Protein AF-0000000087430227 (afdb_homodimer)

Nearest PDB structures (foldseek):
  2q9u-assembly1_A  TM=9.911E-01  e=3.057E-74  Giardia duodenalis
  1ycf-assembly1_A  TM=9.594E-01  e=1.228E-44  Neomoorella thermoacetica
  1e5d-assembly1_B  TM=9.545E-01  e=6.072E-41  Megalodesulfovibrio gigas
  2ohh-assembly1_A  TM=8.909E-01  e=2.670E-37  Methanothermobacter thermautotrophicus
  4fek-assembly1_A  TM=8.929E-01  e=3.420E-18  Nostoc sp. PCC 7120 = FACHB-418

Foldseek 3Di:
DDPVVFVVQAPFVQKGWLWAQAQDAQDDPHFGDPGAKIFTKMWGRALAIEIEWAAAQVCLVSSQVSNVVVPQLCSHAEYEYQACDRGGNVNCQVCVCSNVRYEYEFAPVNVVSNCVRRVCPVHHYDHDD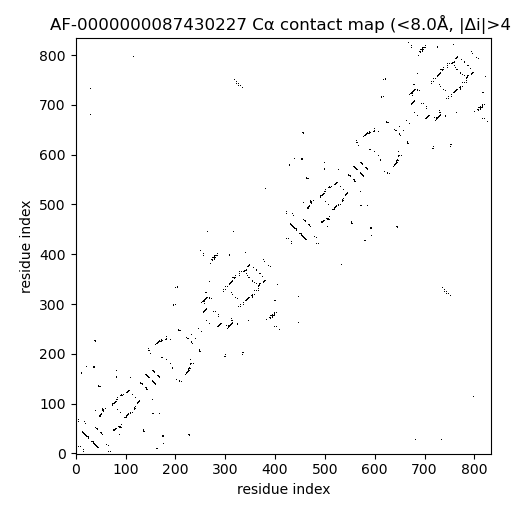QPDWADRHPWIKGKAALACLPHRRHIWIAIQVRQEIAREAQLAFGHRDPAAACVVDDVVVRVLRSLLSCLQTPLQPLQSLVSVLVVSVVTRHAWYHYRMDHTYGDPVVVVSSVVSNCSSLVLLAFLEEEEEEEEDPCQQVLLLVLLQLLLVVVPGHYHYHYLVPDTLSVLSSRLQRFLEYEYEAADDPQEGDVSSVVSLVSLLVSLRAAAGEYAYEYEYAPHPHHLQRSLCSVCVRSNYDDPDSVGQYYYDHDDPVSSVVSSVNSNVNSVSSVVSSVVSVVVVVVVVD/DDPVVFVVQAPFVQKGWLWAQAQDAQDDPHFGDPGAKIFTKMWGRALAIEIEWAAAQVCLVSSQVSNVSVPQLCRHAEYEYQACDRGGNVNCQVCVCSNVRYEYEFAPVNVVSNCVRRVCPVHHYDHDDQPDWADRHPWIKGKAALACLPHRRHIWIATQVRQEIAREAQLAFGHRDPAAACVVDDVVVRVLRSLLSCLQTPLQPLQSLVSVLVVSVVTRHAWYHYRMDHTYGDPVVVVSSVQSNCSSLVLLAFLEEEEEEEEDPCQQVLLLVLLQLLLVVVPGHYHYHYLVPDTLSVLSSRLQRFLEYEYEAADDPQEGDVSSVVSLVSLLVSLRAAAGEYAYEYEYAPHPHHLQRSVCSVCVRSNYDDPDSVGQYYYDHDDPVSSVVSSVNSNVNSVSSVVSSVVSVVVVVVVVD

Sequence (834 aa):
MSEAYMHRQQMAPGIYWVGIVDWTVRLFHGYHTDEGSSYNAYFIDDECPTVIDSVKPPFADEWLERIAAHCPLDKVKYVVMNHAEGDHAGSLKNHYQKFTNATFVCRQKCKEHLELLYGMKDAKWEIVDEKSTLSIGKRTLKFIPVPLLHWPESTFTYCPEEKVLFSNDGFGQHYATSNRWADECDIQHVMLLFREYTANILGMFGAQMRAALDAASKLEIKYILTAHGVSWRGDSIAVAIKEYSDWAHKRHCRKKVTLVVDSMYGTTHRAALALMEGVQSVGCETVLLEMTSSDITKVALHTYDSSGVVFASPTLNNTCMPTISAALNYVRGLTLIRGKPAYALGAYGWSNRAVPDIFKELEEGCKADVYDKKGLTFKFNYNDEILAEAHRQGVILGKKAIEFYEKQFESKQVEGKMSEAYMHRQQMAPGIYWVGIVDWTVRLFHGYHTDEGSSYNAYFIDDECPTVIDSVKPPFADEWLERIAAHCPLDKVKYVVMNHAEGDHAGSLKNHYQKFTNATFVCRQKCKEHLELLYGMKDAKWEIVDEKSTLSIGKRTLKFIPVPLLHWPESTFTYCPEEKVLFSNDGFGQHYATSNRWADECDIQHVMLLFREYTANILGMFGAQMRAALDAASKLEIKYILTAHGVSWRGDSIAVAIKEYSDWAHKRHCRKKVTLVVDSMYGTTHRAALALMEGVQSVGCETVLLEMTSSDITKVALHTYDSSGVVFASPTLNNTCMPTISAALNYVRGLTLIRGKPAYALGAYGWSNRAVPDIFKELEEGCKADVYDKKGLTFKFNYNDEILAEAHRQGVILGKKAIEFYEKQFESKQVEGK

Structure (mmCIF, N/CA/C/O backbone):
data_AF-0000000087430227-model_v1
#
loop_
_entity.id
_entity.type
_entity.pdbx_description
1 polymer 'A-type flavoprotein'
#
loop_
_atom_site.group_PDB
_atom_site.id
_atom_site.type_symbol
_atom_site.label_atom_id
_atom_site.label_alt_id
_atom_site.label_comp_id
_atom_site.label_asym_id
_atom_site.label_entity_id
_atom_site.label_seq_id
_atom_site.pdbx_PDB_ins_code
_atom_site.Cartn_x
_atom_site.Cartn_y
_atom_site.Cartn_z
_atom_site.occupancy
_atom_site.B_iso_or_equiv
_atom_site.auth_seq_id
_atom_site.auth_comp_id
_atom_site.auth_asym_id
_atom_site.auth_atom_id
_atom_site.pdbx_PDB_model_num
ATOM 1 N N . MET A 1 1 ? 12.375 -40.406 9.297 1 69.69 1 MET A N 1
ATOM 2 C CA . MET A 1 1 ? 10.922 -40.375 9.133 1 69.69 1 MET A CA 1
ATOM 3 C C . MET A 1 1 ? 10.359 -41.812 9.219 1 69.69 1 MET A C 1
ATOM 5 O O . MET A 1 1 ? 10.945 -42.75 8.688 1 69.69 1 MET A O 1
ATOM 9 N N . SER A 1 2 ? 9.328 -41.906 9.945 1 67.19 2 SER A N 1
ATOM 10 C CA . SER A 1 2 ? 8.82 -43.281 10.172 1 67.19 2 SER A CA 1
ATOM 11 C C . SER A 1 2 ? 8.188 -43.844 8.914 1 67.19 2 SER A C 1
ATOM 13 O O . SER A 1 2 ? 7.676 -43.094 8.07 1 67.19 2 SER A O 1
ATOM 15 N N . GLU A 1 3 ? 8.438 -45.062 8.711 1 68.94 3 GLU A N 1
ATOM 16 C CA . GLU A 1 3 ? 7.816 -45.781 7.602 1 68.94 3 GLU A CA 1
ATOM 17 C C . GLU A 1 3 ? 6.309 -45.531 7.582 1 68.94 3 GLU A C 1
ATOM 19 O O . GLU A 1 3 ? 5.711 -45.406 6.512 1 68.94 3 GLU A O 1
ATOM 24 N N . ALA A 1 4 ? 5.723 -45.469 8.703 1 66.81 4 ALA A N 1
ATOM 25 C CA . ALA A 1 4 ? 4.285 -45.25 8.82 1 66.81 4 ALA A CA 1
ATOM 26 C C . ALA A 1 4 ? 3.895 -43.875 8.25 1 66.81 4 ALA A C 1
ATOM 28 O O . ALA A 1 4 ? 2.885 -43.75 7.551 1 66.81 4 ALA A O 1
ATOM 29 N N . TYR A 1 5 ? 4.641 -42.938 8.492 1 69.5 5 TYR A N 1
ATOM 30 C CA . TYR A 1 5 ? 4.371 -41.594 7.977 1 69.5 5 TYR A CA 1
ATOM 31 C C . TYR A 1 5 ? 4.48 -41.562 6.457 1 69.5 5 TYR A C 1
ATOM 33 O O . TYR A 1 5 ? 3.617 -41 5.777 1 69.5 5 TYR A O 1
ATOM 41 N N . MET A 1 6 ? 5.434 -42.312 6.047 1 75.19 6 MET A N 1
ATOM 42 C CA . MET A 1 6 ? 5.68 -42.312 4.609 1 75.19 6 MET A CA 1
ATOM 43 C C . MET A 1 6 ? 4.523 -42.969 3.865 1 75.19 6 MET A C 1
ATOM 45 O O . MET A 1 6 ? 4.09 -42.5 2.82 1 75.19 6 MET A O 1
ATOM 49 N N . HIS A 1 7 ? 4.082 -44.031 4.402 1 74.75 7 HIS A N 1
ATOM 50 C CA . HIS A 1 7 ? 3.002 -44.781 3.758 1 74.75 7 HIS A CA 1
ATOM 51 C C . HIS A 1 7 ? 1.692 -44 3.812 1 74.75 7 HIS A C 1
ATOM 53 O O . HIS A 1 7 ? 0.859 -44.094 2.912 1 74.75 7 HIS A O 1
ATOM 59 N N . ARG A 1 8 ? 1.643 -43.125 4.727 1 79.25 8 ARG A N 1
ATOM 60 C CA . ARG A 1 8 ? 0.425 -42.344 4.883 1 79.25 8 ARG A CA 1
ATOM 61 C C . ARG A 1 8 ? 0.361 -41.219 3.846 1 79.25 8 ARG A C 1
ATOM 63 O O . ARG A 1 8 ? -0.708 -40.656 3.6 1 79.25 8 ARG A O 1
ATOM 70 N N . GLN A 1 9 ? 1.468 -41.125 3.158 1 89.94 9 GLN A N 1
ATOM 71 C CA . GLN A 1 9 ? 1.501 -40.031 2.203 1 89.94 9 GLN A CA 1
ATOM 72 C C . GLN A 1 9 ? 1.222 -40.531 0.786 1 89.94 9 GLN A C 1
ATOM 74 O O . GLN A 1 9 ? 1.431 -39.781 -0.182 1 89.94 9 GLN A O 1
ATOM 79 N N . GLN A 1 10 ? 0.826 -41.844 0.702 1 95.44 10 GLN A N 1
ATOM 80 C CA . GLN A 1 10 ? 0.501 -42.344 -0.627 1 95.44 10 GLN A CA 1
ATOM 81 C C . GLN A 1 10 ? -0.738 -41.656 -1.191 1 95.44 10 GLN A C 1
ATOM 83 O O . GLN A 1 10 ? -1.79 -41.625 -0.55 1 95.44 10 GLN A O 1
ATOM 88 N N . MET A 1 11 ? -0.625 -41.125 -2.369 1 97.19 11 MET A N 1
ATOM 89 C CA . MET A 1 11 ? -1.707 -40.406 -3.025 1 97.19 11 MET A CA 1
ATOM 90 C C . MET A 1 11 ? -2.428 -41.281 -4.035 1 97.19 11 MET A C 1
ATOM 92 O O . MET A 1 11 ? -3.645 -41.188 -4.199 1 97.19 11 MET A O 1
ATOM 96 N N . ALA A 1 12 ? -1.756 -42.094 -4.699 1 96.19 12 ALA A N 1
ATOM 97 C CA . ALA A 1 12 ? -2.172 -43.125 -5.66 1 96.19 12 ALA A CA 1
ATOM 98 C C . ALA A 1 12 ? -1.239 -44.312 -5.613 1 96.19 12 ALA A C 1
ATOM 100 O O . ALA A 1 12 ? -0.186 -44.281 -4.977 1 96.19 12 ALA A O 1
ATOM 101 N N . PRO A 1 13 ? -1.711 -45.438 -6.191 1 95.31 13 PRO A N 1
ATOM 102 C CA . PRO A 1 13 ? -0.835 -46.625 -6.125 1 95.31 13 PRO A CA 1
ATOM 103 C C . PRO A 1 13 ? 0.587 -46.312 -6.594 1 95.31 13 PRO A C 1
ATOM 105 O O . PRO A 1 13 ? 0.801 -46 -7.77 1 95.31 13 PRO A O 1
ATOM 108 N N . GLY A 1 14 ? 1.596 -46.406 -5.656 1 96.5 14 GLY A N 1
ATOM 109 C CA . GLY A 1 14 ? 3.002 -46.219 -5.973 1 96.5 14 GLY A CA 1
ATOM 110 C C . GLY A 1 14 ? 3.398 -44.781 -6.121 1 96.5 14 GLY A C 1
ATOM 111 O O . GLY A 1 14 ? 4.516 -44.469 -6.551 1 96.5 14 GLY A O 1
ATOM 112 N N . ILE A 1 15 ? 2.502 -43.875 -5.895 1 98.12 15 ILE A N 1
ATOM 113 C CA . ILE A 1 15 ? 2.762 -42.438 -6 1 98.12 15 ILE A CA 1
ATOM 114 C C . ILE A 1 15 ? 2.592 -41.781 -4.633 1 98.12 15 ILE A C 1
ATOM 116 O O . ILE A 1 15 ? 1.528 -41.875 -4.016 1 98.12 15 ILE A O 1
ATOM 120 N N . TYR A 1 16 ? 3.637 -41.094 -4.164 1 97.94 16 TYR A N 1
ATOM 121 C CA . TYR A 1 16 ? 3.68 -40.562 -2.799 1 97.94 16 TYR A CA 1
ATOM 122 C C . TYR A 1 16 ? 3.924 -39.062 -2.783 1 97.94 16 TYR A C 1
ATOM 124 O O . TYR A 1 16 ? 4.711 -38.562 -3.58 1 97.94 16 TYR A O 1
ATOM 132 N N . TRP A 1 17 ? 3.219 -38.375 -1.847 1 98 17 TRP A N 1
ATOM 133 C CA . TRP A 1 17 ? 3.5 -37 -1.572 1 98 17 TRP A CA 1
ATOM 134 C C . TRP A 1 17 ? 4.805 -36.844 -0.8 1 98 17 TRP A C 1
ATOM 136 O O . TRP A 1 17 ? 5.004 -37.469 0.231 1 98 17 TRP A O 1
ATOM 146 N N . VAL A 1 18 ? 5.734 -36 -1.292 1 97.44 18 VAL A N 1
ATOM 147 C CA . VAL A 1 18 ? 7.008 -35.781 -0.625 1 97.44 18 VAL A CA 1
ATOM 148 C C . VAL A 1 18 ? 7.262 -34.281 -0.527 1 97.44 18 VAL A C 1
ATOM 150 O O . VAL A 1 18 ? 8.414 -33.844 -0.469 1 97.44 18 VAL A O 1
ATOM 153 N N . GLY A 1 19 ? 6.234 -33.469 -0.618 1 97.06 19 GLY A N 1
ATOM 154 C CA . GLY A 1 19 ? 6.328 -32.031 -0.594 1 97.06 19 GLY A CA 1
ATOM 155 C C . GLY A 1 19 ? 6.422 -31.453 0.81 1 97.06 19 GLY A C 1
ATOM 156 O O . GLY A 1 19 ? 6.957 -32.094 1.713 1 97.06 19 GLY A O 1
ATOM 157 N N . ILE A 1 20 ? 6.082 -30.156 0.956 1 97.12 20 ILE A N 1
ATOM 158 C CA . ILE A 1 20 ? 6.18 -29.406 2.199 1 97.12 20 ILE A CA 1
ATOM 159 C C . ILE A 1 20 ? 4.887 -28.625 2.436 1 97.12 20 ILE A C 1
ATOM 161 O O . ILE A 1 20 ? 4.332 -28.031 1.506 1 97.12 20 ILE A O 1
ATOM 165 N N . VAL A 1 21 ? 4.363 -28.719 3.648 1 95.88 21 VAL A N 1
ATOM 166 C CA . VAL A 1 21 ? 3.354 -27.75 4.082 1 95.88 21 VAL A CA 1
ATOM 167 C C . VAL A 1 21 ? 4.031 -26.578 4.777 1 95.88 21 VAL A C 1
ATOM 169 O O . VAL A 1 21 ? 4.68 -26.75 5.812 1 95.88 21 VAL A O 1
ATOM 172 N N . ASP A 1 22 ? 3.986 -25.422 4.199 1 96.5 22 ASP A N 1
ATOM 173 C CA . ASP A 1 22 ? 4.547 -24.188 4.75 1 96.5 22 ASP A CA 1
ATOM 174 C C . ASP A 1 22 ? 3.518 -23.453 5.598 1 96.5 22 ASP A C 1
ATOM 176 O O . ASP A 1 22 ? 2.854 -22.531 5.113 1 96.5 22 ASP A O 1
ATOM 180 N N . TRP A 1 23 ? 3.447 -23.781 6.906 1 91.62 23 TRP A N 1
ATOM 181 C CA . TRP A 1 23 ? 2.422 -23.312 7.836 1 91.62 23 TRP A CA 1
ATOM 182 C C . TRP A 1 23 ? 2.566 -21.828 8.102 1 91.62 23 TRP A C 1
ATOM 184 O O . TRP A 1 23 ? 1.604 -21.156 8.492 1 91.62 23 TRP A O 1
ATOM 194 N N . THR A 1 24 ? 3.756 -21.266 7.824 1 90.06 24 THR A N 1
ATOM 195 C CA . THR A 1 24 ? 4.059 -19.953 8.406 1 90.06 24 THR A CA 1
ATOM 196 C C . THR A 1 24 ? 4.152 -18.891 7.324 1 90.06 24 THR A C 1
ATOM 198 O O . THR A 1 24 ? 4.152 -17.688 7.621 1 90.06 24 THR A O 1
ATOM 201 N N . VAL A 1 25 ? 4.238 -19.266 6.012 1 92.75 25 VAL A N 1
ATOM 202 C CA . VAL A 1 25 ? 4.414 -18.281 4.953 1 92.75 25 VAL A CA 1
ATOM 203 C C . VAL A 1 25 ? 3.199 -17.359 4.898 1 92.75 25 VAL A C 1
ATOM 205 O O . VAL A 1 25 ? 2.057 -17.828 4.914 1 92.75 25 VAL A O 1
ATOM 208 N N . ARG A 1 26 ? 3.451 -16.031 4.891 1 91.31 26 ARG A N 1
ATOM 209 C CA . ARG A 1 26 ? 2.371 -15.055 4.824 1 91.31 26 ARG A CA 1
ATOM 210 C C . ARG A 1 26 ? 2.576 -14.094 3.66 1 91.31 26 ARG A C 1
ATOM 212 O O . ARG A 1 26 ? 1.627 -13.453 3.205 1 91.31 26 ARG A O 1
ATOM 219 N N . LEU A 1 27 ? 3.752 -13.945 3.184 1 88.06 27 LEU A N 1
ATOM 220 C CA . LEU A 1 27 ? 4.066 -13.195 1.97 1 88.06 27 LEU A CA 1
ATOM 221 C C . LEU A 1 27 ? 4.59 -14.125 0.881 1 88.06 27 LEU A C 1
ATOM 223 O O . LEU A 1 27 ? 5.633 -14.766 1.051 1 88.06 27 LEU A O 1
ATOM 227 N N . PHE A 1 28 ? 3.748 -14.227 -0.181 1 88.5 28 PHE A N 1
ATOM 228 C CA . PHE A 1 28 ? 4.051 -15.148 -1.271 1 88.5 28 PHE A CA 1
ATOM 229 C C . PHE A 1 28 ? 4.168 -14.398 -2.594 1 88.5 28 PHE A C 1
ATOM 231 O O . PHE A 1 28 ? 3.16 -14 -3.178 1 88.5 28 PHE A O 1
ATOM 238 N N . HIS A 1 29 ? 5.332 -14.141 -3.057 1 83.75 29 HIS A N 1
ATOM 239 C CA . HIS A 1 29 ? 5.641 -13.539 -4.348 1 83.75 29 HIS A CA 1
ATOM 240 C C . HIS A 1 29 ? 4.945 -12.188 -4.508 1 83.75 29 HIS A C 1
ATOM 242 O O . HIS A 1 29 ? 4.348 -11.914 -5.551 1 83.75 29 HIS A O 1
ATOM 248 N N . GLY A 1 30 ? 4.852 -11.461 -3.447 1 81 30 GLY A N 1
ATOM 249 C CA . GLY A 1 30 ? 4.383 -10.086 -3.572 1 81 30 GLY A CA 1
ATOM 250 C C . GLY A 1 30 ? 2.965 -9.898 -3.064 1 81 30 GLY A C 1
ATOM 251 O O . GLY A 1 30 ? 2.439 -8.781 -3.088 1 81 30 GLY A O 1
ATOM 252 N N . TYR A 1 31 ? 2.299 -10.992 -2.643 1 85.5 31 TYR A N 1
ATOM 253 C CA . TYR A 1 31 ? 0.985 -10.852 -2.025 1 85.5 31 TYR A CA 1
ATOM 254 C C . TYR A 1 31 ? 0.851 -11.758 -0.81 1 85.5 31 TYR A C 1
ATOM 256 O O . TYR A 1 31 ? 1.697 -12.625 -0.579 1 85.5 31 TYR A O 1
ATOM 264 N N . HIS A 1 32 ? -0.193 -11.617 -0.031 1 90.06 32 HIS A N 1
ATOM 265 C CA . HIS A 1 32 ? -0.341 -12.32 1.238 1 90.06 32 HIS A CA 1
ATOM 266 C C . HIS A 1 32 ? -1.074 -13.641 1.053 1 90.06 32 HIS A C 1
ATOM 268 O O . HIS A 1 32 ? -1.995 -13.742 0.238 1 90.06 32 HIS A O 1
ATOM 274 N N . THR A 1 33 ? -0.638 -14.656 1.727 1 93.69 33 THR A N 1
ATOM 275 C CA . THR A 1 33 ? -1.348 -15.914 1.917 1 93.69 33 THR A CA 1
ATOM 276 C C . THR A 1 33 ? -1.75 -16.094 3.379 1 93.69 33 THR A C 1
ATOM 278 O O . THR A 1 33 ? -0.923 -16.469 4.215 1 93.69 33 THR A O 1
ATOM 281 N N . ASP A 1 34 ? -3.006 -15.93 3.709 1 88.5 34 ASP A N 1
ATOM 282 C CA . ASP A 1 34 ? -3.488 -15.852 5.086 1 88.5 34 ASP A CA 1
ATOM 283 C C . ASP A 1 34 ? -3.379 -17.203 5.789 1 88.5 34 ASP A C 1
ATOM 285 O O . ASP A 1 34 ? -3.211 -17.25 7.008 1 88.5 34 ASP A O 1
ATOM 289 N N . GLU A 1 35 ? -3.412 -18.219 4.969 1 93.25 35 GLU A N 1
ATOM 290 C CA . GLU A 1 35 ? -3.482 -19.547 5.578 1 93.25 35 GLU A CA 1
ATOM 291 C C . GLU A 1 35 ? -2.297 -20.406 5.16 1 93.25 35 GLU A C 1
ATOM 293 O O . GLU A 1 35 ? -2.428 -21.625 5.023 1 93.25 35 GLU A O 1
ATOM 298 N N . GLY A 1 36 ? -1.203 -19.766 4.855 1 94.12 36 GLY A N 1
ATOM 299 C CA . GLY A 1 36 ? -0.011 -20.5 4.453 1 94.12 36 GLY A CA 1
ATOM 300 C C . GLY A 1 36 ? -0.117 -21.094 3.062 1 94.12 36 GLY A C 1
ATOM 301 O O . GLY A 1 36 ? -0.91 -20.625 2.24 1 94.12 36 GLY A O 1
ATOM 302 N N . SER A 1 37 ? 0.749 -21.938 2.732 1 96.81 37 SER A N 1
ATOM 303 C CA . SER A 1 37 ? 0.779 -22.609 1.444 1 96.81 37 SER A CA 1
ATOM 304 C C . SER A 1 37 ? 1.455 -23.984 1.558 1 96.81 37 SER A C 1
ATOM 306 O O . SER A 1 37 ? 1.584 -24.516 2.656 1 96.81 37 SER A O 1
ATOM 308 N N . SER A 1 38 ? 1.63 -24.594 0.475 1 97 38 SER A N 1
ATOM 309 C CA . SER A 1 38 ? 2.412 -25.828 0.368 1 97 38 SER A CA 1
ATOM 310 C C . SER A 1 38 ? 3.209 -25.859 -0.932 1 97 38 SER A C 1
ATOM 312 O O . SER A 1 38 ? 2.898 -25.125 -1.877 1 97 38 SER A O 1
ATOM 314 N N . TYR A 1 39 ? 4.242 -26.5 -0.875 1 97.62 39 TYR A N 1
ATOM 315 C CA . TYR A 1 39 ? 5.043 -26.859 -2.041 1 97.62 39 TYR A CA 1
ATOM 316 C C . TYR A 1 39 ? 5.016 -28.359 -2.281 1 97.62 39 TYR A C 1
ATOM 318 O O . TYR A 1 39 ? 5.828 -29.109 -1.723 1 97.62 39 TYR A O 1
ATOM 326 N N . ASN A 1 40 ? 4.105 -28.75 -3.135 1 98 40 ASN A N 1
ATOM 327 C CA . ASN A 1 40 ? 3.902 -30.188 -3.322 1 98 40 ASN A CA 1
ATOM 328 C C . ASN A 1 40 ? 4.875 -30.766 -4.348 1 98 40 ASN A C 1
ATOM 330 O O . ASN A 1 40 ? 5.172 -30.125 -5.355 1 98 40 ASN A O 1
ATOM 334 N N . ALA A 1 41 ? 5.367 -31.797 -4.043 1 98.12 41 ALA A N 1
ATOM 335 C CA . ALA A 1 41 ? 6.191 -32.656 -4.879 1 98.12 41 ALA A CA 1
ATOM 336 C C . ALA A 1 41 ? 5.816 -34.125 -4.691 1 98.12 41 ALA A C 1
ATOM 338 O O . ALA A 1 41 ? 5.168 -34.5 -3.705 1 98.12 41 ALA A O 1
ATOM 339 N N . TYR A 1 42 ? 6.16 -34.906 -5.617 1 98.56 42 TYR A N 1
ATOM 340 C CA . TYR A 1 42 ? 5.691 -36.312 -5.578 1 98.56 42 TYR A CA 1
ATOM 341 C C . TYR A 1 42 ? 6.805 -37.281 -5.953 1 98.56 42 TYR A C 1
ATOM 343 O O . TYR A 1 42 ? 7.719 -36.906 -6.695 1 98.56 42 TYR A O 1
ATOM 351 N N . PHE A 1 43 ? 6.719 -38.469 -5.379 1 98.38 43 PHE A N 1
ATOM 352 C CA . PHE A 1 43 ? 7.621 -39.562 -5.672 1 98.38 43 PHE A CA 1
ATOM 353 C C . PHE A 1 43 ? 6.855 -40.75 -6.258 1 98.38 43 PHE A C 1
ATOM 355 O O . PHE A 1 43 ? 5.836 -41.156 -5.703 1 98.38 43 PHE A O 1
ATOM 362 N N . ILE A 1 44 ? 7.273 -41.188 -7.406 1 98.5 44 ILE A N 1
ATOM 363 C CA . ILE A 1 44 ? 6.688 -42.375 -8.039 1 98.5 44 ILE A CA 1
ATOM 364 C C . ILE A 1 44 ? 7.609 -43.562 -7.859 1 98.5 44 ILE A C 1
ATOM 366 O O . ILE A 1 44 ? 8.727 -43.594 -8.391 1 98.5 44 ILE A O 1
ATOM 370 N N . ASP A 1 45 ? 7.133 -44.5 -7.105 1 97.56 45 ASP A N 1
ATOM 371 C CA . ASP A 1 45 ? 7.859 -45.75 -6.898 1 97.56 45 ASP A CA 1
ATOM 372 C C . ASP A 1 45 ? 7.66 -46.688 -8.078 1 97.56 45 ASP A C 1
ATOM 374 O O . ASP A 1 45 ? 6.613 -47.344 -8.195 1 97.56 45 ASP A O 1
ATOM 378 N N . ASP A 1 46 ? 8.617 -46.75 -8.984 1 98.19 46 ASP A N 1
ATOM 379 C CA . ASP A 1 46 ? 8.602 -47.562 -10.203 1 98.19 46 ASP A CA 1
ATOM 380 C C . ASP A 1 46 ? 9.977 -48.156 -10.477 1 98.19 46 ASP A C 1
ATOM 382 O O . ASP A 1 46 ? 10.875 -48.094 -9.641 1 98.19 46 ASP A O 1
ATOM 386 N N . GLU A 1 47 ? 10.141 -48.969 -11.586 1 98.31 47 GLU A N 1
ATOM 387 C CA . GLU A 1 47 ? 11.453 -49.5 -11.969 1 98.31 47 GLU A CA 1
ATOM 388 C C . GLU A 1 47 ? 12.484 -48.406 -12.062 1 98.31 47 GLU A C 1
ATOM 390 O O . GLU A 1 47 ? 13.641 -48.562 -11.656 1 98.31 47 GLU A O 1
ATOM 395 N N . CYS A 1 48 ? 12.078 -47.312 -12.609 1 98.44 48 CYS A N 1
ATOM 396 C CA . CYS A 1 48 ? 12.844 -46.062 -12.602 1 98.44 48 CYS A CA 1
ATOM 397 C C . CYS A 1 48 ? 12.234 -45.062 -11.641 1 98.44 48 CYS A C 1
ATOM 399 O O . CYS A 1 48 ? 11.367 -44.281 -12.031 1 98.44 48 CYS A O 1
ATOM 401 N N . PRO A 1 49 ? 12.695 -45.062 -10.398 1 98.56 49 PRO A N 1
ATOM 402 C CA . PRO A 1 49 ? 12.148 -44.125 -9.43 1 98.56 49 PRO A CA 1
ATOM 403 C C . PRO A 1 49 ? 12.18 -42.688 -9.93 1 98.56 49 PRO A C 1
ATOM 405 O O . PRO A 1 49 ? 13.188 -42.25 -10.492 1 98.56 49 PRO A O 1
ATOM 408 N N . THR A 1 50 ? 11.039 -42 -9.781 1 98.81 50 THR A N 1
ATOM 409 C CA . THR A 1 50 ? 10.867 -40.719 -10.414 1 98.81 50 THR A CA 1
ATOM 410 C C . THR A 1 50 ? 10.32 -39.688 -9.414 1 98.81 50 THR A C 1
ATOM 412 O O . THR A 1 50 ? 9.406 -40 -8.648 1 98.81 50 THR A O 1
ATOM 415 N N . VAL A 1 51 ? 10.898 -38.531 -9.367 1 98.62 51 VAL A N 1
ATOM 416 C CA . VAL A 1 51 ? 10.422 -37.406 -8.547 1 98.62 51 VAL A CA 1
ATOM 417 C C . VAL A 1 51 ? 9.805 -36.344 -9.445 1 98.62 51 VAL A C 1
ATOM 419 O O . VAL A 1 51 ? 10.32 -36.062 -10.523 1 98.62 51 VAL A O 1
ATOM 422 N N . ILE A 1 52 ? 8.641 -35.812 -9.055 1 98.56 52 ILE A N 1
ATOM 423 C CA . ILE A 1 52 ? 7.973 -34.719 -9.766 1 98.56 52 ILE A CA 1
ATOM 424 C C . ILE A 1 52 ? 8.125 -33.438 -8.992 1 98.56 52 ILE A C 1
ATOM 426 O O . ILE A 1 52 ? 7.605 -33.281 -7.879 1 98.56 52 ILE A O 1
ATOM 430 N N . ASP A 1 53 ? 8.789 -32.469 -9.555 1 97.81 53 ASP A N 1
ATOM 431 C CA . ASP A 1 53 ? 9.016 -31.109 -9.047 1 97.81 53 ASP A CA 1
ATOM 432 C C . ASP A 1 53 ? 9.797 -31.141 -7.738 1 97.81 53 ASP A C 1
ATOM 434 O O . ASP A 1 53 ? 10.234 -32.188 -7.289 1 97.81 53 ASP A O 1
ATOM 438 N N . SER A 1 54 ? 10.141 -30 -7.266 1 97.75 54 SER A N 1
ATOM 439 C CA . SER A 1 54 ? 10.844 -29.812 -6.004 1 97.75 54 SER A CA 1
ATOM 440 C C . SER A 1 54 ? 10.125 -28.812 -5.113 1 97.75 54 SER A C 1
ATOM 442 O O . SER A 1 54 ? 8.891 -28.75 -5.113 1 97.75 54 SER A O 1
ATOM 444 N N . VAL A 1 55 ? 10.914 -28.234 -4.176 1 97.19 55 VAL A N 1
ATOM 445 C CA . VAL A 1 55 ? 10.281 -27.375 -3.189 1 97.19 55 VAL A CA 1
ATOM 446 C C . VAL A 1 55 ? 11.078 -26.078 -3.047 1 97.19 55 VAL A C 1
ATOM 448 O O . VAL A 1 55 ? 12.039 -25.844 -3.779 1 97.19 55 VAL A O 1
ATOM 451 N N . LYS A 1 56 ? 10.617 -25.219 -2.166 1 95.62 56 LYS A N 1
ATOM 452 C CA . LYS A 1 56 ? 11.273 -23.953 -1.854 1 95.62 56 LYS A CA 1
ATOM 453 C C . LYS A 1 56 ? 12.594 -24.188 -1.121 1 95.62 56 LYS A C 1
ATOM 455 O O . LYS A 1 56 ? 12.703 -25.109 -0.308 1 95.62 56 LYS A O 1
ATOM 460 N N . PRO A 1 57 ? 13.562 -23.344 -1.253 1 94.31 57 PRO A N 1
ATOM 461 C CA . PRO A 1 57 ? 14.938 -23.562 -0.799 1 94.31 57 PRO A CA 1
ATOM 462 C C . PRO A 1 57 ? 15.023 -23.844 0.698 1 94.31 57 PRO A C 1
ATOM 464 O O . PRO A 1 57 ? 15.742 -24.766 1.113 1 94.31 57 PRO A O 1
ATOM 467 N N . PRO A 1 58 ? 14.297 -23.188 1.543 1 93.31 58 PRO A N 1
ATOM 468 C CA . PRO A 1 58 ? 14.461 -23.438 2.977 1 93.31 58 PRO A CA 1
ATOM 469 C C . PRO A 1 58 ? 14.055 -24.859 3.381 1 93.31 58 PRO A C 1
ATOM 471 O O . PRO A 1 58 ? 14.414 -25.312 4.469 1 93.31 58 PRO A O 1
ATOM 474 N N . PHE A 1 59 ? 13.383 -25.547 2.484 1 95.19 59 PHE A N 1
ATOM 475 C CA . PHE A 1 59 ? 12.844 -26.844 2.854 1 95.19 59 PHE A CA 1
ATOM 476 C C . PHE A 1 59 ? 13.547 -27.953 2.088 1 95.19 59 PHE A C 1
ATOM 478 O O . PHE A 1 59 ? 13.07 -29.094 2.061 1 95.19 59 PHE A O 1
ATOM 485 N N . ALA A 1 60 ? 14.688 -27.594 1.479 1 96.56 60 ALA A N 1
ATOM 486 C CA . ALA A 1 60 ? 15.398 -28.531 0.607 1 96.56 60 ALA A CA 1
ATOM 487 C C . ALA A 1 60 ? 15.758 -29.812 1.357 1 96.56 60 ALA A C 1
ATOM 489 O O . ALA A 1 60 ? 15.516 -30.922 0.87 1 96.56 60 ALA A O 1
ATOM 490 N N . ASP A 1 61 ? 16.281 -29.734 2.582 1 94.94 61 ASP A N 1
ATOM 491 C CA . ASP A 1 61 ? 16.734 -30.891 3.332 1 94.94 61 ASP A CA 1
ATOM 492 C C . ASP A 1 61 ? 15.578 -31.812 3.703 1 94.94 61 ASP A C 1
ATOM 494 O O . ASP A 1 61 ? 15.672 -33.031 3.586 1 94.94 61 ASP A O 1
ATOM 498 N N . GLU A 1 62 ? 14.531 -31.188 4.156 1 94 62 GLU A N 1
ATOM 499 C CA . GLU A 1 62 ? 13.352 -31.969 4.52 1 94 62 GLU A CA 1
ATOM 500 C C . GLU A 1 62 ? 12.781 -32.688 3.311 1 94 62 GLU A C 1
ATOM 502 O O . GLU A 1 62 ? 12.375 -33.844 3.414 1 94 62 GLU A O 1
ATOM 507 N N . TRP A 1 63 ? 12.742 -32 2.166 1 96.5 63 TRP A N 1
ATOM 508 C CA . TRP A 1 63 ? 12.281 -32.594 0.909 1 96.5 63 TRP A CA 1
ATOM 509 C C . TRP A 1 63 ? 13.133 -33.781 0.517 1 96.5 63 TRP A C 1
ATOM 511 O O . TRP A 1 63 ? 12.602 -34.875 0.193 1 96.5 63 TRP A O 1
ATOM 521 N N . LEU A 1 64 ? 14.445 -33.656 0.614 1 97.06 64 LEU A N 1
ATOM 522 C CA . LEU A 1 64 ? 15.367 -34.75 0.272 1 97.06 64 LEU A CA 1
ATOM 523 C C . LEU A 1 64 ? 15.211 -35.906 1.232 1 97.06 64 LEU A C 1
ATOM 525 O O . LEU A 1 64 ? 15.273 -37.062 0.817 1 97.06 64 LEU A O 1
ATOM 529 N N . GLU A 1 65 ? 15.016 -35.594 2.48 1 95 65 GLU A N 1
ATOM 530 C CA . GLU A 1 65 ? 14.812 -36.625 3.479 1 95 65 GLU A CA 1
ATOM 531 C C . GLU A 1 65 ? 13.555 -37.438 3.189 1 95 65 GLU A C 1
ATOM 533 O O . GLU A 1 65 ? 13.539 -38.656 3.361 1 95 65 GLU A O 1
ATOM 538 N N . ARG A 1 66 ? 12.562 -36.75 2.736 1 95.38 66 ARG A N 1
ATOM 539 C CA . ARG A 1 66 ? 11.305 -37.438 2.432 1 95.38 66 ARG A CA 1
ATOM 540 C C . ARG A 1 66 ? 11.461 -38.375 1.231 1 95.38 66 ARG A C 1
ATOM 542 O O . ARG A 1 66 ? 10.914 -39.469 1.216 1 95.38 66 ARG A O 1
ATOM 549 N N . ILE A 1 67 ? 12.18 -37.906 0.225 1 96.75 67 ILE A N 1
ATOM 550 C CA . ILE A 1 67 ? 12.453 -38.75 -0.928 1 96.75 67 ILE A CA 1
ATOM 551 C C . ILE A 1 67 ? 13.297 -39.938 -0.497 1 96.75 67 ILE A C 1
ATOM 553 O O . ILE A 1 67 ? 12.969 -41.094 -0.827 1 96.75 67 ILE A O 1
ATOM 557 N N . ALA A 1 68 ? 14.32 -39.688 0.316 1 95.44 68 ALA A N 1
ATOM 558 C CA . ALA A 1 68 ? 15.281 -40.719 0.727 1 95.44 68 ALA A CA 1
ATOM 559 C C . ALA A 1 68 ? 14.602 -41.781 1.573 1 95.44 68 ALA A C 1
ATOM 561 O O . ALA A 1 68 ? 15.07 -42.938 1.621 1 95.44 68 ALA A O 1
ATOM 562 N N . ALA A 1 69 ? 13.586 -41.406 2.189 1 93.56 69 ALA A N 1
ATOM 563 C CA . ALA A 1 69 ? 12.836 -42.375 2.984 1 93.56 69 ALA A CA 1
ATOM 564 C C . ALA A 1 69 ? 12.195 -43.438 2.094 1 93.56 69 ALA A C 1
ATOM 566 O O . ALA A 1 69 ? 11.914 -44.531 2.547 1 93.56 69 ALA A O 1
ATOM 567 N N . HIS A 1 70 ? 11.992 -43.094 0.797 1 94.75 70 HIS A N 1
ATOM 568 C CA . HIS A 1 70 ? 11.398 -44.031 -0.154 1 94.75 70 HIS A CA 1
ATOM 569 C C . HIS A 1 70 ? 12.469 -44.688 -1.021 1 94.75 70 HIS A C 1
ATOM 571 O O . HIS A 1 70 ? 12.352 -45.844 -1.381 1 94.75 70 HIS A O 1
ATOM 577 N N . CYS A 1 71 ? 13.414 -43.906 -1.332 1 94.44 71 CYS A N 1
ATOM 578 C CA . CYS A 1 71 ? 14.438 -44.281 -2.305 1 94.44 71 CYS A CA 1
ATOM 579 C C . CYS A 1 71 ? 15.719 -43.5 -2.092 1 94.44 71 CYS A C 1
ATOM 581 O O . CYS A 1 71 ? 15.688 -42.25 -2.055 1 94.44 71 CYS A O 1
ATOM 583 N N . PRO A 1 72 ? 16.844 -44.25 -1.9 1 96.81 72 PRO A N 1
ATOM 584 C CA . PRO A 1 72 ? 18.078 -43.469 -1.865 1 96.81 72 PRO A CA 1
ATOM 585 C C . PRO A 1 72 ? 18.219 -42.5 -3.047 1 96.81 72 PRO A C 1
ATOM 587 O O . PRO A 1 72 ? 17.844 -42.875 -4.172 1 96.81 72 PRO A O 1
ATOM 590 N N . LEU A 1 73 ? 18.766 -41.375 -2.787 1 97.94 73 LEU A N 1
ATOM 591 C CA . LEU A 1 73 ? 18.766 -40.281 -3.768 1 97.94 73 LEU A CA 1
ATOM 592 C C . LEU A 1 73 ? 19.547 -40.688 -5.016 1 97.94 73 LEU A C 1
ATOM 594 O O . LEU A 1 73 ? 19.219 -40.281 -6.125 1 97.94 73 LEU A O 1
ATOM 598 N N . ASP A 1 74 ? 20.578 -41.438 -4.871 1 97.25 74 ASP A N 1
ATOM 599 C CA . ASP A 1 74 ? 21.406 -41.844 -6.004 1 97.25 74 ASP A CA 1
ATOM 600 C C . ASP A 1 74 ? 20.703 -42.906 -6.848 1 97.25 74 ASP A C 1
ATOM 602 O O . ASP A 1 74 ? 21.156 -43.25 -7.945 1 97.25 74 ASP A O 1
ATOM 606 N N . LYS A 1 75 ? 19.578 -43.406 -6.363 1 98.12 75 LYS A N 1
ATOM 607 C CA . LYS A 1 75 ? 18.812 -44.406 -7.105 1 98.12 75 LYS A CA 1
ATOM 608 C C . LYS A 1 75 ? 17.672 -43.75 -7.883 1 98.12 75 LYS A C 1
ATOM 610 O O . LYS A 1 75 ? 17.062 -44.375 -8.766 1 98.12 75 LYS A O 1
ATOM 615 N N . VAL A 1 76 ? 17.406 -42.531 -7.609 1 98.56 76 VAL A N 1
ATOM 616 C CA . VAL A 1 76 ? 16.406 -41.812 -8.391 1 98.56 76 VAL A CA 1
ATOM 617 C C . VAL A 1 76 ? 16.859 -41.719 -9.852 1 98.56 76 VAL A C 1
ATOM 619 O O . VAL A 1 76 ? 17.984 -41.312 -10.125 1 98.56 76 VAL A O 1
ATOM 622 N N . LYS A 1 77 ? 15.961 -42.062 -10.742 1 98.69 77 LYS A N 1
ATOM 623 C CA . LYS A 1 77 ? 16.344 -42.094 -12.148 1 98.69 77 LYS A CA 1
ATOM 624 C C . LYS A 1 77 ? 15.883 -40.844 -12.891 1 98.69 77 LYS A C 1
ATOM 626 O O . LYS A 1 77 ? 16.547 -40.406 -13.836 1 98.69 77 LYS A O 1
ATOM 631 N N . TYR A 1 78 ? 14.742 -40.375 -12.547 1 98.81 78 TYR A N 1
ATOM 632 C CA . TYR A 1 78 ? 14.219 -39.188 -13.219 1 98.81 78 TYR A CA 1
ATOM 633 C C . TYR A 1 78 ? 13.742 -38.156 -12.211 1 98.81 78 TYR A C 1
ATOM 635 O O . TYR A 1 78 ? 13.172 -38.5 -11.18 1 98.81 78 TYR A O 1
ATOM 643 N N . VAL A 1 79 ? 13.984 -36.938 -12.453 1 98.75 79 VAL A N 1
ATOM 644 C CA . VAL A 1 79 ? 13.352 -35.781 -11.812 1 98.75 79 VAL A CA 1
ATOM 645 C C . VAL A 1 79 ? 12.633 -34.938 -12.852 1 98.75 79 VAL A C 1
ATOM 647 O O . VAL A 1 79 ? 13.273 -34.25 -13.664 1 98.75 79 VAL A O 1
ATOM 650 N N . VAL A 1 80 ? 11.328 -35 -12.867 1 98.75 80 VAL A N 1
ATOM 651 C CA . VAL A 1 80 ? 10.508 -34.25 -13.812 1 98.75 80 VAL A CA 1
ATOM 652 C C . VAL A 1 80 ? 10.219 -32.875 -13.266 1 98.75 80 VAL A C 1
ATOM 654 O O . VAL A 1 80 ? 9.719 -32.719 -12.148 1 98.75 80 VAL A O 1
ATOM 657 N N . MET A 1 81 ? 10.555 -31.859 -14.016 1 98.38 81 MET A N 1
ATOM 658 C CA . MET A 1 81 ? 10.297 -30.469 -13.625 1 98.38 81 MET A CA 1
ATOM 659 C C . MET A 1 81 ? 9.203 -29.859 -14.492 1 98.38 81 MET A C 1
ATOM 661 O O . MET A 1 81 ? 9.438 -29.531 -15.648 1 98.38 81 MET A O 1
ATOM 665 N N . ASN A 1 82 ? 8.047 -29.672 -13.867 1 97 82 ASN A N 1
ATOM 666 C CA . ASN A 1 82 ? 6.918 -29.062 -14.555 1 97 82 ASN A CA 1
ATOM 667 C C . ASN A 1 82 ? 7.035 -27.547 -14.578 1 97 82 ASN A C 1
ATOM 669 O O . ASN A 1 82 ? 6.387 -26.875 -15.391 1 97 82 ASN A O 1
ATOM 673 N N . HIS A 1 83 ? 7.84 -27.031 -13.719 1 92.94 83 HIS A N 1
ATOM 674 C CA . HIS A 1 83 ? 7.844 -25.594 -13.469 1 92.94 83 HIS A CA 1
ATOM 675 C C . HIS A 1 83 ? 9.156 -25.141 -12.836 1 92.94 83 HIS A C 1
ATOM 677 O O . HIS A 1 83 ? 9.742 -25.875 -12.031 1 92.94 83 HIS A O 1
ATOM 683 N N . ALA A 1 84 ? 9.625 -23.922 -13.188 1 95.31 84 ALA A N 1
ATOM 684 C CA . ALA A 1 84 ? 10.953 -23.516 -12.742 1 95.31 84 ALA A CA 1
ATOM 685 C C . ALA A 1 84 ? 10.859 -22.438 -11.656 1 95.31 84 ALA A C 1
ATOM 687 O O . ALA A 1 84 ? 11.883 -21.984 -11.133 1 95.31 84 ALA A O 1
ATOM 688 N N . GLU A 1 85 ? 9.672 -22.016 -11.305 1 92.62 85 GLU A N 1
ATOM 689 C CA . GLU A 1 85 ? 9.531 -20.938 -10.312 1 92.62 85 GLU A CA 1
ATOM 690 C C . GLU A 1 85 ? 10.188 -21.328 -8.992 1 92.62 85 GLU A C 1
ATOM 692 O O . GLU A 1 85 ? 10.172 -22.5 -8.602 1 92.62 85 GLU A O 1
ATOM 697 N N . GLY A 1 86 ? 10.68 -20.438 -8.305 1 91.94 86 GLY A N 1
ATOM 698 C CA . GLY A 1 86 ? 11.539 -20.625 -7.145 1 91.94 86 GLY A CA 1
ATOM 699 C C . GLY A 1 86 ? 10.875 -21.422 -6.035 1 91.94 86 GLY A C 1
ATOM 700 O O . GLY A 1 86 ? 11.531 -22.203 -5.348 1 91.94 86 GLY A O 1
ATOM 701 N N . ASP A 1 87 ? 9.609 -21.234 -5.906 1 92.44 87 ASP A N 1
ATOM 702 C CA . ASP A 1 87 ? 8.938 -21.938 -4.82 1 92.44 87 ASP A CA 1
ATOM 703 C C . ASP A 1 87 ? 8.75 -23.422 -5.16 1 92.44 87 ASP A C 1
ATOM 705 O O . ASP A 1 87 ? 8.469 -24.234 -4.281 1 92.44 87 ASP A O 1
ATOM 709 N N . HIS A 1 88 ? 9.039 -23.875 -6.41 1 92.38 88 HIS A N 1
ATOM 710 C CA . HIS A 1 88 ? 8.945 -25.266 -6.809 1 92.38 88 HIS A CA 1
ATOM 711 C C . HIS A 1 88 ? 10.305 -25.812 -7.254 1 92.38 88 HIS A C 1
ATOM 713 O O . HIS A 1 88 ? 10.438 -27 -7.535 1 92.38 88 HIS A O 1
ATOM 719 N N . ALA A 1 89 ? 11.227 -24.953 -7.383 1 96 89 ALA A N 1
ATOM 720 C CA . ALA A 1 89 ? 12.438 -25.422 -8.047 1 96 89 ALA A CA 1
ATOM 721 C C . ALA A 1 89 ? 13.688 -24.906 -7.344 1 96 89 ALA A C 1
ATOM 723 O O . ALA A 1 89 ? 14.797 -25.375 -7.59 1 96 89 ALA A O 1
ATOM 724 N N . GLY A 1 90 ? 13.5 -23.984 -6.477 1 94.94 90 GLY A N 1
ATOM 725 C CA . GLY A 1 90 ? 14.641 -23.281 -5.91 1 94.94 90 GLY A CA 1
ATOM 726 C C . GLY A 1 90 ? 15.562 -24.188 -5.117 1 94.94 90 GLY A C 1
ATOM 727 O O . GLY A 1 90 ? 16.75 -23.906 -4.984 1 94.94 90 GLY A O 1
ATOM 728 N N . SER A 1 91 ? 15.016 -25.219 -4.559 1 95.94 91 SER A N 1
ATOM 729 C CA . SER A 1 91 ? 15.805 -26.172 -3.773 1 95.94 91 SER A CA 1
ATOM 730 C C . SER A 1 91 ? 16.844 -26.875 -4.641 1 95.94 91 SER A C 1
ATOM 732 O O . SER A 1 91 ? 17.812 -27.438 -4.125 1 95.94 91 SER A O 1
ATOM 734 N N . LEU A 1 92 ? 16.609 -26.891 -5.879 1 96.75 92 LEU A N 1
ATOM 735 C CA . LEU A 1 92 ? 17.516 -27.578 -6.785 1 96.75 92 LEU A CA 1
ATOM 736 C C . LEU A 1 92 ? 18.875 -26.891 -6.844 1 96.75 92 LEU A C 1
ATOM 738 O O . LEU A 1 92 ? 19.875 -27.5 -7.227 1 96.75 92 LEU A O 1
ATOM 742 N N . LYS A 1 93 ? 18.688 -25.594 -6.414 1 92.19 93 LYS A N 1
ATOM 743 C CA . LYS A 1 93 ? 19.953 -24.875 -6.34 1 92.19 93 LYS A CA 1
ATOM 744 C C . LYS A 1 93 ? 20.891 -25.516 -5.328 1 92.19 93 LYS A C 1
ATOM 746 O O . LYS A 1 93 ? 20.562 -25.625 -4.145 1 92.19 93 LYS A O 1
ATOM 751 N N . ASN A 1 94 ? 21.906 -26.156 -5.633 1 90.12 94 ASN A N 1
ATOM 752 C CA . ASN A 1 94 ? 22.953 -26.766 -4.816 1 90.12 94 ASN A CA 1
ATOM 753 C C . ASN A 1 94 ? 22.609 -28.203 -4.453 1 90.12 94 ASN A C 1
ATOM 755 O O . ASN A 1 94 ? 23.406 -28.906 -3.816 1 90.12 94 ASN A O 1
ATOM 759 N N . HIS A 1 95 ? 21.344 -28.641 -4.836 1 95.31 95 HIS A N 1
ATOM 760 C CA . HIS A 1 95 ? 20.953 -29.953 -4.352 1 95.31 95 HIS A CA 1
ATOM 761 C C . HIS A 1 95 ? 20.703 -30.906 -5.516 1 95.31 95 HIS A C 1
ATOM 763 O O . HIS A 1 95 ? 20.625 -32.125 -5.316 1 95.31 95 HIS A O 1
ATOM 769 N N . TYR A 1 96 ? 20.594 -30.344 -6.695 1 96.38 96 TYR A N 1
ATOM 770 C CA . TYR A 1 96 ? 20.266 -31.234 -7.809 1 96.38 96 TYR A CA 1
ATOM 771 C C . TYR A 1 96 ? 21.344 -32.281 -8.008 1 96.38 96 TYR A C 1
ATOM 773 O O . TYR A 1 96 ? 21.062 -33.406 -8.469 1 96.38 96 TYR A O 1
ATOM 781 N N . GLN A 1 97 ? 22.578 -32.062 -7.539 1 95.69 97 GLN A N 1
ATOM 782 C CA . GLN A 1 97 ? 23.703 -32.938 -7.715 1 95.69 97 GLN A CA 1
ATOM 783 C C . GLN A 1 97 ? 23.625 -34.156 -6.777 1 95.69 97 GLN A C 1
ATOM 785 O O . GLN A 1 97 ? 24.344 -35.125 -6.949 1 95.69 97 GLN A O 1
ATOM 790 N N . LYS A 1 98 ? 22.797 -34.031 -5.801 1 96.5 98 LYS A N 1
ATOM 791 C CA . LYS A 1 98 ? 22.594 -35.156 -4.891 1 96.5 98 LYS A CA 1
ATOM 792 C C . LYS A 1 98 ? 21.922 -36.312 -5.602 1 96.5 98 LYS A C 1
ATOM 794 O O . LYS A 1 98 ? 22 -37.469 -5.145 1 96.5 98 LYS A O 1
ATOM 799 N N . PHE A 1 99 ? 21.188 -35.969 -6.668 1 97.62 99 PHE A N 1
ATOM 800 C CA . PHE A 1 99 ? 20.625 -37 -7.539 1 97.62 99 PHE A CA 1
ATOM 801 C C . PHE A 1 99 ? 21.656 -37.406 -8.594 1 97.62 99 PHE A C 1
ATOM 803 O O . PHE A 1 99 ? 21.453 -37.188 -9.781 1 97.62 99 PHE A O 1
ATOM 810 N N . THR A 1 100 ? 22.609 -38.188 -8.195 1 96.62 100 THR A N 1
ATOM 811 C CA . THR A 1 100 ? 23.812 -38.406 -8.977 1 96.62 100 THR A CA 1
ATOM 812 C C . THR A 1 100 ? 23.516 -39.156 -10.25 1 96.62 100 THR A C 1
ATOM 814 O O . THR A 1 100 ? 24.25 -39.062 -11.234 1 96.62 100 THR A O 1
ATOM 817 N N . ASN A 1 101 ? 22.469 -39.906 -10.312 1 97 101 ASN A N 1
ATOM 818 C CA . ASN A 1 101 ? 22.188 -40.75 -11.477 1 97 101 ASN A CA 1
ATOM 819 C C . ASN A 1 101 ? 20.891 -40.344 -12.164 1 97 101 ASN A C 1
ATOM 821 O O . ASN A 1 101 ? 20.406 -41.031 -13.055 1 97 101 ASN A O 1
ATOM 825 N N . ALA A 1 102 ? 20.406 -39.25 -11.727 1 98.19 102 ALA A N 1
ATOM 826 C CA . ALA A 1 102 ? 19.078 -38.875 -12.234 1 98.19 102 ALA A CA 1
ATOM 827 C C . ALA A 1 102 ? 19.203 -38.062 -13.531 1 98.19 102 ALA A C 1
ATOM 829 O O . ALA A 1 102 ? 20.156 -37.312 -13.727 1 98.19 102 ALA A O 1
ATOM 830 N N . THR A 1 103 ? 18.312 -38.281 -14.43 1 98.62 103 THR A N 1
ATOM 831 C CA . THR A 1 103 ? 18.047 -37.406 -15.578 1 98.62 103 THR A CA 1
ATOM 832 C C . THR A 1 103 ? 16.922 -36.438 -15.273 1 98.62 103 THR A C 1
ATOM 834 O O . THR A 1 103 ? 15.844 -36.812 -14.828 1 98.62 103 THR A O 1
ATOM 837 N N . PHE A 1 104 ? 17.203 -35.188 -15.43 1 98.69 104 PHE A N 1
ATOM 838 C CA . PHE A 1 104 ? 16.172 -34.156 -15.266 1 98.69 104 PHE A CA 1
ATOM 839 C C . PHE A 1 104 ? 15.344 -34 -16.547 1 98.69 104 PHE A C 1
ATOM 841 O O . PHE A 1 104 ? 15.898 -33.875 -17.625 1 98.69 104 PHE A O 1
ATOM 848 N N . VAL A 1 105 ? 14.016 -34.156 -16.422 1 98.75 105 VAL A N 1
ATOM 849 C CA . VAL A 1 105 ? 13.086 -34.188 -17.547 1 98.75 105 VAL A CA 1
ATOM 850 C C . VAL A 1 105 ? 12.227 -32.906 -17.547 1 98.75 105 VAL A C 1
ATOM 852 O O . VAL A 1 105 ? 11.523 -32.625 -16.562 1 98.75 105 VAL A O 1
ATOM 855 N N . CYS A 1 106 ? 12.258 -32.156 -18.547 1 98.19 106 CYS A N 1
ATOM 856 C CA . CYS A 1 106 ? 11.43 -30.953 -18.656 1 98.19 106 CYS A CA 1
ATOM 857 C C . CYS A 1 106 ? 11.406 -30.422 -20.094 1 98.19 106 CYS A C 1
ATOM 859 O O . CYS A 1 106 ? 12.055 -30.984 -20.969 1 98.19 106 CYS A O 1
ATOM 861 N N . ARG A 1 107 ? 10.57 -29.516 -20.375 1 97.25 107 ARG A N 1
ATOM 862 C CA . ARG A 1 107 ? 10.555 -28.828 -21.656 1 97.25 107 ARG A CA 1
ATOM 863 C C . ARG A 1 107 ? 11.766 -27.922 -21.812 1 97.25 107 ARG A C 1
ATOM 865 O O . ARG A 1 107 ? 12.391 -27.531 -20.828 1 97.25 107 ARG A O 1
ATOM 872 N N . GLN A 1 108 ? 12.008 -27.547 -23.062 1 97.12 108 GLN A N 1
ATOM 873 C CA . GLN A 1 108 ? 13.203 -26.766 -23.391 1 97.12 108 GLN A CA 1
ATOM 874 C C . GLN A 1 108 ? 13.242 -25.453 -22.609 1 97.12 108 GLN A C 1
ATOM 876 O O . GLN A 1 108 ? 14.266 -25.109 -22.031 1 97.12 108 GLN A O 1
ATOM 881 N N . LYS A 1 109 ? 12.164 -24.734 -22.641 1 95.25 109 LYS A N 1
ATOM 882 C CA . LYS A 1 109 ? 12.117 -23.453 -21.953 1 95.25 109 LYS A CA 1
ATOM 883 C C . LYS A 1 109 ? 12.336 -23.609 -20.453 1 95.25 109 LYS A C 1
ATOM 885 O O . LYS A 1 109 ? 12.93 -22.75 -19.812 1 95.25 109 LYS A O 1
ATOM 890 N N . CYS A 1 110 ? 11.836 -24.672 -19.922 1 96.62 110 CYS A N 1
ATOM 891 C CA . CYS A 1 110 ? 12.031 -24.938 -18.5 1 96.62 110 CYS A CA 1
ATOM 892 C C . CYS A 1 110 ? 13.5 -25.203 -18.203 1 96.62 110 CYS A C 1
ATOM 894 O O . CYS A 1 110 ? 14.023 -24.703 -17.188 1 96.62 110 CYS A O 1
ATOM 896 N N . LYS A 1 111 ? 14.133 -26 -19.016 1 97.56 111 LYS A N 1
ATOM 897 C CA . LYS A 1 111 ? 15.57 -26.219 -18.859 1 97.56 111 LYS A CA 1
ATOM 898 C C . LYS A 1 111 ? 16.328 -24.891 -18.812 1 97.56 111 LYS A C 1
ATOM 900 O O . LYS A 1 111 ? 17.172 -24.688 -17.938 1 97.56 111 LYS A O 1
ATOM 905 N N . GLU A 1 112 ? 16.016 -24.031 -19.75 1 94.88 112 GLU A N 1
ATOM 906 C CA . GLU A 1 112 ? 16.688 -22.719 -19.828 1 94.88 112 GLU A CA 1
ATOM 907 C C . GLU A 1 112 ? 16.516 -21.938 -18.531 1 94.88 112 GLU A C 1
ATOM 909 O O . GLU A 1 112 ? 17.469 -21.359 -18.016 1 94.88 112 GLU A O 1
ATOM 914 N N . HIS A 1 113 ? 15.305 -22 -18 1 94.81 113 HIS A N 1
ATOM 915 C CA . HIS A 1 113 ? 15.039 -21.281 -16.766 1 94.81 113 HIS A CA 1
ATOM 916 C C . HIS A 1 113 ? 15.773 -21.922 -15.594 1 94.81 113 HIS A C 1
ATOM 918 O O . HIS A 1 113 ? 16.328 -21.203 -14.75 1 94.81 113 HIS A O 1
ATOM 924 N N . LEU A 1 114 ? 15.82 -23.203 -15.547 1 96.62 114 LEU A N 1
ATOM 925 C CA . LEU A 1 114 ? 16.469 -23.922 -14.453 1 96.62 114 LEU A CA 1
ATOM 926 C C . LEU A 1 114 ? 17.969 -23.672 -14.461 1 96.62 114 LEU A C 1
ATOM 928 O O . LEU A 1 114 ? 18.578 -23.516 -13.406 1 96.62 114 LEU A O 1
ATOM 932 N N . GLU A 1 115 ? 18.531 -23.641 -15.625 1 94.56 115 GLU A N 1
ATOM 933 C CA . GLU A 1 115 ? 19.953 -23.344 -15.75 1 94.56 115 GLU A CA 1
ATOM 934 C C . GLU A 1 115 ? 20.266 -21.922 -15.312 1 94.56 115 GLU A C 1
ATOM 936 O O . GLU A 1 115 ? 21.219 -21.688 -14.586 1 94.56 115 GLU A O 1
ATOM 941 N N . LEU A 1 116 ? 19.422 -21.062 -15.789 1 88.56 116 LEU A N 1
ATOM 942 C CA . LEU A 1 116 ? 19.625 -19.656 -15.516 1 88.56 116 LEU A CA 1
ATOM 943 C C . LEU A 1 116 ? 19.422 -19.344 -14.039 1 88.56 116 LEU A C 1
ATOM 945 O O . LEU A 1 116 ? 20.172 -18.547 -13.453 1 88.56 116 LEU A O 1
ATOM 949 N N . LEU A 1 117 ? 18.469 -19.984 -13.461 1 92.56 117 LEU A N 1
ATOM 950 C CA . LEU A 1 117 ? 18.031 -19.609 -12.117 1 92.56 117 LEU A CA 1
ATOM 951 C C . LEU A 1 117 ? 18.797 -20.391 -11.062 1 92.56 117 LEU A C 1
ATOM 953 O O . LEU A 1 117 ? 19.094 -19.875 -9.984 1 92.56 117 LEU A O 1
ATOM 957 N N . TYR A 1 118 ? 19.141 -21.578 -11.359 1 94 118 TYR A N 1
ATOM 958 C CA . TYR A 1 118 ? 19.609 -22.438 -10.281 1 94 118 TYR A CA 1
ATOM 959 C C . TYR A 1 118 ? 20.953 -23.078 -10.641 1 94 118 TYR A C 1
ATOM 961 O O . TYR A 1 118 ? 21.422 -23.984 -9.945 1 94 118 TYR A O 1
ATOM 969 N N . GLY A 1 119 ? 21.562 -22.734 -11.719 1 91.88 119 GLY A N 1
ATOM 970 C CA . GLY A 1 119 ? 22.906 -23.172 -12.086 1 91.88 119 GLY A CA 1
ATOM 971 C C . GLY A 1 119 ? 22.984 -24.656 -12.422 1 91.88 119 GLY A C 1
ATOM 972 O O . GLY A 1 119 ? 23.922 -25.344 -12.016 1 91.88 119 GLY A O 1
ATOM 973 N N . MET A 1 120 ? 21.984 -25.203 -13.133 1 95.62 120 MET A N 1
ATOM 974 C CA . MET A 1 120 ? 21.891 -26.641 -13.391 1 95.62 120 MET A CA 1
ATOM 975 C C . MET A 1 120 ? 22.531 -26.984 -14.742 1 95.62 120 MET A C 1
ATOM 977 O O . MET A 1 120 ? 22 -27.828 -15.477 1 95.62 120 MET A O 1
ATOM 981 N N . LYS A 1 121 ? 23.594 -26.359 -15.047 1 92.44 121 LYS A N 1
ATOM 982 C CA . LYS A 1 121 ? 24.25 -26.531 -16.344 1 92.44 121 LYS A CA 1
ATOM 983 C C . LYS A 1 121 ? 24.812 -27.938 -16.5 1 92.44 121 LYS A C 1
ATOM 985 O O . LYS A 1 121 ? 24.875 -28.484 -17.609 1 92.44 121 LYS A O 1
ATOM 990 N N . ASP A 1 122 ? 25.156 -28.594 -15.414 1 94.5 122 ASP A N 1
ATOM 991 C CA . ASP A 1 122 ? 25.797 -29.906 -15.469 1 94.5 122 ASP A CA 1
ATOM 992 C C . ASP A 1 122 ? 24.781 -31.031 -15.297 1 94.5 122 ASP A C 1
ATOM 994 O O . ASP A 1 122 ? 25.156 -32.188 -15.227 1 94.5 122 ASP A O 1
ATOM 998 N N . ALA A 1 123 ? 23.562 -30.688 -15.195 1 97.25 123 ALA A N 1
ATOM 999 C CA . ALA A 1 123 ? 22.516 -31.719 -15.039 1 97.25 123 ALA A CA 1
ATOM 1000 C C . ALA A 1 123 ? 22.359 -32.531 -16.312 1 97.25 123 ALA A C 1
ATOM 1002 O O . ALA A 1 123 ? 22.609 -32.031 -17.422 1 97.25 123 ALA A O 1
ATOM 1003 N N . LYS A 1 124 ? 22.047 -33.812 -16.203 1 98.06 124 LYS A N 1
ATOM 1004 C CA . LYS A 1 124 ? 21.609 -34.625 -17.344 1 98.06 124 LYS A CA 1
ATOM 1005 C C . LYS A 1 124 ? 20.156 -34.344 -17.688 1 98.06 124 LYS A C 1
ATOM 1007 O O . LYS A 1 124 ? 19.281 -34.438 -16.844 1 98.06 124 LYS A O 1
ATOM 1012 N N . TRP A 1 125 ? 19.938 -33.969 -19 1 98.44 125 TRP A N 1
ATOM 1013 C CA . TRP A 1 125 ? 18.609 -33.5 -19.375 1 98.44 125 TRP A CA 1
ATOM 1014 C C . TRP A 1 125 ? 17.953 -34.469 -20.344 1 98.44 125 TRP A C 1
ATOM 1016 O O . TRP A 1 125 ? 18.625 -35.062 -21.188 1 98.44 125 TRP A O 1
ATOM 1026 N N . GLU A 1 126 ? 16.75 -34.656 -20.266 1 98.5 126 GLU A N 1
ATOM 1027 C CA . GLU A 1 126 ? 15.859 -35.156 -21.297 1 98.5 126 GLU A CA 1
ATOM 1028 C C . GLU A 1 126 ? 14.75 -34.156 -21.609 1 98.5 126 GLU A C 1
ATOM 1030 O O . GLU A 1 126 ? 13.883 -33.906 -20.766 1 98.5 126 GLU A O 1
ATOM 1035 N N . ILE A 1 127 ? 14.836 -33.594 -22.797 1 98.38 127 ILE A N 1
ATOM 1036 C CA . ILE A 1 127 ? 13.867 -32.594 -23.203 1 98.38 127 ILE A CA 1
ATOM 1037 C C . ILE A 1 127 ? 12.641 -33.281 -23.812 1 98.38 127 ILE A C 1
ATOM 1039 O O . ILE A 1 127 ? 12.766 -34.125 -24.688 1 98.38 127 ILE A O 1
ATOM 1043 N N . VAL A 1 128 ? 11.469 -32.906 -23.312 1 97.94 128 VAL A N 1
ATOM 1044 C CA . VAL A 1 128 ? 10.227 -33.531 -23.75 1 97.94 128 VAL A CA 1
ATOM 1045 C C . VAL A 1 128 ? 9.273 -32.469 -24.297 1 97.94 128 VAL A C 1
ATOM 1047 O O . VAL A 1 128 ? 9.461 -31.266 -24.047 1 97.94 128 VAL A O 1
ATOM 1050 N N . ASP A 1 129 ? 8.391 -32.875 -25.094 1 95.75 129 ASP A N 1
ATOM 1051 C CA . ASP A 1 129 ? 7.32 -32.031 -25.625 1 95.75 129 ASP A CA 1
ATOM 1052 C C . ASP A 1 129 ? 5.98 -32.75 -25.578 1 95.75 129 ASP A C 1
ATOM 1054 O O . ASP A 1 129 ? 5.832 -33.75 -24.859 1 95.75 129 ASP A O 1
ATOM 1058 N N . GLU A 1 130 ? 5.004 -32.25 -26.234 1 92.31 130 GLU A N 1
ATOM 1059 C CA . GLU A 1 130 ? 3.645 -32.781 -26.141 1 92.31 130 GLU A CA 1
ATOM 1060 C C . GLU A 1 130 ? 3.541 -34.156 -26.781 1 92.31 130 GLU A C 1
ATOM 1062 O O . GLU A 1 130 ? 2.596 -34.906 -26.5 1 92.31 130 GLU A O 1
ATOM 1067 N N . LYS A 1 131 ? 4.48 -34.562 -27.578 1 95.56 131 LYS A N 1
ATOM 1068 C CA . LYS A 1 131 ? 4.453 -35.875 -28.234 1 95.56 131 LYS A CA 1
ATOM 1069 C C . LYS A 1 131 ? 5.297 -36.906 -27.484 1 95.56 131 LYS A C 1
ATOM 1071 O O . LYS A 1 131 ? 5.223 -38.094 -27.766 1 95.56 131 LYS A O 1
ATOM 1076 N N . SER A 1 132 ? 5.945 -36.406 -26.578 1 96.75 132 SER A N 1
ATOM 1077 C CA . SER A 1 132 ? 6.879 -37.25 -25.859 1 96.75 132 SER A CA 1
ATOM 1078 C C . SER A 1 132 ? 6.152 -38.156 -24.859 1 96.75 132 SER A C 1
ATOM 1080 O O . SER A 1 132 ? 5.125 -37.781 -24.297 1 96.75 132 SER A O 1
ATOM 1082 N N . THR A 1 133 ? 6.648 -39.344 -24.766 1 97.62 133 THR A N 1
ATOM 1083 C CA . THR A 1 133 ? 6.285 -40.281 -23.703 1 97.62 133 THR A CA 1
ATOM 1084 C C . THR A 1 133 ? 7.527 -40.812 -23 1 97.62 133 THR A C 1
ATOM 1086 O O . THR A 1 133 ? 8.5 -41.188 -23.641 1 97.62 133 THR A O 1
ATOM 1089 N N . LEU A 1 134 ? 7.523 -40.812 -21.672 1 98.56 134 LEU A N 1
ATOM 1090 C CA . LEU A 1 134 ? 8.648 -41.312 -20.891 1 98.56 134 LEU A CA 1
ATOM 1091 C C . LEU A 1 134 ? 8.258 -42.562 -20.125 1 98.56 134 LEU A C 1
ATOM 1093 O O . LEU A 1 134 ? 7.449 -42.5 -19.188 1 98.56 134 LEU A O 1
ATOM 1097 N N . SER A 1 135 ? 8.805 -43.656 -20.562 1 98.5 135 SER A N 1
ATOM 1098 C CA . SER A 1 135 ? 8.578 -44.875 -19.812 1 98.5 135 SER A CA 1
ATOM 1099 C C . SER A 1 135 ? 9.453 -44.938 -18.562 1 98.5 135 SER A C 1
ATOM 1101 O O . SER A 1 135 ? 10.672 -44.781 -18.641 1 98.5 135 SER A O 1
ATOM 1103 N N . ILE A 1 136 ? 8.844 -45.219 -17.406 1 98.44 136 ILE A N 1
ATOM 1104 C CA . ILE A 1 136 ? 9.633 -45.281 -16.188 1 98.44 136 ILE A CA 1
ATOM 1105 C C . ILE A 1 136 ? 9.516 -46.656 -15.57 1 98.44 136 ILE A C 1
ATOM 1107 O O . ILE A 1 136 ? 9.812 -46.875 -14.383 1 98.44 136 ILE A O 1
ATOM 1111 N N . GLY A 1 137 ? 9.055 -47.594 -16.281 1 97.88 137 GLY A N 1
ATOM 1112 C CA . GLY A 1 137 ? 8.828 -48.938 -15.836 1 97.88 137 GLY A CA 1
ATOM 1113 C C . GLY A 1 137 ? 7.406 -49.406 -16.078 1 97.88 137 GLY A C 1
ATOM 1114 O O . GLY A 1 137 ? 6.984 -49.562 -17.234 1 97.88 137 GLY A O 1
ATOM 1115 N N . LYS A 1 138 ? 6.676 -49.562 -15.023 1 96.88 138 LYS A N 1
ATOM 1116 C CA . LYS A 1 138 ? 5.273 -49.969 -15.102 1 96.88 138 LYS A CA 1
ATOM 1117 C C . LYS A 1 138 ? 4.406 -48.812 -15.625 1 96.88 138 LYS A C 1
ATOM 1119 O O . LYS A 1 138 ? 3.303 -49.062 -16.125 1 96.88 138 LYS A O 1
ATOM 1124 N N . ARG A 1 139 ? 4.98 -47.688 -15.57 1 98 139 ARG A N 1
ATOM 1125 C CA . ARG A 1 139 ? 4.215 -46.5 -15.914 1 98 139 ARG A CA 1
ATOM 1126 C C . ARG A 1 139 ? 4.906 -45.688 -17.016 1 98 139 ARG A C 1
ATOM 1128 O O . ARG A 1 139 ? 6.109 -45.844 -17.234 1 98 139 ARG A O 1
ATOM 1135 N N . THR A 1 140 ? 4.105 -44.938 -17.672 1 98.31 140 THR A N 1
ATOM 1136 C CA . THR A 1 140 ? 4.582 -43.938 -18.609 1 98.31 140 THR A CA 1
ATOM 1137 C C . THR A 1 140 ? 4.145 -42.531 -18.172 1 98.31 140 THR A C 1
ATOM 1139 O O . THR A 1 140 ? 3.135 -42.375 -17.469 1 98.31 140 THR A O 1
ATOM 1142 N N . LEU A 1 141 ? 4.914 -41.562 -18.516 1 98.62 141 LEU A N 1
ATOM 1143 C CA . LEU A 1 141 ? 4.57 -40.156 -18.266 1 98.62 141 LEU A CA 1
ATOM 1144 C C . LEU A 1 141 ? 4.422 -39.406 -19.578 1 98.62 141 LEU A C 1
ATOM 1146 O O . LEU A 1 141 ? 5.238 -39.562 -20.484 1 98.62 141 LEU A O 1
ATOM 1150 N N . LYS A 1 142 ? 3.32 -38.719 -19.703 1 97.81 142 LYS A N 1
ATOM 1151 C CA . LYS A 1 142 ? 3.068 -37.781 -20.812 1 97.81 142 LYS A CA 1
ATOM 1152 C C . LYS A 1 142 ? 3.121 -36.344 -20.344 1 97.81 142 LYS A C 1
ATOM 1154 O O . LYS A 1 142 ? 2.941 -36.062 -19.156 1 97.81 142 LYS A O 1
ATOM 1159 N N . PHE A 1 143 ? 3.396 -35.5 -21.297 1 97.25 143 PHE A N 1
ATOM 1160 C CA . PHE A 1 143 ? 3.633 -34.094 -20.969 1 97.25 143 PHE A CA 1
ATOM 1161 C C . PHE A 1 143 ? 2.684 -33.188 -21.734 1 97.25 143 PHE A C 1
ATOM 1163 O O . PHE A 1 143 ? 2.527 -33.344 -22.953 1 97.25 143 PHE A O 1
ATOM 1170 N N . ILE A 1 144 ? 1.993 -32.344 -21.016 1 95.31 144 ILE A N 1
ATOM 1171 C CA . ILE A 1 144 ? 0.999 -31.422 -21.578 1 95.31 144 ILE A CA 1
ATOM 1172 C C . ILE A 1 144 ? 1.418 -29.984 -21.344 1 95.31 144 ILE A C 1
ATOM 1174 O O . ILE A 1 144 ? 1.191 -29.438 -20.266 1 95.31 144 ILE A O 1
ATOM 1178 N N . PRO A 1 145 ? 1.939 -29.328 -22.406 1 94.19 145 PRO A N 1
ATOM 1179 C CA . PRO A 1 145 ? 2.309 -27.922 -22.234 1 94.19 145 PRO A CA 1
ATOM 1180 C C . PRO A 1 145 ? 1.105 -27.031 -21.938 1 94.19 145 PRO A C 1
ATOM 1182 O O . PRO A 1 145 ? 0.087 -27.109 -22.625 1 94.19 145 PRO A O 1
ATOM 1185 N N . VAL A 1 146 ? 1.179 -26.266 -20.875 1 92.25 146 VAL A N 1
ATOM 1186 C CA . VAL A 1 146 ? 0.188 -25.25 -20.516 1 92.25 146 VAL A CA 1
ATOM 1187 C C . VAL A 1 146 ? 0.874 -23.891 -20.328 1 92.25 146 VAL A C 1
ATOM 1189 O O . VAL A 1 146 ? 0.786 -23.297 -19.266 1 92.25 146 VAL A O 1
ATOM 1192 N N . PRO A 1 147 ? 1.461 -23.391 -21.438 1 90.06 147 PRO A N 1
ATOM 1193 C CA . PRO A 1 147 ? 2.254 -22.172 -21.328 1 90.06 147 PRO A CA 1
ATOM 1194 C C . PRO A 1 147 ? 1.465 -21.016 -20.719 1 90.06 147 PRO A C 1
ATOM 1196 O O . PRO A 1 147 ? 0.3 -20.797 -21.062 1 90.06 147 PRO A O 1
ATOM 1199 N N . LEU A 1 148 ? 2.137 -20.266 -19.734 1 86.81 148 LEU A N 1
ATOM 1200 C CA . LEU A 1 148 ? 1.647 -19.047 -19.094 1 86.81 148 LEU A CA 1
ATOM 1201 C C . LEU A 1 148 ? 0.598 -19.391 -18.031 1 86.81 148 LEU A C 1
ATOM 1203 O O . LEU A 1 148 ? -0.13 -18.5 -17.578 1 86.81 148 LEU A O 1
ATOM 1207 N N . LEU A 1 149 ? 0.602 -20.641 -17.672 1 88.25 149 LEU A N 1
ATOM 1208 C CA . LEU A 1 149 ? -0.205 -21.047 -16.516 1 88.25 149 LEU A CA 1
ATOM 1209 C C . LEU A 1 149 ? 0.681 -21.438 -15.344 1 88.25 149 LEU A C 1
ATOM 1211 O O . LEU A 1 149 ? 0.694 -22.594 -14.922 1 88.25 149 LEU A O 1
ATOM 1215 N N . HIS A 1 150 ? 1.604 -20.594 -14.883 1 87.31 150 HIS A N 1
ATOM 1216 C CA . HIS A 1 150 ? 1.56 -19.172 -15.156 1 87.31 150 HIS A CA 1
ATOM 1217 C C . HIS A 1 150 ? 2.91 -18.656 -15.641 1 87.31 150 HIS A C 1
ATOM 1219 O O . HIS A 1 150 ? 3.139 -17.438 -15.703 1 87.31 150 HIS A O 1
ATOM 1225 N N . TRP A 1 151 ? 3.812 -19.531 -15.859 1 90.81 151 TRP A N 1
ATOM 1226 C CA . TRP A 1 151 ? 5.07 -19.203 -16.516 1 90.81 151 TRP A CA 1
ATOM 1227 C C . TRP A 1 151 ? 5.098 -19.766 -17.938 1 90.81 151 TRP A C 1
ATOM 1229 O O . TRP A 1 151 ? 4.332 -20.688 -18.266 1 90.81 151 TRP A O 1
ATOM 1239 N N . PRO A 1 152 ? 5.977 -19.281 -18.766 1 90.88 152 PRO A N 1
ATOM 1240 C CA . PRO A 1 152 ? 6 -19.703 -20.156 1 90.88 152 PRO A CA 1
ATOM 1241 C C . PRO A 1 152 ? 6.262 -21.203 -20.312 1 90.88 152 PRO A C 1
ATOM 1243 O O . PRO A 1 152 ? 5.859 -21.812 -21.312 1 90.88 152 PRO A O 1
ATOM 1246 N N . GLU A 1 153 ? 6.844 -21.828 -19.344 1 92.62 153 GLU A N 1
ATOM 1247 C CA . GLU A 1 153 ? 7.27 -23.219 -19.5 1 92.62 153 GLU A CA 1
ATOM 1248 C C . GLU A 1 153 ? 6.355 -24.172 -18.719 1 92.62 153 GLU A C 1
ATOM 1250 O O . GLU A 1 153 ? 6.633 -25.359 -18.625 1 92.62 153 GLU A O 1
ATOM 1255 N N . SER A 1 154 ? 5.297 -23.594 -18.172 1 94.12 154 SER A N 1
ATOM 1256 C CA . SER A 1 154 ? 4.426 -24.422 -17.344 1 94.12 154 SER A CA 1
ATOM 1257 C C . SER A 1 154 ? 3.953 -25.656 -18.094 1 94.12 154 SER A C 1
ATOM 1259 O O . SER A 1 154 ? 3.609 -25.578 -19.281 1 94.12 154 SER A O 1
ATOM 1261 N N . THR A 1 155 ? 3.99 -26.812 -17.422 1 96.12 155 THR A N 1
ATOM 1262 C CA . THR A 1 155 ? 3.67 -28.109 -18.016 1 96.12 155 THR A CA 1
ATOM 1263 C C . THR A 1 155 ? 2.918 -28.984 -17.031 1 96.12 155 THR A C 1
ATOM 1265 O O . THR A 1 155 ? 3.234 -29 -15.836 1 96.12 155 THR A O 1
ATOM 1268 N N . PHE A 1 156 ? 1.878 -29.688 -17.531 1 96.56 156 PHE A N 1
ATOM 1269 C CA . PHE A 1 156 ? 1.299 -30.797 -16.781 1 96.56 156 PHE A CA 1
ATOM 1270 C C . PHE A 1 156 ? 1.989 -32.094 -17.125 1 96.56 156 PHE A C 1
ATOM 1272 O O . PHE A 1 156 ? 2.428 -32.312 -18.266 1 96.56 156 PHE A O 1
ATOM 1279 N N . THR A 1 157 ? 2.133 -32.938 -16.172 1 98.12 157 THR A N 1
ATOM 1280 C CA . THR A 1 157 ? 2.549 -34.344 -16.391 1 98.12 157 THR A CA 1
ATOM 1281 C C . THR A 1 157 ? 1.392 -35.281 -16.141 1 98.12 157 THR A C 1
ATOM 1283 O O . THR A 1 157 ? 0.645 -35.125 -15.172 1 98.12 157 THR A O 1
ATOM 1286 N N . TYR A 1 158 ? 1.183 -36.281 -17.047 1 98.06 158 TYR A N 1
ATOM 1287 C CA . TYR A 1 158 ? 0.072 -37.219 -16.953 1 98.06 158 TYR A CA 1
ATOM 1288 C C . TYR A 1 158 ? 0.578 -38.656 -16.906 1 98.06 158 TYR A C 1
ATOM 1290 O O . TYR A 1 158 ? 1.448 -39.031 -17.688 1 98.06 158 TYR A O 1
ATOM 1298 N N . CYS A 1 159 ? 0.161 -39.406 -15.93 1 98.44 159 CYS A N 1
ATOM 1299 C CA . CYS A 1 159 ? 0.385 -40.812 -15.812 1 98.44 159 CYS A CA 1
ATOM 1300 C C . CYS A 1 159 ? -0.877 -41.594 -16.172 1 98.44 159 CYS A C 1
ATOM 1302 O O . CYS A 1 159 ? -1.748 -41.812 -15.32 1 98.44 159 CYS A O 1
ATOM 1304 N N . PRO A 1 160 ? -0.93 -42.125 -17.406 1 97.38 160 PRO A N 1
ATOM 1305 C CA . PRO A 1 160 ? -2.158 -42.75 -17.875 1 97.38 160 PRO A CA 1
ATOM 1306 C C . PRO A 1 160 ? -2.512 -44 -17.062 1 97.38 160 PRO A C 1
ATOM 1308 O O . PRO A 1 160 ? -3.691 -44.281 -16.828 1 97.38 160 PRO A O 1
ATOM 1311 N N . GLU A 1 161 ? -1.515 -44.781 -16.641 1 97.75 161 GLU A N 1
ATOM 1312 C CA . GLU A 1 161 ? -1.746 -46.062 -15.969 1 97.75 161 GLU A CA 1
ATOM 1313 C C . GLU A 1 161 ? -2.535 -45.844 -14.672 1 97.75 161 GLU A C 1
ATOM 1315 O O . GLU A 1 161 ? -3.406 -46.656 -14.352 1 97.75 161 GLU A O 1
ATOM 1320 N N . GLU A 1 162 ? -2.217 -44.75 -13.984 1 97.69 162 GLU A N 1
ATOM 1321 C CA . GLU A 1 162 ? -2.926 -44.5 -12.734 1 97.69 162 GLU A CA 1
ATOM 1322 C C . GLU A 1 162 ? -3.943 -43.375 -12.914 1 97.69 162 GLU A C 1
ATOM 1324 O O . GLU A 1 162 ? -4.668 -43.031 -11.977 1 97.69 162 GLU A O 1
ATOM 1329 N N . LYS A 1 163 ? -3.992 -42.781 -14.141 1 97.94 163 LYS A N 1
ATOM 1330 C CA . LYS A 1 163 ? -4.887 -41.688 -14.469 1 97.94 163 LYS A CA 1
ATOM 1331 C C . LYS A 1 163 ? -4.652 -40.5 -13.547 1 97.94 163 LYS A C 1
ATOM 1333 O O . LYS A 1 163 ? -5.598 -39.938 -12.977 1 97.94 163 LYS A O 1
ATOM 1338 N N . VAL A 1 164 ? -3.393 -40.156 -13.336 1 98.19 164 VAL A N 1
ATOM 1339 C CA . VAL A 1 164 ? -2.979 -39.062 -12.461 1 98.19 164 VAL A CA 1
ATOM 1340 C C . VAL A 1 164 ? -2.498 -37.875 -13.297 1 98.19 164 VAL A C 1
ATOM 1342 O O . VAL A 1 164 ? -1.64 -38.031 -14.172 1 98.19 164 VAL A O 1
ATOM 1345 N N . LEU A 1 165 ? -3.109 -36.75 -13.055 1 97.94 165 LEU A N 1
ATOM 1346 C CA . LEU A 1 165 ? -2.629 -35.5 -13.633 1 97.94 165 LEU A CA 1
ATOM 1347 C C . LEU A 1 165 ? -1.838 -34.688 -12.602 1 97.94 165 LEU A C 1
ATOM 1349 O O . LEU A 1 165 ? -2.402 -34.219 -11.617 1 97.94 165 LEU A O 1
ATOM 1353 N N . PHE A 1 166 ? -0.538 -34.594 -12.766 1 98.12 166 PHE A N 1
ATOM 1354 C CA . PHE A 1 166 ? 0.25 -33.625 -12.008 1 98.12 166 PHE A CA 1
ATOM 1355 C C . PHE A 1 166 ? 0.114 -32.219 -12.602 1 98.12 166 PHE A C 1
ATOM 1357 O O . PHE A 1 166 ? 0.758 -31.906 -13.602 1 98.12 166 PHE A O 1
ATOM 1364 N N . SER A 1 167 ? -0.658 -31.375 -11.969 1 95.31 167 SER A N 1
ATOM 1365 C CA . SER A 1 167 ? -1.177 -30.172 -12.617 1 95.31 167 SER A CA 1
ATOM 1366 C C . SER A 1 167 ? -0.349 -28.938 -12.25 1 95.31 167 SER A C 1
ATOM 1368 O O . SER A 1 167 ? -0.719 -27.812 -12.586 1 95.31 167 SER A O 1
ATOM 1370 N N . ASN A 1 168 ? 0.801 -29.172 -11.562 1 92.44 168 ASN A N 1
ATOM 1371 C CA . ASN A 1 168 ? 1.627 -28.047 -11.141 1 92.44 168 ASN A CA 1
ATOM 1372 C C . ASN A 1 168 ? 0.784 -26.938 -10.531 1 92.44 168 ASN A C 1
ATOM 1374 O O . ASN A 1 168 ? -0.016 -27.188 -9.625 1 92.44 168 ASN A O 1
ATOM 1378 N N . ASP A 1 169 ? 0.837 -25.672 -11.078 1 92.38 169 ASP A N 1
ATOM 1379 C CA . ASP A 1 169 ? 0.13 -24.547 -10.477 1 92.38 169 ASP A CA 1
ATOM 1380 C C . ASP A 1 169 ? -1.354 -24.578 -10.836 1 92.38 169 ASP A C 1
ATOM 1382 O O . ASP A 1 169 ? -2.18 -23.984 -10.133 1 92.38 169 ASP A O 1
ATOM 1386 N N . GLY A 1 170 ? -1.64 -25.281 -11.93 1 92.88 170 GLY A N 1
ATOM 1387 C CA . GLY A 1 170 ? -3.047 -25.438 -12.273 1 92.88 170 GLY A CA 1
ATOM 1388 C C . GLY A 1 170 ? -3.844 -26.156 -11.203 1 92.88 170 GLY A C 1
ATOM 1389 O O . GLY A 1 170 ? -3.354 -27.109 -10.594 1 92.88 170 GLY A O 1
ATOM 1390 N N . PHE A 1 171 ? -5 -25.656 -10.922 1 94.19 171 PHE A N 1
ATOM 1391 C CA . PHE A 1 171 ? -5.969 -26.266 -10.016 1 94.19 171 PHE A CA 1
ATOM 1392 C C . PHE A 1 171 ? -5.488 -26.156 -8.57 1 94.19 171 PHE A C 1
ATOM 1394 O O . PHE A 1 171 ? -6.023 -26.828 -7.684 1 94.19 171 PHE A O 1
ATOM 1401 N N . GLY A 1 172 ? -4.414 -25.406 -8.336 1 94.38 172 GLY A N 1
ATOM 1402 C CA . GLY A 1 172 ? -3.877 -25.281 -6.988 1 94.38 172 GLY A CA 1
ATOM 1403 C C . GLY A 1 172 ? -4.508 -24.156 -6.191 1 94.38 172 GLY A C 1
ATOM 1404 O O . GLY A 1 172 ? -5.355 -23.422 -6.707 1 94.38 172 GLY A O 1
ATOM 1405 N N . GLN A 1 173 ? -4.242 -24.078 -4.918 1 96.5 173 GLN A N 1
ATOM 1406 C CA . GLN A 1 173 ? -4.594 -23.016 -3.98 1 96.5 173 GLN A CA 1
ATOM 1407 C C . GLN A 1 173 ? -3.553 -22.891 -2.873 1 96.5 173 GLN A C 1
ATOM 1409 O O . GLN A 1 173 ? -2.807 -23.844 -2.605 1 96.5 173 GLN A O 1
ATOM 1414 N N . HIS A 1 174 ? -3.422 -21.734 -2.326 1 96.81 174 HIS A N 1
ATOM 1415 C C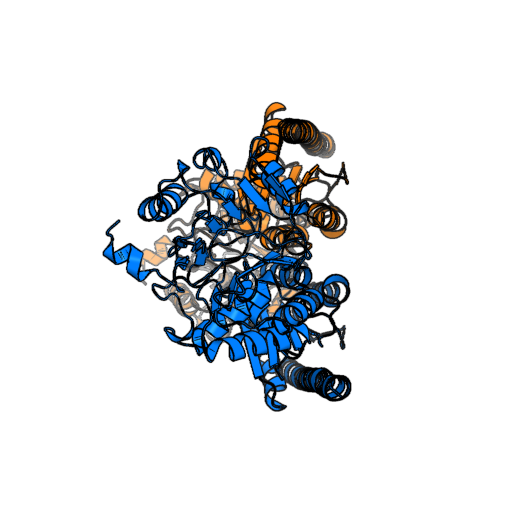A . HIS A 1 174 ? -2.58 -21.609 -1.143 1 96.81 174 HIS A CA 1
ATOM 1416 C C . HIS A 1 174 ? -3.342 -22 0.119 1 96.81 174 HIS A C 1
ATOM 1418 O O . HIS A 1 174 ? -4.277 -21.297 0.526 1 96.81 174 HIS A O 1
ATOM 1424 N N . TYR A 1 175 ? -3.021 -23.125 0.677 1 96.62 175 TYR A N 1
ATOM 1425 C CA . TYR A 1 175 ? -3.674 -23.703 1.845 1 96.62 175 TYR A CA 1
ATOM 1426 C C . TYR A 1 175 ? -2.713 -24.609 2.611 1 96.62 175 TYR A C 1
ATOM 1428 O O . TYR A 1 175 ? -2.25 -25.625 2.086 1 96.62 175 TYR A O 1
ATOM 1436 N N . ALA A 1 176 ? -2.357 -24.203 3.799 1 96 176 ALA A N 1
ATOM 1437 C CA . ALA A 1 176 ? -1.605 -25.094 4.684 1 96 176 ALA A CA 1
ATOM 1438 C C . ALA A 1 176 ? -2.543 -25.953 5.535 1 96 176 ALA A C 1
ATOM 1440 O O . ALA A 1 176 ? -3.326 -25.422 6.324 1 96 176 ALA A O 1
ATOM 1441 N N . THR A 1 177 ? -2.533 -27.172 5.328 1 94.31 177 THR A N 1
ATOM 1442 C CA . THR A 1 177 ? -3.367 -28.125 6.055 1 94.31 177 THR A CA 1
ATOM 1443 C C . THR A 1 177 ? -2.691 -29.5 6.133 1 94.31 177 THR A C 1
ATOM 1445 O O . THR A 1 177 ? -1.764 -29.781 5.371 1 94.31 177 THR A O 1
ATOM 1448 N N . SER A 1 178 ? -3.088 -30.281 7.07 1 91.38 178 SER A N 1
ATOM 1449 C CA . SER A 1 178 ? -2.574 -31.641 7.199 1 91.38 178 SER A CA 1
ATOM 1450 C C . SER A 1 178 ? -3.252 -32.594 6.211 1 91.38 178 SER A C 1
ATOM 1452 O O . SER A 1 178 ? -2.783 -33.719 5.984 1 91.38 178 SER A O 1
ATOM 1454 N N . ASN A 1 179 ? -4.348 -32.031 5.621 1 93.88 179 ASN A N 1
ATOM 1455 C CA . ASN A 1 179 ? -5.055 -32.844 4.641 1 93.88 179 ASN A CA 1
ATOM 1456 C C . ASN A 1 179 ? -4.426 -32.719 3.256 1 93.88 179 ASN A C 1
ATOM 1458 O O . ASN A 1 179 ? -3.834 -31.703 2.924 1 93.88 179 ASN A O 1
ATOM 1462 N N . ARG A 1 180 ? -4.523 -33.812 2.455 1 96.31 180 ARG A N 1
ATOM 1463 C CA . ARG A 1 180 ? -3.941 -33.844 1.117 1 96.31 180 ARG A CA 1
ATOM 1464 C C . ARG A 1 180 ? -5.016 -33.688 0.049 1 96.31 180 ARG A C 1
ATOM 1466 O O . ARG A 1 180 ? -4.727 -33.219 -1.062 1 96.31 180 ARG A O 1
ATOM 1473 N N . TRP A 1 181 ? -6.254 -33.969 0.452 1 97.62 181 TRP A N 1
ATOM 1474 C CA . TRP A 1 181 ? -7.32 -34.031 -0.542 1 97.62 181 TRP A CA 1
ATOM 1475 C C . TRP A 1 181 ? -8.406 -33 -0.221 1 97.62 181 TRP A C 1
ATOM 1477 O O . TRP A 1 181 ? -8.75 -32.781 0.944 1 97.62 181 TRP A O 1
ATOM 1487 N N . ALA A 1 182 ? -9 -32.406 -1.248 1 97.69 182 ALA A N 1
ATOM 1488 C CA . ALA A 1 182 ? -10.047 -31.406 -1.105 1 97.69 182 ALA A CA 1
ATOM 1489 C C . ALA A 1 182 ? -11.25 -31.984 -0.366 1 97.69 182 ALA A C 1
ATOM 1491 O O . ALA A 1 182 ? -11.883 -31.281 0.436 1 97.69 182 ALA A O 1
ATOM 1492 N N . ASP A 1 183 ? -11.562 -33.25 -0.586 1 96.19 183 ASP A N 1
ATOM 1493 C CA . ASP A 1 183 ? -12.766 -33.844 -0.007 1 96.19 183 ASP A CA 1
ATOM 1494 C C . ASP A 1 183 ? -12.539 -34.219 1.461 1 96.19 183 ASP A C 1
ATOM 1496 O O . ASP A 1 183 ? -13.477 -34.656 2.148 1 96.19 183 ASP A O 1
ATOM 1500 N N . GLU A 1 184 ? -11.312 -34.094 1.916 1 95.88 184 GLU A N 1
ATOM 1501 C CA . GLU A 1 184 ? -11.008 -34.25 3.334 1 95.88 184 GLU A CA 1
ATOM 1502 C C . GLU A 1 184 ? -11.148 -32.938 4.098 1 95.88 184 GLU A C 1
ATOM 1504 O O . GLU A 1 184 ? -11.07 -32.938 5.324 1 95.88 184 GLU A O 1
ATOM 1509 N N . CYS A 1 185 ? -11.344 -31.859 3.299 1 96.06 185 CYS A N 1
ATOM 1510 C CA . CYS A 1 185 ? -11.469 -30.516 3.863 1 96.06 185 CYS A CA 1
ATOM 1511 C C . CYS A 1 185 ? -12.883 -29.984 3.686 1 96.06 185 CYS A C 1
ATOM 1513 O O . CYS A 1 185 ? -13.742 -30.656 3.119 1 96.06 185 CYS A O 1
ATOM 1515 N N . ASP A 1 186 ? -13.172 -28.828 4.328 1 94.25 186 ASP A N 1
ATOM 1516 C CA . ASP A 1 186 ? -14.375 -28.094 3.973 1 94.25 186 ASP A CA 1
ATOM 1517 C C . ASP A 1 186 ? -14.297 -27.562 2.541 1 94.25 186 ASP A C 1
ATOM 1519 O O . ASP A 1 186 ? -13.594 -26.594 2.27 1 94.25 186 ASP A O 1
ATOM 1523 N N . ILE A 1 187 ? -14.992 -28.219 1.664 1 94.81 187 ILE A N 1
ATOM 1524 C CA . ILE A 1 187 ? -14.883 -27.984 0.229 1 94.81 187 ILE A CA 1
ATOM 1525 C C . ILE A 1 187 ? -15.172 -26.516 -0.079 1 94.81 187 ILE A C 1
ATOM 1527 O O . ILE A 1 187 ? -14.586 -25.938 -0.994 1 94.81 187 ILE A O 1
ATOM 1531 N N . GLN A 1 188 ? -16.094 -25.922 0.639 1 93.69 188 GLN A N 1
ATOM 1532 C CA . GLN A 1 188 ? -16.406 -24.516 0.406 1 93.69 188 GLN A CA 1
ATOM 1533 C C . GLN A 1 188 ? -15.211 -23.625 0.738 1 93.69 188 GLN A C 1
ATOM 1535 O O . GLN A 1 188 ? -14.969 -22.625 0.064 1 93.69 188 GLN A O 1
ATOM 1540 N N . HIS A 1 189 ? -14.531 -24.016 1.764 1 94.94 189 HIS A N 1
ATOM 1541 C CA . HIS A 1 189 ? -13.32 -23.297 2.148 1 94.94 189 HIS A CA 1
ATOM 1542 C C . HIS A 1 189 ? -12.227 -23.453 1.097 1 94.94 189 HIS A C 1
ATOM 1544 O O . HIS A 1 189 ? -11.586 -22.469 0.715 1 94.94 189 HIS A O 1
ATOM 1550 N N . VAL A 1 190 ? -12.047 -24.672 0.601 1 96.88 190 VAL A N 1
ATOM 1551 C CA . VAL A 1 190 ? -11.062 -24.953 -0.444 1 96.88 190 VAL A CA 1
ATOM 1552 C C . VAL A 1 190 ? -11.398 -24.125 -1.69 1 96.88 190 VAL A C 1
ATOM 1554 O O . VAL A 1 190 ? -10.508 -23.547 -2.311 1 96.88 190 VAL A O 1
ATOM 1557 N N . MET A 1 191 ? -12.68 -24.047 -1.979 1 96.19 191 MET A N 1
ATOM 1558 C CA . MET A 1 191 ? -13.102 -23.344 -3.189 1 96.19 191 MET A CA 1
ATOM 1559 C C . MET A 1 191 ? -12.859 -21.844 -3.057 1 96.19 191 MET A C 1
ATOM 1561 O O . MET A 1 191 ? -12.531 -21.172 -4.039 1 96.19 191 MET A O 1
ATOM 1565 N N . LEU A 1 192 ? -13.008 -21.328 -1.865 1 95.12 192 LEU A N 1
ATOM 1566 C CA . LEU A 1 192 ? -12.688 -19.922 -1.631 1 95.12 192 LEU A CA 1
ATOM 1567 C C . LEU A 1 192 ? -11.211 -19.656 -1.89 1 95.12 192 LEU A C 1
ATOM 1569 O O . LEU A 1 192 ? -10.859 -18.688 -2.57 1 95.12 192 LEU A O 1
ATOM 1573 N N . LEU A 1 193 ? -10.359 -20.5 -1.368 1 96.56 193 LEU A N 1
ATOM 1574 C CA . LEU A 1 193 ? -8.922 -20.359 -1.553 1 96.56 193 LEU A CA 1
ATOM 1575 C C . LEU A 1 193 ? -8.531 -20.578 -3.01 1 96.56 193 LEU A C 1
ATOM 1577 O O . LEU A 1 193 ? -7.598 -19.953 -3.514 1 96.56 193 LEU A O 1
ATOM 1581 N N . PHE A 1 194 ? -9.336 -21.484 -3.643 1 96.5 194 PHE A N 1
ATOM 1582 C CA . PHE A 1 194 ? -9.148 -21.766 -5.062 1 96.5 194 PHE A CA 1
ATOM 1583 C C . PHE A 1 194 ? -9.43 -20.516 -5.902 1 96.5 194 PHE A C 1
ATOM 1585 O O . PHE A 1 194 ? -8.641 -20.172 -6.781 1 96.5 194 PHE A O 1
ATOM 1592 N N . ARG A 1 195 ? -10.445 -19.812 -5.59 1 95.12 195 ARG A N 1
ATOM 1593 C CA . ARG A 1 195 ? -10.805 -18.578 -6.289 1 95.12 195 ARG A CA 1
ATOM 1594 C C . ARG A 1 195 ? -9.781 -17.469 -6.02 1 95.12 195 ARG A C 1
ATOM 1596 O O . ARG A 1 195 ? -9.391 -16.75 -6.934 1 95.12 195 ARG A O 1
ATOM 1603 N N . GLU A 1 196 ? -9.414 -17.359 -4.793 1 95.62 196 GLU A N 1
ATOM 1604 C CA . GLU A 1 196 ? -8.445 -16.328 -4.422 1 95.62 196 GLU A CA 1
ATOM 1605 C C . GLU A 1 196 ? -7.113 -16.562 -5.137 1 95.62 196 GLU A C 1
ATOM 1607 O O . GLU A 1 196 ? -6.508 -15.602 -5.637 1 95.62 196 GLU A O 1
ATOM 1612 N N . TYR A 1 197 ? -6.68 -17.828 -5.137 1 95.81 197 TYR A N 1
ATOM 1613 C CA . TYR A 1 197 ? -5.465 -18.219 -5.84 1 95.81 197 TYR A CA 1
ATOM 1614 C C . TYR A 1 197 ? -5.551 -17.859 -7.316 1 95.81 197 TYR A C 1
ATOM 1616 O O . TYR A 1 197 ? -4.641 -17.234 -7.863 1 95.81 197 TYR A O 1
ATOM 1624 N N . THR A 1 198 ? -6.629 -18.188 -7.891 1 94 198 THR A N 1
ATOM 1625 C CA . THR A 1 198 ? -6.809 -17.953 -9.32 1 94 198 THR A CA 1
ATOM 1626 C C . THR A 1 198 ? -6.855 -16.453 -9.625 1 94 198 THR A C 1
ATOM 1628 O O . THR A 1 198 ? -6.227 -15.992 -10.57 1 94 198 THR A O 1
ATOM 1631 N N . ALA A 1 199 ? -7.543 -15.688 -8.805 1 94.62 199 ALA A N 1
ATOM 1632 C CA . ALA A 1 199 ? -7.688 -14.25 -9.008 1 94.62 199 ALA A CA 1
ATOM 1633 C C . ALA A 1 199 ? -6.34 -13.547 -8.898 1 94.62 199 ALA A C 1
ATOM 1635 O O . ALA A 1 199 ? -6.098 -12.547 -9.578 1 94.62 199 ALA A O 1
ATOM 1636 N N . ASN A 1 200 ? -5.438 -14.07 -8.07 1 94.94 200 ASN A N 1
ATOM 1637 C CA . ASN A 1 200 ? -4.188 -13.383 -7.762 1 94.94 200 ASN A CA 1
ATOM 1638 C C . ASN A 1 200 ? -3.037 -13.891 -8.625 1 94.94 200 ASN A C 1
ATOM 1640 O O . ASN A 1 200 ? -1.937 -13.336 -8.586 1 94.94 200 ASN A O 1
ATOM 1644 N N . ILE A 1 201 ? -3.271 -14.961 -9.391 1 91.25 201 ILE A N 1
ATOM 1645 C CA . ILE A 1 201 ? -2.148 -15.547 -10.117 1 91.25 201 ILE A CA 1
ATOM 1646 C C . ILE A 1 201 ? -2.551 -15.82 -11.562 1 91.25 201 ILE A C 1
ATOM 1648 O O . ILE A 1 201 ? -1.808 -15.492 -12.492 1 91.25 201 ILE A O 1
ATOM 1652 N N . LEU A 1 202 ? -3.789 -16.359 -11.812 1 87.75 202 LEU A N 1
ATOM 1653 C CA . LEU A 1 202 ? -4.129 -16.969 -13.094 1 87.75 202 LEU A CA 1
ATOM 1654 C C . LEU A 1 202 ? -5.25 -16.203 -13.781 1 87.75 202 LEU A C 1
ATOM 1656 O O . LEU A 1 202 ? -5.613 -16.516 -14.922 1 87.75 202 LEU A O 1
ATOM 1660 N N . GLY A 1 203 ? -5.758 -15.172 -13.109 1 82.12 203 GLY A N 1
ATOM 1661 C CA . GLY A 1 203 ? -6.988 -14.531 -13.547 1 82.12 203 GLY A CA 1
ATOM 1662 C C . GLY A 1 203 ? -6.898 -13.969 -14.953 1 82.12 203 GLY A C 1
ATOM 1663 O O . GLY A 1 203 ? -7.891 -13.953 -15.688 1 82.12 203 GLY A O 1
ATOM 1664 N N . MET A 1 204 ? -5.766 -13.625 -15.375 1 84.88 204 MET A N 1
ATOM 1665 C CA . MET A 1 204 ? -5.609 -12.961 -16.672 1 84.88 204 MET A CA 1
ATOM 1666 C C . MET A 1 204 ? -5.426 -13.984 -17.781 1 84.88 204 MET A C 1
ATOM 1668 O O . MET A 1 204 ? -5.496 -13.641 -18.969 1 84.88 204 MET A O 1
ATOM 1672 N N . PHE A 1 205 ? -5.344 -15.289 -17.469 1 89.12 205 PHE A N 1
ATOM 1673 C CA . PHE A 1 205 ? -4.945 -16.281 -18.453 1 89.12 205 PHE A CA 1
ATOM 1674 C C . PHE A 1 205 ? -6.121 -17.188 -18.828 1 89.12 205 PHE A C 1
ATOM 1676 O O . PHE A 1 205 ? -5.996 -18.406 -18.844 1 89.12 205 PHE A O 1
ATOM 1683 N N . GLY A 1 206 ? -7.211 -16.547 -19.156 1 87.31 206 GLY A N 1
ATOM 1684 C CA . GLY A 1 206 ? -8.398 -17.297 -19.531 1 87.31 206 GLY A CA 1
ATOM 1685 C C . GLY A 1 206 ? -8.18 -18.188 -20.75 1 87.31 206 GLY A C 1
ATOM 1686 O O . GLY A 1 206 ? -8.594 -19.359 -20.75 1 87.31 206 GLY A O 1
ATOM 1687 N N . ALA A 1 207 ? -7.539 -17.672 -21.75 1 88.06 207 ALA A N 1
ATOM 1688 C CA . ALA A 1 207 ? -7.277 -18.438 -22.969 1 88.06 207 ALA A CA 1
ATOM 1689 C C . ALA A 1 207 ? -6.387 -19.641 -22.688 1 88.06 207 ALA A C 1
ATOM 1691 O O . ALA A 1 207 ? -6.633 -20.734 -23.188 1 88.06 207 ALA A O 1
ATOM 1692 N N . GLN A 1 208 ? -5.406 -19.422 -21.859 1 88.88 208 GLN A N 1
ATOM 1693 C CA . GLN A 1 208 ? -4.48 -20.484 -21.5 1 88.88 208 GLN A CA 1
ATOM 1694 C C . GLN A 1 208 ? -5.176 -21.547 -20.656 1 88.88 208 GLN A C 1
ATOM 1696 O O . GLN A 1 208 ? -4.91 -22.75 -20.812 1 88.88 208 GLN A O 1
ATOM 1701 N N . MET A 1 209 ? -6.082 -21.078 -19.844 1 90.19 209 MET A N 1
ATOM 1702 C CA . MET A 1 209 ? -6.867 -22.016 -19.062 1 90.19 209 MET A CA 1
ATOM 1703 C C . MET A 1 209 ? -7.738 -22.891 -19.953 1 90.19 209 MET A C 1
ATOM 1705 O O . MET A 1 209 ? -7.859 -24.094 -19.719 1 90.19 209 MET A O 1
ATOM 1709 N N . ARG A 1 210 ? -8.289 -22.297 -20.953 1 90.5 210 ARG A N 1
ATOM 1710 C CA . ARG A 1 210 ? -9.117 -23.062 -21.891 1 90.5 210 ARG A CA 1
ATOM 1711 C C . ARG A 1 210 ? -8.297 -24.125 -22.609 1 90.5 210 ARG A C 1
ATOM 1713 O O . ARG A 1 210 ? -8.742 -25.266 -22.75 1 90.5 210 ARG A O 1
ATOM 1720 N N . ALA A 1 211 ? -7.156 -23.719 -22.969 1 86.88 211 ALA A N 1
ATOM 1721 C CA . ALA A 1 211 ? -6.277 -24.656 -23.656 1 86.88 211 ALA A CA 1
ATOM 1722 C C . ALA A 1 211 ? -5.91 -25.828 -22.75 1 86.88 211 ALA A C 1
ATOM 1724 O O . ALA A 1 211 ? -5.879 -26.984 -23.188 1 86.88 211 ALA A O 1
ATOM 1725 N N . ALA A 1 212 ? -5.645 -25.516 -21.516 1 85.75 212 ALA A N 1
ATOM 1726 C CA . ALA A 1 212 ? -5.309 -26.547 -20.531 1 85.75 212 ALA A CA 1
ATOM 1727 C C . ALA A 1 212 ? -6.48 -27.484 -20.312 1 85.75 212 ALA A C 1
ATOM 1729 O O . ALA A 1 212 ? -6.297 -28.703 -20.219 1 85.75 212 ALA A O 1
ATOM 1730 N N . LEU A 1 213 ? -7.629 -26.922 -20.25 1 90.81 213 LEU A N 1
ATOM 1731 C CA . LEU A 1 213 ? -8.836 -27.719 -20.062 1 90.81 213 LEU A CA 1
ATOM 1732 C C . LEU A 1 213 ? -9.102 -28.609 -21.266 1 90.81 213 LEU A C 1
ATOM 1734 O O . LEU A 1 213 ? -9.477 -29.766 -21.109 1 90.81 213 LEU A O 1
ATOM 1738 N N . ASP A 1 214 ? -8.914 -28.047 -22.375 1 90.06 214 ASP A N 1
ATOM 1739 C CA . ASP A 1 214 ? -9.094 -28.828 -23.609 1 90.06 214 ASP A CA 1
ATOM 1740 C C . ASP A 1 214 ? -8.141 -30.016 -23.641 1 90.06 214 ASP A C 1
ATOM 1742 O O . ASP A 1 214 ? -8.547 -31.141 -23.953 1 90.06 214 ASP A O 1
ATOM 1746 N N . ALA A 1 215 ? -6.973 -29.781 -23.281 1 84.31 215 ALA A N 1
ATOM 1747 C CA . ALA A 1 215 ? -5.98 -30.859 -23.234 1 84.31 215 ALA A CA 1
ATOM 1748 C C . ALA A 1 215 ? -6.34 -31.906 -22.188 1 84.31 215 ALA A C 1
ATOM 1750 O O . ALA A 1 215 ? -6.227 -33.094 -22.438 1 84.31 215 ALA A O 1
ATOM 1751 N N . ALA A 1 216 ? -6.77 -31.438 -21.094 1 85.12 216 ALA A N 1
ATOM 1752 C CA . ALA A 1 216 ? -7.113 -32.312 -19.984 1 85.12 216 ALA A CA 1
ATOM 1753 C C . ALA A 1 216 ? -8.367 -33.125 -20.297 1 85.12 216 ALA A C 1
ATOM 1755 O O . ALA A 1 216 ? -8.508 -34.281 -19.844 1 85.12 216 ALA A O 1
ATOM 1756 N N . SER A 1 217 ? -9.25 -32.562 -21.062 1 89.12 217 SER A N 1
ATOM 1757 C CA . SER A 1 217 ? -10.516 -33.219 -21.375 1 89.12 217 SER A CA 1
ATOM 1758 C C . SER A 1 217 ? -10.305 -34.469 -22.188 1 89.12 217 SER A C 1
ATOM 1760 O O . SER A 1 217 ? -11.172 -35.344 -22.234 1 89.12 217 SER A O 1
ATOM 1762 N N . LYS A 1 218 ? -9.188 -34.594 -22.766 1 90.88 218 LYS A N 1
ATOM 1763 C CA . LYS A 1 218 ? -8.883 -35.75 -23.594 1 90.88 218 LYS A CA 1
ATOM 1764 C C . LYS A 1 218 ? -8.258 -36.875 -22.766 1 90.88 218 LYS A C 1
ATOM 1766 O O . LYS A 1 218 ? -7.953 -37.938 -23.297 1 90.88 218 LYS A O 1
ATOM 1771 N N . LEU A 1 219 ? -8.148 -36.625 -21.531 1 93.75 219 LEU A N 1
ATOM 1772 C CA . LEU A 1 219 ? -7.504 -37.594 -20.641 1 93.75 219 LEU A CA 1
ATOM 1773 C C . LEU A 1 219 ? -8.516 -38.188 -19.672 1 93.75 219 LEU A C 1
ATOM 1775 O O . LEU A 1 219 ? -9.5 -37.562 -19.312 1 93.75 219 LEU A O 1
ATOM 1779 N N . GLU A 1 220 ? -8.328 -39.469 -19.438 1 95.56 220 GLU A N 1
ATOM 1780 C CA . GLU A 1 220 ? -9.016 -40.031 -18.281 1 95.56 220 GLU A CA 1
ATOM 1781 C C . GLU A 1 220 ? -8.305 -39.688 -16.984 1 95.56 220 GLU A C 1
ATOM 1783 O O . GLU A 1 220 ? -7.18 -40.125 -16.734 1 95.56 220 GLU A O 1
ATOM 1788 N N . ILE A 1 221 ? -8.992 -38.906 -16.109 1 96.62 221 ILE A N 1
ATOM 1789 C CA . ILE A 1 221 ? -8.328 -38.406 -14.914 1 96.62 221 ILE A CA 1
ATOM 1790 C C . ILE A 1 221 ? -9.047 -38.906 -13.664 1 96.62 221 ILE A C 1
ATOM 1792 O O . ILE A 1 221 ? -10.25 -38.719 -13.516 1 96.62 221 ILE A O 1
ATOM 1796 N N . LYS A 1 222 ? -8.281 -39.562 -12.836 1 97.38 222 LYS A N 1
ATOM 1797 C CA . LYS A 1 222 ? -8.805 -40.062 -11.555 1 97.38 222 LYS A CA 1
ATOM 1798 C C . LYS A 1 222 ? -8.297 -39.188 -10.398 1 97.38 222 LYS A C 1
ATOM 1800 O O . LYS A 1 222 ? -8.984 -39.031 -9.391 1 97.38 222 LYS A O 1
ATOM 1805 N N . TYR A 1 223 ? -7.078 -38.656 -10.555 1 97.75 223 TYR A N 1
ATOM 1806 C CA . TYR A 1 223 ? -6.445 -37.812 -9.539 1 97.75 223 TYR A CA 1
ATOM 1807 C C . TYR A 1 223 ? -5.828 -36.594 -10.172 1 97.75 223 TYR A C 1
ATOM 1809 O O . TYR A 1 223 ? -5.219 -36.656 -11.242 1 97.75 223 TYR A O 1
ATOM 1817 N N . ILE A 1 224 ? -6.098 -35.438 -9.609 1 97.81 224 ILE A N 1
ATOM 1818 C CA . ILE A 1 224 ? -5.32 -34.25 -9.914 1 97.81 224 ILE A CA 1
ATOM 1819 C C . ILE A 1 224 ? -4.41 -33.906 -8.734 1 97.81 224 ILE A C 1
ATOM 1821 O O . ILE A 1 224 ? -4.891 -33.562 -7.652 1 97.81 224 ILE A O 1
ATOM 1825 N N . LEU A 1 225 ? -3.123 -34.062 -8.906 1 98.38 225 LEU A N 1
ATOM 1826 C CA . LEU A 1 225 ? -2.125 -33.75 -7.887 1 98.38 225 LEU A CA 1
ATOM 1827 C C . LEU A 1 225 ? -1.493 -32.375 -8.141 1 98.38 225 LEU A C 1
ATOM 1829 O O . LEU A 1 225 ? -0.744 -32.219 -9.109 1 98.38 225 LEU A O 1
ATOM 1833 N N . THR A 1 226 ? -1.788 -31.422 -7.27 1 97.44 226 THR A N 1
ATOM 1834 C CA . THR A 1 226 ? -1.425 -30.031 -7.465 1 97.44 226 THR A CA 1
ATOM 1835 C C . THR A 1 226 ? -0.052 -29.734 -6.867 1 97.44 226 THR A C 1
ATOM 1837 O O . THR A 1 226 ? 0.479 -30.547 -6.098 1 97.44 226 THR A O 1
ATOM 1840 N N . ALA A 1 227 ? 0.52 -28.578 -7.285 1 97 227 ALA A N 1
ATOM 1841 C CA . ALA A 1 227 ? 1.791 -28.141 -6.723 1 97 227 ALA A CA 1
ATOM 1842 C C . ALA A 1 227 ? 1.572 -27.328 -5.445 1 97 227 ALA A C 1
ATOM 1844 O O . ALA A 1 227 ? 2.488 -27.188 -4.633 1 97 227 ALA A O 1
ATOM 1845 N N . HIS A 1 228 ? 0.375 -26.781 -5.285 1 97.44 228 HIS A N 1
ATOM 1846 C CA . HIS A 1 228 ? 0.033 -26.016 -4.086 1 97.44 228 HIS A CA 1
ATOM 1847 C C . HIS A 1 228 ? -1.31 -26.469 -3.518 1 97.44 228 HIS A C 1
ATOM 1849 O O . HIS A 1 228 ? -2.244 -26.75 -4.27 1 97.44 228 HIS A O 1
ATOM 1855 N N . GLY A 1 229 ? -1.387 -26.531 -2.227 1 97.5 229 GLY A N 1
ATOM 1856 C CA . GLY A 1 229 ? -2.641 -26.812 -1.541 1 97.5 229 GLY A CA 1
ATOM 1857 C C . GLY A 1 229 ? -3.062 -28.266 -1.618 1 97.5 229 GLY A C 1
ATOM 1858 O O . GLY A 1 229 ? -2.217 -29.156 -1.629 1 97.5 229 GLY A O 1
ATOM 1859 N N . VAL A 1 230 ? -4.379 -28.484 -1.573 1 97.81 230 VAL A N 1
ATOM 1860 C CA . VAL A 1 230 ? -4.91 -29.844 -1.57 1 97.81 230 VAL A CA 1
ATOM 1861 C C . VAL A 1 230 ? -5.176 -30.297 -3.004 1 97.81 230 VAL A C 1
ATOM 1863 O O . VAL A 1 230 ? -5.348 -29.469 -3.902 1 97.81 230 VAL A O 1
ATOM 1866 N N . SER A 1 231 ? -5.176 -31.562 -3.209 1 98.31 231 SER A N 1
ATOM 1867 C CA . SER A 1 231 ? -5.387 -32.188 -4.512 1 98.31 231 SER A CA 1
ATOM 1868 C C . SER A 1 231 ? -6.836 -32.656 -4.676 1 98.31 231 SER A C 1
ATOM 1870 O O . SER A 1 231 ? -7.637 -32.531 -3.748 1 98.31 231 SER A O 1
ATOM 1872 N N . TRP A 1 232 ? -7.156 -33 -5.883 1 97.94 232 TRP A N 1
ATOM 1873 C CA . TRP A 1 232 ? -8.539 -33.344 -6.211 1 97.94 232 TRP A CA 1
ATOM 1874 C C . TRP A 1 232 ? -8.664 -34.812 -6.59 1 97.94 232 TRP A C 1
ATOM 1876 O O . TRP A 1 232 ? -7.809 -35.375 -7.309 1 97.94 232 TRP A O 1
ATOM 1886 N N . ARG A 1 233 ? -9.75 -35.531 -6.078 1 97.62 233 ARG A N 1
ATOM 1887 C CA . ARG A 1 233 ? -10.102 -36.875 -6.465 1 97.62 233 ARG A CA 1
ATOM 1888 C C . ARG A 1 233 ? -11.617 -37.094 -6.406 1 97.62 233 ARG A C 1
ATOM 1890 O O . ARG A 1 233 ? -12.344 -36.281 -5.859 1 97.62 233 ARG A O 1
ATOM 1897 N N . GLY A 1 234 ? -12.062 -38.062 -7.055 1 93.62 234 GLY A N 1
ATOM 1898 C CA . GLY A 1 234 ? -13.477 -38.375 -7.012 1 93.62 234 GLY A CA 1
ATOM 1899 C C . GLY A 1 234 ? -14.359 -37.25 -7.504 1 93.62 234 GLY A C 1
ATOM 1900 O O . GLY A 1 234 ? -14.078 -36.656 -8.531 1 93.62 234 GLY A O 1
ATOM 1901 N N . ASP A 1 235 ? -15.367 -36.969 -6.805 1 92.69 235 ASP A N 1
ATOM 1902 C CA . ASP A 1 235 ? -16.391 -36.031 -7.219 1 92.69 235 ASP A CA 1
ATOM 1903 C C . ASP A 1 235 ? -15.844 -34.594 -7.172 1 92.69 235 ASP A C 1
ATOM 1905 O O . ASP A 1 235 ? -16.344 -33.719 -7.879 1 92.69 235 ASP A O 1
ATOM 1909 N N . SER A 1 236 ? -14.797 -34.438 -6.391 1 94.94 236 SER A N 1
ATOM 1910 C CA . SER A 1 236 ? -14.273 -33.062 -6.25 1 94.94 236 SER A CA 1
ATOM 1911 C C . SER A 1 236 ? -13.57 -32.625 -7.527 1 94.94 236 SER A C 1
ATOM 1913 O O . SER A 1 236 ? -13.391 -31.422 -7.746 1 94.94 236 SER A O 1
ATOM 1915 N N . ILE A 1 237 ? -13.141 -33.531 -8.367 1 95.19 237 ILE A N 1
ATOM 1916 C CA . ILE A 1 237 ? -12.492 -33.188 -9.625 1 95.19 237 ILE A CA 1
ATOM 1917 C C . ILE A 1 237 ? -13.461 -32.406 -10.508 1 95.19 237 ILE A C 1
ATOM 1919 O O . ILE A 1 237 ? -13.078 -31.406 -11.125 1 95.19 237 ILE A O 1
ATOM 1923 N N . ALA A 1 238 ? -14.672 -32.906 -10.562 1 93.31 238 ALA A N 1
ATOM 1924 C CA . ALA A 1 238 ? -15.672 -32.25 -11.398 1 93.31 238 ALA A CA 1
ATOM 1925 C C . ALA A 1 238 ? -15.891 -30.812 -10.938 1 93.31 238 ALA A C 1
ATOM 1927 O O . ALA A 1 238 ? -16.094 -29.922 -11.766 1 93.31 238 ALA A O 1
ATOM 1928 N N . VAL A 1 239 ? -15.859 -30.609 -9.695 1 93.56 239 VAL A N 1
ATOM 1929 C CA . VAL A 1 239 ? -16.047 -29.281 -9.125 1 93.56 239 VAL A CA 1
ATOM 1930 C C . VAL A 1 239 ? -14.906 -28.375 -9.539 1 93.56 239 VAL A C 1
ATOM 1932 O O . VAL A 1 239 ? -15.133 -27.234 -9.969 1 93.56 239 VAL A O 1
ATOM 1935 N N . ALA A 1 240 ? -13.695 -28.859 -9.422 1 94 240 ALA A N 1
ATOM 1936 C CA . ALA A 1 240 ? -12.516 -28.078 -9.789 1 94 240 ALA A CA 1
ATOM 1937 C C . ALA A 1 240 ? -12.508 -27.75 -11.273 1 94 240 ALA A C 1
ATOM 1939 O O . ALA A 1 240 ? -12.219 -26.625 -11.672 1 94 240 ALA A O 1
ATOM 1940 N N . ILE A 1 241 ? -12.836 -28.75 -12.039 1 94 241 ILE A N 1
ATOM 1941 C CA . ILE A 1 241 ? -12.828 -28.578 -13.484 1 94 241 ILE A CA 1
ATOM 1942 C C . ILE A 1 241 ? -13.906 -27.578 -13.891 1 94 241 ILE A C 1
ATOM 1944 O O . ILE A 1 241 ? -13.688 -26.719 -14.758 1 94 241 ILE A O 1
ATOM 1948 N N . LYS A 1 242 ? -15.031 -27.688 -13.281 1 93.19 242 LYS A N 1
ATOM 1949 C CA . LYS A 1 242 ? -16.109 -26.766 -13.578 1 93.19 242 LYS A CA 1
ATOM 1950 C C . LYS A 1 242 ? -15.703 -25.328 -13.258 1 93.19 242 LYS A C 1
ATOM 1952 O O . LYS A 1 242 ? -15.961 -24.406 -14.047 1 93.19 242 LYS A O 1
ATOM 1957 N N . GLU A 1 243 ? -15.133 -25.109 -12.133 1 92.31 243 GLU A N 1
ATOM 1958 C CA . GLU A 1 243 ? -14.695 -23.781 -11.727 1 92.31 243 GLU A CA 1
ATOM 1959 C C . GLU A 1 243 ? -13.664 -23.219 -12.703 1 92.31 243 GLU A C 1
ATOM 1961 O O . GLU A 1 243 ? -13.766 -22.062 -13.117 1 92.31 243 GLU A O 1
ATOM 1966 N N . TYR A 1 244 ? -12.672 -24.047 -13.023 1 91.94 244 TYR A N 1
ATOM 1967 C CA . TYR A 1 244 ? -11.656 -23.656 -13.992 1 91.94 244 TYR A CA 1
ATOM 1968 C C . TYR A 1 244 ? -12.297 -23.281 -15.328 1 91.94 244 TYR A C 1
ATOM 1970 O O . TYR A 1 244 ? -11.875 -22.328 -15.984 1 91.94 244 TYR A O 1
ATOM 1978 N N . SER A 1 245 ? -13.266 -24.094 -15.703 1 92.56 245 SER A N 1
ATOM 1979 C CA . SER A 1 245 ? -13.984 -23.828 -16.953 1 92.56 245 SER A CA 1
ATOM 1980 C C . SER A 1 245 ? -14.703 -22.484 -16.891 1 92.56 245 SER A C 1
ATOM 1982 O O . SER A 1 245 ? -14.695 -21.719 -17.859 1 92.56 245 SER A O 1
ATOM 1984 N N . ASP A 1 246 ? -15.305 -22.234 -15.789 1 92.25 246 ASP A N 1
ATOM 1985 C CA . ASP A 1 246 ? -15.992 -20.953 -15.617 1 92.25 246 ASP A CA 1
ATOM 1986 C C . ASP A 1 246 ? -15.023 -19.781 -15.727 1 92.25 246 ASP A C 1
ATOM 1988 O O . ASP A 1 246 ? -15.32 -18.781 -16.375 1 92.25 246 ASP A O 1
ATOM 1992 N N . TRP A 1 247 ? -13.867 -19.922 -15.125 1 92.06 247 TRP A N 1
ATOM 1993 C CA . TRP A 1 247 ? -12.852 -18.875 -15.211 1 92.06 247 TRP A CA 1
ATOM 1994 C C . TRP A 1 247 ? -12.359 -18.703 -16.641 1 92.06 247 TRP A C 1
ATOM 1996 O O . TRP A 1 247 ? -12.258 -17.578 -17.141 1 92.06 247 TRP A O 1
ATOM 2006 N N . ALA A 1 248 ? -12.125 -19.812 -17.281 1 90.38 248 ALA A N 1
ATOM 2007 C CA . ALA A 1 248 ? -11.586 -19.812 -18.641 1 90.38 248 ALA A CA 1
ATOM 2008 C C . ALA A 1 248 ? -12.555 -19.156 -19.609 1 90.38 248 ALA A C 1
ATOM 2010 O O . ALA A 1 248 ? -12.125 -18.516 -20.578 1 90.38 248 ALA A O 1
ATOM 2011 N N . HIS A 1 249 ? -13.805 -19.25 -19.312 1 89.12 249 HIS A N 1
ATOM 2012 C CA . HIS A 1 249 ? -14.82 -18.75 -20.25 1 89.12 249 HIS A CA 1
ATOM 2013 C C . HIS A 1 249 ? -15.492 -17.484 -19.703 1 89.12 249 HIS A C 1
ATOM 2015 O O . HIS A 1 249 ? -16.562 -17.109 -20.172 1 89.12 249 HIS A O 1
ATOM 2021 N N . LYS A 1 250 ? -14.953 -16.891 -18.719 1 86.69 250 LYS A N 1
ATOM 2022 C CA . LYS A 1 250 ? -15.406 -15.633 -18.141 1 86.69 250 LYS A CA 1
ATOM 2023 C C . LYS A 1 250 ? -16.844 -15.75 -17.641 1 86.69 250 LYS A C 1
ATOM 2025 O O . LYS A 1 250 ? -17.656 -14.836 -17.828 1 86.69 250 LYS A O 1
ATOM 2030 N N . ARG A 1 251 ? -17.172 -16.922 -17.078 1 88.94 251 ARG A N 1
ATOM 2031 C CA . ARG A 1 251 ? -18.5 -17.172 -16.516 1 88.94 251 ARG A CA 1
ATOM 2032 C C . ARG A 1 251 ? -18.453 -17.094 -14.992 1 88.94 251 ARG A C 1
ATOM 2034 O O . ARG A 1 251 ? -19.344 -17.609 -14.312 1 88.94 251 ARG A O 1
ATOM 2041 N N . HIS A 1 252 ? -17.391 -16.469 -14.562 1 90.44 252 HIS A N 1
ATOM 2042 C CA . HIS A 1 252 ? -17.203 -16.453 -13.125 1 90.44 252 HIS A CA 1
ATOM 2043 C C . HIS A 1 252 ? -17.812 -15.219 -12.484 1 90.44 252 HIS A C 1
ATOM 2045 O O . HIS A 1 252 ? -17.969 -15.148 -11.266 1 90.44 252 HIS A O 1
ATOM 2051 N N . CYS A 1 253 ? -18.25 -14.234 -13.32 1 92.94 253 CYS A N 1
ATOM 2052 C CA . CYS A 1 253 ? -18.781 -13 -12.766 1 92.94 253 CYS A CA 1
ATOM 2053 C C . CYS A 1 253 ? -20.156 -13.227 -12.156 1 92.94 253 CYS A C 1
ATOM 2055 O O . CYS A 1 253 ? -20.906 -14.109 -12.594 1 92.94 253 CYS A O 1
ATOM 2057 N N . ARG A 1 254 ? -20.453 -12.508 -11.141 1 94.81 254 ARG A N 1
ATOM 2058 C CA . ARG A 1 254 ? -21.734 -12.484 -10.453 1 94.81 254 ARG A CA 1
ATOM 2059 C C . ARG A 1 254 ? -22.391 -11.109 -10.555 1 94.81 254 ARG A C 1
ATOM 2061 O O . ARG A 1 254 ? -21.734 -10.133 -10.93 1 94.81 254 ARG A O 1
ATOM 2068 N N . LYS A 1 255 ? -23.734 -11.086 -10.336 1 97.31 255 LYS A N 1
ATOM 2069 C CA . LYS A 1 255 ? -24.375 -9.789 -10.133 1 97.31 255 LYS A CA 1
ATOM 2070 C C . LYS A 1 255 ? -23.906 -9.125 -8.844 1 97.31 255 LYS A C 1
ATOM 2072 O O . LYS A 1 255 ? -24.641 -9.07 -7.859 1 97.31 255 LYS A O 1
ATOM 2077 N N . LYS A 1 256 ? -22.688 -8.68 -8.945 1 97.75 256 LYS A N 1
ATOM 2078 C CA . LYS A 1 256 ? -21.922 -8.234 -7.781 1 97.75 256 LYS A CA 1
ATOM 2079 C C . LYS A 1 256 ? -21.109 -6.988 -8.109 1 97.75 256 LYS A C 1
ATOM 2081 O O . LYS A 1 256 ? -20.578 -6.859 -9.211 1 97.75 256 LYS A O 1
ATOM 2086 N N . VAL A 1 257 ? -21.109 -6.012 -7.16 1 98.56 257 VAL A N 1
ATOM 2087 C CA . VAL A 1 257 ? -20.281 -4.82 -7.285 1 98.56 257 VAL A CA 1
ATOM 2088 C C . VAL A 1 257 ? -19.328 -4.734 -6.098 1 98.56 257 VAL A C 1
ATOM 2090 O O . VAL A 1 257 ? -19.734 -4.875 -4.945 1 98.56 257 VAL A O 1
ATOM 2093 N N . THR A 1 258 ? -18.016 -4.605 -6.352 1 98.69 258 THR A N 1
ATOM 2094 C CA . THR A 1 258 ? -17.016 -4.434 -5.312 1 98.69 258 THR A CA 1
ATOM 2095 C C . THR A 1 258 ? -16.594 -2.973 -5.207 1 98.69 258 THR A C 1
ATOM 2097 O O . THR A 1 258 ? -16.266 -2.34 -6.215 1 98.69 258 THR A O 1
ATOM 2100 N N . LEU A 1 259 ? -16.734 -2.479 -4.016 1 98.62 259 LEU A N 1
ATOM 2101 C CA . LEU A 1 259 ? -16.266 -1.139 -3.672 1 98.62 259 LEU A CA 1
ATOM 2102 C C . LEU A 1 259 ? -14.93 -1.195 -2.941 1 98.62 259 LEU A C 1
ATOM 2104 O O . LEU A 1 259 ? -14.828 -1.812 -1.879 1 98.62 259 LEU A O 1
ATOM 2108 N N . VAL A 1 260 ? -13.906 -0.619 -3.564 1 98.75 260 VAL A N 1
ATOM 2109 C CA . VAL A 1 260 ? -12.602 -0.445 -2.938 1 98.75 260 VAL A CA 1
ATOM 2110 C C . VAL A 1 260 ? -12.445 0.993 -2.447 1 98.75 260 VAL A C 1
ATOM 2112 O O . VAL A 1 260 ? -12.469 1.933 -3.246 1 98.75 260 VAL A O 1
ATOM 2115 N N . VAL A 1 261 ? -12.25 1.148 -1.089 1 98.25 261 VAL A N 1
ATOM 2116 C CA . VAL A 1 261 ? -12.391 2.504 -0.567 1 98.25 261 VAL A CA 1
ATOM 2117 C C . VAL A 1 261 ? -11.305 2.77 0.474 1 98.25 261 VAL A C 1
ATOM 2119 O O . VAL A 1 261 ? -10.859 1.85 1.164 1 98.25 261 VAL A O 1
ATOM 2122 N N . ASP A 1 262 ? -10.773 3.957 0.413 1 97.25 262 ASP A N 1
ATOM 2123 C CA . ASP A 1 262 ? -10.016 4.562 1.5 1 97.25 262 ASP A CA 1
ATOM 2124 C C . ASP A 1 262 ? -10.523 5.961 1.819 1 97.25 262 ASP A C 1
ATOM 2126 O O . ASP A 1 262 ? -11.07 6.645 0.947 1 97.25 262 ASP A O 1
ATOM 2130 N N . SER A 1 263 ? -10.531 6.344 3.086 1 93.81 263 SER A N 1
ATOM 2131 C CA . SER A 1 263 ? -11.047 7.637 3.52 1 93.81 263 SER A CA 1
ATOM 2132 C C . SER A 1 263 ? -10.211 8.219 4.656 1 93.81 263 SER A C 1
ATOM 2134 O O . SER A 1 263 ? -9.664 7.473 5.473 1 93.81 263 SER A O 1
ATOM 2136 N N . MET A 1 264 ? -10.062 9.523 4.664 1 89.75 264 MET A N 1
ATOM 2137 C CA . MET A 1 264 ? -9.305 10.195 5.715 1 89.75 264 MET A CA 1
ATOM 2138 C C . MET A 1 264 ? -10.211 10.586 6.879 1 89.75 264 MET A C 1
ATOM 2140 O O . MET A 1 264 ? -9.867 10.352 8.039 1 89.75 264 MET A O 1
ATOM 2144 N N . TYR A 1 265 ? -11.43 11.156 6.508 1 87.31 265 TYR A N 1
ATOM 2145 C CA . TYR A 1 265 ? -12.281 11.742 7.535 1 87.31 265 TYR A CA 1
ATOM 2146 C C . TYR A 1 265 ? -13.633 11.047 7.59 1 87.31 265 TYR A C 1
ATOM 2148 O O . TYR A 1 265 ? -14.555 11.516 8.266 1 87.31 265 TYR A O 1
ATOM 2156 N N . GLY A 1 266 ? -13.812 10 6.797 1 90.81 266 GLY A N 1
ATOM 2157 C CA . GLY A 1 266 ? -15.023 9.195 6.863 1 90.81 266 GLY A CA 1
ATOM 2158 C C . GLY A 1 266 ? -16.094 9.656 5.895 1 90.81 266 GLY A C 1
ATOM 2159 O O . GLY A 1 266 ? -17.047 8.922 5.633 1 90.81 266 GLY A O 1
ATOM 2160 N N . THR A 1 267 ? -15.953 10.852 5.27 1 93 267 THR A N 1
ATOM 2161 C CA . THR A 1 267 ? -16.984 11.375 4.391 1 93 267 THR A CA 1
ATOM 2162 C C . THR A 1 267 ? -17.078 10.562 3.104 1 93 267 THR A C 1
ATOM 2164 O O . THR A 1 267 ? -18.172 10.281 2.615 1 93 267 THR A O 1
ATOM 2167 N N . THR A 1 268 ? -15.922 10.211 2.564 1 96.31 268 THR A N 1
ATOM 2168 C CA . THR A 1 268 ? -15.898 9.352 1.388 1 96.31 268 THR A CA 1
ATOM 2169 C C . THR A 1 268 ? -16.547 8.008 1.691 1 96.31 268 THR A C 1
ATOM 2171 O O . THR A 1 268 ? -17.297 7.473 0.87 1 96.31 268 THR A O 1
ATOM 2174 N N . HIS A 1 269 ? -16.344 7.5 2.891 1 95.5 269 HIS A N 1
ATOM 2175 C CA . HIS A 1 269 ? -16.969 6.25 3.32 1 95.5 269 HIS A CA 1
ATOM 2176 C C . HIS A 1 269 ? -18.484 6.352 3.295 1 95.5 269 HIS A C 1
ATOM 2178 O O . HIS A 1 269 ? -19.172 5.438 2.824 1 95.5 269 HIS A O 1
ATOM 2184 N N . ARG A 1 270 ? -18.938 7.453 3.799 1 95.31 270 ARG A N 1
ATOM 2185 C CA . ARG A 1 270 ? -20.391 7.621 3.902 1 95.31 270 ARG A CA 1
ATOM 2186 C C . ARG A 1 270 ? -21.031 7.664 2.52 1 95.31 270 ARG A C 1
ATOM 2188 O O . ARG A 1 270 ? -22.062 7.023 2.289 1 95.31 270 ARG A O 1
ATOM 2195 N N . ALA A 1 271 ? -20.422 8.414 1.631 1 97.19 271 ALA A N 1
ATOM 2196 C CA . ALA A 1 271 ? -20.922 8.469 0.262 1 97.19 271 ALA A CA 1
ATOM 2197 C C . ALA A 1 271 ? -20.844 7.105 -0.414 1 97.19 271 ALA A C 1
ATOM 2199 O O . ALA A 1 271 ? -21.766 6.707 -1.138 1 97.19 271 ALA A O 1
ATOM 2200 N N . ALA A 1 272 ? -19.812 6.406 -0.179 1 97.12 272 ALA A N 1
ATOM 2201 C CA . ALA A 1 272 ? -19.609 5.078 -0.752 1 97.12 272 ALA A CA 1
ATOM 2202 C C . ALA A 1 272 ? -20.688 4.109 -0.274 1 97.12 272 ALA A C 1
ATOM 2204 O O . ALA A 1 272 ? -21.188 3.287 -1.05 1 97.12 272 ALA A O 1
ATOM 2205 N N . LEU A 1 273 ? -21.031 4.223 1.011 1 96.75 273 LEU A N 1
ATOM 2206 C CA . LEU A 1 273 ? -22.062 3.365 1.562 1 96.75 273 LEU A CA 1
ATOM 2207 C C . LEU A 1 273 ? -23.422 3.658 0.912 1 96.75 273 LEU A C 1
ATOM 2209 O O . LEU A 1 273 ? -24.188 2.738 0.636 1 96.75 273 LEU A O 1
ATOM 2213 N N . ALA A 1 274 ? -23.688 4.957 0.68 1 97.81 274 ALA A N 1
ATOM 2214 C CA . ALA A 1 274 ? -24.922 5.32 -0.012 1 97.81 274 ALA A CA 1
ATOM 2215 C C . ALA A 1 274 ? -24.953 4.734 -1.421 1 97.81 274 ALA A C 1
ATOM 2217 O O . ALA A 1 274 ? -25.984 4.254 -1.876 1 97.81 274 ALA A O 1
ATOM 2218 N N . LEU A 1 275 ? -23.859 4.801 -2.096 1 98.31 275 LEU A N 1
ATOM 2219 C CA . LEU A 1 275 ? -23.766 4.199 -3.42 1 98.31 275 LEU A CA 1
ATOM 2220 C C . LEU A 1 275 ? -24.031 2.699 -3.359 1 98.31 275 LEU A C 1
ATOM 2222 O O . LEU A 1 275 ? -24.781 2.166 -4.184 1 98.31 275 LEU A O 1
ATOM 2226 N N . MET A 1 276 ? -23.453 2.004 -2.375 1 97.31 276 MET A N 1
ATOM 2227 C CA . MET A 1 276 ? -23.641 0.566 -2.213 1 97.31 276 MET A CA 1
ATOM 2228 C C . MET A 1 276 ? -25.109 0.236 -1.986 1 97.31 276 MET A C 1
ATOM 2230 O O . MET A 1 276 ? -25.609 -0.781 -2.475 1 97.31 276 MET A O 1
ATOM 2234 N N . GLU A 1 277 ? -25.75 1.086 -1.22 1 97 277 GLU A N 1
ATOM 2235 C CA . GLU A 1 277 ? -27.188 0.896 -1.016 1 97 277 GLU A CA 1
ATOM 2236 C C . GLU A 1 277 ? -27.953 0.953 -2.338 1 97 277 GLU A C 1
ATOM 2238 O O . GLU A 1 277 ? -28.891 0.194 -2.549 1 97 277 GLU A O 1
ATOM 2243 N N . GLY A 1 278 ? -27.531 1.903 -3.188 1 98.38 278 GLY A N 1
ATOM 2244 C CA . GLY A 1 278 ? -28.109 1.959 -4.52 1 98.38 278 GLY A CA 1
ATOM 2245 C C . GLY A 1 278 ? -27.906 0.687 -5.316 1 98.38 278 GLY A C 1
ATOM 2246 O O . GLY A 1 278 ? -28.828 0.177 -5.945 1 98.38 278 GLY A O 1
ATOM 2247 N N . VAL A 1 279 ? -26.719 0.132 -5.277 1 98.19 279 VAL A N 1
ATOM 2248 C CA . VAL A 1 279 ? -26.391 -1.108 -5.973 1 98.19 279 VAL A CA 1
ATOM 2249 C C . VAL A 1 279 ? -27.266 -2.244 -5.441 1 98.19 279 VAL A C 1
ATOM 2251 O O . VAL A 1 279 ? -27.828 -3.016 -6.219 1 98.19 279 VAL A O 1
ATOM 2254 N N . GLN A 1 280 ? -27.375 -2.311 -4.141 1 97.06 280 GLN A N 1
ATOM 2255 C CA . GLN A 1 280 ? -28.141 -3.365 -3.482 1 97.06 280 GLN A CA 1
ATOM 2256 C C . GLN A 1 280 ? -29.625 -3.27 -3.836 1 97.06 280 GLN A C 1
ATOM 2258 O O . GLN A 1 280 ? -30.312 -4.289 -3.938 1 97.06 280 GLN A O 1
ATOM 2263 N N . SER A 1 281 ? -30.078 -2.082 -4.02 1 97.62 281 SER A N 1
ATOM 2264 C CA . SER A 1 281 ? -31.516 -1.847 -4.242 1 97.62 281 SER A CA 1
ATOM 2265 C C . SER A 1 281 ? -31.969 -2.467 -5.555 1 97.62 281 SER A C 1
ATOM 2267 O O . SER A 1 281 ? -33.156 -2.719 -5.738 1 97.62 281 SER A O 1
ATOM 2269 N N . VAL A 1 282 ? -31.047 -2.75 -6.449 1 98 282 VAL A N 1
ATOM 2270 C CA . VAL A 1 282 ? -31.453 -3.312 -7.734 1 98 282 VAL A CA 1
ATOM 2271 C C . VAL A 1 282 ? -31.094 -4.797 -7.781 1 98 282 VAL A C 1
ATOM 2273 O O . VAL A 1 282 ? -31.141 -5.422 -8.844 1 98 282 VAL A O 1
ATOM 2276 N N . GLY A 1 283 ? -30.609 -5.34 -6.652 1 96.06 283 GLY A N 1
ATOM 2277 C CA . GLY A 1 283 ? -30.484 -6.781 -6.531 1 96.06 283 GLY A CA 1
ATOM 2278 C C . GLY A 1 283 ? -29.062 -7.266 -6.738 1 96.06 283 GLY A C 1
ATOM 2279 O O . GLY A 1 283 ? -28.828 -8.461 -6.918 1 96.06 283 GLY A O 1
ATOM 2280 N N . CYS A 1 284 ? -28.094 -6.359 -6.723 1 96.75 284 CYS A N 1
ATOM 2281 C CA . CYS A 1 284 ? -26.703 -6.75 -6.863 1 96.75 284 CYS A CA 1
ATOM 2282 C C . CYS A 1 284 ? -26.062 -6.996 -5.5 1 96.75 284 CYS A C 1
ATOM 2284 O O . CYS A 1 284 ? -26.328 -6.262 -4.547 1 96.75 284 CYS A O 1
ATOM 2286 N N . GLU A 1 285 ? -25.281 -8.062 -5.414 1 96.75 285 GLU A N 1
ATOM 2287 C CA . GLU A 1 285 ? -24.438 -8.258 -4.242 1 96.75 285 GLU A CA 1
ATOM 2288 C C . GLU A 1 285 ? -23.375 -7.16 -4.145 1 96.75 285 GLU A C 1
ATOM 2290 O O . GLU A 1 285 ? -22.906 -6.645 -5.16 1 96.75 285 GLU A O 1
ATOM 2295 N N . THR A 1 286 ? -23.094 -6.715 -2.885 1 97.06 286 THR A N 1
ATOM 2296 C CA . THR A 1 286 ? -22.078 -5.691 -2.709 1 97.06 286 THR A CA 1
ATOM 2297 C C . THR A 1 286 ? -21 -6.168 -1.745 1 97.06 286 THR A C 1
ATOM 2299 O O . THR A 1 286 ? -21.281 -6.895 -0.791 1 97.06 286 THR A O 1
ATOM 2302 N N . VAL A 1 287 ? -19.766 -5.852 -2.004 1 97.19 287 VAL A N 1
ATOM 2303 C CA . VAL A 1 287 ? -18.625 -6.055 -1.109 1 97.19 287 VAL A CA 1
ATOM 2304 C C . VAL A 1 287 ? -17.875 -4.738 -0.933 1 97.19 287 VAL A C 1
ATOM 2306 O O . VAL A 1 287 ? -17.625 -4.016 -1.903 1 97.19 287 VAL A O 1
ATOM 2309 N N . LEU A 1 288 ? -17.609 -4.414 0.297 1 96.62 288 LEU A N 1
ATOM 2310 C CA . LEU A 1 288 ? -16.812 -3.232 0.609 1 96.62 288 LEU A CA 1
ATOM 2311 C C . LEU A 1 288 ? -15.438 -3.629 1.146 1 96.62 288 LEU A C 1
ATOM 2313 O O . LEU A 1 288 ? -15.344 -4.398 2.105 1 96.62 288 LEU A O 1
ATOM 2317 N N . LEU A 1 289 ? -14.406 -3.189 0.445 1 97.44 289 LEU A N 1
ATOM 2318 C CA . LEU A 1 289 ? -13.031 -3.383 0.904 1 97.44 289 LEU A CA 1
ATOM 2319 C C . LEU A 1 289 ? -12.422 -2.064 1.37 1 97.44 289 LEU A C 1
ATOM 2321 O O . LEU A 1 289 ? -12.086 -1.21 0.551 1 97.44 289 LEU A O 1
ATOM 2325 N N . GLU A 1 290 ? -12.258 -1.941 2.68 1 95.25 290 GLU A N 1
ATOM 2326 C CA . GLU A 1 290 ? -11.539 -0.821 3.283 1 95.25 290 GLU A CA 1
ATOM 2327 C C . GLU A 1 290 ? -10.031 -1.034 3.223 1 95.25 290 GLU A C 1
ATOM 2329 O O . GLU A 1 290 ? -9.508 -1.955 3.85 1 95.25 290 GLU A O 1
ATOM 2334 N N . MET A 1 291 ? -9.297 -0.15 2.574 1 94.75 291 MET A N 1
ATOM 2335 C CA . MET A 1 291 ? -7.91 -0.442 2.205 1 94.75 291 MET A CA 1
ATOM 2336 C C . MET A 1 291 ? -6.969 -0.181 3.373 1 94.75 291 MET A C 1
ATOM 2338 O O . MET A 1 291 ? -5.805 -0.58 3.338 1 94.75 291 MET A O 1
ATOM 2342 N N . THR A 1 292 ? -7.445 0.406 4.453 1 87.44 292 THR A N 1
ATOM 2343 C CA . THR A 1 292 ? -6.621 0.513 5.652 1 87.44 292 THR A CA 1
ATOM 2344 C C . THR A 1 292 ? -6.496 -0.841 6.344 1 87.44 292 THR A C 1
ATOM 2346 O O . THR A 1 292 ? -5.598 -1.046 7.164 1 87.44 292 THR A O 1
ATOM 2349 N N . SER A 1 293 ? -7.438 -1.733 5.953 1 87.94 293 SER A N 1
ATOM 2350 C CA . SER A 1 293 ? -7.441 -2.982 6.711 1 87.94 293 SER A CA 1
ATOM 2351 C C . SER A 1 293 ? -7.523 -4.191 5.781 1 87.94 293 SER A C 1
ATOM 2353 O O . SER A 1 293 ? -7.289 -5.324 6.207 1 87.94 293 SER A O 1
ATOM 2355 N N . SER A 1 294 ? -7.828 -3.955 4.562 1 91.19 294 SER A N 1
ATOM 2356 C CA . SER A 1 294 ? -7.941 -5.062 3.619 1 91.19 294 SER A CA 1
ATOM 2357 C C . SER A 1 294 ? -6.652 -5.242 2.824 1 91.19 294 SER A C 1
ATOM 2359 O O . SER A 1 294 ? -6.016 -4.258 2.436 1 91.19 294 SER A O 1
ATOM 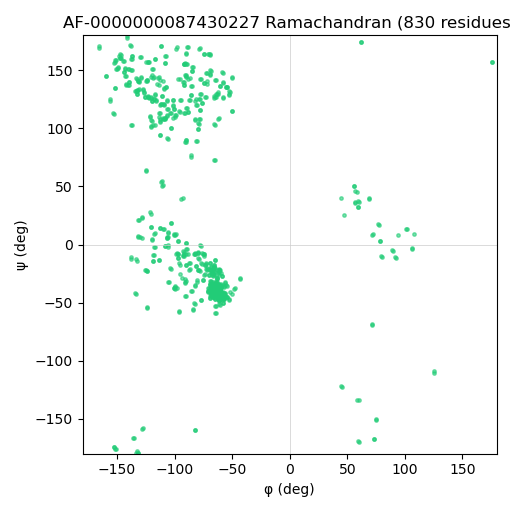2361 N N . ASP A 1 295 ? -6.312 -6.48 2.574 1 92.75 295 ASP A N 1
ATOM 2362 C CA . ASP A 1 295 ? -5.137 -6.805 1.776 1 92.75 295 ASP A CA 1
ATOM 2363 C C . ASP A 1 295 ? -5.457 -6.762 0.284 1 92.75 295 ASP A C 1
ATOM 2365 O O . ASP A 1 295 ? -6.59 -7.016 -0.121 1 92.75 295 ASP A O 1
ATOM 2369 N N . ILE A 1 296 ? -4.516 -6.488 -0.553 1 94.06 296 ILE A N 1
ATOM 2370 C CA . ILE A 1 296 ? -4.68 -6.348 -1.995 1 94.06 296 ILE A CA 1
ATOM 2371 C C . ILE A 1 296 ? -5.164 -7.668 -2.592 1 94.06 296 ILE A C 1
ATOM 2373 O O . ILE A 1 296 ? -5.84 -7.68 -3.623 1 94.06 296 ILE A O 1
ATOM 2377 N N . THR A 1 297 ? -4.898 -8.828 -1.926 1 94.75 297 THR A N 1
ATOM 2378 C CA . THR A 1 297 ? -5.359 -10.133 -2.379 1 94.75 297 THR A CA 1
ATOM 2379 C C . THR A 1 297 ? -6.883 -10.195 -2.395 1 94.75 297 THR A C 1
ATOM 2381 O O . THR A 1 297 ? -7.477 -10.852 -3.252 1 94.75 297 THR A O 1
ATOM 2384 N N . LYS A 1 298 ? -7.465 -9.484 -1.413 1 96.56 298 LYS A N 1
ATOM 2385 C CA . LYS A 1 298 ? -8.922 -9.469 -1.354 1 96.56 298 LYS A CA 1
ATOM 2386 C C . LYS A 1 298 ? -9.508 -8.57 -2.445 1 96.56 298 LYS A C 1
ATOM 2388 O O . LYS A 1 298 ? -10.602 -8.836 -2.951 1 96.56 298 LYS A O 1
ATOM 2393 N N . VAL A 1 299 ? -8.727 -7.523 -2.795 1 97.69 299 VAL A N 1
ATOM 2394 C CA . VAL A 1 299 ? -9.148 -6.688 -3.912 1 97.69 299 VAL A CA 1
ATOM 2395 C C . VAL A 1 299 ? -9.227 -7.523 -5.188 1 97.69 299 VAL A C 1
ATOM 2397 O O . VAL A 1 299 ? -10.234 -7.48 -5.902 1 97.69 299 VAL A O 1
ATOM 2400 N N . ALA A 1 300 ? -8.172 -8.32 -5.414 1 96.81 300 ALA A N 1
ATOM 2401 C CA . ALA A 1 300 ? -8.172 -9.195 -6.586 1 96.81 300 ALA A CA 1
ATOM 2402 C C . ALA A 1 300 ? -9.32 -10.195 -6.523 1 96.81 300 ALA A C 1
ATOM 2404 O O . ALA A 1 300 ? -10.078 -10.344 -7.484 1 96.81 300 ALA A O 1
ATOM 2405 N N . LEU A 1 301 ? -9.5 -10.859 -5.387 1 96.25 301 LEU A N 1
ATOM 2406 C CA . LEU A 1 301 ? -10.531 -11.875 -5.203 1 96.25 301 LEU A CA 1
ATOM 2407 C C . LEU A 1 301 ? -11.906 -11.328 -5.551 1 96.25 301 LEU A C 1
ATOM 2409 O O . LEU A 1 301 ? -12.625 -11.906 -6.363 1 96.25 301 LEU A O 1
ATOM 2413 N N . HIS A 1 302 ? -12.211 -10.109 -5.07 1 97.62 302 HIS A N 1
ATOM 2414 C CA . HIS A 1 302 ? -13.594 -9.641 -5.148 1 97.62 302 HIS A CA 1
ATOM 2415 C C . HIS A 1 302 ? -13.844 -8.883 -6.445 1 97.62 302 HIS A C 1
ATOM 2417 O O . HIS A 1 302 ? -14.953 -8.914 -6.988 1 97.62 302 HIS A O 1
ATOM 2423 N N . THR A 1 303 ? -12.844 -8.25 -6.969 1 97.75 303 THR A N 1
ATOM 2424 C CA . THR A 1 303 ? -13.062 -7.594 -8.25 1 97.75 303 THR A CA 1
ATOM 2425 C C . THR A 1 303 ? -13.125 -8.617 -9.383 1 97.75 303 THR A C 1
ATOM 2427 O O . THR A 1 303 ? -13.773 -8.391 -10.398 1 97.75 303 THR A O 1
ATOM 2430 N N . TYR A 1 304 ? -12.453 -9.797 -9.18 1 96.12 304 TYR A N 1
ATOM 2431 C CA . TYR A 1 304 ? -12.391 -10.844 -10.195 1 96.12 304 TYR A CA 1
ATOM 2432 C C . TYR A 1 304 ? -13.781 -11.367 -10.516 1 96.12 304 TYR A C 1
ATOM 2434 O O . TYR A 1 304 ? -14.125 -11.57 -11.688 1 96.12 304 TYR A O 1
ATOM 2442 N N . ASP A 1 305 ? -14.625 -11.547 -9.516 1 95.69 305 ASP A N 1
ATOM 2443 C CA . ASP A 1 305 ? -15.93 -12.156 -9.781 1 95.69 305 ASP A CA 1
ATOM 2444 C C . ASP A 1 305 ? -17.047 -11.117 -9.734 1 95.69 305 ASP A C 1
ATOM 2446 O O . ASP A 1 305 ? -18.219 -11.461 -9.656 1 95.69 305 ASP A O 1
ATOM 2450 N N . SER A 1 306 ? -16.719 -9.82 -9.68 1 97.44 306 SER A N 1
ATOM 2451 C CA . SER A 1 306 ? -17.719 -8.758 -9.734 1 97.44 306 SER A CA 1
ATOM 2452 C C . SER A 1 306 ? -17.984 -8.312 -11.164 1 97.44 306 SER A C 1
ATOM 2454 O O . SER A 1 306 ? -17.062 -8.312 -12 1 97.44 306 SER A O 1
ATOM 2456 N N . SER A 1 307 ? -19.219 -7.945 -11.414 1 97.69 307 SER A N 1
ATOM 2457 C CA . SER A 1 307 ? -19.594 -7.457 -12.734 1 97.69 307 SER A CA 1
ATOM 2458 C C . SER A 1 307 ? -19.484 -5.938 -12.82 1 97.69 307 SER A C 1
ATOM 2460 O O . SER A 1 307 ? -19.688 -5.355 -13.883 1 97.69 307 SER A O 1
ATOM 2462 N N . GLY A 1 308 ? -19.188 -5.262 -11.727 1 98.19 308 GLY A N 1
ATOM 2463 C CA . GLY A 1 308 ? -18.922 -3.836 -11.648 1 98.19 308 GLY A CA 1
ATOM 2464 C C . GLY A 1 308 ? -18.016 -3.469 -10.484 1 98.19 308 GLY A C 1
ATOM 2465 O O . GLY A 1 308 ? -17.906 -4.219 -9.508 1 98.19 308 GLY A O 1
ATOM 2466 N N . VAL A 1 309 ? -17.344 -2.34 -10.594 1 98.75 309 VAL A N 1
ATOM 2467 C CA . VAL A 1 309 ? -16.406 -1.961 -9.531 1 98.75 309 VAL A CA 1
ATOM 2468 C C . VAL A 1 309 ? -16.5 -0.46 -9.273 1 98.75 309 VAL A C 1
ATOM 2470 O O . VAL A 1 309 ? -16.859 0.31 -10.172 1 98.75 309 VAL A O 1
ATOM 2473 N N . VAL A 1 310 ? -16.219 -0.096 -8.07 1 98.69 310 VAL A N 1
ATOM 2474 C CA . VAL A 1 310 ? -16.125 1.3 -7.656 1 98.69 310 VAL A CA 1
ATOM 2475 C C . VAL A 1 310 ? -14.844 1.507 -6.852 1 98.69 310 VAL A C 1
ATOM 2477 O O . VAL A 1 310 ? -14.508 0.697 -5.984 1 98.69 310 VAL A O 1
ATOM 2480 N N . PHE A 1 311 ? -14.117 2.465 -7.223 1 98.81 311 PHE A N 1
ATOM 2481 C CA . PHE A 1 311 ? -12.992 2.912 -6.41 1 98.81 311 PHE A CA 1
ATOM 2482 C C . PHE A 1 311 ? -13.273 4.285 -5.812 1 98.81 311 PHE A C 1
ATOM 2484 O O . PHE A 1 311 ? -13.695 5.203 -6.52 1 98.81 311 PHE A O 1
ATOM 2491 N N . ALA A 1 312 ? -13.117 4.418 -4.504 1 98.69 312 ALA A N 1
ATOM 2492 C CA . ALA A 1 312 ? -13.438 5.652 -3.797 1 98.69 312 ALA A CA 1
ATOM 2493 C C . ALA A 1 312 ? -12.25 6.145 -2.979 1 98.69 312 ALA A C 1
ATOM 2495 O O . ALA A 1 312 ? -11.656 5.383 -2.215 1 98.69 312 ALA A O 1
ATOM 2496 N N . SER A 1 313 ? -11.898 7.367 -3.193 1 98.38 313 SER A N 1
ATOM 2497 C CA . SER A 1 313 ? -10.773 7.984 -2.488 1 98.38 313 SER A CA 1
ATOM 2498 C C . SER A 1 313 ? -10.969 9.492 -2.363 1 98.38 313 SER A C 1
ATOM 2500 O O . SER A 1 313 ? -11.336 10.156 -3.332 1 98.38 313 SER A O 1
ATOM 2502 N N . PRO A 1 314 ? -10.719 10.062 -1.147 1 97.31 314 PRO A N 1
ATOM 2503 C CA . PRO A 1 314 ? -10.531 11.516 -1.122 1 97.31 314 PRO A CA 1
ATOM 2504 C C . PRO A 1 314 ? -9.227 11.961 -1.783 1 97.31 314 PRO A C 1
ATOM 2506 O O . PRO A 1 314 ? -8.367 11.125 -2.074 1 97.31 314 PRO A O 1
ATOM 2509 N N . THR A 1 315 ? -9.148 13.258 -2.092 1 95.88 315 THR A N 1
ATOM 2510 C CA . THR A 1 315 ? -7.875 13.797 -2.541 1 95.88 315 THR A CA 1
ATOM 2511 C C . THR A 1 315 ? -6.922 13.977 -1.363 1 95.88 315 THR A C 1
ATOM 2513 O O . THR A 1 315 ? -7.285 14.578 -0.351 1 95.88 315 THR A O 1
ATOM 2516 N N . LEU A 1 316 ? -5.789 13.32 -1.465 1 92.81 316 LEU A N 1
ATOM 2517 C CA . LEU A 1 316 ? -4.66 13.539 -0.566 1 92.81 316 LEU A CA 1
ATOM 2518 C C . LEU A 1 316 ? -3.488 14.172 -1.31 1 92.81 316 LEU A C 1
ATOM 2520 O O . LEU A 1 316 ? -2.938 13.578 -2.236 1 92.81 316 LEU A O 1
ATOM 2524 N N . ASN A 1 317 ? -2.947 15.383 -0.992 1 88.94 317 ASN A N 1
ATOM 2525 C CA . ASN A 1 317 ? -1.828 16.109 -1.588 1 88.94 317 ASN A CA 1
ATOM 2526 C C . ASN A 1 317 ? -1.896 16.078 -3.113 1 88.94 317 ASN A C 1
ATOM 2528 O O . ASN A 1 317 ? -0.92 15.727 -3.775 1 88.94 317 ASN A O 1
ATOM 2532 N N . ASN A 1 318 ? -3.041 16.203 -3.697 1 91.69 318 ASN A N 1
ATOM 2533 C CA . ASN A 1 318 ? -3.217 16.391 -5.133 1 91.69 318 ASN A CA 1
ATOM 2534 C C . ASN A 1 318 ? -3.455 15.07 -5.855 1 91.69 318 ASN A C 1
ATOM 2536 O O . ASN A 1 318 ? -3.318 14.992 -7.074 1 91.69 318 ASN A O 1
ATOM 2540 N N . THR A 1 319 ? -3.627 14.016 -5.242 1 95 319 THR A N 1
ATOM 2541 C CA . THR A 1 319 ? -3.928 12.734 -5.871 1 95 319 THR A CA 1
ATOM 2542 C C . THR A 1 319 ? -4.754 11.859 -4.938 1 95 319 THR A C 1
ATOM 2544 O O . THR A 1 319 ? -5.23 12.32 -3.896 1 95 319 THR A O 1
ATOM 2547 N N . CYS A 1 320 ? -5.027 10.602 -5.359 1 97.5 320 CYS A N 1
ATOM 2548 C CA . CYS A 1 320 ? -5.801 9.688 -4.531 1 97.5 320 CYS A CA 1
ATOM 2549 C C . CYS A 1 320 ? -4.938 9.086 -3.43 1 97.5 320 CYS A C 1
ATOM 2551 O O . CYS A 1 320 ? -3.717 9.266 -3.42 1 97.5 320 CYS A O 1
ATOM 2553 N N . MET A 1 321 ? -5.562 8.445 -2.498 1 97.31 321 MET A N 1
ATOM 2554 C CA . MET A 1 321 ? -4.855 7.766 -1.417 1 97.31 321 MET A CA 1
ATOM 2555 C C . MET A 1 321 ? -3.885 6.727 -1.971 1 97.31 321 MET A C 1
ATOM 2557 O O . MET A 1 321 ? -4.211 6.016 -2.924 1 97.31 321 MET A O 1
ATOM 2561 N N . PRO A 1 322 ? -2.65 6.59 -1.403 1 96.69 322 PRO A N 1
ATOM 2562 C CA . PRO A 1 322 ? -1.68 5.609 -1.894 1 96.69 322 PRO A CA 1
ATOM 2563 C C . PRO A 1 322 ? -2.238 4.188 -1.924 1 96.69 322 PRO A C 1
ATOM 2565 O O . PRO A 1 322 ? -1.887 3.402 -2.807 1 96.69 322 PRO A O 1
ATOM 2568 N N . THR A 1 323 ? -3.084 3.855 -0.946 1 96.88 323 THR A N 1
ATOM 2569 C CA . THR A 1 323 ? -3.666 2.518 -0.881 1 96.88 323 THR A CA 1
ATOM 2570 C C . THR A 1 323 ? -4.551 2.254 -2.098 1 96.88 323 THR A C 1
ATOM 2572 O O . THR A 1 323 ? -4.574 1.139 -2.623 1 96.88 323 THR A O 1
ATOM 2575 N N . ILE A 1 324 ? -5.273 3.262 -2.545 1 98.38 324 ILE A N 1
ATOM 2576 C CA . ILE A 1 324 ? -6.141 3.127 -3.709 1 98.38 324 ILE A CA 1
ATOM 2577 C C . ILE A 1 324 ? -5.297 3.01 -4.973 1 98.38 324 ILE A C 1
ATOM 2579 O O . ILE A 1 324 ? -5.602 2.209 -5.859 1 98.38 324 ILE A O 1
ATOM 2583 N N . SER A 1 325 ? -4.223 3.816 -4.996 1 98.06 325 SER A N 1
ATOM 2584 C CA . SER A 1 325 ? -3.289 3.703 -6.109 1 98.06 325 SER A CA 1
ATOM 2585 C C . SER A 1 325 ? -2.707 2.297 -6.203 1 98.06 325 SER A C 1
ATOM 2587 O O . SER A 1 325 ? -2.6 1.736 -7.297 1 98.06 325 SER A O 1
ATOM 2589 N N . ALA A 1 326 ? -2.299 1.743 -5.105 1 97.5 326 ALA A N 1
ATOM 2590 C CA . ALA A 1 326 ? -1.757 0.388 -5.051 1 97.5 326 ALA A CA 1
ATOM 2591 C C . ALA A 1 326 ? -2.775 -0.63 -5.555 1 97.5 326 ALA A C 1
ATOM 2593 O O . ALA A 1 326 ? -2.436 -1.528 -6.328 1 97.5 326 ALA A O 1
ATOM 2594 N N . ALA A 1 327 ? -4.008 -0.488 -5.078 1 98.12 327 ALA A N 1
ATOM 2595 C CA . ALA A 1 327 ? -5.066 -1.415 -5.469 1 98.12 327 ALA A CA 1
ATOM 2596 C C . ALA A 1 327 ? -5.305 -1.366 -6.977 1 98.12 327 ALA A C 1
ATOM 2598 O O . ALA A 1 327 ? -5.43 -2.408 -7.625 1 98.12 327 ALA A O 1
ATOM 2599 N N . LEU A 1 328 ? -5.359 -0.133 -7.52 1 98.44 328 LEU A N 1
ATOM 2600 C CA . LEU A 1 328 ? -5.578 0.041 -8.953 1 98.44 328 LEU A CA 1
ATOM 2601 C C . LEU A 1 328 ? -4.426 -0.559 -9.758 1 98.44 328 LEU A C 1
ATOM 2603 O O . LEU A 1 328 ? -4.652 -1.227 -10.766 1 98.44 328 LEU A O 1
ATOM 2607 N N . ASN A 1 329 ? -3.207 -0.344 -9.25 1 97.5 329 ASN A N 1
ATOM 2608 C CA . ASN A 1 329 ? -2.023 -0.922 -9.875 1 97.5 329 ASN A CA 1
ATOM 2609 C C . ASN A 1 329 ? -2.1 -2.445 -9.914 1 97.5 329 ASN A C 1
ATOM 2611 O O . ASN A 1 329 ? -1.767 -3.059 -10.93 1 97.5 329 ASN A O 1
ATOM 2615 N N . TYR A 1 330 ? -2.551 -3.004 -8.867 1 96.75 330 TYR A N 1
ATOM 2616 C CA . TYR A 1 330 ? -2.6 -4.457 -8.734 1 96.75 330 TYR A CA 1
ATOM 2617 C C . TYR A 1 330 ? -3.637 -5.055 -9.68 1 96.75 330 TYR A C 1
ATOM 2619 O O . TYR A 1 330 ? -3.35 -6.012 -10.398 1 96.75 330 TYR A O 1
ATOM 2627 N N . VAL A 1 331 ? -4.816 -4.445 -9.703 1 96.75 331 VAL A N 1
ATOM 2628 C CA . VAL A 1 331 ? -5.898 -4.93 -10.555 1 96.75 331 VAL A CA 1
ATOM 2629 C C . VAL A 1 331 ? -5.531 -4.738 -12.023 1 96.75 331 VAL A C 1
ATOM 2631 O O . VAL A 1 331 ? -5.891 -5.555 -12.875 1 96.75 331 VAL A O 1
ATOM 2634 N N . ARG A 1 332 ? -4.855 -3.631 -12.305 1 96.06 332 ARG A N 1
ATOM 2635 C CA . ARG A 1 332 ? -4.379 -3.385 -13.664 1 96.06 332 ARG A CA 1
ATOM 2636 C C . ARG A 1 332 ? -3.416 -4.477 -14.109 1 96.06 332 ARG A C 1
ATOM 2638 O O . ARG A 1 332 ? -3.584 -5.059 -15.188 1 96.06 332 ARG A O 1
ATOM 2645 N N . GLY A 1 333 ? -2.406 -4.75 -13.297 1 94.38 333 GLY A N 1
ATOM 2646 C CA . GLY A 1 333 ? -1.416 -5.758 -13.641 1 94.38 333 GLY A CA 1
ATOM 2647 C C . GLY A 1 333 ? -2.023 -7.117 -13.922 1 94.38 333 GLY A C 1
ATOM 2648 O O . GLY A 1 333 ? -1.556 -7.84 -14.805 1 94.38 333 GLY A O 1
ATOM 2649 N N . LEU A 1 334 ? -3.141 -7.422 -13.211 1 94.19 334 LEU A N 1
ATOM 2650 C CA . LEU A 1 334 ? -3.797 -8.719 -13.32 1 94.19 334 LEU A CA 1
ATOM 2651 C C . LEU A 1 334 ? -4.895 -8.688 -14.375 1 94.19 334 LEU A C 1
ATOM 2653 O O . LEU A 1 334 ? -5.504 -9.719 -14.68 1 94.19 334 LEU A O 1
ATOM 2657 N N . THR A 1 335 ? -5.238 -7.504 -14.914 1 93.88 335 THR A N 1
ATOM 2658 C CA . THR A 1 335 ? -6.258 -7.289 -15.93 1 93.88 335 THR A CA 1
ATOM 2659 C C . THR A 1 335 ? -7.605 -7.848 -15.477 1 93.88 335 THR A C 1
ATOM 2661 O O . THR A 1 335 ? -8.273 -8.555 -16.234 1 93.88 335 THR A O 1
ATOM 2664 N N . LEU A 1 336 ? -7.98 -7.477 -14.289 1 94.38 336 LEU A N 1
ATOM 2665 C CA . LEU A 1 336 ? -9.102 -8.164 -13.656 1 94.38 336 LEU A CA 1
ATOM 2666 C C . LEU A 1 336 ? -10.422 -7.48 -13.992 1 94.38 336 LEU A C 1
ATOM 2668 O O . LEU A 1 336 ? -11.492 -8.078 -13.852 1 94.38 336 LEU A O 1
ATOM 2672 N N . ILE A 1 337 ? -10.375 -6.234 -14.461 1 96.44 337 ILE A N 1
ATOM 2673 C CA . ILE A 1 337 ? -11.656 -5.527 -14.523 1 96.44 337 ILE A CA 1
ATOM 2674 C C . ILE A 1 337 ? -11.852 -4.949 -15.922 1 96.44 337 ILE A C 1
ATOM 2676 O O . ILE A 1 337 ? -12.594 -3.979 -16.094 1 96.44 337 ILE A O 1
ATOM 2680 N N . ARG A 1 338 ? -11.156 -5.559 -16.906 1 95 338 ARG A N 1
ATOM 2681 C CA . ARG A 1 338 ? -11.297 -5.117 -18.297 1 95 338 ARG A CA 1
ATOM 2682 C C . ARG A 1 338 ? -12.75 -5.203 -18.75 1 95 338 ARG A C 1
ATOM 2684 O O . ARG A 1 338 ? -13.383 -6.254 -18.625 1 95 338 ARG A O 1
ATOM 2691 N N . GLY A 1 339 ? -13.234 -4.098 -19.25 1 95.62 339 GLY A N 1
ATOM 2692 C CA . GLY A 1 339 ? -14.57 -4.051 -19.844 1 95.62 339 GLY A CA 1
ATOM 2693 C C . GLY A 1 339 ? -15.672 -3.941 -18.812 1 95.62 339 GLY A C 1
ATOM 2694 O O . GLY A 1 339 ? -16.828 -3.717 -19.156 1 95.62 339 GLY A O 1
ATOM 2695 N N . LYS A 1 340 ? -15.383 -4.117 -17.531 1 97.12 340 LYS A N 1
ATOM 2696 C CA . LYS A 1 340 ? -16.406 -4.047 -16.484 1 97.12 340 LYS A CA 1
ATOM 2697 C C . LYS A 1 340 ? -16.828 -2.605 -16.219 1 97.12 340 LYS A C 1
ATOM 2699 O O . LYS A 1 340 ? -15.984 -1.699 -16.219 1 97.12 340 LYS A O 1
ATOM 2704 N N . PRO A 1 341 ? -18.156 -2.369 -16.031 1 98.31 341 PRO A N 1
ATOM 2705 C CA . PRO A 1 341 ? -18.562 -1.032 -15.578 1 98.31 341 PRO A CA 1
ATOM 2706 C C . PRO A 1 341 ? -17.828 -0.578 -14.328 1 98.31 341 PRO A C 1
ATOM 2708 O O . PRO A 1 341 ? -17.703 -1.343 -13.367 1 98.31 341 PRO A O 1
ATOM 2711 N N . ALA A 1 342 ? -17.281 0.603 -14.414 1 98.62 342 ALA A N 1
ATOM 2712 C CA . ALA A 1 342 ? -16.484 1.128 -13.312 1 98.62 342 ALA A CA 1
ATOM 2713 C C . ALA A 1 342 ? -16.875 2.566 -12.984 1 98.62 342 ALA A C 1
ATOM 2715 O O . ALA A 1 342 ? -17.219 3.342 -13.883 1 98.62 342 ALA A O 1
ATOM 2716 N N . TYR A 1 343 ? -16.875 2.906 -11.734 1 98.5 343 TYR A N 1
ATOM 2717 C CA . TYR A 1 343 ? -17.219 4.23 -11.234 1 98.5 343 TYR A CA 1
ATOM 2718 C C . TYR A 1 343 ? -16.25 4.676 -10.148 1 98.5 343 TYR A C 1
ATOM 2720 O O . TYR A 1 343 ? -15.43 3.885 -9.68 1 98.5 343 TYR A O 1
ATOM 2728 N N . ALA A 1 344 ? -16.234 5.961 -9.875 1 98.62 344 ALA A N 1
ATOM 2729 C CA . ALA A 1 344 ? -15.375 6.496 -8.812 1 98.62 344 ALA A CA 1
ATOM 2730 C C . ALA A 1 344 ? -16.062 7.648 -8.086 1 98.62 344 ALA A C 1
ATOM 2732 O O . ALA A 1 344 ? -16.906 8.344 -8.664 1 98.62 344 ALA A O 1
ATOM 2733 N N . LEU A 1 345 ? -15.781 7.797 -6.859 1 98.38 345 LEU A N 1
ATOM 2734 C CA . LEU A 1 345 ? -16.266 8.93 -6.078 1 98.38 345 LEU A CA 1
ATOM 2735 C C . LEU A 1 345 ? -15.25 9.328 -5.012 1 98.38 345 LEU A C 1
ATOM 2737 O O . LEU A 1 345 ? -14.359 8.547 -4.68 1 98.38 345 LEU A O 1
ATOM 2741 N N . GLY A 1 346 ? -15.367 10.508 -4.535 1 97.62 346 GLY A N 1
ATOM 2742 C CA . GLY A 1 346 ? -14.469 10.938 -3.475 1 97.62 346 GLY A CA 1
ATOM 2743 C C . GLY A 1 346 ? -14.656 12.398 -3.094 1 97.62 346 GLY A C 1
ATOM 2744 O O . GLY A 1 346 ? -15.078 13.211 -3.918 1 97.62 346 GLY A O 1
ATOM 2745 N N . ALA A 1 347 ? -14.234 12.664 -1.879 1 96.12 347 ALA A N 1
ATOM 2746 C CA . ALA A 1 347 ? -14.266 14.031 -1.356 1 96.12 347 ALA A CA 1
ATOM 2747 C C . ALA A 1 347 ? -12.977 14.773 -1.678 1 96.12 347 ALA A C 1
ATOM 2749 O O . ALA A 1 347 ? -11.961 14.156 -2.006 1 96.12 347 ALA A O 1
ATOM 2750 N N . TYR A 1 348 ? -13.062 16.062 -1.732 1 94.25 348 TYR A N 1
ATOM 2751 C CA . TYR A 1 348 ? -11.891 16.922 -1.848 1 94.25 348 TYR A CA 1
ATOM 2752 C C . TYR A 1 348 ? -12.078 18.203 -1.068 1 94.25 348 TYR A C 1
ATOM 2754 O O . TYR A 1 348 ? -13.211 18.562 -0.715 1 94.25 348 TYR A O 1
ATOM 2762 N N . GLY A 1 349 ? -11.031 18.859 -0.698 1 88.94 349 GLY A N 1
ATOM 2763 C CA . GLY A 1 349 ? -11.094 20.172 -0.065 1 88.94 349 GLY A CA 1
ATOM 2764 C C . GLY A 1 349 ? -10.898 21.312 -1.042 1 88.94 349 GLY A C 1
ATOM 2765 O O . GLY A 1 349 ? -11.789 22.141 -1.218 1 88.94 349 GLY A O 1
ATOM 2766 N N . TRP A 1 350 ? -9.781 21.281 -1.716 1 84.12 350 TRP A N 1
ATOM 2767 C CA . TRP A 1 350 ? -9.477 22.359 -2.652 1 84.12 350 TRP A CA 1
ATOM 2768 C C . TRP A 1 350 ? -9.219 21.797 -4.051 1 84.12 350 TRP A C 1
ATOM 2770 O O . TRP A 1 350 ? -10.008 22.031 -4.973 1 84.12 350 TRP A O 1
ATOM 2780 N N . SER A 1 351 ? -8.297 20.891 -4.098 1 87.12 351 SER A N 1
ATOM 2781 C CA . SER A 1 351 ? -8 20.297 -5.398 1 87.12 351 SER A CA 1
ATOM 2782 C C . SER A 1 351 ? -8.766 19 -5.598 1 87.12 351 SER A C 1
ATOM 2784 O O . SER A 1 351 ? -8.633 18.062 -4.801 1 87.12 351 SER A O 1
ATOM 2786 N N . ASN A 1 352 ? -9.68 19 -6.555 1 93.62 352 ASN A N 1
ATOM 2787 C CA . ASN A 1 352 ? -10.367 17.766 -6.934 1 93.62 352 ASN A CA 1
ATOM 2788 C C . ASN A 1 352 ? -9.516 16.922 -7.875 1 93.62 352 ASN A C 1
ATOM 2790 O O . ASN A 1 352 ? -9.641 17.031 -9.094 1 93.62 352 ASN A O 1
ATOM 2794 N N . ARG A 1 353 ? -8.68 16.031 -7.285 1 95.25 353 ARG A N 1
ATOM 2795 C CA . ARG A 1 353 ? -7.711 15.352 -8.133 1 95.25 353 ARG A CA 1
ATOM 2796 C C . ARG A 1 353 ? -7.848 13.836 -8.023 1 95.25 353 ARG A C 1
ATOM 2798 O O . ARG A 1 353 ? -7.5 13.109 -8.953 1 95.25 353 ARG A O 1
ATOM 2805 N N . ALA A 1 354 ? -8.398 13.328 -6.957 1 97.25 354 ALA A N 1
ATOM 2806 C CA . ALA A 1 354 ? -8.438 11.891 -6.723 1 97.25 354 ALA A CA 1
ATOM 2807 C C . ALA A 1 354 ? -9.281 11.18 -7.777 1 97.25 354 ALA A C 1
ATOM 2809 O O . ALA A 1 354 ? -8.82 10.242 -8.43 1 97.25 354 ALA A O 1
ATOM 2810 N N . VAL A 1 355 ? -10.547 11.625 -7.996 1 97.75 355 VAL A N 1
ATOM 2811 C CA . VAL A 1 355 ? -11.5 10.938 -8.867 1 97.75 355 VAL A CA 1
ATOM 2812 C C . VAL A 1 355 ? -11 10.992 -10.312 1 97.75 355 VAL A C 1
ATOM 2814 O O . VAL A 1 355 ? -10.938 9.961 -10.992 1 97.75 355 VAL A O 1
ATOM 2817 N N . PRO A 1 356 ? -10.508 12.156 -10.781 1 96.44 356 PRO A N 1
ATOM 2818 C CA . PRO A 1 356 ? -9.938 12.172 -12.133 1 96.44 356 PRO A CA 1
ATOM 2819 C C . PRO A 1 356 ? -8.75 11.219 -12.281 1 96.44 356 PRO A C 1
ATOM 2821 O O . PRO A 1 356 ? -8.641 10.523 -13.297 1 96.44 356 PRO A O 1
ATOM 2824 N N . ASP A 1 357 ? -7.855 11.211 -11.336 1 96.19 357 ASP A N 1
ATOM 2825 C CA . ASP A 1 357 ? -6.711 10.305 -11.391 1 96.19 357 ASP A CA 1
ATOM 2826 C C . ASP A 1 357 ? -7.16 8.844 -11.43 1 96.19 357 ASP A C 1
ATOM 2828 O O . ASP A 1 357 ? -6.582 8.031 -12.156 1 96.19 357 ASP A O 1
ATOM 2832 N N . ILE A 1 358 ? -8.172 8.523 -10.625 1 98 358 ILE A N 1
ATOM 2833 C CA . ILE A 1 358 ? -8.711 7.164 -10.586 1 98 358 ILE A CA 1
ATOM 2834 C C . ILE A 1 358 ? -9.289 6.793 -11.945 1 98 358 ILE A C 1
ATOM 2836 O O . ILE A 1 358 ? -9.039 5.699 -12.461 1 98 358 ILE A O 1
ATOM 2840 N N . PHE A 1 359 ? -10.008 7.738 -12.57 1 97.25 359 PHE A N 1
ATOM 2841 C CA . PHE A 1 359 ? -10.617 7.461 -13.867 1 97.25 359 PHE A CA 1
ATOM 2842 C C . PHE A 1 359 ? -9.555 7.246 -14.93 1 97.25 359 PHE A C 1
ATOM 2844 O O . PHE A 1 359 ? -9.711 6.398 -15.812 1 97.25 359 PHE A O 1
ATOM 2851 N N . LYS A 1 360 ? -8.531 8.039 -14.82 1 95.56 360 LYS A N 1
ATOM 2852 C CA . LYS A 1 360 ? -7.434 7.844 -15.766 1 95.56 360 LYS A CA 1
ATOM 2853 C C . LYS A 1 360 ? -6.887 6.418 -15.68 1 95.56 360 LYS A C 1
ATOM 2855 O O . LYS A 1 360 ? -6.703 5.754 -16.703 1 95.56 360 LYS A O 1
ATOM 2860 N N . GLU A 1 361 ? -6.656 5.949 -14.5 1 96.75 361 GLU A N 1
ATOM 2861 C CA . GLU A 1 361 ? -6.129 4.602 -14.305 1 96.75 361 GLU A CA 1
ATOM 2862 C C . GLU A 1 361 ? -7.148 3.545 -14.719 1 96.75 361 GLU A C 1
ATOM 2864 O O . GLU A 1 361 ? -6.797 2.543 -15.336 1 96.75 361 GLU A O 1
ATOM 2869 N N . LEU A 1 362 ? -8.445 3.723 -14.398 1 98.06 362 LEU A N 1
ATOM 2870 C CA . LEU A 1 362 ? -9.5 2.768 -14.727 1 98.06 362 LEU A CA 1
ATOM 2871 C C . LEU A 1 362 ? -9.648 2.621 -16.234 1 98.06 362 LEU A C 1
ATOM 2873 O O . LEU A 1 362 ? -9.75 1.505 -16.75 1 98.06 362 LEU A O 1
ATOM 2877 N N . GLU A 1 363 ? -9.57 3.768 -16.922 1 96.75 363 GLU A N 1
ATOM 2878 C CA . GLU A 1 363 ? -9.82 3.77 -18.359 1 96.75 363 GLU A CA 1
ATOM 2879 C C . GLU A 1 363 ? -8.578 3.354 -19.141 1 96.75 363 GLU A C 1
ATOM 2881 O O . GLU A 1 363 ? -8.641 2.455 -19.984 1 96.75 363 GLU A O 1
ATOM 2886 N N . GLU A 1 364 ? -7.465 3.992 -18.859 1 95.75 364 GLU A N 1
ATOM 2887 C CA . GLU A 1 364 ? -6.262 3.787 -19.656 1 95.75 364 GLU A CA 1
ATOM 2888 C C . GLU A 1 364 ? -5.48 2.566 -19.172 1 95.75 364 GLU A C 1
ATOM 2890 O O . GLU A 1 364 ? -4.906 1.835 -19.984 1 95.75 364 GLU A O 1
ATOM 2895 N N . GLY A 1 365 ? -5.41 2.402 -17.922 1 95.62 365 GLY A N 1
ATOM 2896 C CA . GLY A 1 365 ? -4.629 1.314 -17.359 1 95.62 365 GLY A CA 1
ATOM 2897 C C . GLY A 1 365 ? -5.383 -0.002 -17.312 1 95.62 365 GLY A C 1
ATOM 2898 O O . GLY A 1 365 ? -4.977 -0.976 -17.953 1 95.62 365 GLY A O 1
ATOM 2899 N N . CYS A 1 366 ? -6.559 0.019 -16.656 1 97.31 366 CYS A N 1
ATOM 2900 C CA . CYS A 1 366 ? -7.309 -1.203 -16.391 1 97.31 366 CYS A CA 1
ATOM 2901 C C . CYS A 1 366 ? -8.234 -1.541 -17.547 1 97.31 366 CYS A C 1
ATOM 2903 O O . CYS A 1 366 ? -8.766 -2.648 -17.625 1 97.31 366 CYS A O 1
ATOM 2905 N N . LYS A 1 367 ? -8.469 -0.546 -18.438 1 97.44 367 LYS A N 1
ATOM 2906 C CA . LYS A 1 367 ? -9.359 -0.712 -19.594 1 97.44 367 LYS A CA 1
ATOM 2907 C C . LYS A 1 367 ? -10.773 -1.076 -19.141 1 97.44 367 LYS A C 1
ATOM 2909 O O . LYS A 1 367 ? -11.438 -1.9 -19.781 1 97.44 367 LYS A O 1
ATOM 2914 N N . ALA A 1 368 ? -11.164 -0.563 -17.984 1 98 368 ALA A N 1
ATOM 2915 C CA . ALA A 1 368 ? -12.539 -0.727 -17.516 1 98 368 ALA A CA 1
ATOM 2916 C C . ALA A 1 368 ? -13.492 0.176 -18.297 1 98 368 ALA A C 1
ATOM 2918 O O . ALA A 1 368 ? -13.055 1.053 -19.047 1 98 368 ALA A O 1
ATOM 2919 N N . ASP A 1 369 ? -14.758 -0.09 -18.219 1 97.69 369 ASP A N 1
ATOM 2920 C CA . ASP A 1 369 ? -15.773 0.732 -18.875 1 97.69 369 ASP A CA 1
ATOM 2921 C C . ASP A 1 369 ? -16.25 1.847 -17.938 1 97.69 369 ASP A C 1
ATOM 2923 O O . ASP A 1 369 ? -17.219 1.675 -17.203 1 97.69 369 ASP A O 1
ATOM 2927 N N . VAL A 1 370 ? -15.547 3.002 -18.016 1 96.56 370 VAL A N 1
ATOM 2928 C CA . VAL A 1 370 ? -15.961 4.184 -17.266 1 96.56 370 VAL A CA 1
ATOM 2929 C C . VAL A 1 370 ? -17.125 4.867 -17.969 1 96.56 370 VAL A C 1
ATOM 2931 O O . VAL A 1 370 ? -16.938 5.516 -19 1 96.56 370 VAL A O 1
ATOM 2934 N N . TYR A 1 371 ? -18.328 4.773 -17.422 1 91.81 371 TYR A N 1
ATOM 2935 C CA . TYR A 1 371 ? -19.531 5.176 -18.125 1 91.81 371 TYR A CA 1
ATOM 2936 C C . TYR A 1 371 ? -19.938 6.598 -17.75 1 91.81 371 TYR A C 1
ATOM 2938 O O . TYR A 1 371 ? -20.781 7.207 -18.422 1 91.81 371 TYR A O 1
ATOM 2946 N N . ASP A 1 372 ? -19.406 7.133 -16.672 1 90.81 372 ASP A N 1
ATOM 2947 C CA . ASP A 1 372 ? -19.562 8.5 -16.188 1 90.81 372 ASP A CA 1
ATOM 2948 C C . ASP A 1 372 ? -18.234 9.07 -15.695 1 90.81 372 ASP A C 1
ATOM 2950 O O . ASP A 1 372 ? -17.844 8.852 -14.547 1 90.81 372 ASP A O 1
ATOM 2954 N N . LYS A 1 373 ? -17.578 9.922 -16.484 1 88.19 373 LYS A N 1
ATOM 2955 C CA . LYS A 1 373 ? -16.219 10.367 -16.219 1 88.19 373 LYS A CA 1
ATOM 2956 C C . LYS A 1 373 ? -16.203 11.523 -15.211 1 88.19 373 LYS A C 1
ATOM 2958 O O . LYS A 1 373 ? -15.141 11.953 -14.766 1 88.19 373 LYS A O 1
ATOM 2963 N N . LYS A 1 374 ? -17.328 12.008 -14.875 1 91.31 374 LYS A N 1
ATOM 2964 C CA . LYS A 1 374 ? -17.375 13.055 -13.852 1 91.31 374 LYS A CA 1
ATOM 2965 C C . LYS A 1 374 ? -17.281 12.453 -12.453 1 91.31 374 LYS A C 1
ATOM 2967 O O . LYS A 1 374 ? -16.703 13.055 -11.555 1 91.31 374 LYS A O 1
ATOM 2972 N N . GLY A 1 375 ? -17.859 11.188 -12.32 1 96.19 375 GLY A N 1
ATOM 2973 C CA . GLY A 1 375 ? -17.938 10.578 -11 1 96.19 375 GLY A CA 1
ATOM 2974 C C . GLY A 1 375 ? -18.734 11.391 -10.008 1 96.19 375 GLY A C 1
ATOM 2975 O O . GLY A 1 375 ? -19.547 12.227 -10.398 1 96.19 375 GLY A O 1
ATOM 2976 N N . LEU A 1 376 ? -18.688 11.055 -8.828 1 97.94 376 LEU A N 1
ATOM 2977 C CA . LEU A 1 376 ? -19.266 11.852 -7.758 1 97.94 376 LEU A CA 1
ATOM 2978 C C . LEU A 1 376 ? -18.172 12.5 -6.914 1 97.94 376 LEU A C 1
ATOM 2980 O O . LEU A 1 376 ? -17.391 11.805 -6.266 1 97.94 376 LEU A O 1
ATOM 2984 N N . THR A 1 377 ? -18.062 13.758 -7.051 1 97.5 377 THR A N 1
ATOM 2985 C CA . THR A 1 377 ? -17.109 14.508 -6.234 1 97.5 377 THR A CA 1
ATOM 2986 C C . THR A 1 377 ? -17.828 15.531 -5.367 1 97.5 377 THR A C 1
ATOM 2988 O O . THR A 1 377 ? -18.844 16.094 -5.781 1 97.5 377 THR A O 1
ATOM 2991 N N . PHE A 1 378 ? -17.359 15.742 -4.168 1 95.38 378 PHE A N 1
ATOM 2992 C CA . PHE A 1 378 ? -18 16.703 -3.271 1 95.38 378 PHE A CA 1
ATOM 2993 C C . PHE A 1 378 ? -16.969 17.312 -2.318 1 95.38 378 PHE A C 1
ATOM 2995 O O . PHE A 1 378 ? -15.984 16.672 -1.958 1 95.38 378 PHE A O 1
ATOM 3002 N N . LYS A 1 379 ? -17.25 18.5 -1.931 1 92.25 379 LYS A N 1
ATOM 3003 C CA . LYS A 1 379 ? -16.297 19.297 -1.141 1 92.25 379 LYS A CA 1
ATOM 3004 C C . LYS A 1 379 ? -16.5 19.062 0.354 1 92.25 379 LYS A C 1
ATOM 3006 O O . LYS A 1 379 ? -17.578 19.328 0.888 1 92.25 379 LYS A O 1
ATOM 3011 N N . PHE A 1 380 ? -15.508 18.531 1.044 1 89.25 380 PHE A N 1
ATOM 3012 C CA . PHE A 1 380 ? -15.344 18.391 2.486 1 89.25 380 PHE A CA 1
ATOM 3013 C C . PHE A 1 380 ? -16.297 17.344 3.049 1 89.25 380 PHE A C 1
ATOM 3015 O O . PHE A 1 380 ? -15.867 16.297 3.531 1 89.25 380 PHE A O 1
ATOM 3022 N N . ASN A 1 381 ? -17.594 17.734 2.996 1 90.06 381 ASN A N 1
ATOM 3023 C CA . ASN A 1 381 ? -18.578 16.906 3.684 1 90.06 381 ASN A CA 1
ATOM 3024 C C . ASN A 1 381 ? -19.766 16.562 2.779 1 90.06 381 ASN A C 1
ATOM 3026 O O . ASN A 1 381 ? -19.938 17.172 1.723 1 90.06 381 ASN A O 1
ATOM 3030 N N . TYR A 1 382 ? -20.5 15.508 3.193 1 91.06 382 TYR A N 1
ATOM 3031 C CA . TYR A 1 382 ? -21.672 15.086 2.447 1 91.06 382 TYR A CA 1
ATOM 3032 C C . TYR A 1 382 ? -22.938 15.766 2.982 1 91.06 382 TYR A C 1
ATOM 3034 O O . TYR A 1 382 ? -22.922 16.344 4.07 1 91.06 382 TYR A O 1
ATOM 3042 N N . ASN A 1 383 ? -23.922 15.898 2.197 1 92.94 383 ASN A N 1
ATOM 3043 C CA . ASN A 1 383 ? -25.281 16.266 2.551 1 92.94 383 ASN A CA 1
ATOM 3044 C C . ASN A 1 383 ? -26.297 15.328 1.915 1 92.94 383 ASN A C 1
ATOM 3046 O O . ASN A 1 383 ? -25.922 14.344 1.275 1 92.94 383 ASN A O 1
ATOM 3050 N N . ASP A 1 384 ? -27.5 15.586 2.164 1 95.75 384 ASP A N 1
ATOM 3051 C CA . ASP A 1 384 ? -28.547 14.68 1.687 1 95.75 384 ASP A CA 1
ATOM 3052 C C . ASP A 1 384 ? -28.531 14.594 0.162 1 95.75 384 ASP A C 1
ATOM 3054 O O . ASP A 1 384 ? -28.812 13.531 -0.404 1 95.75 384 ASP A O 1
ATOM 3058 N N . GLU A 1 385 ? -28.219 15.664 -0.448 1 96.94 385 GLU A N 1
ATOM 3059 C CA . GLU A 1 385 ? -28.188 15.688 -1.907 1 96.94 385 GLU A CA 1
ATOM 3060 C C . GLU A 1 385 ? -27.062 14.805 -2.449 1 96.94 385 GLU A C 1
ATOM 3062 O O . GLU A 1 385 ? -27.266 14.07 -3.414 1 96.94 385 GLU A O 1
ATOM 3067 N N . ILE A 1 386 ? -25.938 14.906 -1.819 1 96.75 386 ILE A N 1
ATOM 3068 C CA . ILE A 1 386 ? -24.797 14.109 -2.227 1 96.75 386 ILE A CA 1
ATOM 3069 C C . ILE A 1 386 ? -25.078 12.625 -1.996 1 96.75 386 ILE A C 1
ATOM 3071 O O . ILE A 1 386 ? -24.781 11.789 -2.85 1 96.75 386 ILE A O 1
ATOM 3075 N N . LEU A 1 387 ? -25.688 12.312 -0.875 1 97.56 387 LEU A N 1
ATOM 3076 C CA . LEU A 1 387 ? -26.016 10.922 -0.558 1 97.56 387 LEU A CA 1
ATOM 3077 C C . LEU A 1 387 ? -27.062 10.367 -1.526 1 97.56 387 LEU A C 1
ATOM 3079 O O . LEU A 1 387 ? -26.969 9.211 -1.943 1 97.56 387 LEU A O 1
ATOM 3083 N N . ALA A 1 388 ? -28 11.25 -1.875 1 98.19 388 ALA A N 1
ATOM 3084 C CA . ALA A 1 388 ? -29.016 10.844 -2.848 1 98.19 388 ALA A CA 1
ATOM 3085 C C . ALA A 1 388 ? -28.375 10.57 -4.211 1 98.19 388 ALA A C 1
ATOM 3087 O O . ALA A 1 388 ? -28.734 9.602 -4.891 1 98.19 388 ALA A O 1
ATOM 3088 N N . GLU A 1 389 ? -27.5 11.461 -4.559 1 98.06 389 GLU A N 1
ATOM 3089 C CA . GLU A 1 389 ? -26.797 11.273 -5.832 1 98.06 389 GLU A CA 1
ATOM 3090 C C . GLU A 1 389 ? -25.938 10.016 -5.812 1 98.06 389 GLU A C 1
ATOM 3092 O O . GLU A 1 389 ? -25.859 9.289 -6.805 1 98.06 389 GLU A O 1
ATOM 3097 N N . ALA A 1 390 ? -25.266 9.742 -4.734 1 98.31 390 ALA A N 1
ATOM 3098 C CA . ALA A 1 390 ? -24.5 8.516 -4.586 1 98.31 390 ALA A CA 1
ATOM 3099 C C . ALA A 1 390 ? -25.375 7.285 -4.754 1 98.31 390 ALA A C 1
ATOM 3101 O O . ALA A 1 390 ? -25.031 6.344 -5.469 1 98.31 390 ALA A O 1
ATOM 3102 N N . HIS A 1 391 ? -26.516 7.355 -4.078 1 98.25 391 HIS A N 1
ATOM 3103 C CA . HIS A 1 391 ? -27.469 6.254 -4.191 1 98.25 391 HIS A CA 1
ATOM 3104 C C . HIS A 1 391 ? -27.906 6.055 -5.637 1 98.25 391 HIS A C 1
ATOM 3106 O O . HIS A 1 391 ? -27.953 4.922 -6.125 1 98.25 391 HIS A O 1
ATOM 3112 N N . ARG A 1 392 ? -28.203 7.168 -6.301 1 98.31 392 ARG A N 1
ATOM 3113 C CA . ARG A 1 392 ? -28.625 7.113 -7.695 1 98.31 392 ARG A CA 1
ATOM 3114 C C . ARG A 1 392 ? -27.547 6.488 -8.57 1 98.31 392 ARG A C 1
ATOM 3116 O O . ARG A 1 392 ? -27.844 5.668 -9.445 1 98.31 392 ARG A O 1
ATOM 3123 N N . GLN A 1 393 ? -26.312 6.887 -8.344 1 98.31 393 GLN A N 1
ATOM 3124 C CA . GLN A 1 393 ? -25.203 6.336 -9.109 1 98.31 393 GLN A CA 1
ATOM 3125 C C . GLN A 1 393 ? -25.016 4.848 -8.812 1 98.31 393 GLN A C 1
ATOM 3127 O O . GLN A 1 393 ? -24.641 4.078 -9.695 1 98.31 393 GLN A O 1
ATOM 3132 N N . GLY A 1 394 ? -25.297 4.496 -7.574 1 98.44 394 GLY A N 1
ATOM 3133 C CA . GLY A 1 394 ? -25.281 3.086 -7.23 1 98.44 394 GLY A CA 1
ATOM 3134 C C . GLY A 1 394 ? -26.312 2.277 -8.008 1 98.44 394 GLY A C 1
ATOM 3135 O O . GLY A 1 394 ? -26.016 1.171 -8.469 1 98.44 394 GLY A O 1
ATOM 3136 N N . VAL A 1 395 ? -27.469 2.852 -8.141 1 98.56 395 VAL A N 1
ATOM 3137 C CA . VAL A 1 395 ? -28.516 2.195 -8.914 1 98.56 395 VAL A CA 1
ATOM 3138 C C . VAL A 1 395 ? -28.062 2.01 -10.359 1 98.56 395 VAL A C 1
ATOM 3140 O O . VAL A 1 395 ? -28.203 0.924 -10.93 1 98.56 395 VAL A O 1
ATOM 3143 N N . ILE A 1 396 ? -27.484 3.059 -10.93 1 98.5 396 ILE A N 1
ATOM 3144 C CA . ILE A 1 396 ? -27.031 3.023 -12.312 1 98.5 396 ILE A CA 1
ATOM 3145 C C . ILE A 1 396 ? -25.938 1.962 -12.469 1 98.5 396 ILE A C 1
ATOM 3147 O O . ILE A 1 396 ? -26.016 1.121 -13.367 1 98.5 396 ILE A O 1
ATOM 3151 N N . LEU A 1 397 ? -24.984 1.947 -11.57 1 98.44 397 LEU A N 1
ATOM 3152 C CA . LEU A 1 397 ? -23.875 0.991 -11.641 1 98.44 397 LEU A CA 1
ATOM 3153 C C . LEU A 1 397 ? -24.391 -0.436 -11.461 1 98.44 397 LEU A C 1
ATOM 3155 O O . LEU A 1 397 ? -23.922 -1.353 -12.148 1 98.44 397 LEU A O 1
ATOM 3159 N N . GLY A 1 398 ? -25.281 -0.592 -10.484 1 98.38 398 GLY A N 1
ATOM 3160 C CA . GLY A 1 398 ? -25.875 -1.907 -10.297 1 98.38 398 GLY A CA 1
ATOM 3161 C C . GLY A 1 398 ? -26.547 -2.449 -11.547 1 98.38 398 GLY A C 1
ATOM 3162 O O . GLY A 1 398 ? -26.344 -3.611 -11.906 1 98.38 398 GLY A O 1
ATOM 3163 N N . LYS A 1 399 ? -27.297 -1.63 -12.203 1 98.5 399 LYS A N 1
ATOM 3164 C CA . LYS A 1 399 ? -27.969 -2.037 -13.438 1 98.5 399 LYS A CA 1
ATOM 3165 C C . LYS A 1 399 ? -26.953 -2.377 -14.523 1 98.5 399 LYS A C 1
ATOM 3167 O O . LYS A 1 399 ? -27.141 -3.35 -15.266 1 98.5 399 LYS A O 1
ATOM 3172 N N . LYS A 1 400 ? -25.938 -1.586 -14.609 1 98.19 400 LYS A N 1
ATOM 3173 C CA . LYS A 1 400 ? -24.891 -1.852 -15.594 1 98.19 400 LYS A CA 1
ATOM 3174 C C . LYS A 1 400 ? -24.156 -3.154 -15.281 1 98.19 400 LYS A C 1
ATOM 3176 O O . LYS A 1 400 ? -23.75 -3.873 -16.188 1 98.19 400 LYS A O 1
ATOM 3181 N N . ALA A 1 401 ? -23.938 -3.404 -13.992 1 97.88 401 ALA A N 1
ATOM 3182 C CA . ALA A 1 401 ? -23.312 -4.652 -13.578 1 97.88 401 ALA A CA 1
ATOM 3183 C C . ALA A 1 401 ? -24.156 -5.859 -13.953 1 97.88 401 ALA A C 1
ATOM 3185 O O . ALA A 1 401 ? -23.641 -6.863 -14.445 1 97.88 401 ALA A O 1
ATOM 3186 N N . ILE A 1 402 ? -25.453 -5.703 -13.727 1 97.62 402 ILE A N 1
ATOM 3187 C CA . ILE A 1 402 ? -26.375 -6.777 -14.07 1 97.62 402 ILE A CA 1
ATOM 3188 C C . ILE A 1 402 ? -26.359 -7.004 -15.586 1 97.62 402 ILE A C 1
ATOM 3190 O O . ILE A 1 402 ? -26.312 -8.141 -16.047 1 97.62 402 ILE A O 1
ATOM 3194 N N . GLU A 1 403 ? -26.391 -5.91 -16.359 1 96.69 403 GLU A N 1
ATOM 3195 C CA . GLU A 1 403 ? -26.328 -6.008 -17.812 1 96.69 403 GLU A CA 1
ATOM 3196 C C . GLU A 1 403 ? -25.047 -6.699 -18.266 1 96.69 403 GLU A C 1
ATOM 3198 O O . GLU A 1 403 ? -25.078 -7.523 -19.172 1 96.69 403 GLU A O 1
ATOM 3203 N N . PHE A 1 404 ? -23.984 -6.336 -17.672 1 95.62 404 PHE A N 1
ATOM 3204 C CA . PHE A 1 404 ? -22.703 -6.953 -17.984 1 95.62 404 PHE A CA 1
ATOM 3205 C C . PHE A 1 404 ? -22.734 -8.453 -17.734 1 95.62 404 PHE A C 1
ATOM 3207 O O . PHE A 1 404 ? -22.281 -9.25 -18.547 1 95.62 404 PHE A O 1
ATOM 3214 N N . TYR A 1 405 ? -23.328 -8.797 -16.562 1 94.44 405 TYR A N 1
ATOM 3215 C CA . TYR A 1 405 ? -23.453 -10.203 -16.188 1 94.44 405 TYR A CA 1
ATOM 3216 C C . TYR A 1 405 ? -24.281 -10.961 -17.219 1 94.44 405 TYR A C 1
ATOM 3218 O O . TYR A 1 405 ? -23.906 -12.062 -17.641 1 94.44 405 TYR A O 1
ATOM 3226 N N . GLU A 1 406 ? -25.328 -10.359 -17.594 1 93.62 406 GLU A N 1
ATOM 3227 C CA . GLU A 1 406 ? -26.234 -11.016 -18.516 1 93.62 406 GLU A CA 1
ATOM 3228 C C . GLU A 1 406 ? -25.609 -11.172 -19.891 1 93.62 406 GLU A C 1
ATOM 3230 O O . GLU A 1 406 ? -25.844 -12.18 -20.578 1 93.62 406 GLU A O 1
ATOM 3235 N N . LYS A 1 407 ? -24.906 -10.234 -20.281 1 88.31 407 LYS A N 1
ATOM 3236 C CA . LYS A 1 407 ? -24.234 -10.32 -21.562 1 88.31 407 LYS A CA 1
ATOM 3237 C C . LYS A 1 407 ? -23.188 -11.43 -21.562 1 88.31 407 LYS A C 1
ATOM 3239 O O . LYS A 1 407 ? -22.969 -12.078 -22.594 1 88.31 407 LYS A O 1
ATOM 3244 N N . GLN A 1 408 ? -22.516 -11.594 -20.453 1 83.19 408 GLN A N 1
ATOM 3245 C CA . GLN A 1 408 ? -21.5 -12.641 -20.344 1 83.19 408 GLN A CA 1
ATOM 3246 C C . GLN A 1 408 ? -22.141 -14.023 -20.328 1 83.19 408 GLN A C 1
ATOM 3248 O O . GLN A 1 408 ? -21.578 -14.984 -20.859 1 83.19 408 GLN A O 1
ATOM 3253 N N . PHE A 1 409 ? -23.297 -14.102 -19.656 1 74.75 409 PHE A N 1
ATOM 3254 C CA . PHE A 1 409 ? -24 -15.375 -19.547 1 74.75 409 PHE A CA 1
ATOM 3255 C C . PHE A 1 409 ? -24.719 -15.703 -20.844 1 74.75 409 PHE A C 1
ATOM 3257 O O . PHE A 1 409 ? -24.766 -16.859 -21.266 1 74.75 409 PHE A O 1
ATOM 3264 N N . GLU A 1 410 ? -25.5 -14.773 -21.5 1 65.25 410 GLU A N 1
ATOM 3265 C CA . GLU A 1 410 ? -26.234 -15.008 -22.734 1 65.25 410 GLU A CA 1
ATOM 3266 C C . GLU A 1 410 ? -25.297 -15.289 -23.891 1 65.25 410 GLU A C 1
ATOM 3268 O O . GLU A 1 410 ? -25.578 -16.141 -24.734 1 65.25 410 GLU A O 1
ATOM 3273 N N . SER A 1 411 ? -24.422 -14.477 -24.25 1 52.72 411 SER A N 1
ATOM 3274 C CA . SER A 1 411 ? -23.5 -14.719 -25.344 1 52.72 411 SER A CA 1
ATOM 3275 C C . SER A 1 411 ? -22.953 -16.141 -25.297 1 52.72 411 SER A C 1
ATOM 3277 O O . SER A 1 411 ? -22.703 -16.75 -26.344 1 52.72 411 SER A O 1
ATOM 3279 N N . LYS A 1 412 ? -22.797 -16.781 -24.297 1 54.56 412 LYS A N 1
ATOM 3280 C CA . LYS A 1 412 ? -22.047 -18.031 -24.125 1 54.56 412 LYS A CA 1
ATOM 3281 C C . LYS A 1 412 ? -22.984 -19.234 -24.219 1 54.56 412 LYS A C 1
ATOM 3283 O O . LYS A 1 412 ? -22.531 -20.344 -24.484 1 54.56 412 LYS A O 1
ATOM 3288 N N . GLN A 1 413 ? -24.359 -19.109 -23.906 1 52.09 413 GLN A N 1
ATOM 3289 C CA . GLN A 1 413 ? -25.297 -20.156 -24.297 1 52.09 413 GLN A CA 1
ATOM 3290 C C . GLN A 1 413 ? -25.328 -20.328 -25.828 1 52.09 413 GLN A C 1
ATOM 3292 O O . GLN A 1 413 ? -25.578 -21.422 -26.328 1 52.09 413 GLN A O 1
ATOM 3297 N N . VAL A 1 414 ? -24.984 -19.391 -26.562 1 44.66 414 VAL A N 1
ATOM 3298 C CA . VAL A 1 414 ? -24.984 -19.516 -28.016 1 44.66 414 VAL A CA 1
ATOM 3299 C C . VAL A 1 414 ? -23.703 -20.203 -28.469 1 44.66 414 VAL A C 1
ATOM 3301 O O . VAL A 1 414 ? -23.688 -20.844 -29.531 1 44.66 414 VAL A O 1
ATOM 3304 N N . GLU A 1 415 ? -22.641 -19.938 -27.812 1 41.62 415 GLU A N 1
ATOM 3305 C CA . GLU A 1 415 ? -21.422 -20.594 -28.297 1 41.62 415 GLU A CA 1
ATOM 3306 C C . GLU A 1 415 ? -21.359 -22.047 -27.859 1 41.62 415 GLU A C 1
ATOM 3308 O O . GLU A 1 415 ? -20.594 -22.828 -28.422 1 41.62 415 GLU A O 1
ATOM 3313 N N . GLY A 1 416 ? -21.875 -22.625 -26.969 1 32.53 416 GLY A N 1
ATOM 3314 C CA . GLY A 1 416 ? -21.953 -24.047 -26.641 1 32.53 416 GLY A CA 1
ATOM 3315 C C . GLY A 1 416 ? -22.969 -24.797 -27.484 1 32.53 416 GLY A C 1
ATOM 3316 O O . GLY A 1 416 ? -23.25 -25.969 -27.219 1 32.53 416 GLY A O 1
ATOM 3317 N N . LYS A 1 417 ? -23.688 -24.25 -28.391 1 27.92 417 LYS A N 1
ATOM 3318 C CA . LYS A 1 417 ? -24.375 -25.031 -29.422 1 27.92 417 LYS A CA 1
ATOM 3319 C C . LYS A 1 417 ? -23.484 -25.219 -30.656 1 27.92 417 LYS A C 1
ATOM 3321 O O . LYS A 1 417 ? -22.844 -24.281 -31.109 1 27.92 417 LYS A O 1
ATOM 3326 N N . MET B 1 1 ? -10.07 18.438 37.562 1 70.19 1 MET B N 1
ATOM 3327 C CA . MET B 1 1 ? -8.633 18.609 37.344 1 70.19 1 MET B CA 1
ATOM 3328 C C . MET B 1 1 ? -8.023 19.484 38.469 1 70.19 1 MET B C 1
ATOM 3330 O O . MET B 1 1 ? -8.617 20.469 38.875 1 70.19 1 MET B O 1
ATOM 3334 N N . SER B 1 2 ? -6.938 19.031 38.938 1 67.06 2 SER B N 1
ATOM 3335 C CA . SER B 1 2 ? -6.379 19.734 40.094 1 67.06 2 SER B CA 1
ATOM 3336 C C . SER B 1 2 ? -5.812 21.094 39.656 1 67.06 2 SER B C 1
ATOM 3338 O O . SER B 1 2 ? -5.367 21.266 38.531 1 67.06 2 SER B O 1
ATOM 3340 N N . GLU B 1 3 ? -6.078 22.031 40.469 1 68.69 3 GLU B N 1
ATOM 3341 C CA . GLU B 1 3 ? -5.516 23.359 40.281 1 68.69 3 GLU B CA 1
ATOM 3342 C C . GLU B 1 3 ? -4.016 23.281 40 1 68.69 3 GLU B C 1
ATOM 3344 O O . GLU B 1 3 ? -3.496 24.031 39.156 1 68.69 3 GLU B O 1
ATOM 3349 N N . ALA B 1 4 ? -3.377 22.406 40.625 1 66.88 4 ALA B N 1
ATOM 3350 C CA . ALA B 1 4 ? -1.938 22.219 40.438 1 66.88 4 ALA B CA 1
ATOM 3351 C C . ALA B 1 4 ? -1.61 21.797 39 1 66.88 4 ALA B C 1
ATOM 3353 O O . ALA B 1 4 ? -0.651 22.281 38.406 1 66.88 4 ALA B O 1
ATOM 3354 N N . TYR B 1 5 ? -2.35 20.953 38.5 1 69.75 5 TYR B N 1
ATOM 3355 C CA . TYR B 1 5 ? -2.135 20.5 37.125 1 69.75 5 TYR B CA 1
ATOM 3356 C C . TYR B 1 5 ? -2.344 21.625 36.156 1 69.75 5 TYR B C 1
ATOM 3358 O O . TYR B 1 5 ? -1.535 21.812 35.219 1 69.75 5 TYR B O 1
ATOM 3366 N N . MET B 1 6 ? -3.293 22.375 36.5 1 75.06 6 MET B N 1
ATOM 3367 C CA . MET B 1 6 ? -3.633 23.469 35.594 1 75.06 6 MET B CA 1
ATOM 3368 C C . MET B 1 6 ? -2.514 24.5 35.562 1 75.06 6 MET B C 1
ATOM 3370 O O . MET B 1 6 ? -2.16 25 34.469 1 75.06 6 MET B O 1
ATOM 3374 N N . HIS B 1 7 ? -2.037 24.797 36.656 1 74.88 7 HIS B N 1
ATOM 3375 C CA . HIS B 1 7 ? -0.989 25.812 36.75 1 74.88 7 HIS B CA 1
ATOM 3376 C C . HIS B 1 7 ? 0.312 25.312 36.125 1 74.88 7 HIS B C 1
ATOM 3378 O O . HIS B 1 7 ? 1.09 26.109 35.594 1 74.88 7 HIS B O 1
ATOM 3384 N N . ARG B 1 8 ? 0.406 24.078 36.094 1 79.38 8 ARG B N 1
ATOM 3385 C CA . ARG B 1 8 ? 1.618 23.484 35.5 1 79.38 8 ARG B CA 1
ATOM 3386 C C . ARG B 1 8 ? 1.598 23.547 34 1 79.38 8 ARG B C 1
ATOM 3388 O O . ARG B 1 8 ? 2.639 23.422 33.344 1 79.38 8 ARG B O 1
ATOM 3395 N N . GLN B 1 9 ? 0.446 23.969 33.5 1 89.94 9 GLN B N 1
ATOM 3396 C CA . GLN B 1 9 ? 0.332 23.984 32.062 1 89.94 9 GLN B CA 1
ATOM 3397 C C . GLN B 1 9 ? 0.528 25.391 31.5 1 89.94 9 GLN B C 1
ATOM 3399 O O . GLN B 1 9 ? 0.229 25.656 30.344 1 89.94 9 GLN B O 1
ATOM 3404 N N . GLN B 1 10 ? 0.956 26.312 32.438 1 95.44 10 GLN B N 1
ATOM 3405 C CA . GLN B 1 10 ? 1.205 27.672 31.938 1 95.44 10 GLN B CA 1
ATOM 3406 C C . GLN B 1 10 ? 2.381 27.703 30.969 1 95.44 10 GLN B C 1
ATOM 3408 O O . GLN B 1 10 ? 3.475 27.234 31.297 1 95.44 10 GLN B O 1
ATOM 3413 N N . MET B 1 11 ? 2.176 28.234 29.812 1 97.19 11 MET B N 1
ATOM 3414 C CA . MET B 1 11 ? 3.186 28.312 28.766 1 97.19 11 MET B CA 1
ATOM 3415 C C . MET B 1 11 ? 3.869 29.672 28.75 1 97.19 11 MET B C 1
ATOM 3417 O O . MET B 1 11 ? 5.07 29.766 28.5 1 97.19 11 MET B O 1
ATOM 3421 N N . ALA B 1 12 ? 3.178 30.703 28.984 1 96.19 12 ALA B N 1
ATOM 3422 C CA . ALA B 1 12 ? 3.562 32.094 29.125 1 96.19 12 ALA B CA 1
ATOM 3423 C C . ALA B 1 12 ? 2.67 32.812 30.141 1 96.19 12 ALA B C 1
ATOM 3425 O O . ALA B 1 12 ? 1.653 32.281 30.578 1 96.19 12 ALA B O 1
ATOM 3426 N N . PRO B 1 13 ? 3.146 33.969 30.594 1 95.31 13 PRO B N 1
ATOM 3427 C CA . PRO B 1 13 ? 2.311 34.656 31.594 1 95.31 13 PRO B CA 1
ATOM 3428 C C . PRO B 1 13 ? 0.854 34.781 31.156 1 95.31 13 PRO B C 1
ATOM 3430 O O . PRO B 1 13 ? 0.559 35.469 30.188 1 95.31 13 PRO B O 1
ATOM 3433 N N . GLY B 1 14 ? -0.093 34.094 31.891 1 96.5 14 GLY B N 1
ATOM 3434 C CA . GLY B 1 14 ? -1.522 34.188 31.641 1 96.5 14 GLY B CA 1
ATOM 3435 C C . GLY B 1 14 ? -1.975 33.344 30.453 1 96.5 14 GLY B C 1
ATOM 3436 O O . GLY B 1 14 ? -3.123 33.438 30.031 1 96.5 14 GLY B O 1
ATOM 3437 N N . ILE B 1 15 ? -1.088 32.625 29.859 1 98.12 15 ILE B N 1
ATOM 3438 C CA . ILE B 1 15 ? -1.399 31.766 28.703 1 98.12 15 ILE B CA 1
ATOM 3439 C C . ILE B 1 15 ? -1.158 30.297 29.078 1 98.12 15 ILE B C 1
ATOM 3441 O O . ILE B 1 15 ? -0.053 29.922 29.469 1 98.12 15 ILE B O 1
ATOM 3445 N N . TYR B 1 16 ? -2.199 29.469 28.906 1 97.88 16 TYR B N 1
ATOM 3446 C CA . TYR B 1 16 ? -2.168 28.094 29.406 1 97.88 16 TYR B CA 1
ATOM 3447 C C . TYR B 1 16 ? -2.451 27.109 28.281 1 97.88 16 TYR B C 1
ATOM 3449 O O . TYR B 1 16 ? -3.301 27.359 27.422 1 97.88 16 TYR B O 1
ATOM 3457 N N . TRP B 1 17 ? -1.702 25.984 28.328 1 97.94 17 TRP B N 1
ATOM 3458 C CA . TRP B 1 17 ? -2.006 24.844 27.438 1 97.94 17 TRP B CA 1
ATOM 3459 C C . TRP B 1 17 ? -3.264 24.125 27.906 1 97.94 17 TRP B C 1
ATOM 3461 O O . TRP B 1 17 ? -3.377 23.75 29.078 1 97.94 17 TRP B O 1
ATOM 3471 N N . VAL B 1 18 ? -4.238 23.938 27.031 1 97.44 18 VAL B N 1
ATOM 3472 C CA . VAL B 1 18 ? -5.477 23.234 27.344 1 97.44 18 VAL B CA 1
ATOM 3473 C C . VAL B 1 18 ? -5.77 22.188 26.281 1 97.44 18 VAL B C 1
ATOM 3475 O O . VAL B 1 18 ? -6.926 21.812 26.062 1 97.44 18 VAL B O 1
ATOM 3478 N N . GLY B 1 19 ? -4.773 21.766 25.547 1 97 19 GLY B N 1
ATOM 3479 C CA . GLY B 1 19 ? -4.91 20.812 24.453 1 97 19 GLY B CA 1
ATOM 3480 C C . GLY B 1 19 ? -4.93 19.375 24.938 1 97 19 GLY B C 1
ATOM 3481 O O . GLY B 1 19 ? -5.387 19.078 26.047 1 97 19 GLY B O 1
ATOM 3482 N N . ILE B 1 20 ? -4.617 18.438 24.016 1 97.06 20 ILE B N 1
ATOM 3483 C CA . ILE B 1 20 ? -4.652 17 24.234 1 97.06 20 ILE B CA 1
ATOM 3484 C C . ILE B 1 20 ? -3.369 16.359 23.719 1 97.06 20 ILE B C 1
ATOM 3486 O O . ILE B 1 20 ? -2.896 16.703 22.625 1 97.06 20 ILE B O 1
ATOM 3490 N N . VAL B 1 21 ? -2.773 15.5 24.531 1 95.94 21 VAL B N 1
ATOM 3491 C CA . VAL B 1 21 ? -1.768 14.578 24 1 95.94 21 VAL B CA 1
ATOM 3492 C C . VAL B 1 21 ? -2.432 13.266 23.594 1 95.94 21 VAL B C 1
ATOM 3494 O O . VAL B 1 21 ? -3.006 12.57 24.422 1 95.94 21 VAL B O 1
ATOM 3497 N N . ASP B 1 22 ? -2.449 12.969 22.344 1 96.56 22 ASP B N 1
ATOM 3498 C CA . ASP B 1 22 ? -3.01 11.734 21.797 1 96.56 22 ASP B CA 1
ATOM 3499 C C . ASP B 1 22 ? -1.948 10.641 21.703 1 96.56 22 ASP B C 1
ATOM 3501 O O . ASP B 1 22 ? -1.344 10.438 20.641 1 96.56 22 ASP B O 1
ATOM 3505 N N . TRP B 1 23 ? -1.792 9.867 22.797 1 91.81 23 TRP B N 1
ATOM 3506 C CA . TRP B 1 23 ? -0.721 8.891 22.969 1 91.81 23 TRP B CA 1
ATOM 3507 C C . TRP B 1 23 ? -0.891 7.719 22.016 1 91.81 23 TRP B C 1
ATOM 3509 O O . TRP B 1 23 ? 0.078 7.027 21.688 1 91.81 23 TRP B O 1
ATOM 3519 N N . THR B 1 24 ? -2.107 7.527 21.484 1 90.44 24 THR B N 1
ATOM 3520 C CA . THR B 1 24 ? -2.408 6.23 20.891 1 90.44 24 THR B CA 1
ATOM 3521 C C . THR B 1 24 ? -2.602 6.363 19.375 1 90.44 24 THR B C 1
ATOM 3523 O O . THR B 1 24 ? -2.613 5.363 18.656 1 90.44 24 THR B O 1
ATOM 3526 N N . VAL B 1 25 ? -2.762 7.602 18.828 1 92.94 25 VAL B N 1
ATOM 3527 C CA . VAL B 1 25 ? -3.031 7.766 17.391 1 92.94 25 VAL B CA 1
ATOM 3528 C C . VAL B 1 25 ? -1.843 7.254 16.578 1 92.94 25 VAL B C 1
ATOM 3530 O O . VAL B 1 25 ? -0.692 7.582 16.875 1 92.94 25 VAL B O 1
ATOM 3533 N N . ARG B 1 26 ? -2.121 6.395 15.594 1 91.56 26 ARG B N 1
ATOM 3534 C CA . ARG B 1 26 ? -1.071 5.855 14.734 1 91.56 26 ARG B CA 1
ATOM 3535 C C . ARG B 1 26 ? -1.375 6.117 13.266 1 91.56 26 ARG B C 1
ATOM 3537 O O . ARG B 1 26 ? -0.476 6.082 12.422 1 91.56 26 ARG B O 1
ATOM 3544 N N . LEU B 1 27 ? -2.59 6.344 12.898 1 88.38 27 LEU B N 1
ATOM 3545 C CA . LEU B 1 27 ? -3.002 6.777 11.57 1 88.38 27 LEU B CA 1
ATOM 3546 C C . LEU B 1 27 ? -3.564 8.195 11.609 1 88.38 27 LEU B C 1
ATOM 3548 O O . LEU B 1 27 ? -4.578 8.445 12.266 1 88.38 27 LEU B O 1
ATOM 3552 N N . PHE B 1 28 ? -2.785 9.094 10.953 1 88.69 28 PHE B N 1
ATOM 3553 C CA . PHE B 1 28 ? -3.133 10.508 10.969 1 88.69 28 PHE B CA 1
ATOM 3554 C C . PHE B 1 28 ? -3.352 11.031 9.555 1 88.69 28 PHE B C 1
ATOM 3556 O O . PHE B 1 28 ? -2.393 11.242 8.805 1 88.69 28 PHE B O 1
ATOM 3563 N N . HIS B 1 29 ? -4.543 11.188 9.125 1 84.25 29 HIS B N 1
ATOM 3564 C CA . HIS B 1 29 ? -4.941 11.773 7.852 1 84.25 29 HIS B CA 1
ATOM 3565 C C . HIS B 1 29 ? -4.309 11.031 6.68 1 84.25 29 HIS B C 1
ATOM 3567 O O . HIS B 1 29 ? -3.785 11.656 5.754 1 84.25 29 HIS B O 1
ATOM 3573 N N . GLY B 1 30 ? -4.176 9.758 6.797 1 81.75 30 GLY B N 1
ATOM 3574 C CA . GLY B 1 30 ? -3.762 8.977 5.641 1 81.75 30 GLY B CA 1
ATOM 3575 C C . GLY B 1 30 ? -2.322 8.5 5.727 1 81.75 30 GLY B C 1
ATOM 3576 O O . GLY B 1 30 ? -1.836 7.816 4.828 1 81.75 30 GLY B O 1
ATOM 3577 N N . TYR B 1 31 ? -1.598 8.898 6.805 1 85.62 31 TYR B N 1
ATOM 3578 C CA . TYR B 1 31 ? -0.255 8.367 7.012 1 85.62 31 TYR B CA 1
ATOM 3579 C C . TYR B 1 31 ? -0.02 8.039 8.484 1 85.62 31 TYR B C 1
ATOM 3581 O O . TYR B 1 31 ? -0.828 8.398 9.344 1 85.62 31 TYR B O 1
ATOM 3589 N N . HIS B 1 32 ? 1.07 7.398 8.82 1 90.12 32 HIS B N 1
ATOM 3590 C CA . HIS B 1 32 ? 1.313 6.895 10.164 1 90.12 32 HIS B CA 1
ATOM 3591 C C . HIS B 1 32 ? 2.076 7.914 11.008 1 90.12 32 HIS B C 1
ATOM 3593 O O . HIS B 1 32 ? 2.953 8.617 10.492 1 90.12 32 HIS B O 1
ATOM 3599 N N . THR B 1 33 ? 1.715 8.047 12.234 1 93.75 33 THR B N 1
ATOM 3600 C CA . THR B 1 33 ? 2.473 8.734 13.273 1 93.75 33 THR B CA 1
ATOM 3601 C C . THR B 1 33 ? 2.967 7.7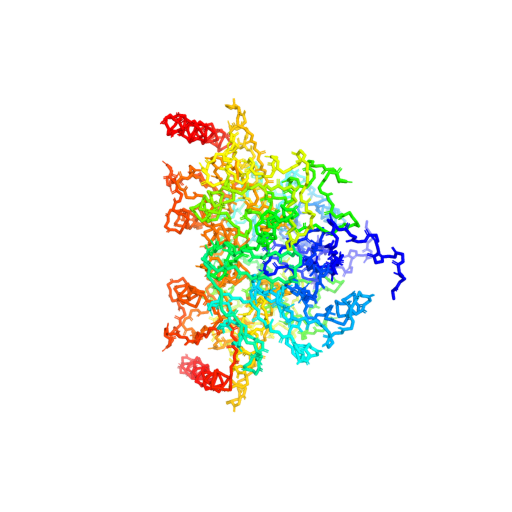46 14.328 1 93.75 33 THR B C 1
ATOM 3603 O O . THR B 1 33 ? 2.201 7.32 15.195 1 93.75 33 THR B O 1
ATOM 3606 N N . ASP B 1 34 ? 4.23 7.426 14.344 1 88.62 34 ASP B N 1
ATOM 3607 C CA . ASP B 1 34 ? 4.793 6.34 15.141 1 88.62 34 ASP B CA 1
ATOM 3608 C C . ASP B 1 34 ? 4.766 6.676 16.625 1 88.62 34 ASP B C 1
ATOM 3610 O O . ASP B 1 34 ? 4.676 5.781 17.469 1 88.62 34 ASP B O 1
ATOM 3614 N N . GLU B 1 35 ? 4.777 7.965 16.875 1 93.31 35 GLU B N 1
ATOM 3615 C CA . GLU B 1 35 ? 4.926 8.367 18.266 1 93.31 35 GLU B CA 1
ATOM 3616 C C . GLU B 1 35 ? 3.738 9.203 18.734 1 93.31 35 GLU B C 1
ATOM 3618 O O . GLU B 1 35 ? 3.891 10.094 19.578 1 93.31 35 GLU B O 1
ATOM 3623 N N . GLY B 1 36 ? 2.605 8.992 18.109 1 94.25 36 GLY B N 1
ATOM 3624 C CA . GLY B 1 36 ? 1.41 9.727 18.484 1 94.25 36 GLY B CA 1
ATOM 3625 C C . GLY B 1 36 ? 1.439 11.18 18.047 1 94.25 36 GLY B C 1
ATOM 3626 O O . GLY B 1 36 ? 2.158 11.523 17.109 1 94.25 36 GLY B O 1
ATOM 3627 N N . SER B 1 37 ? 0.578 11.945 18.531 1 96.88 37 SER B N 1
ATOM 3628 C CA . SER B 1 37 ? 0.483 13.367 18.219 1 96.88 37 SER B CA 1
ATOM 3629 C C . SER B 1 37 ? -0.145 14.141 19.375 1 96.88 37 SER B C 1
ATOM 3631 O O . SER B 1 37 ? -0.188 13.648 20.5 1 96.88 37 SER B O 1
ATOM 3633 N N . SER B 1 38 ? -0.374 15.352 19.156 1 97 38 SER B N 1
ATOM 3634 C CA . SER B 1 38 ? -1.129 16.203 20.078 1 97 38 SER B CA 1
ATOM 3635 C C . SER B 1 38 ? -2.01 17.188 19.328 1 97 38 SER B C 1
ATOM 3637 O O . SER B 1 38 ? -1.785 17.453 18.141 1 97 38 SER B O 1
ATOM 3639 N N . TYR B 1 39 ? -3.02 17.531 19.922 1 97.62 39 TYR B N 1
ATOM 3640 C CA . TYR B 1 39 ? -3.883 18.625 19.5 1 97.62 39 TYR B CA 1
ATOM 3641 C C . TYR B 1 39 ? -3.824 19.781 20.5 1 97.62 39 TYR B C 1
ATOM 3643 O O . TYR B 1 39 ? -4.582 19.812 21.469 1 97.62 39 TYR B O 1
ATOM 3651 N N . ASN B 1 40 ? -2.959 20.719 20.188 1 98 40 ASN B N 1
ATOM 3652 C CA . ASN B 1 40 ? -2.729 21.797 21.156 1 98 40 ASN B CA 1
ATOM 3653 C C . ASN B 1 40 ? -3.748 22.922 21 1 98 40 ASN B C 1
ATOM 3655 O O . ASN B 1 40 ? -4.133 23.266 19.875 1 98 40 ASN B O 1
ATOM 3659 N N . ALA B 1 41 ? -4.188 23.328 22.016 1 98.06 41 ALA B N 1
ATOM 3660 C CA . ALA B 1 41 ? -5.043 24.5 22.188 1 98.06 41 ALA B CA 1
ATOM 3661 C C . ALA B 1 41 ? -4.609 25.312 23.406 1 98.06 41 ALA B C 1
ATOM 3663 O O . ALA B 1 41 ? -3.891 24.812 24.266 1 98.06 41 ALA B O 1
ATOM 3664 N N . TYR B 1 42 ? -4.996 26.531 23.438 1 98.5 42 TYR B N 1
ATOM 3665 C CA . TYR B 1 42 ? -4.484 27.406 24.5 1 98.5 42 TYR B CA 1
ATOM 3666 C C . TYR B 1 42 ? -5.594 28.281 25.062 1 98.5 42 TYR B C 1
ATOM 3668 O O . TYR B 1 42 ? -6.562 28.594 24.375 1 98.5 42 TYR B O 1
ATOM 3676 N N . PHE B 1 43 ? -5.434 28.609 26.328 1 98.38 43 PHE B N 1
ATOM 3677 C CA . PHE B 1 43 ? -6.32 29.516 27.047 1 98.38 43 PHE B CA 1
ATOM 3678 C C . PHE B 1 43 ? -5.559 30.75 27.516 1 98.38 43 PHE B C 1
ATOM 3680 O O . PHE B 1 43 ? -4.496 30.625 28.125 1 98.38 43 PHE B O 1
ATOM 3687 N N . ILE B 1 44 ? -6.039 31.906 27.156 1 98.5 44 ILE B N 1
ATOM 3688 C CA . ILE B 1 44 ? -5.461 33.156 27.609 1 98.5 44 ILE B CA 1
ATOM 3689 C C . ILE B 1 44 ? -6.336 33.781 28.703 1 98.5 44 ILE B C 1
ATOM 3691 O O . ILE B 1 44 ? -7.48 34.156 28.438 1 98.5 44 ILE B O 1
ATOM 3695 N N . ASP B 1 45 ? -5.777 33.812 29.844 1 97.56 45 ASP B N 1
ATOM 3696 C CA . ASP B 1 45 ? -6.453 34.438 30.984 1 97.56 45 ASP B CA 1
ATOM 3697 C C . ASP B 1 45 ? -6.301 35.969 30.938 1 97.56 45 ASP B C 1
ATOM 3699 O O . ASP B 1 45 ? -5.242 36.5 31.266 1 97.56 45 ASP B O 1
ATOM 3703 N N . ASP B 1 46 ? -7.309 36.656 30.469 1 98.19 46 ASP B N 1
ATOM 3704 C CA . ASP B 1 46 ? -7.352 38.094 30.297 1 98.19 46 ASP B CA 1
ATOM 3705 C C . ASP B 1 46 ? -8.727 38.656 30.656 1 98.19 46 ASP B C 1
ATOM 3707 O O . ASP B 1 46 ? -9.57 37.938 31.188 1 98.19 46 ASP B O 1
ATOM 3711 N N . GLU B 1 47 ? -8.938 40.031 30.594 1 98.25 47 GLU B N 1
ATOM 3712 C CA . GLU B 1 47 ? -10.25 40.625 30.828 1 98.25 47 GLU B CA 1
ATOM 3713 C C . GLU B 1 47 ? -11.328 39.938 29.984 1 98.25 47 GLU B C 1
ATOM 3715 O O . GLU B 1 47 ? -12.445 39.719 30.453 1 98.25 47 GLU B O 1
ATOM 3720 N N . CYS B 1 48 ? -10.977 39.688 28.781 1 98.44 48 CYS B N 1
ATOM 3721 C CA . CYS B 1 48 ? -11.773 38.844 27.875 1 98.44 48 CYS B CA 1
ATOM 3722 C C . CYS B 1 48 ? -11.133 37.469 27.688 1 98.44 48 CYS B C 1
ATOM 3724 O O . CYS B 1 48 ? -10.328 37.281 26.781 1 98.44 48 CYS B O 1
ATOM 3726 N N . PRO B 1 49 ? -11.523 36.531 28.531 1 98.56 49 PRO B N 1
ATOM 3727 C CA . PRO B 1 49 ? -10.945 35.188 28.391 1 98.56 49 PRO B CA 1
ATOM 3728 C C . PRO B 1 49 ? -11.047 34.625 26.969 1 98.56 49 PRO B C 1
ATOM 3730 O O . PRO B 1 49 ? -12.102 34.75 26.344 1 98.56 49 PRO B O 1
ATOM 3733 N N . THR B 1 50 ? -9.914 34.125 26.484 1 98.81 50 THR B N 1
ATOM 3734 C CA . THR B 1 5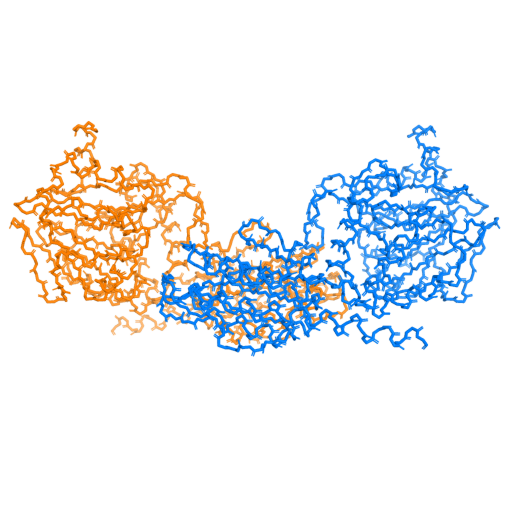0 ? -9.82 33.781 25.062 1 98.81 50 THR B CA 1
ATOM 3735 C C . THR B 1 50 ? -9.242 32.375 24.906 1 98.81 50 THR B C 1
ATOM 3737 O O . THR B 1 50 ? -8.273 32 25.578 1 98.81 50 THR B O 1
ATOM 3740 N N . VAL B 1 51 ? -9.844 31.562 24.078 1 98.62 51 VAL B N 1
ATOM 3741 C CA . VAL B 1 51 ? -9.352 30.234 23.719 1 98.62 51 VAL B CA 1
ATOM 3742 C C . VAL B 1 51 ? -8.828 30.25 22.297 1 98.62 51 VAL B C 1
ATOM 3744 O O . VAL B 1 51 ? -9.43 30.875 21.406 1 98.62 51 VAL B O 1
ATOM 3747 N N . ILE B 1 52 ? -7.66 29.641 22.062 1 98.56 52 ILE B N 1
ATOM 3748 C CA . ILE B 1 52 ? -7.066 29.516 20.734 1 98.56 52 ILE B CA 1
ATOM 3749 C C . ILE B 1 52 ? -7.207 28.078 20.25 1 98.56 52 ILE B C 1
ATOM 3751 O O . ILE B 1 52 ? -6.621 27.156 20.828 1 98.56 52 ILE B O 1
ATOM 3755 N N . ASP B 1 53 ? -7.926 27.859 19.188 1 97.75 53 ASP B N 1
ATOM 3756 C CA . ASP B 1 53 ? -8.156 26.594 18.5 1 97.75 53 ASP B CA 1
ATOM 3757 C C . ASP B 1 53 ? -8.859 25.594 19.406 1 97.75 53 ASP B C 1
ATOM 3759 O O . ASP B 1 53 ? -9.227 25.922 20.531 1 97.75 53 ASP B O 1
ATOM 3763 N N . SER B 1 54 ? -9.195 24.5 18.859 1 97.75 54 SER B N 1
ATOM 3764 C CA . SER B 1 54 ? -9.828 23.391 19.578 1 97.75 54 SER B CA 1
ATOM 3765 C C . SER B 1 54 ? -9.086 22.078 19.328 1 97.75 54 SER B C 1
ATOM 3767 O O . SER B 1 54 ? -7.859 22.078 19.188 1 97.75 54 SER B O 1
ATOM 3769 N N . VAL B 1 55 ? -9.836 20.953 19.562 1 97.12 55 VAL B N 1
ATOM 3770 C CA . VAL B 1 55 ? -9.164 19.672 19.484 1 97.12 55 VAL B CA 1
ATOM 3771 C C . VAL B 1 55 ? -9.992 18.703 18.641 1 97.12 55 VAL B C 1
ATOM 3773 O O . VAL B 1 55 ? -11.008 19.078 18.062 1 97.12 55 VAL B O 1
ATOM 3776 N N . LYS B 1 56 ? -9.5 17.484 18.531 1 95.56 56 LYS B N 1
ATOM 3777 C CA . LYS B 1 56 ? -10.164 16.406 17.812 1 95.56 56 LYS B CA 1
ATOM 3778 C C . LYS B 1 56 ? -11.43 15.961 18.531 1 95.56 56 LYS B C 1
ATOM 3780 O O . LYS B 1 56 ? -11.461 15.922 19.766 1 95.56 56 LYS B O 1
ATOM 3785 N N . PRO B 1 57 ? -12.438 15.5 17.859 1 94.25 57 PRO B N 1
ATOM 3786 C CA . PRO B 1 57 ? -13.773 15.25 18.406 1 94.25 57 PRO B CA 1
ATOM 3787 C C . PRO B 1 57 ? -13.758 14.297 19.609 1 94.25 57 PRO B C 1
ATOM 3789 O O . PRO B 1 57 ? -14.414 14.547 20.609 1 94.25 57 PRO B O 1
ATOM 3792 N N . PRO B 1 58 ? -12.992 13.242 19.594 1 93.31 58 PRO B N 1
ATOM 3793 C CA . PRO B 1 58 ? -13.055 12.305 20.719 1 93.31 58 PRO B CA 1
ATOM 3794 C C . PRO B 1 58 ? -12.578 12.922 22.031 1 93.31 58 PRO B C 1
ATOM 3796 O O . PRO B 1 58 ? -12.859 12.383 23.109 1 93.31 58 PRO B O 1
ATOM 3799 N N . PHE B 1 59 ? -11.945 14.07 21.938 1 95.12 59 PHE B N 1
ATOM 3800 C CA . PHE B 1 59 ? -11.344 14.648 23.141 1 95.12 59 PHE B CA 1
ATOM 3801 C C . PHE B 1 59 ? -12.062 15.93 23.547 1 95.12 59 PHE B C 1
ATOM 3803 O O . PHE B 1 59 ? -11.547 16.703 24.359 1 95.12 59 PHE B O 1
ATOM 3810 N N . ALA B 1 60 ? -13.258 16.125 22.953 1 96.56 60 ALA B N 1
ATOM 3811 C CA . ALA B 1 60 ? -13.984 17.375 23.156 1 96.56 60 ALA B CA 1
ATOM 3812 C C . ALA B 1 60 ? -14.266 17.625 24.625 1 96.56 60 ALA B C 1
ATOM 3814 O O . ALA B 1 60 ? -14.023 18.719 25.141 1 96.56 60 ALA B O 1
ATOM 3815 N N . ASP B 1 61 ? -14.695 16.609 25.391 1 95 61 ASP B N 1
ATOM 3816 C CA . ASP B 1 61 ? -15.07 16.781 26.797 1 95 61 ASP B CA 1
ATOM 3817 C C . ASP B 1 61 ? -13.859 17.125 27.656 1 95 61 ASP B C 1
ATOM 3819 O O . ASP B 1 61 ? -13.93 18 28.516 1 95 61 ASP B O 1
ATOM 3823 N N . GLU B 1 62 ? -12.812 16.406 27.391 1 93.94 62 GLU B N 1
ATOM 3824 C CA . GLU B 1 62 ? -11.586 16.672 28.156 1 93.94 62 GLU B CA 1
ATOM 3825 C C . GLU B 1 62 ? -11.07 18.078 27.891 1 93.94 62 GLU B C 1
ATOM 3827 O O . GLU B 1 62 ? -10.625 18.766 28.828 1 93.94 62 GLU B O 1
ATOM 3832 N N . TRP B 1 63 ? -11.141 18.516 26.641 1 96.38 63 TRP B N 1
ATOM 3833 C CA . TRP B 1 63 ? -10.742 19.859 26.25 1 96.38 63 TRP B CA 1
ATOM 3834 C C . TRP B 1 63 ? -11.578 20.906 26.969 1 96.38 63 TRP B C 1
ATOM 3836 O O . TRP B 1 63 ? -11.047 21.859 27.531 1 96.38 63 TRP B O 1
ATOM 3846 N N . LEU B 1 64 ? -12.891 20.719 27 1 97 64 LEU B N 1
ATOM 3847 C CA . LEU B 1 64 ? -13.805 21.641 27.672 1 97 64 LEU B CA 1
ATOM 3848 C C . LEU B 1 64 ? -13.555 21.672 29.172 1 97 64 LEU B C 1
ATOM 3850 O O . LEU B 1 64 ? -13.609 22.734 29.797 1 97 64 LEU B O 1
ATOM 3854 N N . GLU B 1 65 ? -13.273 20.516 29.703 1 94.94 65 GLU B N 1
ATOM 3855 C CA . GLU B 1 65 ? -12.984 20.422 31.141 1 94.94 65 GLU B CA 1
ATOM 3856 C C . GLU B 1 65 ? -11.719 21.203 31.484 1 94.94 65 GLU B C 1
ATOM 3858 O O . GLU B 1 65 ? -11.656 21.859 32.531 1 94.94 65 GLU B O 1
ATOM 3863 N N . ARG B 1 66 ? -10.781 21.141 30.609 1 95.25 66 ARG B N 1
ATOM 3864 C CA . ARG B 1 66 ? -9.531 21.844 30.859 1 95.25 66 ARG B CA 1
ATOM 3865 C C . ARG B 1 66 ? -9.742 23.359 30.797 1 95.25 66 ARG B C 1
ATOM 3867 O O . ARG B 1 66 ? -9.156 24.094 31.594 1 95.25 66 ARG B O 1
ATOM 3874 N N . ILE B 1 67 ? -10.539 23.812 29.859 1 96.69 67 ILE B N 1
ATOM 3875 C CA . ILE B 1 67 ? -10.859 25.234 29.781 1 96.69 67 ILE B CA 1
ATOM 3876 C C . ILE B 1 67 ? -11.633 25.656 31.031 1 96.69 67 ILE B C 1
ATOM 3878 O O . ILE B 1 67 ? -11.305 26.656 31.672 1 96.69 67 ILE B O 1
ATOM 3882 N N . ALA B 1 68 ? -12.602 24.828 31.422 1 95.31 68 ALA B N 1
ATOM 3883 C CA . ALA B 1 68 ? -13.5 25.156 32.531 1 95.31 68 ALA B CA 1
ATOM 3884 C C . ALA B 1 68 ? -12.75 25.219 33.844 1 95.31 68 ALA B C 1
ATOM 3886 O O . ALA B 1 68 ? -13.172 25.906 34.781 1 95.31 68 ALA B O 1
ATOM 3887 N N . ALA B 1 69 ? -11.703 24.531 33.875 1 93.44 69 ALA B N 1
ATOM 3888 C CA . ALA B 1 69 ? -10.867 24.562 35.062 1 93.44 69 ALA B CA 1
ATOM 3889 C C . ALA B 1 69 ? -10.258 25.953 35.281 1 93.44 69 ALA B C 1
ATOM 3891 O O . ALA B 1 69 ? -9.922 26.328 36.375 1 93.44 69 ALA B O 1
ATOM 3892 N N . HIS B 1 70 ? -10.156 26.734 34.156 1 94.69 70 HIS B N 1
ATOM 3893 C CA . HIS B 1 70 ? -9.602 28.078 34.219 1 94.69 70 HIS B CA 1
ATOM 3894 C C . HIS B 1 70 ? -10.711 29.125 34.25 1 94.69 70 HIS B C 1
ATOM 3896 O O . HIS B 1 70 ? -10.578 30.156 34.906 1 94.69 70 HIS B O 1
ATOM 3902 N N . CYS B 1 71 ? -11.695 28.828 33.5 1 94.38 71 CYS B N 1
ATOM 3903 C CA . CYS B 1 71 ? -12.766 29.781 33.25 1 94.38 71 CYS B CA 1
ATOM 3904 C C . CYS B 1 71 ? -14.047 29.062 32.844 1 94.38 71 CYS B C 1
ATOM 3906 O O . CYS B 1 71 ? -14.055 28.25 31.938 1 94.38 71 CYS B O 1
ATOM 3908 N N . PRO B 1 72 ? -15.133 29.391 33.625 1 96.75 72 PRO B N 1
ATOM 3909 C CA . PRO B 1 72 ? -16.391 28.828 33.125 1 96.75 72 PRO B CA 1
ATOM 3910 C C . PRO B 1 72 ? -16.625 29.109 31.656 1 96.75 72 PRO B C 1
ATOM 3912 O O . PRO B 1 72 ? -16.328 30.203 31.172 1 96.75 72 PRO B O 1
ATOM 3915 N N . LEU B 1 73 ? -17.203 28.156 30.984 1 97.88 73 LEU B N 1
ATOM 3916 C CA . LEU B 1 73 ? -17.297 28.203 29.531 1 97.88 73 LEU B CA 1
ATOM 3917 C C . LEU B 1 73 ? -18.141 29.391 29.078 1 97.88 73 LEU B C 1
ATOM 3919 O O . LEU B 1 73 ? -17.906 29.969 28.031 1 97.88 73 LEU B O 1
ATOM 3923 N N . ASP B 1 74 ? -19.141 29.734 29.828 1 97.25 74 ASP B N 1
ATOM 3924 C CA . ASP B 1 74 ? -20.031 30.844 29.469 1 97.25 74 ASP B CA 1
ATOM 3925 C C . ASP B 1 74 ? -19.359 32.188 29.688 1 97.25 74 ASP B C 1
ATOM 3927 O O . ASP B 1 74 ? -19.875 33.219 29.25 1 97.25 74 ASP B O 1
ATOM 3931 N N . LYS B 1 75 ? -18.172 32.188 30.312 1 98.06 75 LYS B N 1
ATOM 3932 C CA . LYS B 1 75 ? -17.422 33.406 30.531 1 98.06 75 LYS B CA 1
ATOM 3933 C C . LYS B 1 75 ? -16.359 33.625 29.469 1 98.06 75 LYS B C 1
ATOM 3935 O O . LYS B 1 75 ? -15.805 34.719 29.328 1 98.06 75 LYS B O 1
ATOM 3940 N N . VAL B 1 76 ? -16.109 32.625 28.688 1 98.56 76 VAL B N 1
ATOM 3941 C CA . VAL B 1 76 ? -15.195 32.781 27.562 1 98.56 76 VAL B CA 1
ATOM 3942 C C . VAL B 1 76 ? -15.742 33.812 26.578 1 98.56 76 VAL B C 1
ATOM 3944 O O . VAL B 1 76 ? -16.906 33.719 26.172 1 98.56 76 VAL B O 1
ATOM 3947 N N . LYS B 1 77 ? -14.891 34.75 26.219 1 98.69 77 LYS B N 1
ATOM 3948 C CA . LYS B 1 77 ? -15.359 35.844 25.375 1 98.69 77 LYS B CA 1
ATOM 3949 C C . LYS B 1 77 ? -14.984 35.625 23.922 1 98.69 77 LYS B C 1
ATOM 3951 O O . LYS B 1 77 ? -15.719 36.031 23.016 1 98.69 77 LYS B O 1
ATOM 3956 N N . TYR B 1 78 ? -13.836 35.062 23.703 1 98.81 78 TYR B N 1
ATOM 3957 C CA . TYR B 1 78 ? -13.398 34.844 22.328 1 98.81 78 TYR B CA 1
ATOM 3958 C C . TYR B 1 78 ? -12.891 33.406 22.156 1 98.81 78 TYR B C 1
ATOM 3960 O O . TYR B 1 78 ? -12.242 32.875 23.047 1 98.81 78 TYR B O 1
ATOM 3968 N N . VAL B 1 79 ? -13.18 32.812 21.078 1 98.75 79 VAL B N 1
ATOM 3969 C CA . VAL B 1 79 ? -12.539 31.594 20.578 1 98.75 79 VAL B CA 1
ATOM 3970 C C . VAL B 1 79 ? -11.914 31.875 19.219 1 98.75 79 VAL B C 1
ATOM 3972 O O . VAL B 1 79 ? -12.625 32.031 18.219 1 98.75 79 VAL B O 1
ATOM 3975 N N . VAL B 1 80 ? -10.609 31.953 19.172 1 98.75 80 VAL B N 1
ATOM 3976 C CA . VAL B 1 80 ? -9.875 32.219 17.938 1 98.75 80 VAL B CA 1
ATOM 3977 C C . VAL B 1 80 ? -9.594 30.906 17.203 1 98.75 80 VAL B C 1
ATOM 3979 O O . VAL B 1 80 ? -9.023 29.984 17.781 1 98.75 80 VAL B O 1
ATOM 3982 N N . MET B 1 81 ? -10.008 30.828 15.977 1 98.38 81 MET B N 1
ATOM 3983 C CA . MET B 1 81 ? -9.766 29.641 15.156 1 98.38 81 MET B CA 1
ATOM 3984 C C . MET B 1 81 ? -8.75 29.938 14.055 1 98.38 81 MET B C 1
ATOM 3986 O O . MET B 1 81 ? -9.078 30.594 13.062 1 98.38 81 MET B O 1
ATOM 3990 N N . ASN B 1 82 ? -7.57 29.391 14.234 1 96.94 82 ASN B N 1
ATOM 3991 C CA . ASN B 1 82 ? -6.504 29.562 13.258 1 96.94 82 ASN B CA 1
ATOM 3992 C C . ASN B 1 82 ? -6.664 28.594 12.086 1 96.94 82 ASN B C 1
ATOM 3994 O O . ASN B 1 82 ? -6.102 28.812 11.008 1 96.94 82 ASN B O 1
ATOM 3998 N N . HIS B 1 83 ? -7.426 27.578 12.297 1 92.62 83 HIS B N 1
ATOM 3999 C CA . HIS B 1 83 ? -7.453 26.469 11.359 1 92.62 83 HIS B CA 1
ATOM 4000 C C . HIS B 1 83 ? -8.734 25.641 11.516 1 92.62 83 HIS B C 1
ATOM 4002 O O . HIS B 1 83 ? -9.25 25.5 12.625 1 92.62 83 HIS B O 1
ATOM 4008 N N . ALA B 1 84 ? -9.266 25.109 10.383 1 95.25 84 ALA B N 1
ATOM 4009 C CA . ALA B 1 84 ? -10.57 24.469 10.445 1 95.25 84 ALA B CA 1
ATOM 4010 C C . ALA B 1 84 ? -10.438 22.953 10.312 1 95.25 84 ALA B C 1
ATOM 4012 O O . ALA B 1 84 ? -11.43 22.219 10.375 1 95.25 84 ALA B O 1
ATOM 4013 N N . GLU B 1 85 ? -9.234 22.438 10.133 1 92.62 85 GLU B N 1
ATOM 4014 C CA . GLU B 1 85 ? -9.062 21 9.945 1 92.62 85 GLU B CA 1
ATOM 4015 C C . GLU B 1 85 ? -9.617 20.203 11.125 1 92.62 85 GLU B C 1
ATOM 4017 O O . GLU B 1 85 ? -9.555 20.656 12.273 1 92.62 85 GLU B O 1
ATOM 4022 N N . GLY B 1 86 ? -10.102 19.094 10.922 1 91.88 86 GLY B N 1
ATOM 4023 C CA . GLY B 1 86 ? -10.867 18.297 11.859 1 91.88 86 GLY B CA 1
ATOM 4024 C C . GLY B 1 86 ? -10.109 17.984 13.141 1 91.88 86 GLY B C 1
ATOM 4025 O O . GLY B 1 86 ? -10.695 17.938 14.219 1 91.88 86 GLY B O 1
ATOM 4026 N N . ASP B 1 87 ? -8.852 17.797 13 1 92.38 87 ASP B N 1
ATOM 4027 C CA . ASP B 1 87 ? -8.086 17.453 14.195 1 92.38 87 ASP B CA 1
ATOM 4028 C C . ASP B 1 87 ? -7.891 18.656 15.102 1 92.38 87 ASP B C 1
ATOM 4030 O O . ASP B 1 87 ? -7.527 18.516 16.266 1 92.38 87 ASP B O 1
ATOM 4034 N N . HIS B 1 88 ? -8.242 19.906 14.656 1 92.19 88 HIS B N 1
ATOM 4035 C CA . HIS B 1 88 ? -8.133 21.109 15.469 1 92.19 88 HIS B CA 1
ATOM 4036 C C . HIS B 1 88 ? -9.5 21.75 15.68 1 92.19 88 HIS B C 1
ATOM 4038 O O . HIS B 1 88 ? -9.625 22.734 16.422 1 92.19 88 HIS B O 1
ATOM 4044 N N . ALA B 1 89 ? -10.453 21.281 15 1 95.81 89 ALA B N 1
ATOM 4045 C CA . ALA B 1 89 ? -11.688 22.047 15.016 1 95.81 89 ALA B CA 1
ATOM 4046 C C . ALA B 1 89 ? -12.906 21.141 15.133 1 95.81 89 ALA B C 1
ATOM 4048 O O . ALA B 1 89 ? -14.016 21.609 15.414 1 95.81 89 ALA B O 1
ATOM 4049 N N . GLY B 1 90 ? -12.688 19.891 14.984 1 94.94 90 GLY B N 1
ATOM 4050 C CA . GLY B 1 90 ? -13.812 18.969 14.883 1 94.94 90 GLY B CA 1
ATOM 4051 C C . GLY B 1 90 ? -14.656 18.922 16.141 1 94.94 90 GLY B C 1
ATOM 4052 O O . GLY B 1 90 ? -15.844 18.609 16.078 1 94.94 90 GLY B O 1
ATOM 4053 N N . SER B 1 91 ? -14.047 19.188 17.266 1 95.94 91 SER B N 1
ATOM 4054 C CA . SER B 1 91 ? -14.758 19.172 18.531 1 95.94 91 SER B CA 1
ATOM 4055 C C . SER B 1 91 ? -15.82 20.266 18.594 1 95.94 91 SER B C 1
ATOM 4057 O O . SER B 1 91 ? -16.734 20.203 19.406 1 95.94 91 SER B O 1
ATOM 4059 N N . LEU B 1 92 ? -15.672 21.219 17.781 1 96.75 92 LEU B N 1
ATOM 4060 C CA . LEU B 1 92 ? -16.609 22.328 17.797 1 96.75 92 LEU B CA 1
ATOM 4061 C C . LEU B 1 92 ? -17.984 21.891 17.312 1 96.75 92 LEU B C 1
ATOM 4063 O O . LEU B 1 92 ? -19 22.547 17.594 1 96.75 92 LEU B O 1
ATOM 4067 N N . LYS B 1 93 ? -17.812 20.734 16.578 1 92.19 93 LYS B N 1
ATOM 4068 C CA . LYS B 1 93 ? -19.109 20.172 16.172 1 92.19 93 LYS B CA 1
ATOM 4069 C C . LYS B 1 93 ? -19.953 19.797 17.375 1 92.19 93 LYS B C 1
ATOM 4071 O O . LYS B 1 93 ? -19.547 18.984 18.203 1 92.19 93 LYS B O 1
ATOM 4076 N N . ASN B 1 94 ? -20.969 20.406 17.734 1 90 94 ASN B N 1
ATOM 4077 C CA . ASN B 1 94 ? -21.938 20.156 18.797 1 90 94 ASN B CA 1
ATOM 4078 C C . ASN B 1 94 ? -21.516 20.812 20.094 1 90 94 ASN B C 1
ATOM 4080 O O . ASN B 1 94 ? -22.25 20.766 21.094 1 90 94 ASN B O 1
ATOM 4084 N N . HIS B 1 95 ? -20.281 21.422 20.094 1 95.31 95 HIS B N 1
ATOM 4085 C CA . HIS B 1 95 ? -19.812 21.906 21.391 1 95.31 95 HIS B CA 1
ATOM 4086 C C . HIS B 1 95 ? -19.609 23.422 21.359 1 95.31 95 HIS B C 1
ATOM 4088 O O . HIS B 1 95 ? -19.484 24.062 22.406 1 95.31 95 HIS B O 1
ATOM 4094 N N . TYR B 1 96 ? -19.594 23.969 20.156 1 96.38 96 TYR B N 1
ATOM 4095 C CA . TYR B 1 96 ? -19.312 25.391 20.094 1 96.38 96 TYR B CA 1
ATOM 4096 C C . TYR B 1 96 ? -20.375 26.188 20.844 1 96.38 96 TYR B C 1
ATOM 4098 O O . TYR B 1 96 ? -20.094 27.266 21.375 1 96.38 96 TYR B O 1
ATOM 4106 N N . GLN B 1 97 ? -21.562 25.641 21.062 1 95.69 97 GLN B N 1
ATOM 4107 C CA . GLN B 1 97 ? -22.688 26.328 21.703 1 95.69 97 GLN B CA 1
ATOM 4108 C C . GLN B 1 97 ? -22.5 26.391 23.219 1 95.69 97 GLN B C 1
ATOM 4110 O O . GLN B 1 97 ? -23.203 27.125 23.906 1 95.69 97 GLN B O 1
ATOM 4115 N N . LYS B 1 98 ? -21.609 25.578 23.688 1 96.44 98 LYS B N 1
ATOM 4116 C CA . LYS B 1 98 ? -21.328 25.609 25.109 1 96.44 98 LYS B CA 1
ATOM 4117 C C . LYS B 1 98 ? -20.656 26.922 25.516 1 96.44 98 LYS B C 1
ATOM 4119 O O . LYS B 1 98 ? -20.688 27.312 26.688 1 96.44 98 LYS B O 1
ATOM 4124 N N . PHE B 1 99 ? -20.016 27.547 24.516 1 97.56 99 PHE B N 1
ATOM 4125 C CA . PHE B 1 99 ? -19.484 28.891 24.703 1 97.56 99 PHE B CA 1
ATOM 4126 C C . PHE B 1 99 ? -20.562 29.938 24.422 1 97.56 99 PHE B C 1
ATOM 4128 O O . PHE B 1 99 ? -20.453 30.703 23.469 1 97.56 99 PHE B O 1
ATOM 4135 N N . THR B 1 100 ? -21.469 30.094 25.312 1 96.56 100 THR B N 1
ATOM 4136 C CA . THR B 1 100 ? -22.719 30.781 25.062 1 96.56 100 THR B CA 1
ATOM 4137 C C . THR B 1 100 ? -22.484 32.281 24.812 1 96.56 100 THR B C 1
ATOM 4139 O O . THR B 1 100 ? -23.281 32.938 24.141 1 96.56 100 THR B O 1
ATOM 4142 N N . ASN B 1 101 ? -21.406 32.844 25.266 1 97 101 ASN B N 1
ATOM 4143 C CA . ASN B 1 101 ? -21.172 34.281 25.141 1 97 101 ASN B CA 1
ATOM 4144 C C . ASN B 1 101 ? -19.938 34.562 24.297 1 97 101 ASN B C 1
ATOM 4146 O O . ASN B 1 101 ? -19.5 35.719 24.219 1 97 101 ASN B O 1
ATOM 4150 N N . ALA B 1 102 ? -19.469 33.531 23.719 1 98.19 102 ALA B N 1
ATOM 4151 C CA . ALA B 1 102 ? -18.188 33.719 23.016 1 98.19 102 ALA B CA 1
ATOM 4152 C C . ALA B 1 102 ? -18.422 34.219 21.578 1 98.19 102 ALA B C 1
ATOM 4154 O O . ALA B 1 102 ? -19.406 33.844 20.953 1 98.19 102 ALA B O 1
ATOM 4155 N N . THR B 1 103 ? -17.578 35.062 21.109 1 98.62 103 THR B N 1
ATOM 4156 C CA . THR B 1 103 ? -17.422 35.375 19.688 1 98.62 103 THR B CA 1
ATOM 4157 C C . THR B 1 103 ? -16.312 34.562 19.062 1 98.62 103 THR B C 1
ATOM 4159 O O . THR B 1 103 ? -15.195 34.5 19.594 1 98.62 103 THR B O 1
ATOM 4162 N N . PHE B 1 104 ? -16.625 33.844 18.031 1 98.69 104 PHE B N 1
ATOM 4163 C CA . PHE B 1 104 ? -15.617 33.094 17.297 1 98.69 104 PHE B CA 1
ATOM 4164 C C . PHE B 1 104 ? -14.883 34 16.312 1 98.69 104 PHE B C 1
ATOM 4166 O O . PHE B 1 104 ? -15.516 34.719 15.531 1 98.69 104 PHE B O 1
ATOM 4173 N N . VAL B 1 105 ? -13.547 34.031 16.406 1 98.75 105 VAL B N 1
ATOM 4174 C CA . VAL B 1 105 ? -12.695 34.938 15.648 1 98.75 105 VAL B CA 1
ATOM 4175 C C . VAL B 1 105 ? -11.875 34.156 14.625 1 98.75 105 VAL B C 1
ATOM 4177 O O . VAL B 1 105 ? -11.117 33.25 15 1 98.75 105 VAL B O 1
ATOM 4180 N N . CYS B 1 106 ? -12 34.438 13.383 1 98.19 106 CYS B N 1
ATOM 4181 C CA . CYS B 1 106 ? -11.211 33.781 12.352 1 98.19 106 CYS B CA 1
ATOM 4182 C C . CYS B 1 106 ? -11.297 34.531 11.031 1 98.19 106 CYS B C 1
ATOM 4184 O O . CYS B 1 106 ? -11.977 35.562 10.938 1 98.19 106 CYS B O 1
ATOM 4186 N N . ARG B 1 107 ? -10.5 34.156 10.102 1 97.31 107 ARG B N 1
ATOM 4187 C CA . ARG B 1 107 ? -10.586 34.719 8.758 1 97.31 107 ARG B CA 1
ATOM 4188 C C . ARG B 1 107 ? -11.836 34.219 8.039 1 97.31 107 ARG B C 1
ATOM 4190 O O . ARG B 1 107 ? -12.406 33.188 8.406 1 97.31 107 ARG B O 1
ATOM 4197 N N . GLN B 1 108 ? -12.164 34.938 6.965 1 97.06 108 GLN B N 1
ATOM 4198 C CA . GLN B 1 108 ? -13.398 34.656 6.234 1 97.06 108 GLN B CA 1
ATOM 4199 C C . GLN B 1 108 ? -13.422 33.188 5.734 1 97.06 108 GLN B C 1
ATOM 4201 O O . GLN B 1 108 ? -14.422 32.5 5.906 1 97.06 108 GLN B O 1
ATOM 4206 N N . LYS B 1 109 ? -12.375 32.781 5.102 1 95.25 109 LYS B N 1
ATOM 4207 C CA . LYS B 1 109 ? -12.328 31.438 4.551 1 95.25 109 LYS B CA 1
ATOM 4208 C C . LYS B 1 109 ? -12.445 30.391 5.656 1 95.25 109 LYS B C 1
ATOM 4210 O O . LYS B 1 109 ? -13.023 29.328 5.441 1 95.25 109 LYS B O 1
ATOM 4215 N N . CYS B 1 110 ? -11.883 30.672 6.766 1 96.62 110 CYS B N 1
ATOM 4216 C CA . CYS B 1 110 ? -11.977 29.766 7.898 1 96.62 110 CYS B CA 1
ATOM 4217 C C . CYS B 1 110 ? -13.414 29.656 8.391 1 96.62 110 CYS B C 1
ATOM 4219 O O . CYS B 1 110 ? -13.891 28.547 8.695 1 96.62 110 CYS B O 1
ATOM 4221 N N . LYS B 1 111 ? -14.086 30.781 8.516 1 97.5 111 LYS B N 1
ATOM 4222 C CA . LYS B 1 111 ? -15.492 30.75 8.875 1 97.5 111 LYS B CA 1
ATOM 4223 C C . LYS B 1 111 ? -16.281 29.844 7.941 1 97.5 111 LYS B C 1
ATOM 4225 O O . LYS B 1 111 ? -17.094 29.016 8.391 1 97.5 111 LYS B O 1
ATOM 4230 N N . GLU B 1 112 ? -16.062 30 6.656 1 94.88 112 GLU B N 1
ATOM 4231 C CA . GLU B 1 112 ? -16.766 29.203 5.656 1 94.88 112 GLU B CA 1
ATOM 4232 C C . GLU B 1 112 ? -16.531 27.703 5.879 1 94.88 112 GLU B C 1
ATOM 4234 O O . GLU B 1 112 ? -17.484 26.922 5.82 1 94.88 112 GLU B O 1
ATOM 4239 N N . HIS B 1 113 ? -15.305 27.391 6.176 1 94.81 113 HIS B N 1
ATOM 4240 C CA . HIS B 1 113 ? -14.969 25.984 6.406 1 94.81 113 HIS B CA 1
ATOM 4241 C C . HIS B 1 113 ? -15.617 25.469 7.691 1 94.81 113 HIS B C 1
ATOM 4243 O O . HIS B 1 113 ? -16.141 24.359 7.727 1 94.81 113 HIS B O 1
ATOM 4249 N N . LEU B 1 114 ? -15.617 26.281 8.711 1 96.62 114 LEU B N 1
ATOM 4250 C CA . LEU B 1 114 ? -16.172 25.875 10 1 96.62 114 LEU B CA 1
ATOM 4251 C C . LEU B 1 114 ? -17.688 25.672 9.906 1 96.62 114 LEU B C 1
ATOM 4253 O O . LEU B 1 114 ? -18.234 24.75 10.5 1 96.62 114 LEU B O 1
ATOM 4257 N N . GLU B 1 115 ? -18.312 26.516 9.164 1 94.56 115 GLU B N 1
ATOM 4258 C CA . GLU B 1 115 ? -19.75 26.391 8.953 1 94.56 115 GLU B CA 1
ATOM 4259 C C . GLU B 1 115 ? -20.078 25.125 8.164 1 94.56 115 GLU B C 1
ATOM 4261 O O . GLU B 1 115 ? -20.984 24.375 8.516 1 94.56 115 GLU B O 1
ATOM 4266 N N . LEU B 1 116 ? -19.281 24.969 7.156 1 88.69 116 LEU B N 1
ATOM 4267 C CA . LEU B 1 116 ? -19.516 23.828 6.262 1 88.69 116 LEU B CA 1
ATOM 4268 C C . LEU B 1 116 ? -19.219 22.516 6.961 1 88.69 116 LEU B C 1
ATOM 4270 O O . LEU B 1 116 ? -19.953 21.531 6.777 1 88.69 116 LEU B O 1
ATOM 4274 N N . LEU B 1 117 ? -18.219 22.516 7.758 1 92.56 117 LEU B N 1
ATOM 4275 C CA . LEU B 1 117 ? -17.703 21.266 8.305 1 92.56 117 LEU B CA 1
ATOM 4276 C C . LEU B 1 117 ? -18.375 20.938 9.633 1 92.56 117 LEU B C 1
ATOM 4278 O O . LEU B 1 117 ? -18.625 19.766 9.938 1 92.56 117 LEU B O 1
ATOM 4282 N N . TYR B 1 118 ? -18.719 21.922 10.367 1 93.94 118 TYR B N 1
ATOM 4283 C CA . TYR B 1 118 ? -19.094 21.641 11.742 1 93.94 118 TYR B CA 1
ATOM 4284 C C . TYR B 1 118 ? -20.422 22.297 12.086 1 93.94 118 TYR B C 1
ATOM 4286 O O . TYR B 1 118 ? -20.828 22.312 13.25 1 93.94 118 TYR B O 1
ATOM 4294 N N . GLY B 1 119 ? -21.125 22.891 11.18 1 91.75 119 GLY B N 1
ATOM 4295 C CA . GLY B 1 119 ? -22.469 23.406 11.359 1 91.75 119 GLY B CA 1
ATOM 4296 C C . GLY B 1 119 ? -22.531 24.609 12.273 1 91.75 119 GLY B C 1
ATOM 4297 O O . GLY B 1 119 ? -23.422 24.719 13.109 1 91.75 119 GLY B O 1
ATOM 4298 N N . MET B 1 120 ? -21.547 25.531 12.195 1 95.56 120 MET B N 1
ATOM 4299 C CA . MET B 1 120 ? -21.438 26.656 13.117 1 95.56 120 MET B CA 1
ATOM 4300 C C . MET B 1 120 ? -22.156 27.891 12.555 1 95.56 120 MET B C 1
ATOM 4302 O O . MET B 1 120 ? -21.656 29 12.688 1 95.56 120 MET B O 1
ATOM 4306 N N . LYS B 1 121 ? -23.266 27.688 11.961 1 92.19 121 LYS B N 1
ATOM 4307 C CA . LYS B 1 121 ? -23.984 28.766 11.305 1 92.19 121 LYS B CA 1
ATOM 4308 C C . LYS B 1 121 ? -24.516 29.766 12.32 1 92.19 121 LYS B C 1
ATOM 4310 O O . LYS B 1 121 ? -24.641 30.969 12.023 1 92.19 121 LYS B O 1
ATOM 4315 N N . ASP B 1 122 ? -24.766 29.359 13.531 1 94.31 122 ASP B N 1
ATOM 4316 C CA . ASP B 1 122 ? -25.375 30.234 14.531 1 94.31 122 ASP B CA 1
ATOM 4317 C C . ASP B 1 122 ? -24.328 30.859 15.438 1 94.31 122 ASP B C 1
ATOM 4319 O O . ASP B 1 122 ? -24.656 31.547 16.406 1 94.31 122 ASP B O 1
ATOM 4323 N N . ALA B 1 123 ? -23.094 30.594 15.164 1 97.25 123 ALA B N 1
ATOM 4324 C CA . ALA B 1 123 ? -22.031 31.156 15.977 1 97.25 123 ALA B CA 1
ATOM 4325 C C . ALA B 1 123 ? -21.922 32.656 15.766 1 97.25 123 ALA B C 1
ATOM 4327 O O . ALA B 1 123 ? -22.266 33.188 14.703 1 97.25 123 ALA B O 1
ATOM 4328 N N . LYS B 1 124 ? -21.547 33.406 16.812 1 98.06 124 LYS B N 1
ATOM 4329 C CA . LYS B 1 124 ? -21.172 34.812 16.672 1 98.06 124 LYS B CA 1
ATOM 4330 C C . LYS B 1 124 ? -19.75 34.938 16.141 1 98.06 124 LYS B C 1
ATOM 4332 O O . LYS B 1 124 ? -18.812 34.375 16.688 1 98.06 124 LYS B O 1
ATOM 4337 N N . TRP B 1 125 ? -19.641 35.719 15 1 98.44 125 TRP B N 1
ATOM 4338 C CA . TRP B 1 125 ? -18.359 35.75 14.312 1 98.44 125 TRP B CA 1
ATOM 4339 C C . TRP B 1 125 ? -17.734 37.125 14.367 1 98.44 125 TRP B C 1
ATOM 4341 O O . TRP B 1 125 ? -18.438 38.125 14.344 1 98.44 125 TRP B O 1
ATOM 4351 N N . GLU B 1 126 ? -16.516 37.219 14.492 1 98.5 126 GLU B N 1
ATOM 4352 C CA . GLU B 1 126 ? -15.672 38.375 14.172 1 98.5 126 GLU B CA 1
ATOM 4353 C C . GLU B 1 126 ? -14.609 38 13.133 1 98.5 126 GLU B C 1
ATOM 4355 O O . GLU B 1 126 ? -13.703 37.219 13.422 1 98.5 126 GLU B O 1
ATOM 4360 N N . ILE B 1 127 ? -14.797 38.531 11.953 1 98.38 127 ILE B N 1
ATOM 4361 C CA . ILE B 1 127 ? -13.891 38.219 10.852 1 98.38 127 ILE B CA 1
ATOM 4362 C C . ILE B 1 127 ? -12.68 39.156 10.906 1 98.38 127 ILE B C 1
ATOM 4364 O O . ILE B 1 127 ? -12.836 40.375 11 1 98.38 127 ILE B O 1
ATOM 4368 N N . VAL B 1 128 ? -11.484 38.594 10.859 1 97.94 128 VAL B N 1
ATOM 4369 C CA . VAL B 1 128 ? -10.258 39.344 10.984 1 97.94 128 VAL B CA 1
ATOM 4370 C C . VAL B 1 128 ? -9.375 39.125 9.758 1 97.94 128 VAL B C 1
ATOM 4372 O O . VAL B 1 128 ? -9.578 38.156 9.016 1 97.94 128 VAL B O 1
ATOM 4375 N N . ASP B 1 129 ? -8.531 40 9.5 1 95.69 129 ASP B N 1
ATOM 4376 C CA . ASP B 1 129 ? -7.523 39.906 8.453 1 95.69 129 ASP B CA 1
ATOM 4377 C C . ASP B 1 129 ? -6.16 40.375 8.945 1 95.69 129 ASP B C 1
ATOM 4379 O O . ASP B 1 129 ? -5.938 40.5 10.156 1 95.69 129 ASP B O 1
ATOM 4383 N N . GLU B 1 130 ? -5.254 40.594 8.062 1 92.31 130 GLU B N 1
ATOM 4384 C CA . GLU B 1 130 ? -3.877 40.906 8.438 1 92.31 130 GLU B CA 1
ATOM 4385 C C . GLU B 1 130 ? -3.777 42.281 9.07 1 92.31 130 GLU B C 1
ATOM 4387 O O . GLU B 1 130 ? -2.797 42.594 9.75 1 92.31 130 GLU B O 1
ATOM 4392 N N . LYS B 1 131 ? -4.746 43.125 8.945 1 95.56 131 LYS B N 1
ATOM 4393 C CA . LYS B 1 131 ? -4.727 44.469 9.5 1 95.56 131 LYS B CA 1
ATOM 4394 C C . LYS B 1 131 ? -5.488 44.531 10.82 1 95.56 131 LYS B C 1
ATOM 4396 O O . LYS B 1 131 ? -5.398 45.531 11.547 1 95.56 131 LYS B O 1
ATOM 4401 N N . SER B 1 132 ? -6.09 43.5 11.078 1 96.81 132 SER B N 1
ATOM 4402 C CA . SER B 1 132 ? -6.949 43.469 12.258 1 96.81 132 SER B CA 1
ATOM 4403 C C . SER B 1 132 ? -6.137 43.312 13.539 1 96.81 132 SER B C 1
ATOM 4405 O O . SER B 1 132 ? -5.086 42.656 13.531 1 96.81 132 SER B O 1
ATOM 4407 N N . THR B 1 133 ? -6.59 44 14.547 1 97.69 133 THR B N 1
ATOM 4408 C CA . THR B 1 133 ? -6.129 43.781 15.914 1 97.69 133 THR B CA 1
ATOM 4409 C C . THR B 1 133 ? -7.309 43.562 16.859 1 97.69 133 THR B C 1
ATOM 4411 O O . THR B 1 133 ? -8.312 44.281 16.781 1 97.69 133 THR B O 1
ATOM 4414 N N . LEU B 1 134 ? -7.223 42.562 17.703 1 98.56 134 LEU B N 1
ATOM 4415 C CA . LEU B 1 134 ? -8.273 42.219 18.656 1 98.56 134 LEU B CA 1
ATOM 4416 C C . LEU B 1 134 ? -7.793 42.469 20.078 1 98.56 134 LEU B C 1
ATOM 4418 O O . LEU B 1 134 ? -6.926 41.75 20.578 1 98.56 134 LEU B O 1
ATOM 4422 N N . SER B 1 135 ? -8.344 43.5 20.656 1 98.5 135 SER B N 1
ATOM 4423 C CA . SER B 1 135 ? -8.039 43.719 22.062 1 98.5 135 SER B CA 1
ATOM 4424 C C . SER B 1 135 ? -8.82 42.781 22.969 1 98.5 135 SER B C 1
ATOM 4426 O O . SER B 1 135 ? -10.047 42.688 22.859 1 98.5 135 SER B O 1
ATOM 4428 N N . ILE B 1 136 ? -8.141 42.094 23.891 1 98.44 136 ILE B N 1
ATOM 4429 C CA . ILE B 1 136 ? -8.844 41.156 24.766 1 98.44 136 ILE B CA 1
ATOM 4430 C C . ILE B 1 136 ? -8.641 41.594 26.219 1 98.44 136 ILE B C 1
ATOM 4432 O O . ILE B 1 136 ? -8.852 40.812 27.141 1 98.44 136 ILE B O 1
ATOM 4436 N N . GLY B 1 137 ? -8.203 42.75 26.422 1 97.88 137 GLY B N 1
ATOM 4437 C CA . GLY B 1 137 ? -7.906 43.312 27.734 1 97.88 137 GLY B CA 1
ATOM 4438 C C . GLY B 1 137 ? -6.496 43.844 27.844 1 97.88 137 GLY B C 1
ATOM 4439 O O . GLY B 1 137 ? -6.152 44.812 27.188 1 97.88 137 GLY B O 1
ATOM 4440 N N . LYS B 1 138 ? -5.691 43.156 28.594 1 96.94 138 LYS B N 1
ATOM 4441 C CA . LYS B 1 138 ? -4.289 43.531 28.75 1 96.94 138 LYS B CA 1
ATOM 4442 C C . LYS B 1 138 ? -3.49 43.219 27.484 1 96.94 138 LYS B C 1
ATOM 4444 O O . LYS B 1 138 ? -2.418 43.781 27.266 1 96.94 138 LYS B O 1
ATOM 444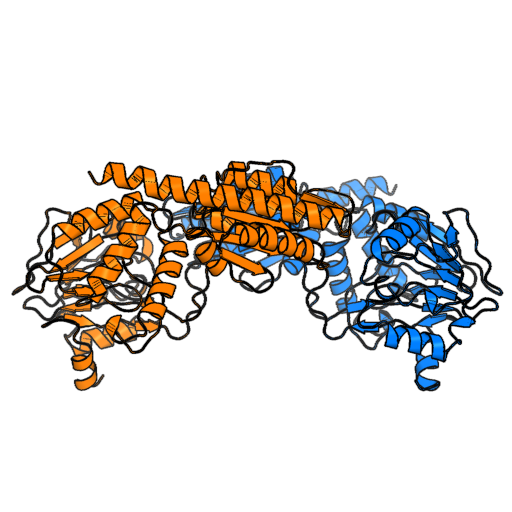9 N N . ARG B 1 139 ? -4.09 42.406 26.703 1 98 139 ARG B N 1
ATOM 4450 C CA . ARG B 1 139 ? -3.383 41.906 25.516 1 98 139 ARG B CA 1
ATOM 4451 C C . ARG B 1 139 ? -4.164 42.219 24.25 1 98 139 ARG B C 1
ATOM 4453 O O . ARG B 1 139 ? -5.371 42.469 24.297 1 98 139 ARG B O 1
ATOM 4460 N N . THR B 1 140 ? -3.43 42.25 23.203 1 98.31 140 THR B N 1
ATOM 4461 C CA . THR B 1 140 ? -3.994 42.312 21.859 1 98.31 140 THR B CA 1
ATOM 4462 C C . THR B 1 140 ? -3.572 41.094 21.047 1 98.31 140 THR B C 1
ATOM 4464 O O . THR B 1 140 ? -2.533 40.469 21.328 1 98.31 140 THR B O 1
ATOM 4467 N N . LEU B 1 141 ? -4.391 40.688 20.109 1 98.62 141 LEU B N 1
ATOM 4468 C CA . LEU B 1 141 ? -4.07 39.625 19.188 1 98.62 141 LEU B CA 1
ATOM 4469 C C . LEU B 1 141 ? -4.027 40.125 17.75 1 98.62 141 LEU B C 1
ATOM 4471 O O . LEU B 1 141 ? -4.898 40.906 17.344 1 98.62 141 LEU B O 1
ATOM 4475 N N . LYS B 1 142 ? -2.959 39.812 17.094 1 97.81 142 LYS B N 1
ATOM 4476 C CA . LYS B 1 142 ? -2.807 40.094 15.664 1 97.81 142 LYS B CA 1
ATOM 4477 C C . LYS B 1 142 ? -2.873 38.812 14.852 1 97.81 142 LYS B C 1
ATOM 4479 O O . LYS B 1 142 ? -2.623 37.719 15.383 1 97.81 142 LYS B O 1
ATOM 4484 N N . PHE B 1 143 ? -3.236 38.969 13.617 1 97.25 143 PHE B N 1
ATOM 4485 C CA . PHE B 1 143 ? -3.492 37.812 12.773 1 97.25 143 PHE B CA 1
ATOM 4486 C C . PHE B 1 143 ? -2.619 37.844 11.531 1 97.25 143 PHE B C 1
ATOM 4488 O O . PHE B 1 143 ? -2.531 38.875 10.852 1 97.25 143 PHE B O 1
ATOM 4495 N N . ILE B 1 144 ? -1.914 36.75 11.289 1 95.25 144 ILE B N 1
ATOM 4496 C CA . ILE B 1 144 ? -0.984 36.625 10.172 1 95.25 144 ILE B CA 1
ATOM 4497 C C . ILE B 1 144 ? -1.427 35.5 9.25 1 95.25 144 ILE B C 1
ATOM 4499 O O . ILE B 1 144 ? -1.141 34.344 9.508 1 95.25 144 ILE B O 1
ATOM 4503 N N . PRO B 1 145 ? -2.035 35.875 8.094 1 94.12 145 PRO B N 1
ATOM 4504 C CA . PRO B 1 145 ? -2.428 34.812 7.156 1 94.12 145 PRO B CA 1
ATOM 4505 C C . PRO B 1 145 ? -1.231 34.062 6.59 1 94.12 145 PRO B C 1
ATOM 4507 O O . PRO B 1 145 ? -0.259 34.688 6.145 1 94.12 145 PRO B O 1
ATOM 4510 N N . VAL B 1 146 ? -1.265 32.75 6.703 1 92.06 146 VAL B N 1
ATOM 4511 C CA . VAL B 1 146 ? -0.283 31.859 6.094 1 92.06 146 VAL B CA 1
ATOM 4512 C C . VAL B 1 146 ? -0.993 30.828 5.227 1 92.06 146 VAL B C 1
ATOM 4514 O O . VAL B 1 146 ? -0.852 29.609 5.445 1 92.06 146 VAL B O 1
ATOM 4517 N N . PRO B 1 147 ? -1.656 31.328 4.172 1 89.81 147 PRO B N 1
ATOM 4518 C CA . PRO B 1 147 ? -2.473 30.422 3.357 1 89.81 147 PRO B CA 1
ATOM 4519 C C . PRO B 1 147 ? -1.68 29.234 2.816 1 89.81 147 PRO B C 1
ATOM 4521 O O . PRO B 1 147 ? -0.548 29.406 2.355 1 89.81 147 PRO B O 1
ATOM 4524 N N . LEU B 1 148 ? -2.307 27.984 2.918 1 86.38 148 LEU B N 1
ATOM 4525 C CA . LEU B 1 148 ? -1.811 26.719 2.381 1 86.38 148 LEU B CA 1
ATOM 4526 C C . LEU B 1 148 ? -0.685 26.156 3.248 1 86.38 148 LEU B C 1
ATOM 4528 O O . LEU B 1 148 ? 0.05 25.266 2.82 1 86.38 148 LEU B O 1
ATOM 4532 N N . LEU B 1 149 ? -0.633 26.688 4.449 1 87.94 149 LEU B N 1
ATOM 4533 C CA . LEU B 1 149 ? 0.254 26.094 5.449 1 87.94 149 LEU B CA 1
ATOM 4534 C C . LEU B 1 149 ? -0.547 25.438 6.559 1 87.94 149 LEU B C 1
ATOM 4536 O O . LEU B 1 149 ? -0.497 25.859 7.715 1 87.94 149 LEU B O 1
ATOM 4540 N N . HIS B 1 150 ? -1.49 24.516 6.285 1 87 150 HIS B N 1
ATOM 4541 C CA . HIS B 1 150 ? -1.498 23.812 5.012 1 87 150 HIS B CA 1
ATOM 4542 C C . HIS B 1 150 ? -2.889 23.812 4.387 1 87 150 HIS B C 1
ATOM 4544 O O . HIS B 1 150 ? -3.15 23.078 3.436 1 87 150 HIS B O 1
ATOM 4550 N N . TRP B 1 151 ? -3.775 24.516 4.965 1 90.69 151 TRP B N 1
ATOM 4551 C CA . TRP B 1 151 ? -5.078 24.766 4.363 1 90.69 151 TRP B CA 1
ATOM 4552 C C . TRP B 1 151 ? -5.18 26.219 3.889 1 90.69 151 TRP B C 1
ATOM 4554 O O . TRP B 1 151 ? -4.414 27.078 4.328 1 90.69 151 TRP B O 1
ATOM 4564 N N . PRO B 1 152 ? -6.117 26.5 3.031 1 90.75 152 PRO B N 1
ATOM 4565 C CA . PRO B 1 152 ? -6.215 27.844 2.467 1 90.75 152 PRO B CA 1
ATOM 4566 C C . PRO B 1 152 ? -6.445 28.922 3.529 1 90.75 152 PRO B C 1
ATOM 4568 O O . PRO B 1 152 ? -6.098 30.078 3.322 1 90.75 152 PRO B O 1
ATOM 4571 N N . GLU B 1 153 ? -6.941 28.562 4.664 1 92.56 153 GLU B N 1
ATOM 4572 C CA . GLU B 1 153 ? -7.336 29.562 5.656 1 92.56 153 GLU B CA 1
ATOM 4573 C C . GLU B 1 153 ? -6.344 29.609 6.812 1 92.56 153 GLU B C 1
ATOM 4575 O O . GLU B 1 153 ? -6.562 30.312 7.797 1 92.56 153 GLU B O 1
ATOM 4580 N N . SER B 1 154 ? -5.277 28.859 6.676 1 93.94 154 SER B N 1
ATOM 4581 C CA . SER B 1 154 ? -4.324 28.781 7.781 1 93.94 154 SER B CA 1
ATOM 4582 C C . SER B 1 154 ? -3.863 30.172 8.211 1 93.94 154 SER B C 1
ATOM 4584 O O . SER B 1 154 ? -3.596 31.031 7.363 1 93.94 154 SER B O 1
ATOM 4586 N N . THR B 1 155 ? -3.826 30.406 9.516 1 96.06 155 THR B N 1
ATOM 4587 C CA . THR B 1 155 ? -3.508 31.719 10.102 1 96.06 155 THR B CA 1
ATOM 4588 C C . THR B 1 155 ? -2.672 31.547 11.367 1 96.06 155 THR B C 1
ATOM 4590 O O . THR B 1 155 ? -2.92 30.641 12.164 1 96.06 155 THR B O 1
ATOM 4593 N N . PHE B 1 156 ? -1.651 32.406 11.5 1 96.5 156 PHE B N 1
ATOM 4594 C CA . PHE B 1 156 ? -0.994 32.562 12.797 1 96.5 156 PHE B CA 1
ATOM 4595 C C . PHE B 1 156 ? -1.67 33.656 13.617 1 96.5 156 PHE B C 1
ATOM 4597 O O . PHE B 1 156 ? -2.174 34.625 13.07 1 96.5 156 PHE B O 1
ATOM 4604 N N . THR B 1 157 ? -1.722 33.469 14.883 1 98.12 157 THR B N 1
ATOM 4605 C CA . THR B 1 157 ? -2.109 34.5 15.82 1 98.12 157 THR B CA 1
ATOM 4606 C C . THR B 1 157 ? -0.911 34.969 16.641 1 98.12 157 THR B C 1
ATOM 4608 O O . THR B 1 157 ? -0.11 34.156 17.094 1 98.12 157 THR B O 1
ATOM 4611 N N . TYR B 1 158 ? -0.734 36.312 16.797 1 98.06 158 TYR B N 1
ATOM 4612 C CA . TYR B 1 158 ? 0.409 36.875 17.5 1 98.06 158 TYR B CA 1
ATOM 4613 C C . TYR B 1 158 ? -0.048 37.75 18.672 1 98.06 158 TYR B C 1
ATOM 4615 O O . TYR B 1 158 ? -0.952 38.562 18.516 1 98.06 158 TYR B O 1
ATOM 4623 N N . CYS B 1 159 ? 0.459 37.469 19.828 1 98.44 159 CYS B N 1
ATOM 4624 C CA . CYS B 1 159 ? 0.287 38.312 21.016 1 98.44 159 CYS B CA 1
ATOM 4625 C C . CYS B 1 159 ? 1.548 39.125 21.297 1 98.44 159 CYS B C 1
ATOM 4627 O O . CYS B 1 159 ? 2.479 38.625 21.938 1 98.44 159 CYS B O 1
ATOM 4629 N N . PRO B 1 160 ? 1.532 40.406 20.891 1 97.38 160 PRO B N 1
ATOM 4630 C CA . PRO B 1 160 ? 2.75 41.188 21.016 1 97.38 160 PRO B CA 1
ATOM 4631 C C . PRO B 1 160 ? 3.188 41.406 22.469 1 97.38 160 PRO B C 1
ATOM 4633 O O . PRO B 1 160 ? 4.387 41.438 22.75 1 97.38 160 PRO B O 1
ATOM 4636 N N . GLU B 1 161 ? 2.246 41.531 23.391 1 97.69 161 GLU B N 1
ATOM 4637 C CA . GLU B 1 161 ? 2.557 41.844 24.781 1 97.69 161 GLU B CA 1
ATOM 4638 C C . GLU B 1 161 ? 3.422 40.75 25.422 1 97.69 161 GLU B C 1
ATOM 4640 O O . GLU B 1 161 ? 4.34 41.062 26.188 1 97.69 161 GLU B O 1
ATOM 4645 N N . GLU B 1 162 ? 3.117 39.5 25.047 1 97.69 162 GLU B N 1
ATOM 4646 C CA . GLU B 1 162 ? 3.902 38.406 25.594 1 97.69 162 GLU B CA 1
ATOM 4647 C C . GLU B 1 162 ? 4.867 37.844 24.547 1 97.69 162 GLU B C 1
ATOM 4649 O O . GLU B 1 162 ? 5.645 36.938 24.844 1 97.69 162 GLU B O 1
ATOM 4654 N N . LYS B 1 163 ? 4.812 38.438 23.312 1 97.94 163 LYS B N 1
ATOM 4655 C CA . LYS B 1 163 ? 5.648 38 22.203 1 97.94 163 LYS B CA 1
ATOM 4656 C C . LYS B 1 163 ? 5.441 36.5 21.906 1 97.94 163 LYS B C 1
ATOM 4658 O O . LYS B 1 163 ? 6.406 35.75 21.781 1 97.94 163 LYS B O 1
ATOM 4663 N N . VAL B 1 164 ? 4.18 36.094 21.859 1 98.12 164 VAL B N 1
ATOM 4664 C CA . VAL B 1 164 ? 3.795 34.719 21.609 1 98.12 164 VAL B CA 1
ATOM 4665 C C . VAL B 1 164 ? 3.225 34.562 20.203 1 98.12 164 VAL B C 1
ATOM 4667 O O . VAL B 1 164 ? 2.32 35.312 19.812 1 98.12 164 VAL B O 1
ATOM 4670 N N . LEU B 1 165 ? 3.814 33.688 19.453 1 97.88 165 LEU B N 1
ATOM 4671 C CA . LEU B 1 165 ? 3.26 33.281 18.156 1 97.88 165 LEU B CA 1
ATOM 4672 C C . LEU B 1 165 ? 2.516 31.969 18.266 1 97.88 165 LEU B C 1
ATOM 4674 O O . LEU B 1 165 ? 3.127 30.922 18.484 1 97.88 165 LEU B O 1
ATOM 4678 N N . PHE B 1 166 ? 1.206 31.984 18.156 1 98.06 166 PHE B N 1
ATOM 4679 C CA . PHE B 1 166 ? 0.441 30.75 17.953 1 98.06 166 PHE B CA 1
ATOM 4680 C C . PHE B 1 166 ? 0.5 30.312 16.5 1 98.06 166 PHE B C 1
ATOM 4682 O O . PHE B 1 166 ? -0.217 30.859 15.648 1 98.06 166 PHE B O 1
ATOM 4689 N N . SER B 1 167 ? 1.286 29.297 16.203 1 95.12 167 SER B N 1
ATOM 4690 C CA . SER B 1 167 ? 1.727 29.031 14.836 1 95.12 167 SER B CA 1
ATOM 4691 C C . SER B 1 167 ? 0.887 27.938 14.188 1 95.12 167 SER B C 1
ATOM 4693 O O . SER B 1 167 ? 1.203 27.484 13.086 1 95.12 167 SER B O 1
ATOM 4695 N N . ASN B 1 168 ? -0.209 27.531 14.883 1 92.25 168 ASN B N 1
ATOM 4696 C CA . ASN B 1 168 ? -1.039 26.453 14.359 1 92.25 168 ASN B CA 1
ATOM 4697 C C . ASN B 1 168 ? -0.192 25.297 13.844 1 92.25 168 ASN B C 1
ATOM 4699 O O . ASN B 1 168 ? 0.675 24.797 14.555 1 92.25 168 ASN B O 1
ATOM 4703 N N . ASP B 1 169 ? -0.315 24.906 12.523 1 92.25 169 ASP B N 1
ATOM 4704 C CA . ASP B 1 169 ? 0.4 23.734 12.016 1 92.25 169 ASP B CA 1
ATOM 4705 C C . ASP B 1 169 ? 1.856 24.078 11.711 1 92.25 169 ASP B C 1
ATOM 4707 O O . ASP B 1 169 ? 2.709 23.188 11.656 1 92.25 169 ASP B O 1
ATOM 4711 N N . GLY B 1 170 ? 2.08 25.391 11.516 1 92.69 170 GLY B N 1
ATOM 4712 C CA . GLY B 1 170 ? 3.465 25.797 11.32 1 92.69 170 GLY B CA 1
ATOM 4713 C C . GLY B 1 170 ? 4.352 25.469 12.508 1 92.69 170 GLY B C 1
ATOM 4714 O O . GLY B 1 170 ? 3.936 25.594 13.656 1 92.69 170 GLY B O 1
ATOM 4715 N N . PHE B 1 171 ? 5.512 24.953 12.234 1 94.06 171 PHE B N 1
ATOM 4716 C CA . PHE B 1 171 ? 6.555 24.688 13.219 1 94.06 171 PHE B CA 1
ATOM 4717 C C . PHE B 1 171 ? 6.168 23.5 14.094 1 94.06 171 PHE B C 1
ATOM 4719 O O . PHE B 1 171 ? 6.781 23.266 15.141 1 94.06 171 PHE B O 1
ATOM 4726 N N . GLY B 1 172 ? 5.09 22.781 13.734 1 94.38 172 GLY B N 1
ATOM 4727 C CA . GLY B 1 172 ? 4.637 21.672 14.539 1 94.38 172 GLY B CA 1
ATOM 4728 C C . GLY B 1 172 ? 5.289 20.359 14.148 1 94.38 172 GLY B C 1
ATOM 4729 O O . GLY B 1 172 ? 6.074 20.297 13.195 1 94.38 172 GLY B O 1
ATOM 4730 N N . GLN B 1 173 ? 5.109 19.328 14.93 1 96.5 173 GLN B N 1
ATOM 4731 C CA . GLN B 1 173 ? 5.496 17.938 14.703 1 96.5 173 GLN B CA 1
ATOM 4732 C C . GLN B 1 173 ? 4.52 16.969 15.383 1 96.5 173 GLN B C 1
ATOM 4734 O O . GLN B 1 173 ? 3.826 17.359 16.328 1 96.5 173 GLN B O 1
ATOM 4739 N N . HIS B 1 174 ? 4.395 15.805 14.852 1 96.88 174 HIS B N 1
ATOM 4740 C CA . HIS B 1 174 ? 3.631 14.789 15.57 1 96.88 174 HIS B CA 1
ATOM 4741 C C . HIS B 1 174 ? 4.488 14.102 16.625 1 96.88 174 HIS B C 1
ATOM 4743 O O . HIS B 1 174 ? 5.422 13.367 16.297 1 96.88 174 HIS B O 1
ATOM 4749 N N . TYR B 1 175 ? 4.238 14.398 17.875 1 96.69 175 TYR B N 1
ATOM 4750 C CA . TYR B 1 175 ? 4.98 13.906 19.016 1 96.69 175 TYR B CA 1
ATOM 4751 C C . TYR B 1 175 ? 4.102 13.867 20.266 1 96.69 175 TYR B C 1
ATOM 4753 O O . TYR B 1 175 ? 3.635 14.906 20.734 1 96.69 175 TYR B O 1
ATOM 4761 N N . ALA B 1 176 ? 3.809 12.703 20.734 1 96.06 176 ALA B N 1
ATOM 4762 C CA . ALA B 1 176 ? 3.141 12.57 22.031 1 96.06 176 ALA B CA 1
ATOM 4763 C C . ALA B 1 176 ? 4.156 12.5 23.172 1 96.06 176 ALA B C 1
ATOM 4765 O O . ALA B 1 176 ? 4.977 11.578 23.219 1 96.06 176 ALA B O 1
ATOM 4766 N N . THR B 1 177 ? 4.172 13.453 23.984 1 94.44 177 THR B N 1
ATOM 4767 C CA . THR B 1 177 ? 5.082 13.531 25.125 1 94.44 177 THR B CA 1
ATOM 4768 C C . THR B 1 177 ? 4.457 14.336 26.25 1 94.44 177 THR B C 1
ATOM 4770 O O . THR B 1 177 ? 3.492 15.078 26.047 1 94.44 177 THR B O 1
ATOM 4773 N N . SER B 1 178 ? 4.93 14.141 27.438 1 91.56 178 SER B N 1
ATOM 4774 C CA . SER B 1 178 ? 4.469 14.906 28.594 1 91.56 178 SER B CA 1
ATOM 4775 C C . SER B 1 178 ? 5.113 16.297 28.625 1 91.56 178 SER B C 1
ATOM 4777 O O . SER B 1 178 ? 4.668 17.172 29.375 1 91.56 178 SER B O 1
ATOM 4779 N N . ASN B 1 179 ? 6.145 16.406 27.75 1 94.06 179 ASN B N 1
ATOM 4780 C CA . ASN B 1 179 ? 6.816 17.703 27.703 1 94.06 179 ASN B CA 1
ATOM 4781 C C . ASN B 1 179 ? 6.094 18.672 26.766 1 94.06 179 ASN B C 1
ATOM 4783 O O . ASN B 1 179 ? 5.453 18.25 25.797 1 94.06 179 ASN B O 1
ATOM 4787 N N . ARG B 1 180 ? 6.172 20 27.078 1 96.38 180 ARG B N 1
ATOM 4788 C CA . ARG B 1 180 ? 5.5 21.016 26.281 1 96.38 180 ARG B CA 1
ATOM 4789 C C . ARG B 1 180 ? 6.496 21.75 25.391 1 96.38 180 ARG B C 1
ATOM 4791 O O . ARG B 1 180 ? 6.117 22.312 24.359 1 96.38 180 ARG B O 1
ATOM 4798 N N . TRP B 1 181 ? 7.77 21.672 25.797 1 97.69 181 TRP B N 1
ATOM 4799 C CA . TRP B 1 181 ? 8.766 22.5 25.125 1 97.69 181 TRP B CA 1
ATOM 4800 C C . TRP B 1 181 ? 9.844 21.625 24.469 1 97.69 181 TRP B C 1
ATOM 4802 O O . TRP B 1 181 ? 10.258 20.609 25.047 1 97.69 181 TRP B O 1
ATOM 4812 N N . ALA B 1 182 ? 10.344 22.062 23.344 1 97.75 182 ALA B N 1
ATOM 4813 C CA . ALA B 1 182 ? 11.367 21.328 22.594 1 97.75 182 ALA B CA 1
ATOM 4814 C C . ALA B 1 182 ? 12.641 21.172 23.422 1 97.75 182 ALA B C 1
ATOM 4816 O O . ALA B 1 182 ? 13.305 20.141 23.359 1 97.75 182 ALA B O 1
ATOM 4817 N N . ASP B 1 183 ? 12.969 22.172 24.25 1 96.25 183 ASP B N 1
ATOM 4818 C CA . ASP B 1 183 ? 14.227 22.156 25 1 96.25 183 ASP B CA 1
ATOM 4819 C C . ASP B 1 183 ? 14.109 21.25 26.234 1 96.25 183 ASP B C 1
ATOM 4821 O O . ASP B 1 183 ? 15.094 21.031 26.938 1 96.25 183 ASP B O 1
ATOM 4825 N N . GLU B 1 184 ? 12.906 20.766 26.484 1 95.94 184 GLU B N 1
ATOM 4826 C CA . GLU B 1 184 ? 12.703 19.797 27.547 1 95.94 184 GLU B CA 1
ATOM 4827 C C . GLU B 1 184 ? 12.859 18.359 27.031 1 95.94 184 GLU B C 1
ATOM 4829 O O . GLU B 1 184 ? 12.867 17.406 27.797 1 95.94 184 GLU B O 1
ATOM 4834 N N . CYS B 1 185 ? 12.977 18.281 25.672 1 96.12 185 CYS B N 1
ATOM 4835 C CA . CYS B 1 185 ? 13.102 17 25 1 96.12 185 CYS B CA 1
ATOM 4836 C C . CYS B 1 185 ? 14.484 16.828 24.391 1 96.12 185 CYS B C 1
ATOM 4838 O O . CYS B 1 185 ? 15.328 17.734 24.5 1 96.12 185 CYS B O 1
ATOM 4840 N N . ASP B 1 186 ? 14.781 15.609 23.906 1 94.38 186 ASP B N 1
ATOM 4841 C CA . ASP B 1 186 ? 15.938 15.445 23.031 1 94.38 186 ASP B CA 1
ATOM 4842 C C . ASP B 1 186 ? 15.75 16.203 21.719 1 94.38 186 ASP B C 1
ATOM 4844 O O . ASP B 1 186 ? 15 15.75 20.844 1 94.38 186 ASP B O 1
ATOM 4848 N N . ILE B 1 187 ? 16.391 17.312 21.609 1 94.88 187 ILE B N 1
ATOM 4849 C CA . ILE B 1 187 ? 16.172 18.25 20.516 1 94.88 187 ILE B CA 1
ATOM 4850 C C . ILE B 1 187 ? 16.406 17.547 19.172 1 94.88 187 ILE B C 1
ATOM 4852 O O . ILE B 1 187 ? 15.742 17.859 18.172 1 94.88 187 ILE B O 1
ATOM 4856 N N . GLN B 1 188 ? 17.359 16.641 19.125 1 93.75 188 GLN B N 1
ATOM 4857 C CA . GLN B 1 188 ? 17.609 15.93 17.875 1 93.75 188 GLN B CA 1
ATOM 4858 C C . GLN B 1 188 ? 16.406 15.062 17.5 1 93.75 188 GLN B C 1
ATOM 4860 O O . GLN B 1 188 ? 16.094 14.922 16.312 1 93.75 188 GLN B O 1
ATOM 4865 N N . HIS B 1 189 ? 15.812 14.516 18.5 1 94.94 189 HIS B N 1
ATOM 4866 C CA . HIS B 1 189 ? 14.609 13.719 18.281 1 94.94 189 HIS B CA 1
ATOM 4867 C C . HIS B 1 189 ? 13.453 14.586 17.797 1 94.94 189 HIS B C 1
ATOM 4869 O O . HIS B 1 189 ? 12.758 14.219 16.844 1 94.94 189 HIS B O 1
ATOM 4875 N N . VAL B 1 190 ? 13.281 15.75 18.406 1 96.94 190 VAL B N 1
ATOM 4876 C CA . VAL B 1 190 ? 12.242 16.688 18.016 1 96.94 190 VAL B CA 1
ATOM 4877 C C . VAL B 1 190 ? 12.469 17.125 16.562 1 96.94 190 VAL B C 1
ATOM 4879 O O . VAL B 1 190 ? 11.516 17.188 15.781 1 96.94 190 VAL B O 1
ATOM 4882 N N . MET B 1 191 ? 13.727 17.328 16.234 1 96.19 191 MET B N 1
ATOM 4883 C CA . MET B 1 191 ? 14.039 17.797 14.891 1 96.19 191 MET B CA 1
ATOM 4884 C C . MET B 1 191 ? 13.758 16.734 13.844 1 96.19 191 MET B C 1
ATOM 4886 O O . MET B 1 191 ? 13.352 17.031 12.727 1 96.19 191 MET B O 1
ATOM 4890 N N . LEU B 1 192 ? 13.969 15.484 14.211 1 95.06 192 LEU B N 1
ATOM 4891 C CA . LEU B 1 192 ? 13.617 14.391 13.312 1 95.06 192 LEU B CA 1
ATOM 4892 C C . LEU B 1 192 ? 12.117 14.375 13.039 1 95.06 192 LEU B C 1
ATOM 4894 O O . LEU B 1 192 ? 11.695 14.258 11.883 1 95.06 192 LEU B O 1
ATOM 4898 N N . LEU B 1 193 ? 11.336 14.508 14.078 1 96.62 193 LEU B N 1
ATOM 4899 C CA . LEU B 1 193 ? 9.883 14.508 13.938 1 96.62 193 LEU B CA 1
ATOM 4900 C C . LEU B 1 193 ? 9.406 15.758 13.203 1 96.62 193 LEU B C 1
ATOM 4902 O O . LEU B 1 193 ? 8.422 15.711 12.461 1 96.62 193 LEU B O 1
ATOM 4906 N N . PHE B 1 194 ? 10.203 16.844 13.43 1 96.5 194 PHE B N 1
ATOM 4907 C CA . PHE B 1 194 ? 9.93 18.109 12.742 1 96.5 194 PHE B CA 1
ATOM 4908 C C . PHE B 1 194 ? 10.109 17.953 11.242 1 96.5 194 PHE B C 1
ATOM 4910 O O . PHE B 1 194 ? 9.258 18.375 10.461 1 96.5 194 PHE B O 1
ATOM 4917 N N . ARG B 1 195 ? 11.117 17.281 10.82 1 95.06 195 ARG B N 1
ATOM 4918 C CA . ARG B 1 195 ? 11.391 17.031 9.414 1 95.06 195 ARG B CA 1
ATOM 4919 C C . ARG B 1 195 ? 10.359 16.078 8.812 1 95.06 195 ARG B C 1
ATOM 4921 O O . ARG B 1 195 ? 9.891 16.297 7.691 1 95.06 195 ARG B O 1
ATOM 4928 N N . GLU B 1 196 ? 10.062 15.055 9.531 1 95.62 196 GLU B N 1
ATOM 4929 C CA . GLU B 1 196 ? 9.086 14.086 9.062 1 95.62 196 GLU B CA 1
ATOM 4930 C C . GLU B 1 196 ? 7.719 14.734 8.859 1 95.62 196 GLU B C 1
ATOM 4932 O O . GLU B 1 196 ? 7.051 14.477 7.852 1 95.62 196 GLU B O 1
ATOM 4937 N N . TYR B 1 197 ? 7.332 15.539 9.852 1 95.88 197 TYR B N 1
ATOM 4938 C CA . TYR B 1 197 ? 6.086 16.297 9.781 1 95.88 197 TYR B CA 1
ATOM 4939 C C . TYR B 1 197 ? 6.059 17.203 8.555 1 95.88 197 TYR B C 1
ATOM 4941 O O . TYR B 1 197 ? 5.098 17.188 7.781 1 95.88 197 TYR B O 1
ATOM 4949 N N . THR B 1 198 ? 7.109 17.875 8.359 1 94 198 THR B N 1
ATOM 4950 C CA . THR B 1 198 ? 7.188 18.828 7.25 1 94 198 THR B CA 1
ATOM 4951 C C . THR B 1 198 ? 7.168 18.094 5.91 1 94 198 THR B C 1
ATOM 4953 O O . THR B 1 198 ? 6.461 18.5 4.984 1 94 198 THR B O 1
ATOM 4956 N N . ALA B 1 199 ? 7.887 17 5.801 1 94.62 199 ALA B N 1
ATOM 4957 C CA . ALA B 1 199 ? 7.973 16.219 4.566 1 94.62 199 ALA B CA 1
ATOM 4958 C C . ALA B 1 199 ? 6.613 15.641 4.184 1 94.62 199 ALA B C 1
ATOM 4960 O O . ALA B 1 199 ? 6.301 15.508 2.996 1 94.62 199 ALA B O 1
ATOM 4961 N N . ASN B 1 200 ? 5.777 15.32 5.18 1 94.94 200 ASN B N 1
ATOM 4962 C CA . ASN B 1 200 ? 4.531 14.602 4.934 1 94.94 200 ASN B CA 1
ATOM 4963 C C . ASN B 1 200 ? 3.344 15.555 4.84 1 94.94 200 ASN B C 1
ATOM 4965 O O . ASN B 1 200 ? 2.234 15.141 4.504 1 94.94 200 ASN B O 1
ATOM 4969 N N . ILE B 1 201 ? 3.572 16.844 5.148 1 91.19 201 ILE B N 1
ATOM 4970 C CA . ILE B 1 201 ? 2.42 17.734 5.207 1 91.19 201 ILE B CA 1
ATOM 4971 C C . ILE B 1 201 ? 2.732 19.031 4.461 1 91.19 201 ILE B C 1
ATOM 4973 O O . ILE B 1 201 ? 1.908 19.516 3.684 1 91.19 201 ILE B O 1
ATOM 4977 N N . LEU B 1 202 ? 3.975 19.609 4.617 1 87.44 202 LEU B N 1
ATOM 4978 C CA . LEU B 1 202 ? 4.25 20.984 4.238 1 87.44 202 LEU B CA 1
ATOM 4979 C C . LEU B 1 202 ? 5.301 21.047 3.135 1 87.44 202 LEU B C 1
ATOM 4981 O O . LEU B 1 202 ? 5.605 22.125 2.623 1 87.44 202 LEU B O 1
ATOM 4985 N N . GLY B 1 203 ? 5.812 19.891 2.738 1 81.69 203 GLY B N 1
ATOM 4986 C CA . GLY B 1 203 ? 6.992 19.844 1.888 1 81.69 203 GLY B CA 1
ATOM 4987 C C . GLY B 1 203 ? 6.801 20.562 0.567 1 81.69 203 GLY B C 1
ATOM 4988 O O . GLY B 1 203 ? 7.746 21.141 0.032 1 81.69 203 GLY B O 1
ATOM 4989 N N . MET B 1 204 ? 5.625 20.641 0.111 1 84.75 204 MET B N 1
ATOM 4990 C CA . MET B 1 204 ? 5.379 21.203 -1.213 1 84.75 204 MET B CA 1
ATOM 4991 C C . MET B 1 204 ? 5.156 22.703 -1.13 1 84.75 204 MET B C 1
ATOM 4993 O O . MET B 1 204 ? 5.152 23.391 -2.152 1 84.75 204 MET B O 1
ATOM 4997 N N . PHE B 1 205 ? 5.129 23.297 0.077 1 88.94 205 PHE B N 1
ATOM 4998 C CA . PHE B 1 205 ? 4.695 24.672 0.233 1 88.94 205 PHE B CA 1
ATOM 4999 C C . PHE B 1 205 ? 5.871 25.578 0.601 1 88.94 205 PHE B C 1
ATOM 5001 O O . PHE B 1 205 ? 5.785 26.359 1.541 1 88.94 205 PHE B O 1
ATOM 5008 N N . GLY B 1 206 ? 6.918 25.469 -0.175 1 87.12 206 GLY B N 1
ATOM 5009 C CA . GLY B 1 206 ? 8.102 26.266 0.078 1 87.12 206 GLY B CA 1
ATOM 5010 C C . GLY B 1 206 ? 7.832 27.766 0.002 1 87.12 206 GLY B C 1
ATOM 5011 O O . GLY B 1 206 ? 8.281 28.531 0.862 1 87.12 206 GLY B O 1
ATOM 5012 N N . ALA B 1 207 ? 7.105 28.172 -0.999 1 87.88 207 ALA B N 1
ATOM 5013 C CA . ALA B 1 207 ? 6.789 29.594 -1.181 1 87.88 207 ALA B CA 1
ATOM 5014 C C . ALA B 1 207 ? 5.953 30.125 -0.019 1 87.88 207 ALA B C 1
ATOM 5016 O O . ALA B 1 207 ? 6.195 31.219 0.478 1 87.88 207 ALA B O 1
ATOM 5017 N N . GLN B 1 208 ? 5.031 29.312 0.406 1 88.62 208 GLN B N 1
ATOM 5018 C CA . GLN B 1 208 ? 4.168 29.703 1.518 1 88.62 208 GLN B CA 1
ATOM 5019 C C . GLN B 1 208 ? 4.949 29.766 2.826 1 88.62 208 GLN B C 1
ATOM 5021 O O . GLN B 1 208 ? 4.707 30.641 3.654 1 88.62 208 GLN B O 1
ATOM 5026 N N . MET B 1 209 ? 5.883 28.859 2.914 1 90.12 209 MET B N 1
ATOM 5027 C CA . MET B 1 209 ? 6.746 28.891 4.094 1 90.12 209 MET B CA 1
ATOM 5028 C C . MET B 1 209 ? 7.582 30.156 4.129 1 90.12 209 MET B C 1
ATOM 5030 O O . MET B 1 209 ? 7.762 30.766 5.191 1 90.12 209 MET B O 1
ATOM 5034 N N . ARG B 1 210 ? 8.047 30.578 3.01 1 90.38 210 ARG B N 1
ATOM 5035 C CA . ARG B 1 210 ? 8.828 31.797 2.936 1 90.38 210 ARG B CA 1
ATOM 5036 C C . ARG B 1 210 ? 7.996 33 3.352 1 90.38 210 ARG B C 1
ATOM 5038 O O . ARG B 1 210 ? 8.469 33.875 4.102 1 90.38 210 ARG B O 1
ATOM 5045 N N . ALA B 1 211 ? 6.828 32.969 2.883 1 86.69 211 ALA B N 1
ATOM 5046 C CA . ALA B 1 211 ? 5.934 34.094 3.221 1 86.69 211 ALA B CA 1
ATOM 5047 C C . ALA B 1 211 ? 5.664 34.125 4.723 1 86.69 211 ALA B C 1
ATOM 5049 O O . ALA B 1 211 ? 5.633 35.219 5.316 1 86.69 211 ALA B O 1
ATOM 5050 N N . ALA B 1 212 ? 5.48 32.969 5.281 1 85.56 212 ALA B N 1
ATOM 5051 C CA . ALA B 1 212 ? 5.242 32.875 6.719 1 85.56 212 ALA B CA 1
ATOM 5052 C C . ALA B 1 212 ? 6.457 33.375 7.508 1 85.56 212 ALA B C 1
ATOM 5054 O O . ALA B 1 212 ? 6.316 34.062 8.516 1 85.56 212 ALA B O 1
ATOM 5055 N N . LEU B 1 213 ? 7.586 33 7.027 1 90.69 213 LEU B N 1
ATOM 5056 C CA . LEU B 1 213 ? 8.828 33.375 7.68 1 90.69 213 LEU B CA 1
ATOM 5057 C C . LEU B 1 213 ? 9.039 34.875 7.582 1 90.69 213 LEU B C 1
ATOM 5059 O O . LEU B 1 213 ? 9.461 35.531 8.547 1 90.69 213 LEU B O 1
ATOM 5063 N N . ASP B 1 214 ? 8.758 35.375 6.453 1 89.94 214 ASP B N 1
ATOM 5064 C CA . ASP B 1 214 ? 8.883 36.812 6.254 1 89.94 214 ASP B CA 1
ATOM 5065 C C . ASP B 1 214 ? 7.965 37.562 7.207 1 89.94 214 ASP B C 1
ATOM 5067 O O . ASP B 1 214 ? 8.383 38.562 7.832 1 89.94 214 ASP B O 1
ATOM 5071 N N . ALA B 1 215 ? 6.82 37.125 7.336 1 84.12 215 ALA B N 1
ATOM 5072 C CA . ALA B 1 215 ? 5.863 37.75 8.242 1 84.12 215 ALA B CA 1
ATOM 5073 C C . ALA B 1 215 ? 6.324 37.625 9.688 1 84.12 215 ALA B C 1
ATOM 5075 O O . ALA B 1 215 ? 6.23 38.594 10.461 1 84.12 215 ALA B O 1
ATOM 5076 N N . ALA B 1 216 ? 6.809 36.5 10.016 1 85 216 ALA B N 1
ATOM 5077 C CA . ALA B 1 216 ? 7.254 36.219 11.375 1 85 216 ALA B CA 1
ATOM 5078 C C . ALA B 1 216 ? 8.5 37.031 11.719 1 85 216 ALA B C 1
ATOM 5080 O O . ALA B 1 216 ? 8.703 37.438 12.867 1 85 216 ALA B O 1
ATOM 5081 N N . SER B 1 217 ? 9.312 37.281 10.734 1 88.94 217 SER B N 1
ATOM 5082 C CA . SER B 1 217 ? 10.578 37.969 10.953 1 88.94 217 SER B CA 1
ATOM 5083 C C . SER B 1 217 ? 10.344 39.406 11.406 1 88.94 217 SER B C 1
ATOM 5085 O O . SER B 1 217 ? 11.234 40.031 11.992 1 88.94 217 SER B O 1
ATOM 5087 N N . LYS B 1 218 ? 9.203 39.906 11.203 1 90.81 218 LYS B N 1
ATOM 5088 C CA . LYS B 1 218 ? 8.883 41.281 11.57 1 90.81 218 LYS B CA 1
ATOM 5089 C C . LYS B 1 218 ? 8.344 41.344 12.992 1 90.81 218 LYS B C 1
ATOM 5091 O O . LYS B 1 218 ? 8.039 42.438 13.492 1 90.81 218 LYS B O 1
ATOM 5096 N N . LEU B 1 219 ? 8.297 40.219 13.594 1 93.62 219 LEU B N 1
ATOM 5097 C CA . LEU B 1 219 ? 7.738 40.125 14.93 1 93.62 219 LEU B CA 1
ATOM 5098 C C . LEU B 1 219 ? 8.82 39.844 15.961 1 93.62 219 LEU B C 1
ATOM 5100 O O . LEU B 1 219 ? 9.812 39.156 15.641 1 93.62 219 LEU B O 1
ATOM 5104 N N . GLU B 1 220 ? 8.695 40.469 17.094 1 95.62 220 GLU B N 1
ATOM 5105 C CA . GLU B 1 220 ? 9.469 39.969 18.234 1 95.62 220 GLU B CA 1
ATOM 5106 C C . GLU B 1 220 ? 8.836 38.719 18.844 1 95.62 220 GLU B C 1
ATOM 5108 O O . GLU B 1 220 ? 7.75 38.812 19.422 1 95.62 220 GLU B O 1
ATOM 5113 N N . ILE B 1 221 ? 9.555 37.594 18.766 1 96.56 221 ILE B N 1
ATOM 5114 C CA . ILE B 1 221 ? 8.953 36.312 19.188 1 96.56 221 ILE B CA 1
ATOM 5115 C C . ILE B 1 221 ? 9.766 35.719 20.328 1 96.56 221 ILE B C 1
ATOM 5117 O O . ILE B 1 221 ? 10.977 35.531 20.203 1 96.56 221 ILE B O 1
ATOM 5121 N N . LYS B 1 222 ? 9.078 35.469 21.422 1 97.31 222 LYS B N 1
ATOM 5122 C CA . LYS B 1 222 ? 9.695 34.844 22.562 1 97.31 222 LYS B CA 1
ATOM 5123 C C . LYS B 1 222 ? 9.242 33.375 22.688 1 97.31 222 LYS B C 1
ATOM 5125 O O . LYS B 1 222 ? 9.992 32.531 23.172 1 97.31 222 LYS B O 1
ATOM 5130 N N . TYR B 1 223 ? 8 33.125 22.266 1 97.75 223 TYR B N 1
ATOM 5131 C CA . TYR B 1 223 ? 7.41 31.781 22.312 1 97.75 223 TYR B CA 1
ATOM 5132 C C . TYR B 1 223 ? 6.711 31.438 21 1 97.75 223 TYR B C 1
ATOM 5134 O O . TYR B 1 223 ? 6.035 32.281 20.422 1 97.75 223 TYR B O 1
ATOM 5142 N N . ILE B 1 224 ? 6.984 30.281 20.484 1 97.75 224 ILE B N 1
ATOM 5143 C CA . ILE B 1 224 ? 6.152 29.719 19.422 1 97.75 224 ILE B CA 1
ATOM 5144 C C . ILE B 1 224 ? 5.312 28.578 19.969 1 97.75 224 ILE B C 1
ATOM 5146 O O . ILE B 1 224 ? 5.848 27.547 20.375 1 97.75 224 ILE B O 1
ATOM 5150 N N . LEU B 1 225 ? 4.016 28.766 20.062 1 98.38 225 LEU B N 1
ATOM 5151 C CA . LEU B 1 225 ? 3.076 27.75 20.547 1 98.38 225 LEU B CA 1
ATOM 5152 C C . LEU B 1 225 ? 2.389 27.047 19.375 1 98.38 225 LEU B C 1
ATOM 5154 O O . LEU B 1 225 ? 1.568 27.656 18.688 1 98.38 225 LEU B O 1
ATOM 5158 N N . THR B 1 226 ? 2.715 25.781 19.188 1 97.38 226 THR B N 1
ATOM 5159 C CA . THR B 1 226 ? 2.297 25.016 18.016 1 97.38 226 THR B CA 1
ATOM 5160 C C . THR B 1 226 ? 0.96 24.328 18.281 1 97.38 226 THR B C 1
ATOM 5162 O O . THR B 1 226 ? 0.503 24.25 19.422 1 97.38 226 THR B O 1
ATOM 5165 N N . ALA B 1 227 ? 0.333 23.875 17.156 1 96.94 227 ALA B N 1
ATOM 5166 C CA . ALA B 1 227 ? -0.91 23.125 17.266 1 96.94 227 ALA B CA 1
ATOM 5167 C C . ALA B 1 227 ? -0.629 21.625 17.453 1 96.94 227 ALA B C 1
ATOM 5169 O O . ALA B 1 227 ? -1.493 20.891 17.922 1 96.94 227 ALA B O 1
ATOM 5170 N N . HIS B 1 228 ? 0.56 21.188 17.047 1 97.44 228 HIS B N 1
ATOM 5171 C CA . HIS B 1 228 ? 0.958 19.797 17.219 1 97.44 228 HIS B CA 1
ATOM 5172 C C . HIS B 1 228 ? 2.348 19.688 17.844 1 97.44 228 HIS B C 1
ATOM 5174 O O . HIS B 1 228 ? 3.238 20.484 17.516 1 97.44 228 HIS B O 1
ATOM 5180 N N . GLY B 1 229 ? 2.51 18.75 18.719 1 97.56 229 GLY B N 1
ATOM 5181 C CA . GLY B 1 229 ? 3.814 18.438 19.297 1 97.56 229 GLY B CA 1
ATOM 5182 C C . GLY B 1 229 ? 4.27 19.453 20.328 1 97.56 229 GLY B C 1
ATOM 5183 O O . GLY B 1 229 ? 3.451 20 21.062 1 97.56 229 GLY B O 1
ATOM 5184 N N . VAL B 1 230 ? 5.59 19.625 20.438 1 97.88 230 VAL B N 1
ATOM 5185 C CA . VAL B 1 230 ? 6.16 20.516 21.438 1 97.88 230 VAL B CA 1
ATOM 5186 C C . VAL B 1 230 ? 6.344 21.906 20.844 1 97.88 230 VAL B C 1
ATOM 5188 O O . VAL B 1 230 ? 6.426 22.062 19.625 1 97.88 230 VAL B O 1
ATOM 5191 N N . SER B 1 231 ? 6.367 22.875 21.688 1 98.31 231 SER B N 1
ATOM 5192 C CA . SER B 1 231 ? 6.512 24.281 21.312 1 98.31 231 SER B CA 1
ATOM 5193 C C . SER B 1 231 ? 7.957 24.75 21.453 1 98.31 231 SER B C 1
ATOM 5195 O O . SER B 1 231 ? 8.82 23.984 21.906 1 98.31 231 SER B O 1
ATOM 5197 N N . TRP B 1 232 ? 8.211 25.922 20.938 1 97.94 232 TRP B N 1
ATOM 5198 C CA . TRP B 1 232 ? 9.578 26.422 20.906 1 97.94 232 TRP B CA 1
ATOM 5199 C C . TRP B 1 232 ? 9.727 27.672 21.781 1 97.94 232 TRP B C 1
ATOM 5201 O O . TRP B 1 232 ? 8.844 28.531 21.781 1 97.94 232 TRP B O 1
ATOM 5211 N N . ARG B 1 233 ? 10.867 27.766 22.562 1 97.56 233 ARG B N 1
ATOM 5212 C CA . ARG B 1 233 ? 11.242 28.953 23.328 1 97.56 233 ARG B CA 1
ATOM 5213 C C . ARG B 1 233 ? 12.758 29.094 23.422 1 97.56 233 ARG B C 1
ATOM 5215 O O . ARG B 1 233 ? 13.492 28.156 23.094 1 97.56 233 ARG B O 1
ATOM 5222 N N . GLY B 1 234 ? 13.188 30.219 23.734 1 93.44 234 GLY B N 1
ATOM 5223 C CA . GLY B 1 234 ? 14.609 30.438 23.906 1 93.44 234 GLY B CA 1
ATOM 5224 C C . GLY B 1 234 ? 15.43 30.109 22.672 1 93.44 234 GLY B C 1
ATOM 5225 O O . GLY B 1 234 ? 15.055 30.484 21.562 1 93.44 234 GLY B O 1
ATOM 5226 N N . ASP B 1 235 ? 16.469 29.422 22.844 1 92.56 235 ASP B N 1
ATOM 5227 C CA . ASP B 1 235 ? 17.422 29.156 21.781 1 92.56 235 ASP B CA 1
ATOM 5228 C C . ASP B 1 235 ? 16.844 28.172 20.75 1 92.56 235 ASP B C 1
ATOM 5230 O O . ASP B 1 235 ? 17.266 28.156 19.594 1 92.56 235 ASP B O 1
ATOM 5234 N N . SER B 1 236 ? 15.844 27.453 21.203 1 94.94 236 SER B N 1
ATOM 5235 C CA . SER B 1 236 ? 15.289 26.453 20.297 1 94.94 236 SER B CA 1
ATOM 5236 C C . SER B 1 236 ? 14.5 27.109 19.172 1 94.94 236 SER B C 1
ATOM 5238 O O . SER B 1 236 ? 14.266 26.5 18.125 1 94.94 236 SER B O 1
ATOM 5240 N N . ILE B 1 237 ? 14.039 28.328 19.344 1 95.19 237 ILE B N 1
ATOM 5241 C CA . ILE B 1 237 ? 13.297 29.047 18.312 1 95.19 237 ILE B CA 1
ATOM 5242 C C . ILE B 1 237 ? 14.188 29.25 17.094 1 95.19 237 ILE B C 1
ATOM 5244 O O . ILE B 1 237 ? 13.734 29.062 15.961 1 95.19 237 ILE B O 1
ATOM 5248 N N . ALA B 1 238 ? 15.406 29.656 17.375 1 93.31 238 ALA B N 1
ATOM 5249 C CA . ALA B 1 238 ? 16.328 29.891 16.266 1 93.31 238 ALA B CA 1
ATOM 5250 C C . ALA B 1 238 ? 16.547 28.625 15.453 1 93.31 238 ALA B C 1
ATOM 5252 O O . ALA B 1 238 ? 16.672 28.672 14.227 1 93.31 238 ALA B O 1
ATOM 5253 N N . VAL B 1 239 ? 16.578 27.547 16.109 1 93.62 239 VAL B N 1
ATOM 5254 C CA . VAL B 1 239 ? 16.766 26.25 15.445 1 93.62 239 VAL B CA 1
ATOM 5255 C C . VAL B 1 239 ? 15.57 25.953 14.547 1 93.62 239 VAL B C 1
ATOM 5257 O O . VAL B 1 239 ? 15.734 25.547 13.391 1 93.62 239 VAL B O 1
ATOM 5260 N N . ALA B 1 240 ? 14.391 26.141 15.07 1 94 240 ALA B N 1
ATOM 5261 C CA . ALA B 1 240 ? 13.164 25.875 14.32 1 94 240 ALA B CA 1
ATOM 5262 C C . ALA B 1 240 ? 13.055 26.812 13.109 1 94 240 ALA B C 1
ATOM 5264 O O . ALA B 1 240 ? 12.703 26.375 12.016 1 94 240 ALA B O 1
ATOM 5265 N N . ILE B 1 241 ? 13.367 28.047 13.359 1 94 241 ILE B N 1
ATOM 5266 C CA . ILE B 1 241 ? 13.266 29.031 12.297 1 94 241 ILE B CA 1
ATOM 5267 C C . ILE B 1 241 ? 14.281 28.734 11.203 1 94 241 ILE B C 1
ATOM 5269 O O . ILE B 1 241 ? 13.977 28.844 10.016 1 94 241 ILE B O 1
ATOM 5273 N N . LYS B 1 242 ? 15.445 28.375 11.617 1 93.19 242 LYS B N 1
ATOM 5274 C CA . LYS B 1 242 ? 16.484 28.031 10.641 1 93.19 242 LYS B CA 1
ATOM 5275 C C . LYS B 1 242 ? 16.047 26.844 9.773 1 93.19 242 LYS B C 1
ATOM 5277 O O . LYS B 1 242 ? 16.234 26.875 8.555 1 93.19 242 LYS B O 1
ATOM 5282 N N . GLU B 1 243 ? 15.531 25.844 10.375 1 92.31 243 GLU B N 1
ATOM 5283 C CA . GLU B 1 243 ? 15.086 24.656 9.641 1 92.31 243 GLU B CA 1
ATOM 5284 C C . GLU B 1 243 ? 13.977 25.016 8.656 1 92.31 243 GLU B C 1
ATOM 5286 O O . GLU B 1 243 ? 14.008 24.578 7.5 1 92.31 243 GLU B O 1
ATOM 5291 N N . TYR B 1 244 ? 12.992 25.75 9.148 1 92.06 244 TYR B N 1
ATOM 5292 C CA . TYR B 1 244 ? 11.906 26.219 8.289 1 92.06 244 TYR B CA 1
ATOM 5293 C C . TYR B 1 244 ? 12.445 27.016 7.113 1 92.06 244 TYR B C 1
ATOM 5295 O O . TYR B 1 244 ? 11.953 26.891 5.988 1 92.06 244 TYR B O 1
ATOM 5303 N N . SER B 1 245 ? 13.414 27.859 7.414 1 92.56 245 SER B N 1
ATOM 5304 C CA . SER B 1 245 ? 14.047 28.656 6.367 1 92.56 245 SER B CA 1
ATOM 5305 C C . SER B 1 245 ? 14.727 27.766 5.332 1 92.56 245 SER B C 1
ATOM 5307 O O . SER B 1 245 ? 14.633 28.016 4.129 1 92.56 245 SER B O 1
ATOM 5309 N N . ASP B 1 246 ? 15.383 26.781 5.805 1 92.12 246 ASP B N 1
ATOM 5310 C CA . ASP B 1 246 ? 16.047 25.859 4.898 1 92.12 246 ASP B CA 1
ATOM 5311 C C . ASP B 1 246 ? 15.031 25.141 4 1 92.12 246 ASP B C 1
ATOM 5313 O O . ASP B 1 246 ? 15.258 25 2.797 1 92.12 246 ASP B O 1
ATOM 5317 N N . TRP B 1 247 ? 13.922 24.734 4.566 1 91.94 247 TRP B N 1
ATOM 5318 C CA . TRP B 1 247 ? 12.875 24.094 3.783 1 91.94 247 TRP B CA 1
ATOM 5319 C C . TRP B 1 247 ? 12.289 25.062 2.762 1 91.94 247 TRP B C 1
ATOM 5321 O O . TRP B 1 247 ? 12.117 24.719 1.592 1 91.94 247 TRP B O 1
ATOM 5331 N N . ALA B 1 248 ? 12.047 26.266 3.215 1 90.25 248 ALA B N 1
ATOM 5332 C CA . ALA B 1 248 ? 11.422 27.281 2.381 1 90.25 248 ALA B CA 1
ATOM 5333 C C . ALA B 1 248 ? 12.297 27.625 1.178 1 90.25 248 ALA B C 1
ATOM 5335 O O . ALA B 1 248 ? 11.781 27.938 0.097 1 90.25 248 ALA B O 1
ATOM 5336 N N . HIS B 1 249 ? 13.578 27.484 1.355 1 89.06 249 HIS B N 1
ATOM 5337 C CA . HIS B 1 249 ? 14.508 27.906 0.312 1 89.06 249 HIS B CA 1
ATOM 5338 C C . HIS B 1 249 ? 15.172 26.703 -0.342 1 89.06 249 HIS B C 1
ATOM 5340 O O . HIS B 1 249 ? 16.203 26.828 -1.007 1 89.06 249 HIS B O 1
ATOM 5346 N N . LYS B 1 250 ? 14.68 25.547 -0.129 1 86.62 250 LYS B N 1
ATOM 5347 C CA . LYS B 1 250 ? 15.133 24.312 -0.748 1 86.62 250 LYS B CA 1
ATOM 5348 C C . LYS B 1 250 ? 16.594 24.031 -0.424 1 86.62 250 LYS B C 1
ATOM 5350 O O . LYS B 1 250 ? 17.359 23.594 -1.291 1 86.62 250 LYS B O 1
ATOM 5355 N N . ARG B 1 251 ? 17 24.375 0.806 1 88.88 251 ARG B N 1
ATOM 5356 C CA . ARG B 1 251 ? 18.359 24.125 1.272 1 88.88 251 ARG B CA 1
ATOM 5357 C C . ARG B 1 251 ? 18.422 22.922 2.203 1 88.88 251 ARG B C 1
ATOM 5359 O O . ARG B 1 251 ? 19.375 22.766 2.969 1 88.88 251 ARG B O 1
ATOM 5366 N N . HIS B 1 252 ? 17.375 22.172 2.074 1 90.38 252 HIS B N 1
ATOM 5367 C CA . HIS B 1 252 ? 17.266 21.062 3.014 1 90.38 252 HIS B CA 1
ATOM 5368 C C . HIS B 1 252 ? 17.891 19.781 2.441 1 90.38 252 HIS B C 1
ATOM 5370 O O . HIS B 1 252 ? 18.109 18.812 3.17 1 90.38 252 HIS B O 1
ATOM 5376 N N . CYS B 1 253 ? 18.234 19.812 1.128 1 92.94 253 CYS B N 1
ATOM 5377 C CA . CYS B 1 253 ? 18.766 18.594 0.51 1 92.94 253 CYS B CA 1
ATOM 5378 C C . CYS B 1 253 ? 20.188 18.312 0.999 1 92.94 253 CYS B C 1
ATOM 5380 O O . CYS B 1 253 ? 20.922 19.234 1.351 1 92.94 253 CYS B O 1
ATOM 5382 N N . ARG B 1 254 ? 20.516 17.078 1.081 1 94.81 254 ARG B N 1
ATOM 5383 C CA . ARG B 1 254 ? 21.844 16.578 1.424 1 94.81 254 ARG B CA 1
ATOM 5384 C C . ARG B 1 254 ? 22.453 15.789 0.269 1 94.81 254 ARG B C 1
ATOM 5386 O O . ARG B 1 254 ? 21.75 15.422 -0.675 1 94.81 254 ARG B O 1
ATOM 5393 N N . LYS B 1 255 ? 23.797 15.648 0.302 1 97.25 255 LYS B N 1
ATOM 5394 C CA . LYS B 1 255 ? 24.422 14.68 -0.6 1 97.25 255 LYS B CA 1
ATOM 5395 C C . LYS B 1 255 ? 24 13.258 -0.251 1 97.25 255 LYS B C 1
ATOM 5397 O O . LYS B 1 255 ? 24.781 12.484 0.291 1 97.25 255 LYS B O 1
ATOM 5402 N N . LYS B 1 256 ? 22.781 13 -0.576 1 97.75 256 LYS B N 1
ATOM 5403 C CA . LYS B 1 256 ? 22.062 11.805 -0.126 1 97.75 256 LYS B CA 1
ATOM 5404 C C . LYS B 1 256 ? 21.188 11.234 -1.24 1 97.75 256 LYS B C 1
ATOM 5406 O O . LYS B 1 256 ? 20.594 11.984 -2.014 1 97.75 256 LYS B O 1
ATOM 5411 N N . VAL B 1 257 ? 21.219 9.883 -1.37 1 98.56 257 VAL B N 1
ATOM 5412 C CA . VAL B 1 257 ? 20.344 9.188 -2.312 1 98.56 257 VAL B CA 1
ATOM 5413 C C . VAL B 1 257 ? 19.453 8.203 -1.561 1 98.56 257 VAL B C 1
ATOM 5415 O O . VAL B 1 257 ? 19.953 7.418 -0.74 1 98.56 257 VAL B O 1
ATOM 5418 N N . THR B 1 258 ? 18.156 8.273 -1.749 1 98.69 258 THR B N 1
ATOM 5419 C CA . THR B 1 258 ? 17.203 7.344 -1.153 1 98.69 258 THR B CA 1
ATOM 5420 C C . THR B 1 258 ? 16.75 6.309 -2.178 1 98.69 258 THR B C 1
ATOM 5422 O O . THR B 1 258 ? 16.344 6.66 -3.289 1 98.69 258 THR B O 1
ATOM 5425 N N . LEU B 1 259 ? 16.953 5.094 -1.794 1 98.56 259 LEU B N 1
ATOM 5426 C CA . LEU B 1 259 ? 16.469 3.953 -2.572 1 98.56 259 LEU B CA 1
ATOM 5427 C C . LEU B 1 259 ? 15.188 3.385 -1.979 1 98.56 259 LEU B C 1
ATOM 5429 O O . LEU B 1 259 ? 15.172 2.959 -0.823 1 98.56 259 LEU B O 1
ATOM 5433 N N . VAL B 1 260 ? 14.109 3.457 -2.758 1 98.75 260 VAL B N 1
ATOM 5434 C CA . VAL B 1 260 ? 12.844 2.824 -2.408 1 98.75 260 VAL B CA 1
ATOM 5435 C C . VAL B 1 260 ? 12.68 1.521 -3.188 1 98.75 260 VAL B C 1
ATOM 5437 O O . VAL B 1 260 ? 12.633 1.529 -4.418 1 98.75 260 VAL B O 1
ATOM 5440 N N . VAL B 1 261 ? 12.562 0.382 -2.416 1 98.19 261 VAL B N 1
ATOM 5441 C CA . VAL B 1 261 ? 12.688 -0.885 -3.129 1 98.19 261 VAL B CA 1
ATOM 5442 C C . VAL B 1 261 ? 11.664 -1.884 -2.598 1 98.19 261 VAL B C 1
ATOM 5444 O O . VAL B 1 261 ? 11.289 -1.835 -1.424 1 98.19 261 VAL B O 1
ATOM 5447 N N . ASP B 1 262 ? 11.102 -2.619 -3.525 1 97.12 262 ASP B N 1
ATOM 5448 C CA . ASP B 1 262 ? 10.398 -3.863 -3.242 1 97.12 262 ASP B CA 1
ATOM 5449 C C . ASP B 1 262 ? 10.891 -4.996 -4.141 1 97.12 262 ASP B C 1
ATOM 5451 O O . ASP B 1 262 ? 11.367 -4.75 -5.25 1 97.12 262 ASP B O 1
ATOM 5455 N N . SER B 1 263 ? 10.945 -6.203 -3.619 1 93.69 263 SER B N 1
ATOM 5456 C CA . SER B 1 263 ? 11.453 -7.352 -4.363 1 93.69 263 SER B CA 1
ATOM 5457 C C . SER B 1 263 ? 10.664 -8.617 -4.031 1 93.69 263 SER B C 1
ATOM 5459 O O . SER B 1 263 ? 10.18 -8.773 -2.91 1 93.69 263 SER B O 1
ATOM 5461 N N . MET B 1 264 ? 10.492 -9.469 -5.02 1 89.56 264 MET B N 1
ATOM 5462 C CA . MET B 1 264 ? 9.781 -10.727 -4.82 1 89.56 264 MET B CA 1
ATOM 5463 C C . MET B 1 264 ? 10.742 -11.836 -4.426 1 89.56 264 MET B C 1
ATOM 5465 O O . MET B 1 264 ? 10.477 -12.594 -3.488 1 89.56 264 MET B O 1
ATOM 5469 N N . TYR B 1 265 ? 11.914 -11.891 -5.164 1 87.25 265 TYR B N 1
ATOM 5470 C CA . TYR B 1 265 ? 12.812 -13.031 -5.004 1 87.25 265 TYR B CA 1
ATOM 5471 C C . TYR B 1 265 ? 14.188 -12.578 -4.516 1 87.25 265 TYR B C 1
ATOM 5473 O O . TYR B 1 265 ? 15.133 -13.367 -4.504 1 87.25 265 TYR B O 1
ATOM 5481 N N . GLY B 1 266 ? 14.344 -11.305 -4.227 1 90.75 266 GLY B N 1
ATOM 5482 C CA . GLY B 1 266 ? 15.578 -10.797 -3.643 1 90.75 266 GLY B CA 1
ATOM 5483 C C . GLY B 1 266 ? 16.578 -10.328 -4.68 1 90.75 266 GLY B C 1
ATOM 5484 O O . GLY B 1 266 ? 17.531 -9.625 -4.348 1 90.75 266 GLY B O 1
ATOM 5485 N N . THR B 1 267 ? 16.359 -10.609 -5.984 1 92.88 267 THR B N 1
ATOM 5486 C CA . THR B 1 267 ? 17.328 -10.25 -7.02 1 92.88 267 THR B CA 1
ATOM 5487 C C . THR B 1 267 ? 17.359 -8.742 -7.23 1 92.88 267 THR B C 1
ATOM 5489 O O . THR B 1 267 ? 18.422 -8.156 -7.395 1 92.88 267 THR B O 1
ATOM 5492 N N . THR B 1 268 ? 16.172 -8.141 -7.223 1 96.25 268 THR B N 1
ATOM 5493 C CA . THR B 1 268 ? 16.109 -6.688 -7.32 1 96.25 268 THR B CA 1
ATOM 5494 C C . THR B 1 268 ? 16.828 -6.031 -6.137 1 96.25 268 THR B C 1
ATOM 5496 O O . THR B 1 268 ? 17.531 -5.043 -6.305 1 96.25 268 THR B O 1
ATOM 5499 N N . HIS B 1 269 ? 16.719 -6.625 -4.969 1 95.38 269 HIS B N 1
ATOM 5500 C CA . HIS B 1 269 ? 17.391 -6.133 -3.775 1 95.38 269 HIS B CA 1
ATOM 5501 C C . HIS B 1 269 ? 18.906 -6.133 -3.963 1 95.38 269 HIS B C 1
ATOM 5503 O O . HIS B 1 269 ? 19.578 -5.164 -3.605 1 95.38 269 HIS B O 1
ATOM 5509 N N . ARG B 1 270 ? 19.359 -7.211 -4.52 1 95.25 270 ARG B N 1
ATOM 5510 C CA . ARG B 1 270 ? 20.812 -7.355 -4.672 1 95.25 270 ARG B CA 1
ATOM 5511 C C . ARG B 1 270 ? 21.359 -6.309 -5.629 1 95.25 270 ARG B C 1
ATOM 5513 O O . ARG B 1 270 ? 22.391 -5.691 -5.355 1 95.25 270 ARG B O 1
ATOM 5520 N N . ALA B 1 271 ? 20.672 -6.129 -6.73 1 97.12 271 ALA B N 1
ATOM 5521 C CA . ALA B 1 271 ? 21.078 -5.105 -7.688 1 97.12 271 ALA B CA 1
ATOM 5522 C C . ALA B 1 271 ? 21 -3.711 -7.07 1 97.12 271 ALA B C 1
ATOM 5524 O O . ALA B 1 271 ? 21.875 -2.875 -7.289 1 97.12 271 ALA B O 1
ATOM 5525 N N . ALA B 1 272 ? 20 -3.48 -6.316 1 97.06 272 ALA B N 1
ATOM 5526 C CA . ALA B 1 272 ? 19.797 -2.191 -5.656 1 97.06 272 ALA B CA 1
ATOM 5527 C C . ALA B 1 272 ? 20.938 -1.903 -4.676 1 97.06 272 ALA B C 1
ATOM 5529 O O . ALA B 1 272 ? 21.406 -0.766 -4.574 1 97.06 272 ALA B O 1
ATOM 5530 N N . LEU B 1 273 ? 21.344 -2.941 -3.961 1 96.69 273 LEU B N 1
ATOM 5531 C CA . LEU B 1 273 ? 22.438 -2.783 -3.014 1 96.69 273 LEU B CA 1
ATOM 5532 C C . LEU B 1 273 ? 23.734 -2.436 -3.736 1 96.69 273 LEU B C 1
ATOM 5534 O O . LEU B 1 273 ? 24.516 -1.612 -3.256 1 96.69 273 LEU B O 1
ATOM 5538 N N . ALA B 1 274 ? 23.953 -3.084 -4.902 1 97.75 274 ALA B N 1
ATOM 5539 C CA . ALA B 1 274 ? 25.125 -2.754 -5.699 1 97.75 274 ALA B CA 1
ATOM 5540 C C . ALA B 1 274 ? 25.094 -1.297 -6.156 1 97.75 274 ALA B C 1
ATOM 5542 O O . ALA B 1 274 ? 26.125 -0.609 -6.141 1 97.75 274 ALA B O 1
ATOM 5543 N N . LEU B 1 275 ? 23.969 -0.856 -6.57 1 98.25 275 LEU B N 1
ATOM 5544 C CA . LEU B 1 275 ? 23.797 0.542 -6.953 1 98.25 275 LEU B CA 1
ATOM 5545 C C . LEU B 1 275 ? 24.125 1.467 -5.781 1 98.25 275 LEU B C 1
ATOM 5547 O O . LEU B 1 275 ? 24.828 2.461 -5.945 1 98.25 275 LEU B O 1
ATOM 5551 N N . MET B 1 276 ? 23.625 1.141 -4.586 1 97.25 276 MET B N 1
ATOM 5552 C CA . MET B 1 276 ? 23.859 1.945 -3.391 1 97.25 276 MET B CA 1
ATOM 5553 C C . MET B 1 276 ? 25.359 2.027 -3.084 1 97.25 276 MET B C 1
ATOM 5555 O O . MET B 1 276 ? 25.844 3.07 -2.648 1 97.25 276 MET B O 1
ATOM 5559 N N . GLU B 1 277 ? 26.016 0.917 -3.285 1 96.94 277 GLU B N 1
ATOM 5560 C CA . GLU B 1 277 ? 27.469 0.922 -3.098 1 96.94 277 GLU B CA 1
ATOM 5561 C C . GLU B 1 277 ? 28.141 1.919 -4.035 1 96.94 277 GLU B C 1
ATOM 5563 O O . GLU B 1 277 ? 29.094 2.592 -3.646 1 96.94 277 GLU B O 1
ATOM 5568 N N . GLY B 1 278 ? 27.641 1.948 -5.277 1 98.38 278 GLY B N 1
ATOM 5569 C CA . GLY B 1 278 ? 28.141 2.947 -6.211 1 98.38 278 GLY B CA 1
ATOM 5570 C C . GLY B 1 278 ? 27.922 4.371 -5.734 1 98.38 278 GLY B C 1
ATOM 5571 O O . GLY B 1 278 ? 28.812 5.203 -5.805 1 98.38 278 GLY B O 1
ATOM 5572 N N . VAL B 1 279 ? 26.75 4.66 -5.215 1 98.12 279 VAL B N 1
ATOM 5573 C CA . VAL B 1 279 ? 26.422 5.98 -4.691 1 98.12 279 VAL B CA 1
ATOM 5574 C C . VAL B 1 279 ? 27.359 6.328 -3.535 1 98.12 279 VAL B C 1
ATOM 5576 O O . VAL B 1 279 ? 27.891 7.438 -3.479 1 98.12 279 VAL B O 1
ATOM 5579 N N . GLN B 1 280 ? 27.562 5.375 -2.656 1 97 280 GLN B N 1
ATOM 5580 C CA . GLN B 1 280 ? 28.391 5.574 -1.476 1 97 280 GLN B CA 1
ATOM 5581 C C . GLN B 1 280 ? 29.844 5.824 -1.866 1 97 280 GLN B C 1
ATOM 5583 O O . GLN B 1 280 ? 30.562 6.574 -1.192 1 97 280 GLN B O 1
ATOM 5588 N N . SER B 1 281 ? 30.25 5.219 -2.924 1 97.62 281 SER B N 1
ATOM 5589 C CA . SER B 1 281 ? 31.656 5.277 -3.332 1 97.62 281 SER B CA 1
ATOM 5590 C C . SER B 1 281 ? 32.062 6.695 -3.729 1 97.62 281 SER B C 1
ATOM 5592 O O . SER B 1 281 ? 33.25 7.035 -3.725 1 97.62 281 SER B O 1
ATOM 5594 N N . VAL B 1 282 ? 31.078 7.527 -4.031 1 98 282 VAL B N 1
ATOM 5595 C CA . VAL B 1 282 ? 31.422 8.883 -4.449 1 98 282 VAL B CA 1
ATOM 5596 C C . VAL B 1 282 ? 31.109 9.859 -3.318 1 98 282 VAL B C 1
ATOM 5598 O O . VAL B 1 282 ? 31.109 11.078 -3.525 1 98 282 VAL B O 1
ATOM 5601 N N . GLY B 1 283 ? 30.719 9.336 -2.15 1 96.06 283 GLY B N 1
ATOM 5602 C CA . GLY B 1 283 ? 30.625 10.172 -0.958 1 96.06 283 GLY B CA 1
ATOM 5603 C C . GLY B 1 283 ? 29.219 10.594 -0.625 1 96.06 283 GLY B C 1
ATOM 5604 O O . GLY B 1 283 ? 29 11.492 0.196 1 96.06 283 GLY B O 1
ATOM 5605 N N . CYS B 1 284 ? 28.234 9.961 -1.249 1 96.75 284 CYS B N 1
ATOM 5606 C CA . CYS B 1 284 ? 26.844 10.281 -0.95 1 96.75 284 CYS B CA 1
ATOM 5607 C C . CYS B 1 284 ? 26.297 9.375 0.153 1 96.75 284 CYS B C 1
ATOM 5609 O O . CYS B 1 284 ? 26.594 8.18 0.185 1 96.75 284 CYS B O 1
ATOM 5611 N N . GLU B 1 285 ? 25.562 9.969 1.068 1 96.69 285 GLU B N 1
ATOM 5612 C CA . GLU B 1 285 ? 24.781 9.172 2.016 1 96.69 285 GLU B CA 1
ATOM 5613 C C . GLU B 1 285 ? 23.703 8.367 1.304 1 96.69 285 GLU B C 1
ATOM 5615 O O . GLU B 1 285 ? 23.156 8.805 0.287 1 96.69 285 GLU B O 1
ATOM 5620 N N . THR B 1 286 ? 23.484 7.109 1.79 1 97.06 286 THR B N 1
ATOM 5621 C CA . THR B 1 286 ? 22.453 6.293 1.181 1 97.06 286 THR B CA 1
ATOM 5622 C C . THR B 1 286 ? 21.438 5.828 2.23 1 97.06 286 THR B C 1
ATOM 5624 O O . THR B 1 286 ? 21.812 5.566 3.379 1 97.06 286 THR B O 1
ATOM 5627 N N . VAL B 1 287 ? 20.188 5.793 1.896 1 97.12 287 VAL B N 1
ATOM 5628 C CA . VAL B 1 287 ? 19.109 5.199 2.691 1 97.12 287 VAL B CA 1
ATOM 5629 C C . VAL B 1 287 ? 18.328 4.203 1.843 1 97.12 287 VAL B C 1
ATOM 5631 O O . VAL B 1 287 ? 18.016 4.48 0.684 1 97.12 287 VAL B O 1
ATOM 5634 N N . LEU B 1 288 ? 18.141 3.039 2.396 1 96.56 288 LEU B N 1
ATOM 5635 C CA . LEU B 1 288 ? 17.344 2.02 1.738 1 96.56 288 LEU B CA 1
ATOM 5636 C C . LEU B 1 288 ? 16.016 1.82 2.471 1 96.56 288 LEU B C 1
ATOM 5638 O O . LEU B 1 288 ? 16 1.577 3.68 1 96.56 288 LEU B O 1
ATOM 5642 N N . LEU B 1 289 ? 14.922 2.049 1.742 1 97.38 289 LEU B N 1
ATOM 5643 C CA . LEU B 1 289 ? 13.594 1.781 2.268 1 97.38 289 LEU B CA 1
ATOM 5644 C C . LEU B 1 289 ? 12.977 0.56 1.593 1 97.38 289 LEU B C 1
ATOM 5646 O O . LEU B 1 289 ? 12.562 0.629 0.434 1 97.38 289 LEU B O 1
ATOM 5650 N N . GLU B 1 290 ? 12.883 -0.529 2.35 1 95.12 290 GLU B N 1
ATOM 5651 C CA . GLU B 1 290 ? 12.172 -1.729 1.919 1 95.12 290 GLU B CA 1
ATOM 5652 C C . GLU B 1 290 ? 10.672 -1.591 2.141 1 95.12 290 GLU B C 1
ATOM 5654 O O . GLU B 1 290 ? 10.211 -1.495 3.281 1 95.12 290 GLU B O 1
ATOM 5659 N N . MET B 1 291 ? 9.859 -1.678 1.096 1 94.69 291 MET B N 1
ATOM 5660 C CA . MET B 1 291 ? 8.469 -1.242 1.167 1 94.69 291 MET B CA 1
ATOM 5661 C C . MET B 1 291 ? 7.59 -2.33 1.771 1 94.69 291 MET B C 1
ATOM 5663 O O . MET B 1 291 ? 6.434 -2.076 2.123 1 94.69 291 MET B O 1
ATOM 5667 N N . THR B 1 292 ? 8.109 -3.523 1.993 1 87.44 292 THR B N 1
ATOM 5668 C CA . THR B 1 292 ? 7.348 -4.527 2.73 1 87.44 292 THR B CA 1
ATOM 5669 C C . THR B 1 292 ? 7.309 -4.188 4.219 1 87.44 292 THR B C 1
ATOM 5671 O O . THR B 1 292 ? 6.461 -4.699 4.953 1 87.44 292 THR B O 1
ATOM 5674 N N . SER B 1 293 ? 8.266 -3.301 4.598 1 87.56 293 SER B N 1
ATOM 5675 C CA . SER B 1 293 ? 8.352 -3.074 6.035 1 87.56 293 SER B CA 1
ATOM 5676 C C . SER B 1 293 ? 8.406 -1.585 6.359 1 87.56 293 SER B C 1
ATOM 5678 O O . SER B 1 293 ? 8.188 -1.186 7.508 1 87.56 293 SER B O 1
ATOM 5680 N N . SER B 1 294 ? 8.648 -0.799 5.379 1 91.06 294 SER B N 1
ATOM 5681 C CA . SER B 1 294 ? 8.727 0.639 5.613 1 91.06 294 SER B CA 1
ATOM 5682 C C . SER B 1 294 ? 7.398 1.323 5.316 1 91.06 294 SER B C 1
ATOM 5684 O O . SER B 1 294 ? 6.715 0.969 4.352 1 91.06 294 SER B O 1
ATOM 5686 N N . ASP B 1 295 ? 7.074 2.311 6.117 1 92.75 295 ASP B N 1
ATOM 5687 C CA . ASP B 1 295 ? 5.855 3.094 5.922 1 92.75 295 ASP B CA 1
ATOM 5688 C C . ASP B 1 295 ? 6.082 4.219 4.914 1 92.75 295 ASP B C 1
ATOM 5690 O O . ASP B 1 295 ? 7.195 4.727 4.785 1 92.75 295 ASP B O 1
ATOM 5694 N N . ILE B 1 296 ? 5.082 4.652 4.23 1 94.25 296 ILE B N 1
ATOM 5695 C CA . ILE B 1 296 ? 5.152 5.68 3.199 1 94.25 296 ILE B CA 1
ATOM 5696 C C . ILE B 1 296 ? 5.637 6.992 3.811 1 94.25 296 ILE B C 1
ATOM 5698 O O . ILE B 1 296 ? 6.25 7.816 3.127 1 94.25 296 ILE B O 1
ATOM 5702 N N . THR B 1 297 ? 5.434 7.203 5.141 1 94.81 297 THR B N 1
ATOM 5703 C CA . THR B 1 297 ? 5.902 8.391 5.848 1 94.81 297 THR B CA 1
ATOM 5704 C C . THR B 1 297 ? 7.426 8.492 5.785 1 94.81 297 THR B C 1
ATOM 5706 O O . THR B 1 297 ? 7.977 9.594 5.707 1 94.81 297 THR B O 1
ATOM 5709 N N . LYS B 1 298 ? 8.055 7.316 5.816 1 96.56 298 LYS B N 1
ATOM 5710 C CA . LYS B 1 298 ? 9.516 7.305 5.754 1 96.56 298 LYS B CA 1
ATOM 5711 C C . LYS B 1 298 ? 10.008 7.582 4.336 1 96.56 298 LYS B C 1
ATOM 5713 O O . LYS B 1 298 ? 11.07 8.172 4.145 1 96.56 298 LYS B O 1
ATOM 5718 N N . VAL B 1 299 ? 9.18 7.164 3.354 1 97.69 299 VAL B N 1
ATOM 5719 C CA . VAL B 1 299 ? 9.516 7.492 1.971 1 97.69 299 VAL B CA 1
ATOM 5720 C C . VAL B 1 299 ? 9.547 9.008 1.791 1 97.69 299 VAL B C 1
ATOM 5722 O O . VAL B 1 299 ? 10.5 9.555 1.237 1 97.69 299 VAL B O 1
ATOM 5725 N N . ALA B 1 300 ? 8.5 9.664 2.32 1 96.81 300 ALA B N 1
ATOM 5726 C CA . ALA B 1 300 ? 8.453 11.125 2.238 1 96.81 300 ALA B CA 1
ATOM 5727 C C . ALA B 1 300 ? 9.633 11.75 2.979 1 96.81 300 ALA B C 1
ATOM 5729 O O . ALA B 1 300 ? 10.328 12.609 2.43 1 96.81 300 ALA B O 1
ATOM 5730 N N . LEU B 1 301 ? 9.898 11.305 4.199 1 96.19 301 LEU B N 1
ATOM 5731 C CA . LEU B 1 301 ? 10.969 11.844 5.035 1 96.19 301 LEU B CA 1
ATOM 5732 C C . LEU B 1 301 ? 12.305 11.797 4.301 1 96.19 301 LEU B C 1
ATOM 5734 O O . LEU B 1 301 ? 12.992 12.82 4.188 1 96.19 301 LEU B O 1
ATOM 5738 N N . HIS B 1 302 ? 12.594 10.664 3.656 1 97.62 302 HIS B N 1
ATOM 5739 C CA . HIS B 1 302 ? 13.953 10.461 3.156 1 97.62 302 HIS B CA 1
ATOM 5740 C C . HIS B 1 302 ? 14.094 10.984 1.731 1 97.62 302 HIS B C 1
ATOM 5742 O O . HIS B 1 302 ? 15.164 11.461 1.349 1 97.62 302 HIS B O 1
ATOM 5748 N N . THR B 1 303 ? 13.055 10.938 0.969 1 97.75 303 THR B N 1
ATOM 5749 C CA . THR B 1 303 ? 13.18 11.508 -0.368 1 97.75 303 THR B CA 1
ATOM 5750 C C . THR B 1 303 ? 13.195 13.031 -0.306 1 97.75 303 THR B C 1
ATOM 5752 O O . THR B 1 303 ? 13.773 13.688 -1.177 1 97.75 303 THR B O 1
ATOM 5755 N N . TYR B 1 304 ? 12.578 13.617 0.768 1 96.06 304 TYR B N 1
ATOM 5756 C CA . TYR B 1 304 ? 12.484 15.07 0.926 1 96.06 304 TYR B CA 1
ATOM 5757 C C . TYR B 1 304 ? 13.875 15.688 1.037 1 96.06 304 TYR B C 1
ATOM 5759 O O . TYR B 1 304 ? 14.148 16.719 0.419 1 96.06 304 TYR B O 1
ATOM 5767 N N . ASP B 1 305 ? 14.789 15.055 1.762 1 95.62 305 ASP B N 1
ATOM 5768 C CA . ASP B 1 305 ? 16.078 15.688 1.978 1 95.62 305 ASP B CA 1
ATOM 5769 C C . ASP B 1 305 ? 17.172 15.016 1.139 1 95.62 305 ASP B C 1
ATOM 5771 O O . ASP B 1 305 ? 18.359 15.211 1.383 1 95.62 305 ASP B O 1
ATOM 5775 N N . SER B 1 306 ? 16.812 14.133 0.197 1 97.44 306 SER B N 1
ATOM 5776 C CA . SER B 1 306 ? 17.766 13.516 -0.714 1 97.44 306 SER B CA 1
ATOM 5777 C C . SER B 1 306 ? 17.922 14.336 -1.988 1 97.44 306 SER B C 1
ATOM 5779 O O . SER B 1 306 ? 16.969 14.938 -2.469 1 97.44 306 SER B O 1
ATOM 5781 N N . SER B 1 307 ? 19.141 14.328 -2.5 1 97.69 307 SER B N 1
ATOM 5782 C CA . SER B 1 307 ? 19.422 15.039 -3.744 1 97.69 307 SER B CA 1
ATOM 5783 C C . SER B 1 307 ? 19.25 14.125 -4.953 1 97.69 307 SER B C 1
ATOM 5785 O O . SER B 1 307 ? 19.359 14.57 -6.098 1 97.69 307 SER B O 1
ATOM 5787 N N . GLY B 1 308 ? 19.016 12.844 -4.754 1 98.19 308 GLY B N 1
ATOM 5788 C CA . GLY B 1 308 ? 18.703 11.859 -5.777 1 98.19 308 GLY B CA 1
ATOM 5789 C C . GLY B 1 308 ? 17.859 10.711 -5.258 1 98.19 308 GLY B C 1
ATOM 5790 O O . GLY B 1 308 ? 17.828 10.445 -4.055 1 98.19 308 GLY B O 1
ATOM 5791 N N . VAL B 1 309 ? 17.141 10.039 -6.152 1 98.81 309 VAL B N 1
ATOM 5792 C CA . VAL B 1 309 ? 16.266 8.961 -5.711 1 98.81 309 VAL B CA 1
ATOM 5793 C C . VAL B 1 309 ? 16.344 7.801 -6.695 1 98.81 309 VAL B C 1
ATOM 5795 O O . VAL B 1 309 ? 16.609 8 -7.883 1 98.81 309 VAL B O 1
ATOM 5798 N N . VAL B 1 310 ? 16.125 6.645 -6.184 1 98.69 310 VAL B N 1
ATOM 5799 C CA . VAL B 1 310 ? 16 5.426 -6.98 1 98.69 310 VAL B CA 1
ATOM 5800 C C . VAL B 1 310 ? 14.773 4.641 -6.543 1 98.69 310 VAL B C 1
ATOM 5802 O O . VAL B 1 310 ? 14.516 4.484 -5.348 1 98.69 310 VAL B O 1
ATOM 5805 N N . PHE B 1 311 ? 13.992 4.281 -7.473 1 98.81 311 PHE B N 1
ATOM 5806 C CA . PHE B 1 311 ? 12.914 3.336 -7.223 1 98.81 311 PHE B CA 1
ATOM 5807 C C . PHE B 1 311 ? 13.188 2.004 -7.914 1 98.81 311 PHE B C 1
ATOM 5809 O O . PHE B 1 311 ? 13.531 1.972 -9.094 1 98.81 311 PHE B O 1
ATOM 5816 N N . ALA B 1 312 ? 13.109 0.923 -7.156 1 98.69 312 ALA B N 1
ATOM 5817 C CA . ALA B 1 312 ? 13.445 -0.403 -7.672 1 98.69 312 ALA B CA 1
ATOM 5818 C C . ALA B 1 312 ? 12.289 -1.381 -7.449 1 98.69 312 ALA B C 1
ATOM 5820 O O . ALA B 1 312 ? 11.766 -1.487 -6.336 1 98.69 312 ALA B O 1
ATOM 5821 N N . SER B 1 313 ? 11.891 -2.018 -8.508 1 98.38 313 SER B N 1
ATOM 5822 C CA . SER B 1 313 ? 10.805 -2.988 -8.453 1 98.38 313 SER B CA 1
ATOM 5823 C C . SER B 1 313 ? 10.953 -4.047 -9.539 1 98.38 313 SER B C 1
ATOM 5825 O O . SER B 1 313 ? 11.234 -3.725 -10.695 1 98.38 313 SER B O 1
ATOM 5827 N N . PRO B 1 314 ? 10.766 -5.352 -9.18 1 97.31 314 PRO B N 1
ATOM 5828 C CA . PRO B 1 314 ? 10.539 -6.312 -10.258 1 97.31 314 PRO B CA 1
ATOM 5829 C C . PRO B 1 314 ? 9.188 -6.129 -10.938 1 97.31 314 PRO B C 1
ATOM 5831 O O . PRO B 1 314 ? 8.336 -5.391 -10.445 1 97.31 314 PRO B O 1
ATOM 5834 N N . THR B 1 315 ? 9.055 -6.734 -12.125 1 95.81 315 THR B N 1
ATOM 5835 C CA . THR B 1 315 ? 7.742 -6.777 -12.75 1 95.81 315 THR B CA 1
ATOM 5836 C C . THR B 1 315 ? 6.859 -7.828 -12.078 1 95.81 315 THR B C 1
ATOM 5838 O O . THR B 1 315 ? 7.266 -8.984 -11.922 1 95.81 315 THR B O 1
ATOM 5841 N N . LEU B 1 316 ? 5.738 -7.359 -11.57 1 92.62 316 LEU B N 1
ATOM 5842 C CA . LEU B 1 316 ? 4.668 -8.227 -11.094 1 92.62 316 LEU B CA 1
ATOM 5843 C C . LEU B 1 316 ? 3.436 -8.117 -11.984 1 92.62 316 LEU B C 1
ATOM 5845 O O . LEU B 1 316 ? 2.844 -7.039 -12.102 1 92.62 316 LEU B O 1
ATOM 5849 N N . ASN B 1 317 ? 2.805 -9.18 -12.711 1 87.94 317 ASN B N 1
ATOM 5850 C CA . ASN B 1 317 ? 1.626 -9.258 -13.562 1 87.94 317 ASN B CA 1
ATOM 5851 C C . ASN B 1 317 ? 1.593 -8.125 -14.578 1 87.94 317 ASN B C 1
ATOM 5853 O O . ASN B 1 317 ? 0.579 -7.434 -14.719 1 87.94 317 ASN B O 1
ATOM 5857 N N . ASN B 1 318 ? 2.713 -7.547 -14.953 1 91.56 318 ASN B N 1
ATOM 5858 C CA . ASN B 1 318 ? 2.807 -6.578 -16.031 1 91.56 318 ASN B CA 1
ATOM 5859 C C . ASN B 1 318 ? 3.051 -5.168 -15.508 1 91.56 318 ASN B C 1
ATOM 5861 O O . ASN B 1 318 ? 2.842 -4.188 -16.234 1 91.56 318 ASN B O 1
ATOM 5865 N N . THR B 1 319 ? 3.309 -4.969 -14.359 1 94.94 319 THR B N 1
ATOM 5866 C CA . THR B 1 319 ? 3.609 -3.654 -13.805 1 94.94 319 THR B CA 1
ATOM 5867 C C . THR B 1 319 ? 4.523 -3.779 -12.586 1 94.94 319 THR B C 1
ATOM 5869 O O . THR B 1 319 ? 5.051 -4.859 -12.312 1 94.94 319 THR B O 1
ATOM 5872 N N . CYS B 1 320 ? 4.809 -2.646 -11.93 1 97.44 320 CYS B N 1
ATOM 5873 C CA . CYS B 1 320 ? 5.66 -2.672 -10.75 1 97.44 320 CYS B CA 1
ATOM 5874 C C . CYS B 1 320 ? 4.883 -3.154 -9.523 1 97.44 320 CYS B C 1
ATOM 5876 O O . CYS B 1 320 ? 3.664 -3.322 -9.586 1 97.44 320 CYS B O 1
ATOM 5878 N N . MET B 1 321 ? 5.582 -3.428 -8.484 1 97.25 321 MET B N 1
ATOM 5879 C CA . MET B 1 321 ? 4.961 -3.836 -7.227 1 97.25 321 MET B CA 1
ATOM 5880 C C . MET B 1 321 ? 3.992 -2.77 -6.727 1 97.25 321 MET B C 1
ATOM 5882 O O . MET B 1 321 ? 4.277 -1.574 -6.816 1 97.25 321 MET B O 1
ATOM 5886 N N . PRO B 1 322 ? 2.807 -3.15 -6.184 1 96.69 322 PRO B N 1
ATOM 5887 C CA . PRO B 1 322 ? 1.836 -2.174 -5.684 1 96.69 322 PRO B CA 1
ATOM 5888 C C . PRO B 1 322 ? 2.434 -1.22 -4.652 1 96.69 322 PRO B C 1
ATOM 5890 O O . PRO B 1 322 ? 2.053 -0.048 -4.594 1 96.69 322 PRO B O 1
ATOM 5893 N N . THR B 1 323 ? 3.346 -1.731 -3.822 1 96.81 323 THR B N 1
ATOM 5894 C CA . THR B 1 323 ? 3.971 -0.905 -2.795 1 96.81 323 THR B CA 1
ATOM 5895 C C . THR B 1 323 ? 4.785 0.221 -3.428 1 96.81 323 THR B C 1
ATOM 5897 O O . THR B 1 323 ? 4.809 1.341 -2.914 1 96.81 323 THR B O 1
ATOM 5900 N N . ILE B 1 324 ? 5.445 -0.064 -4.527 1 98.38 324 ILE B N 1
ATOM 5901 C CA . ILE B 1 324 ? 6.242 0.938 -5.227 1 98.38 324 ILE B CA 1
ATOM 5902 C C . ILE B 1 324 ? 5.32 1.957 -5.895 1 98.38 324 ILE B C 1
ATOM 5904 O O . ILE B 1 324 ? 5.598 3.16 -5.871 1 98.38 324 ILE B O 1
ATOM 5908 N N . SER B 1 325 ? 4.223 1.428 -6.453 1 98 325 SER B N 1
ATOM 5909 C CA . SER B 1 325 ? 3.225 2.326 -7.023 1 98 325 SER B CA 1
ATOM 5910 C C . SER B 1 325 ? 2.68 3.287 -5.973 1 98 325 SER B C 1
ATOM 5912 O O . SER B 1 325 ? 2.523 4.48 -6.234 1 98 325 SER B O 1
ATOM 5914 N N . ALA B 1 326 ? 2.367 2.781 -4.82 1 97.56 326 ALA B N 1
ATOM 5915 C CA . ALA B 1 326 ? 1.868 3.596 -3.715 1 97.56 326 ALA B CA 1
ATOM 5916 C C . ALA B 1 326 ? 2.883 4.664 -3.32 1 97.56 326 ALA B C 1
ATOM 5918 O O . ALA B 1 326 ? 2.52 5.824 -3.107 1 97.56 326 ALA B O 1
ATOM 5919 N N . ALA B 1 327 ? 4.133 4.246 -3.211 1 98.12 327 ALA B N 1
ATOM 5920 C CA . ALA B 1 327 ? 5.191 5.176 -2.82 1 98.12 327 ALA B CA 1
ATOM 5921 C C . ALA B 1 327 ? 5.336 6.301 -3.838 1 98.12 327 ALA B C 1
ATOM 5923 O O . ALA B 1 327 ? 5.449 7.473 -3.467 1 98.12 327 ALA B O 1
ATOM 5924 N N . LEU B 1 328 ? 5.316 5.934 -5.129 1 98.44 328 LEU B N 1
ATOM 5925 C CA . LEU B 1 328 ? 5.438 6.922 -6.195 1 98.44 328 LEU B CA 1
ATOM 5926 C C . LEU B 1 328 ? 4.258 7.887 -6.176 1 98.44 328 LEU B C 1
ATOM 5928 O O . LEU B 1 328 ? 4.438 9.094 -6.332 1 98.44 328 LEU B O 1
ATOM 5932 N N . ASN B 1 329 ? 3.066 7.332 -5.938 1 97.5 329 ASN B N 1
ATOM 5933 C CA . ASN B 1 329 ? 1.861 8.148 -5.82 1 97.5 329 ASN B CA 1
ATOM 5934 C C . ASN B 1 329 ? 1.98 9.164 -4.688 1 97.5 329 ASN B C 1
ATOM 5936 O O . ASN B 1 329 ? 1.604 10.328 -4.852 1 97.5 329 ASN B O 1
ATOM 5940 N N . TYR B 1 330 ? 2.521 8.727 -3.619 1 96.75 330 TYR B N 1
ATOM 5941 C CA . TYR B 1 330 ? 2.623 9.562 -2.428 1 96.75 330 TYR B CA 1
ATOM 5942 C C . TYR B 1 330 ? 3.617 10.695 -2.643 1 96.75 330 TYR B C 1
ATOM 5944 O O . TYR B 1 330 ? 3.316 11.859 -2.352 1 96.75 330 TYR B O 1
ATOM 5952 N N . VAL B 1 331 ? 4.773 10.367 -3.201 1 96.81 331 VAL B N 1
ATOM 5953 C CA . VAL B 1 331 ? 5.816 11.359 -3.438 1 96.81 331 VAL B CA 1
ATOM 5954 C C . VAL B 1 331 ? 5.355 12.344 -4.508 1 96.81 331 VAL B C 1
ATOM 5956 O O . VAL B 1 331 ? 5.695 13.531 -4.453 1 96.81 331 VAL B O 1
ATOM 5959 N N . ARG B 1 332 ? 4.625 11.836 -5.48 1 96 332 ARG B N 1
ATOM 5960 C CA . ARG B 1 332 ? 4.062 12.703 -6.512 1 96 332 ARG B CA 1
ATOM 5961 C C . ARG B 1 332 ? 3.104 13.719 -5.906 1 96 332 ARG B C 1
ATOM 5963 O O . ARG B 1 332 ? 3.223 14.922 -6.164 1 96 332 ARG B O 1
ATOM 5970 N N . GLY B 1 333 ? 2.156 13.242 -5.117 1 94.38 333 GLY B N 1
ATOM 5971 C CA . GLY B 1 333 ? 1.177 14.133 -4.504 1 94.38 333 GLY B CA 1
ATOM 5972 C C . GLY B 1 333 ? 1.807 15.242 -3.684 1 94.38 333 GLY B C 1
ATOM 5973 O O . GLY B 1 333 ? 1.312 16.375 -3.672 1 94.38 333 GLY B O 1
ATOM 5974 N N . LEU B 1 334 ? 2.973 14.914 -3.062 1 94.12 334 LEU B N 1
ATOM 5975 C CA . LEU B 1 334 ? 3.66 15.852 -2.178 1 94.12 334 LEU B CA 1
ATOM 5976 C C . LEU B 1 334 ? 4.691 16.672 -2.947 1 94.12 334 LEU B C 1
ATOM 5978 O O . LEU B 1 334 ? 5.305 17.578 -2.393 1 94.12 334 LEU B O 1
ATOM 5982 N N . THR B 1 335 ? 4.957 16.328 -4.219 1 93.88 335 THR B N 1
ATOM 5983 C CA . THR B 1 335 ? 5.91 17 -5.098 1 93.88 335 THR B CA 1
ATOM 5984 C C . THR B 1 335 ? 7.297 17.047 -4.461 1 93.88 335 THR B C 1
ATOM 5986 O O . THR B 1 335 ? 7.941 18.094 -4.445 1 93.88 335 THR B O 1
ATOM 5989 N N . LEU B 1 336 ? 7.738 15.898 -4.012 1 94.38 336 LEU B N 1
ATOM 5990 C CA . LEU B 1 336 ? 8.914 15.891 -3.15 1 94.38 336 LEU B CA 1
ATOM 5991 C C . LEU B 1 336 ? 10.188 15.75 -3.975 1 94.38 336 LEU B C 1
ATOM 5993 O O . LEU B 1 336 ? 11.281 16.062 -3.496 1 94.38 336 LEU B O 1
ATOM 5997 N N . ILE B 1 337 ? 10.078 15.305 -5.227 1 96.5 337 ILE B N 1
ATOM 5998 C CA . ILE B 1 337 ? 11.32 14.938 -5.887 1 96.5 337 ILE B CA 1
ATOM 5999 C C . ILE B 1 337 ? 11.422 15.641 -7.238 1 96.5 337 ILE B C 1
ATOM 6001 O O . ILE B 1 337 ? 12.125 15.18 -8.141 1 96.5 337 ILE B O 1
ATOM 6005 N N . ARG B 1 338 ? 10.68 16.766 -7.363 1 95.06 338 ARG B N 1
ATOM 6006 C CA . ARG B 1 338 ? 10.719 17.547 -8.594 1 95.06 338 ARG B CA 1
ATOM 6007 C C . ARG B 1 338 ? 12.141 18 -8.906 1 95.06 338 ARG B C 1
ATOM 6009 O O . ARG B 1 338 ? 12.812 18.594 -8.062 1 95.06 338 ARG B O 1
ATOM 6016 N N . GLY B 1 339 ? 12.562 17.688 -10.109 1 95.62 339 GLY B N 1
ATOM 6017 C CA . GLY B 1 339 ? 13.852 18.141 -10.602 1 95.62 339 GLY B CA 1
ATOM 6018 C C . GLY B 1 339 ? 15.016 17.312 -10.086 1 95.62 339 GLY B C 1
ATOM 6019 O O . GLY B 1 339 ? 16.156 17.469 -10.555 1 95.62 339 GLY B O 1
ATOM 6020 N N . LYS B 1 340 ? 14.812 16.422 -9.109 1 97.12 340 LYS B N 1
ATOM 6021 C CA . LYS B 1 340 ? 15.898 15.617 -8.562 1 97.12 340 LYS B CA 1
ATOM 6022 C C . LYS B 1 340 ? 16.297 14.5 -9.531 1 97.12 340 LYS B C 1
ATOM 6024 O O . LYS B 1 340 ? 15.438 13.898 -10.172 1 97.12 340 LYS B O 1
ATOM 6029 N N . PRO B 1 341 ? 17.625 14.242 -9.672 1 98.31 341 PRO B N 1
ATOM 6030 C CA . PRO B 1 341 ? 18.016 13.055 -10.43 1 98.31 341 PRO B CA 1
ATOM 6031 C C . PRO B 1 341 ? 17.344 11.781 -9.93 1 98.31 341 PRO B C 1
ATOM 6033 O O . PRO B 1 341 ? 17.312 11.531 -8.719 1 98.31 341 PRO B O 1
ATOM 6036 N N . ALA B 1 342 ? 16.766 11.07 -10.867 1 98.62 342 ALA B N 1
ATOM 6037 C CA . ALA B 1 342 ? 16.031 9.859 -10.508 1 98.62 342 ALA B CA 1
ATOM 6038 C C . ALA B 1 342 ? 16.391 8.695 -11.43 1 98.62 342 ALA B C 1
ATOM 6040 O O . ALA B 1 342 ? 16.656 8.898 -12.617 1 98.62 342 ALA B O 1
ATOM 6041 N N . TYR B 1 343 ? 16.453 7.531 -10.875 1 98.5 343 TYR B N 1
ATOM 6042 C CA . TYR B 1 343 ? 16.797 6.305 -11.586 1 98.5 343 TYR B CA 1
ATOM 6043 C C . TYR B 1 343 ? 15.883 5.16 -11.172 1 9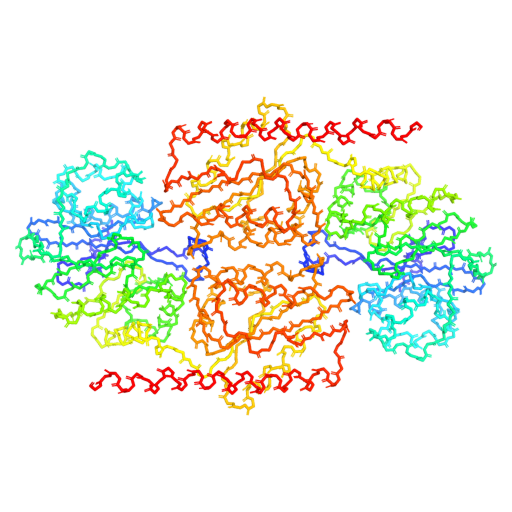8.5 343 TYR B C 1
ATOM 6045 O O . TYR B 1 343 ? 15.109 5.289 -10.219 1 98.5 343 TYR B O 1
ATOM 6053 N N . ALA B 1 344 ? 15.844 4.113 -11.977 1 98.62 344 ALA B N 1
ATOM 6054 C CA . ALA B 1 344 ? 15.047 2.936 -11.648 1 98.62 344 ALA B CA 1
ATOM 6055 C C . ALA B 1 344 ? 15.742 1.657 -12.109 1 98.62 344 ALA B C 1
ATOM 6057 O O . ALA B 1 344 ? 16.516 1.677 -13.07 1 98.62 344 ALA B O 1
ATOM 6058 N N . LEU B 1 345 ? 15.531 0.626 -11.414 1 98.31 345 LEU B N 1
ATOM 6059 C CA . LEU B 1 345 ? 16.031 -0.687 -11.812 1 98.31 345 LEU B CA 1
ATOM 6060 C C . LEU B 1 345 ? 15.07 -1.787 -11.375 1 98.31 345 LEU B C 1
ATOM 6062 O O . LEU B 1 345 ? 14.211 -1.563 -10.508 1 98.31 345 LEU B O 1
ATOM 6066 N N . GLY B 1 346 ? 15.18 -2.91 -11.977 1 97.62 346 GLY B N 1
ATOM 6067 C CA . GLY B 1 346 ? 14.336 -4.027 -11.57 1 97.62 346 GLY B CA 1
ATOM 6068 C C . GLY B 1 346 ? 14.508 -5.25 -12.453 1 97.62 346 GLY B C 1
ATOM 6069 O O . GLY B 1 346 ? 14.859 -5.133 -13.625 1 97.62 346 GLY B O 1
ATOM 6070 N N . ALA B 1 347 ? 14.148 -6.367 -11.859 1 96.12 347 ALA B N 1
ATOM 6071 C CA . ALA B 1 347 ? 14.18 -7.645 -12.562 1 96.12 347 ALA B CA 1
ATOM 6072 C C . ALA B 1 347 ? 12.844 -7.918 -13.258 1 96.12 347 ALA B C 1
ATOM 6074 O O . ALA B 1 347 ? 11.828 -7.297 -12.93 1 96.12 347 ALA B O 1
ATOM 6075 N N . TYR B 1 348 ? 12.883 -8.703 -14.273 1 94.19 348 TYR B N 1
ATOM 6076 C CA . TYR B 1 348 ? 11.68 -9.203 -14.93 1 94.19 348 TYR B CA 1
ATOM 6077 C C . TYR B 1 348 ? 11.883 -10.625 -15.438 1 94.19 348 TYR B C 1
ATOM 6079 O O . TYR B 1 348 ? 13.023 -11.094 -15.555 1 94.19 348 TYR B O 1
ATOM 6087 N N . GLY B 1 349 ? 10.852 -11.352 -15.633 1 88.88 349 GLY B N 1
ATOM 6088 C CA . GLY B 1 349 ? 10.914 -12.68 -16.234 1 88.88 349 GLY B CA 1
ATOM 6089 C C . GLY B 1 349 ? 10.625 -12.68 -17.719 1 88.88 349 GLY B C 1
ATOM 6090 O O . GLY B 1 349 ? 11.477 -13.062 -18.516 1 88.88 349 GLY B O 1
ATOM 6091 N N . TRP B 1 350 ? 9.477 -12.188 -18.047 1 83.94 350 TRP B N 1
ATOM 6092 C CA . TRP B 1 350 ? 9.078 -12.18 -19.453 1 83.94 350 TRP B CA 1
ATOM 6093 C C . TRP B 1 350 ? 8.742 -10.766 -19.922 1 83.94 350 TRP B C 1
ATOM 6095 O O . TRP B 1 350 ? 9.445 -10.195 -20.766 1 83.94 350 TRP B O 1
ATOM 6105 N N . SER B 1 351 ? 7.859 -10.156 -19.188 1 87 351 SER B N 1
ATOM 6106 C CA . SER B 1 351 ? 7.496 -8.789 -19.547 1 87 351 SER B CA 1
ATOM 6107 C C . SER B 1 351 ? 8.281 -7.773 -18.734 1 87 351 SER B C 1
ATOM 6109 O O . SER B 1 351 ? 8.234 -7.793 -17.5 1 87 351 SER B O 1
ATOM 6111 N N . ASN B 1 352 ? 9.125 -6.992 -19.406 1 93.62 352 ASN B N 1
ATOM 6112 C CA . ASN B 1 352 ? 9.82 -5.895 -18.75 1 93.62 352 ASN B CA 1
ATOM 6113 C C . ASN B 1 352 ? 8.945 -4.652 -18.641 1 93.62 352 ASN B C 1
ATOM 6115 O O . ASN B 1 352 ? 8.9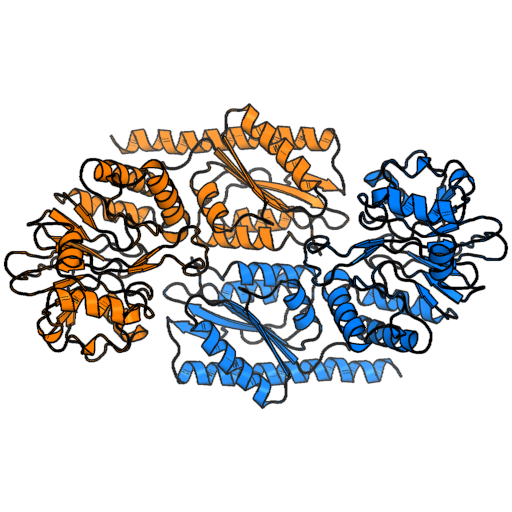77 -3.787 -19.516 1 93.62 352 ASN B O 1
ATOM 6119 N N . ARG B 1 353 ? 8.172 -4.562 -17.531 1 95.25 353 ARG B N 1
ATOM 6120 C CA . ARG B 1 353 ? 7.164 -3.504 -17.5 1 95.25 353 ARG B CA 1
ATOM 6121 C C . ARG B 1 353 ? 7.352 -2.611 -16.281 1 95.25 353 ARG B C 1
ATOM 6123 O O . ARG B 1 353 ? 6.957 -1.441 -16.297 1 95.25 353 ARG B O 1
ATOM 6130 N N . ALA B 1 354 ? 7.996 -3.086 -15.25 1 97.25 354 ALA B N 1
ATOM 6131 C CA . ALA B 1 354 ? 8.094 -2.336 -14 1 97.25 354 ALA B CA 1
ATOM 6132 C C . ALA B 1 354 ? 8.891 -1.049 -14.188 1 97.25 354 ALA B C 1
ATOM 6134 O O . ALA B 1 354 ? 8.414 0.039 -13.859 1 97.25 354 ALA B O 1
ATOM 6135 N N . VAL B 1 355 ? 10.125 -1.114 -14.742 1 97.69 355 VAL B N 1
ATOM 6136 C CA . VAL B 1 355 ? 11.031 0.023 -14.844 1 97.69 355 VAL B CA 1
ATOM 6137 C C . VAL B 1 355 ? 10.445 1.077 -15.781 1 97.69 355 VAL B C 1
ATOM 6139 O O . VAL B 1 355 ? 10.367 2.256 -15.422 1 97.69 355 VAL B O 1
ATOM 6142 N N . PRO B 1 356 ? 9.883 0.668 -16.938 1 96.44 356 PRO B N 1
ATOM 6143 C CA . PRO B 1 356 ? 9.227 1.667 -17.781 1 96.44 356 PRO B CA 1
ATOM 6144 C C . PRO B 1 356 ? 8.062 2.365 -17.062 1 96.44 356 PRO B C 1
ATOM 6146 O O . PRO B 1 356 ? 7.906 3.582 -17.188 1 96.44 356 PRO B O 1
ATOM 6149 N N . ASP B 1 357 ? 7.238 1.623 -16.406 1 96.19 357 ASP B N 1
ATOM 6150 C CA . ASP B 1 357 ? 6.121 2.213 -15.672 1 96.19 357 ASP B CA 1
ATOM 6151 C C . ASP B 1 357 ? 6.613 3.195 -14.609 1 96.19 357 ASP B C 1
ATOM 6153 O O . ASP B 1 357 ? 6.016 4.254 -14.414 1 96.19 357 ASP B O 1
ATOM 6157 N N . ILE B 1 358 ? 7.684 2.816 -13.914 1 98 358 ILE B N 1
ATOM 6158 C CA . ILE B 1 358 ? 8.266 3.674 -12.891 1 98 358 ILE B CA 1
ATOM 6159 C C . ILE B 1 358 ? 8.766 4.973 -13.516 1 98 358 ILE B C 1
ATOM 6161 O O . ILE B 1 358 ? 8.523 6.059 -12.992 1 98 358 ILE B O 1
ATOM 6165 N N . PHE B 1 359 ? 9.406 4.867 -14.68 1 97.19 359 PHE B N 1
ATOM 6166 C CA . PHE B 1 359 ? 9.945 6.051 -15.336 1 97.19 359 PHE B CA 1
ATOM 6167 C C . PHE B 1 359 ? 8.82 6.977 -15.789 1 97.19 359 PHE B C 1
ATOM 6169 O O . PHE B 1 359 ? 8.953 8.203 -15.727 1 97.19 359 PHE B O 1
ATOM 6176 N N . LYS B 1 360 ? 7.785 6.34 -16.266 1 95.56 360 LYS B N 1
ATOM 6177 C CA . LYS B 1 360 ? 6.637 7.16 -16.641 1 95.56 360 LYS B CA 1
ATOM 6178 C C . LYS B 1 360 ? 6.141 7.996 -15.469 1 95.56 360 LYS B C 1
ATOM 6180 O O . LYS B 1 360 ? 5.918 9.203 -15.609 1 95.56 360 LYS B O 1
ATOM 6185 N N . GLU B 1 361 ? 6 7.391 -14.344 1 96.75 361 GLU B N 1
ATOM 6186 C CA . GLU B 1 361 ? 5.527 8.094 -13.156 1 96.75 361 GLU B CA 1
ATOM 6187 C C . GLU B 1 361 ? 6.551 9.117 -12.672 1 96.75 361 GLU B C 1
ATOM 6189 O O . GLU B 1 361 ? 6.191 10.234 -12.281 1 96.75 361 GLU B O 1
ATOM 6194 N N . LEU B 1 362 ? 7.863 8.797 -12.688 1 98.06 362 LEU B N 1
ATOM 6195 C CA . LEU B 1 362 ? 8.922 9.695 -12.234 1 98.06 362 LEU B CA 1
ATOM 6196 C C . LEU B 1 362 ? 8.984 10.945 -13.109 1 98.06 362 LEU B C 1
ATOM 6198 O O . LEU B 1 362 ? 9.086 12.062 -12.586 1 98.06 362 LEU B O 1
ATOM 6202 N N . GLU B 1 363 ? 8.82 10.734 -14.414 1 96.81 363 GLU B N 1
ATOM 6203 C CA . GLU B 1 363 ? 8.984 11.844 -15.352 1 96.81 363 GLU B CA 1
ATOM 6204 C C . GLU B 1 363 ? 7.711 12.664 -15.461 1 96.81 363 GLU B C 1
ATOM 6206 O O . GLU B 1 363 ? 7.742 13.891 -15.32 1 96.81 363 GLU B O 1
ATOM 6211 N N . GLU B 1 364 ? 6.598 12.008 -15.688 1 95.75 364 GLU B N 1
ATOM 6212 C CA . GLU B 1 364 ? 5.355 12.719 -15.977 1 95.75 364 GLU B CA 1
ATOM 6213 C C . GLU B 1 364 ? 4.637 13.117 -14.688 1 95.75 364 GLU B C 1
ATOM 6215 O O . GLU B 1 364 ? 4.031 14.188 -14.609 1 95.75 364 GLU B O 1
ATOM 6220 N N . GLY B 1 365 ? 4.652 12.258 -13.742 1 95.69 365 GLY B N 1
ATOM 6221 C CA . GLY B 1 365 ? 3.943 12.508 -12.5 1 95.69 365 GLY B CA 1
ATOM 6222 C C . GLY B 1 365 ? 4.738 13.344 -11.516 1 95.69 365 GLY B C 1
ATOM 6223 O O . GLY B 1 365 ? 4.328 14.445 -11.156 1 95.69 365 GLY B O 1
ATOM 6224 N N . CYS B 1 366 ? 5.953 12.844 -11.18 1 97.31 366 CYS B N 1
ATOM 6225 C CA . CYS B 1 366 ? 6.754 13.445 -10.125 1 97.31 366 CYS B CA 1
ATOM 6226 C C . CYS B 1 366 ? 7.613 14.586 -10.664 1 97.31 366 CYS B C 1
ATOM 6228 O O . CYS B 1 366 ? 8.18 15.367 -9.898 1 97.31 366 CYS B O 1
ATOM 6230 N N . LYS B 1 367 ? 7.766 14.641 -12.016 1 97.44 367 LYS B N 1
ATOM 6231 C CA . LYS B 1 367 ? 8.586 15.648 -12.68 1 97.44 367 LYS B CA 1
ATOM 6232 C C . LYS B 1 367 ? 10.031 15.586 -12.203 1 97.44 367 LYS B C 1
ATOM 6234 O O . LYS B 1 367 ? 10.68 16.609 -12.016 1 97.44 367 LYS B O 1
ATOM 6239 N N . ALA B 1 368 ? 10.484 14.367 -11.875 1 98 368 ALA B N 1
ATOM 6240 C CA . ALA B 1 368 ? 11.891 14.164 -11.539 1 98 368 ALA B CA 1
ATOM 6241 C C . ALA B 1 368 ? 12.758 14.203 -12.789 1 98 368 ALA B C 1
ATOM 6243 O O . ALA B 1 368 ? 12.25 14.195 -13.906 1 98 368 ALA B O 1
ATOM 6244 N N . ASP B 1 369 ? 14.031 14.352 -12.617 1 97.69 369 ASP B N 1
ATOM 6245 C CA . ASP B 1 369 ? 14.984 14.344 -13.719 1 97.69 369 ASP B CA 1
ATOM 6246 C C . ASP B 1 369 ? 15.484 12.93 -14 1 97.69 369 ASP B C 1
ATOM 6248 O O . ASP B 1 369 ? 16.516 12.516 -13.469 1 97.69 369 ASP B O 1
ATOM 6252 N N . VAL B 1 370 ? 14.758 12.211 -14.891 1 96.75 370 VAL B N 1
ATOM 6253 C CA . VAL B 1 370 ? 15.188 10.891 -15.336 1 96.75 370 VAL B CA 1
ATOM 6254 C C . VAL B 1 370 ? 16.281 11.031 -16.391 1 96.75 370 VAL B C 1
ATOM 6256 O O . VAL B 1 370 ? 16.016 11.406 -17.531 1 96.75 370 VAL B O 1
ATOM 6259 N N . TYR B 1 371 ? 17.516 10.711 -16.047 1 91.94 371 TYR B N 1
ATOM 6260 C CA . TYR B 1 371 ? 18.672 11.023 -16.875 1 91.94 371 TYR B CA 1
ATOM 6261 C C . TYR B 1 371 ? 19.047 9.836 -17.75 1 91.94 371 TYR B C 1
ATOM 6263 O O . TYR B 1 371 ? 19.828 9.977 -18.703 1 91.94 371 TYR B O 1
ATOM 6271 N N . ASP B 1 372 ? 18.578 8.648 -17.438 1 90.88 372 ASP B N 1
ATOM 6272 C CA . ASP B 1 372 ? 18.719 7.406 -18.188 1 90.88 372 ASP B CA 1
ATOM 6273 C C . ASP B 1 372 ? 17.406 6.633 -18.219 1 90.88 372 ASP B C 1
ATOM 6275 O O . ASP B 1 372 ? 17.078 5.883 -17.297 1 90.88 372 ASP B O 1
ATOM 6279 N N . LYS B 1 373 ? 16.688 6.672 -19.344 1 88.25 373 LYS B N 1
ATOM 6280 C CA . LYS B 1 373 ? 15.328 6.145 -19.438 1 88.25 373 LYS B CA 1
ATOM 6281 C C . LYS B 1 373 ? 15.336 4.637 -19.656 1 88.25 373 LYS B C 1
ATOM 6283 O O . LYS B 1 373 ? 14.289 3.992 -19.641 1 88.25 373 LYS B O 1
ATOM 6288 N N . LYS B 1 374 ? 16.469 4.09 -19.891 1 91.25 374 LYS B N 1
ATOM 6289 C CA . LYS B 1 374 ? 16.531 2.639 -20.031 1 91.25 374 LYS B CA 1
ATOM 6290 C C . LYS B 1 374 ? 16.547 1.952 -18.672 1 91.25 374 LYS B C 1
ATOM 6292 O O . LYS B 1 374 ? 16 0.855 -18.516 1 91.25 374 LYS B O 1
ATOM 6297 N N . GLY B 1 375 ? 17.156 2.68 -17.641 1 96.12 375 GLY B N 1
ATOM 6298 C CA . GLY B 1 375 ? 17.328 2.07 -16.328 1 96.12 375 GLY B CA 1
ATOM 6299 C C . GLY B 1 375 ? 18.172 0.808 -16.375 1 96.12 375 GLY B C 1
ATOM 6300 O O . GLY B 1 375 ? 18.938 0.593 -17.312 1 96.12 375 GLY B O 1
ATOM 6301 N N . LEU B 1 376 ? 18.188 0.123 -15.359 1 97.94 376 LEU B N 1
ATOM 6302 C CA . LEU B 1 376 ? 18.812 -1.195 -15.32 1 97.94 376 LEU B CA 1
ATOM 6303 C C . LEU B 1 376 ? 17.766 -2.293 -15.203 1 97.94 376 LEU B C 1
ATOM 6305 O O . LEU B 1 376 ? 17.031 -2.363 -14.211 1 97.94 376 LEU B O 1
ATOM 6309 N N . THR B 1 377 ? 17.609 -3 -16.234 1 97.5 377 THR B N 1
ATOM 6310 C CA . THR B 1 377 ? 16.688 -4.133 -16.234 1 97.5 377 THR B CA 1
ATOM 6311 C C . THR B 1 377 ? 17.438 -5.438 -16.5 1 97.5 377 THR B C 1
ATOM 6313 O O . THR B 1 377 ? 18.406 -5.457 -17.266 1 97.5 377 THR B O 1
ATOM 6316 N N . PHE B 1 378 ? 17.031 -6.504 -15.875 1 95.38 378 PHE B N 1
ATOM 6317 C CA . PHE B 1 378 ? 17.688 -7.785 -16.078 1 95.38 378 PHE B CA 1
ATOM 6318 C C . PHE B 1 378 ? 16.719 -8.938 -15.867 1 95.38 378 PHE B C 1
ATOM 6320 O O . PHE B 1 378 ? 15.773 -8.828 -15.078 1 95.38 378 PHE B O 1
ATOM 6327 N N . LYS B 1 379 ? 16.969 -10.008 -16.547 1 92.19 379 LYS B N 1
ATOM 6328 C CA . LYS B 1 379 ? 16.062 -11.148 -16.578 1 92.19 379 LYS B CA 1
ATOM 6329 C C . LYS B 1 379 ? 16.375 -12.133 -15.453 1 92.19 379 LYS B C 1
ATOM 6331 O O . LYS B 1 379 ? 17.469 -12.68 -15.383 1 92.19 379 LYS B O 1
ATOM 6336 N N . PHE B 1 380 ? 15.438 -12.344 -14.547 1 89.12 380 PHE B N 1
ATOM 6337 C CA . PHE B 1 380 ? 15.367 -13.367 -13.508 1 89.12 380 PHE B CA 1
ATOM 6338 C C . PHE B 1 380 ? 16.391 -13.094 -12.406 1 89.12 380 PHE B C 1
ATOM 6340 O O . PHE B 1 380 ? 16.016 -12.805 -11.273 1 89.12 380 PHE B O 1
ATOM 6347 N N . ASN B 1 381 ? 17.672 -13.273 -12.82 1 90 381 ASN B N 1
ATOM 6348 C CA . ASN B 1 381 ? 18.719 -13.234 -11.805 1 90 381 ASN B CA 1
ATOM 6349 C C . ASN B 1 381 ? 19.844 -12.281 -12.188 1 90 381 ASN B C 1
ATOM 6351 O O . ASN B 1 381 ? 19.938 -11.867 -13.344 1 90 381 ASN B O 1
ATOM 6355 N N . TYR B 1 382 ? 20.625 -11.883 -11.172 1 90.94 382 TYR B N 1
ATOM 6356 C CA . TYR B 1 382 ? 21.766 -11 -11.398 1 90.94 382 TYR B CA 1
ATOM 6357 C C . TYR B 1 382 ? 23.047 -11.812 -11.648 1 90.94 382 TYR B C 1
ATOM 6359 O O . TYR B 1 382 ? 23.078 -13.016 -11.391 1 90.94 382 TYR B O 1
ATOM 6367 N N . ASN B 1 383 ? 23.969 -11.266 -12.312 1 92.88 383 ASN B N 1
ATOM 6368 C CA . ASN B 1 383 ? 25.344 -11.734 -12.453 1 92.88 383 ASN B CA 1
ATOM 6369 C C . ASN B 1 383 ? 26.344 -10.617 -12.203 1 92.88 383 ASN B C 1
ATOM 6371 O O . ASN B 1 383 ? 25.969 -9.5 -11.836 1 92.88 383 ASN B O 1
ATOM 6375 N N . ASP B 1 384 ? 27.547 -10.945 -12.312 1 95.69 384 ASP B N 1
ATOM 6376 C CA . ASP B 1 384 ? 28.594 -9.969 -11.992 1 95.69 384 ASP B CA 1
ATOM 6377 C C . ASP B 1 384 ? 28.484 -8.75 -12.906 1 95.69 384 ASP B C 1
ATOM 6379 O O . ASP B 1 384 ? 28.766 -7.625 -12.477 1 95.69 384 ASP B O 1
ATOM 6383 N N . GLU B 1 385 ? 28.094 -8.984 -14.094 1 96.94 385 GLU B N 1
ATOM 6384 C CA . GLU B 1 385 ? 27.969 -7.883 -15.047 1 96.94 385 GLU B CA 1
ATOM 6385 C C . GLU B 1 385 ? 26.844 -6.934 -14.656 1 96.94 385 GLU B C 1
ATOM 6387 O O . GLU B 1 385 ? 27 -5.711 -14.719 1 96.94 385 GLU B O 1
ATOM 6392 N N . ILE B 1 386 ? 25.766 -7.512 -14.25 1 96.69 386 ILE B N 1
ATOM 6393 C CA . ILE B 1 386 ? 24.609 -6.719 -13.836 1 96.69 386 ILE B CA 1
ATOM 6394 C C . ILE B 1 386 ? 24.953 -5.934 -12.57 1 96.69 386 ILE B C 1
ATOM 6396 O O . ILE B 1 386 ? 24.641 -4.75 -12.461 1 96.69 386 ILE B O 1
ATOM 6400 N N . LEU B 1 387 ? 25.656 -6.566 -11.648 1 97.5 387 LEU B N 1
ATOM 6401 C CA . LEU B 1 387 ? 26.047 -5.91 -10.398 1 97.5 387 LEU B CA 1
ATOM 6402 C C . LEU B 1 387 ? 27.031 -4.781 -10.664 1 97.5 387 LEU B C 1
ATOM 6404 O O . LEU B 1 387 ? 26.953 -3.719 -10.039 1 97.5 387 LEU B O 1
ATOM 6408 N N . ALA B 1 388 ? 27.922 -5.051 -11.617 1 98.12 388 ALA B N 1
ATOM 6409 C CA . ALA B 1 388 ? 28.875 -4.012 -11.992 1 98.12 388 ALA B CA 1
ATOM 6410 C C . ALA B 1 388 ? 28.172 -2.814 -12.617 1 98.12 388 ALA B C 1
ATOM 6412 O O . ALA B 1 388 ? 28.516 -1.665 -12.336 1 98.12 388 ALA B O 1
ATOM 6413 N N . GLU B 1 389 ? 27.25 -3.148 -13.469 1 98 389 GLU B N 1
ATOM 6414 C CA . GLU B 1 389 ? 26.484 -2.078 -14.094 1 98 389 GLU B CA 1
ATOM 6415 C C . GLU B 1 389 ? 25.656 -1.307 -13.062 1 98 389 GLU B C 1
ATOM 6417 O O . GLU B 1 389 ? 25.547 -0.082 -13.148 1 98 389 GLU B O 1
ATOM 6422 N N . ALA B 1 390 ? 25.062 -1.979 -12.133 1 98.25 390 ALA B N 1
ATOM 6423 C CA . ALA B 1 390 ? 24.344 -1.325 -11.047 1 98.25 390 ALA B CA 1
ATOM 6424 C C . ALA B 1 390 ? 25.25 -0.38 -10.266 1 98.25 390 ALA B C 1
ATOM 6426 O O . ALA B 1 390 ? 24.875 0.761 -9.984 1 98.25 390 ALA B O 1
ATOM 6427 N N . HIS B 1 391 ? 26.422 -0.906 -9.961 1 98.19 391 HIS B N 1
ATOM 6428 C CA . HIS B 1 391 ? 27.391 -0.085 -9.25 1 98.19 391 HIS B CA 1
ATOM 6429 C C . HIS B 1 391 ? 27.75 1.163 -10.047 1 98.19 391 HIS B C 1
ATOM 6431 O O . HIS B 1 391 ? 27.797 2.264 -9.5 1 98.19 391 HIS B O 1
ATOM 6437 N N . ARG B 1 392 ? 27.969 0.963 -11.344 1 98.25 392 ARG B N 1
ATOM 6438 C CA . ARG B 1 392 ? 28.312 2.08 -12.219 1 98.25 392 ARG B CA 1
ATOM 6439 C C . ARG B 1 392 ? 27.188 3.117 -12.242 1 98.25 392 ARG B C 1
ATOM 6441 O O . ARG B 1 392 ? 27.453 4.32 -12.188 1 98.25 392 ARG B O 1
ATOM 6448 N N . GLN B 1 393 ? 25.969 2.648 -12.32 1 98.25 393 GLN B N 1
ATOM 6449 C CA . GLN B 1 393 ? 24.828 3.561 -12.32 1 98.25 393 GLN B CA 1
ATOM 6450 C C . GLN B 1 393 ? 24.703 4.285 -10.984 1 98.25 393 GLN B C 1
ATOM 6452 O O . GLN B 1 393 ? 24.297 5.445 -10.938 1 98.25 393 GLN B O 1
ATOM 6457 N N . GLY B 1 394 ? 25.062 3.566 -9.938 1 98.38 394 GLY B N 1
ATOM 6458 C CA . GLY B 1 394 ? 25.125 4.211 -8.633 1 98.38 394 GLY B CA 1
ATOM 6459 C C . GLY B 1 394 ? 26.125 5.355 -8.578 1 98.38 394 GLY B C 1
ATOM 6460 O O . GLY B 1 394 ? 25.828 6.41 -8.008 1 98.38 394 GLY B O 1
ATOM 6461 N N . VAL B 1 395 ? 27.25 5.125 -9.18 1 98.56 395 VAL B N 1
ATOM 6462 C CA . VAL B 1 395 ? 28.266 6.164 -9.234 1 98.56 395 VAL B CA 1
ATOM 6463 C C . VAL B 1 395 ? 27.734 7.379 -9.992 1 98.56 395 VAL B C 1
ATOM 6465 O O . VAL B 1 395 ? 27.875 8.516 -9.531 1 98.56 395 VAL B O 1
ATOM 6468 N N . ILE B 1 396 ? 27.094 7.125 -11.125 1 98.5 396 ILE B N 1
ATOM 6469 C CA . ILE B 1 396 ? 26.547 8.188 -11.953 1 98.5 396 ILE B CA 1
ATOM 6470 C C . ILE B 1 396 ? 25.484 8.961 -11.172 1 98.5 396 ILE B C 1
ATOM 6472 O O . ILE B 1 396 ? 25.531 10.195 -11.117 1 98.5 396 ILE B O 1
ATOM 6476 N N . LEU B 1 397 ? 24.594 8.25 -10.523 1 98.44 397 LEU B N 1
ATOM 6477 C CA . LEU B 1 397 ? 23.516 8.891 -9.766 1 98.44 397 LEU B CA 1
ATOM 6478 C C . LEU B 1 397 ? 24.078 9.688 -8.594 1 98.44 397 LEU B C 1
ATOM 6480 O O . LEU B 1 397 ? 23.594 10.781 -8.305 1 98.44 397 LEU B O 1
ATOM 6484 N N . GLY B 1 398 ? 25.031 9.078 -7.906 1 98.38 398 GLY B N 1
ATOM 6485 C CA . GLY B 1 398 ? 25.672 9.789 -6.816 1 98.38 398 GLY B CA 1
ATOM 6486 C C . GLY B 1 398 ? 26.281 11.117 -7.242 1 98.38 398 GLY B C 1
ATOM 6487 O O . GLY B 1 398 ? 26.094 12.133 -6.57 1 98.38 398 GLY B O 1
ATOM 6488 N N . LYS B 1 399 ? 26.953 11.109 -8.344 1 98.56 399 LYS B N 1
ATOM 6489 C CA . LYS B 1 399 ? 27.562 12.328 -8.859 1 98.56 399 LYS B CA 1
ATOM 6490 C C . LYS B 1 399 ? 26.5 13.359 -9.242 1 98.56 399 LYS B C 1
ATOM 6492 O O . LYS B 1 399 ? 26.656 14.555 -8.977 1 98.56 399 LYS B O 1
ATOM 6497 N N . LYS B 1 400 ? 25.453 12.875 -9.836 1 98.19 400 LYS B N 1
ATOM 6498 C CA . LYS B 1 400 ? 24.359 13.766 -10.195 1 98.19 400 LYS B CA 1
ATOM 6499 C C . LYS B 1 400 ? 23.688 14.352 -8.953 1 98.19 400 LYS B C 1
ATOM 6501 O O . LYS B 1 400 ? 23.234 15.492 -8.969 1 98.19 400 LYS B O 1
ATOM 6506 N N . ALA B 1 401 ? 23.562 13.523 -7.922 1 97.88 401 ALA B N 1
ATOM 6507 C CA . ALA B 1 401 ? 22.984 13.984 -6.66 1 97.88 401 ALA B CA 1
ATOM 6508 C C . ALA B 1 401 ? 23.859 15.078 -6.031 1 97.88 401 ALA B C 1
ATOM 6510 O O . ALA B 1 401 ? 23.344 16.078 -5.543 1 97.88 401 ALA B O 1
ATOM 6511 N N . ILE B 1 402 ? 25.141 14.844 -6.094 1 97.62 402 ILE B N 1
ATOM 6512 C CA . ILE B 1 402 ? 26.078 15.828 -5.551 1 97.62 402 ILE B CA 1
ATOM 6513 C C . ILE B 1 402 ? 25.984 17.125 -6.344 1 97.62 402 ILE B C 1
ATOM 6515 O O . ILE B 1 402 ? 25.938 18.219 -5.766 1 97.62 402 ILE B O 1
ATOM 6519 N N . GLU B 1 403 ? 25.938 17 -7.676 1 96.69 403 GLU B N 1
ATOM 6520 C CA . GLU B 1 403 ? 25.781 18.172 -8.531 1 96.69 403 GLU B CA 1
ATOM 6521 C C . GLU B 1 403 ? 24.5 18.938 -8.211 1 96.69 403 GLU B C 1
ATOM 6523 O O . GLU B 1 403 ? 24.484 20.172 -8.18 1 96.69 403 GLU B O 1
ATOM 6528 N N . PHE B 1 404 ? 23.453 18.219 -8.039 1 95.56 404 PHE B N 1
ATOM 6529 C CA . PHE B 1 404 ? 22.172 18.828 -7.699 1 95.56 404 PHE B CA 1
ATOM 6530 C C . PHE B 1 404 ? 22.266 19.594 -6.383 1 95.56 404 PHE B C 1
ATOM 6532 O O . PHE B 1 404 ? 21.781 20.719 -6.273 1 95.56 404 PHE B O 1
ATOM 6539 N N . TYR B 1 405 ? 22.953 18.938 -5.418 1 94.44 405 TYR B N 1
ATOM 6540 C CA . TYR B 1 405 ? 23.156 19.562 -4.109 1 94.44 405 TYR B CA 1
ATOM 6541 C C . TYR B 1 405 ? 23.938 20.859 -4.234 1 94.44 405 TYR B C 1
ATOM 6543 O O . TYR B 1 405 ? 23.562 21.875 -3.641 1 94.44 405 TYR B O 1
ATOM 6551 N N . GLU B 1 406 ? 24.906 20.781 -4.996 1 93.56 406 GLU B N 1
ATOM 6552 C CA . GLU B 1 406 ? 25.781 21.938 -5.145 1 93.56 406 GLU B CA 1
ATOM 6553 C C . GLU B 1 406 ? 25.078 23.078 -5.867 1 93.56 406 GLU B C 1
ATOM 6555 O O . GLU B 1 406 ? 25.297 24.25 -5.551 1 93.56 406 GLU B O 1
ATOM 6560 N N . LYS B 1 407 ? 24.328 22.75 -6.785 1 88.12 407 LYS B N 1
ATOM 6561 C CA . LYS B 1 407 ? 23.562 23.766 -7.504 1 88.12 407 LYS B CA 1
ATOM 6562 C C . LYS B 1 407 ? 22.562 24.453 -6.586 1 88.12 407 LYS B C 1
ATOM 6564 O O . LYS B 1 407 ? 22.297 25.656 -6.727 1 88.12 407 LYS B O 1
ATOM 6569 N N . GLN B 1 408 ? 21.984 23.688 -5.695 1 83.06 408 GLN B N 1
ATOM 6570 C CA . GLN B 1 408 ? 21 24.234 -4.766 1 83.06 408 GLN B CA 1
ATOM 6571 C C . GLN B 1 408 ? 21.688 25.141 -3.734 1 83.06 408 GLN B C 1
ATOM 6573 O O . GLN B 1 408 ? 21.109 26.141 -3.311 1 83.06 408 GLN B O 1
ATOM 6578 N N . PHE B 1 409 ? 22.891 24.719 -3.334 1 75.19 409 PHE B N 1
ATOM 6579 C CA . PHE B 1 409 ? 23.641 25.484 -2.342 1 75.19 409 PHE B CA 1
ATOM 6580 C C . PHE B 1 409 ? 24.281 26.703 -2.977 1 75.19 409 PHE B C 1
ATOM 6582 O O . PHE B 1 409 ? 24.344 27.766 -2.363 1 75.19 409 PHE B O 1
ATOM 6589 N N . GLU B 1 410 ? 24.984 26.625 -4.152 1 65.56 410 GLU B N 1
ATOM 6590 C CA . GLU B 1 410 ? 25.641 27.734 -4.824 1 65.56 410 GLU B CA 1
ATOM 6591 C C . GLU B 1 410 ? 24.625 28.781 -5.285 1 65.56 410 GLU B C 1
ATOM 6593 O O . GLU B 1 410 ? 24.891 29.984 -5.199 1 65.56 410 GLU B O 1
ATOM 6598 N N . SER B 1 411 ? 23.703 28.5 -6.066 1 53.16 411 SER B N 1
ATOM 6599 C CA . SER B 1 411 ? 22.703 29.469 -6.508 1 53.16 411 SER B CA 1
ATOM 6600 C C . SER B 1 411 ? 22.203 30.328 -5.344 1 53.16 411 SER B C 1
ATOM 6602 O O . SER B 1 411 ? 21.906 31.5 -5.516 1 53.16 411 SER B O 1
ATOM 6604 N N . LYS B 1 412 ? 22.156 29.984 -4.234 1 53.84 412 LYS B N 1
ATOM 6605 C CA . LYS B 1 412 ? 21.5 30.609 -3.098 1 53.84 412 LYS B CA 1
ATOM 6606 C C . LYS B 1 412 ? 22.453 31.516 -2.326 1 53.84 412 LYS B C 1
ATOM 6608 O O . LYS B 1 412 ? 22.016 32.406 -1.587 1 53.84 412 LYS B O 1
ATOM 6613 N N . GLN B 1 413 ? 23.828 31.266 -2.303 1 51.94 413 GLN B N 1
ATOM 6614 C CA . GLN B 1 413 ? 24.766 32.281 -1.839 1 51.94 413 GLN B CA 1
ATOM 6615 C C . GLN B 1 413 ? 24.672 33.531 -2.689 1 51.94 413 GLN B C 1
ATOM 6617 O O . GLN B 1 413 ? 24.922 34.656 -2.199 1 51.94 413 GLN B O 1
ATOM 6622 N N . VAL B 1 414 ? 24.25 33.469 -3.838 1 44.72 414 VAL B N 1
ATOM 6623 C CA . VAL B 1 414 ? 24.125 34.656 -4.676 1 44.72 414 VAL B CA 1
ATOM 6624 C C . VAL B 1 414 ? 22.828 35.375 -4.34 1 44.72 414 VAL B C 1
ATOM 6626 O O . VAL B 1 414 ? 22.75 36.594 -4.508 1 44.72 414 VAL B O 1
ATOM 6629 N N . GLU B 1 415 ? 21.812 34.656 -4.016 1 42 415 GLU B N 1
ATOM 6630 C CA . GLU B 1 415 ? 20.578 35.406 -3.738 1 42 415 GLU B CA 1
ATOM 6631 C C . GLU B 1 415 ? 20.594 36 -2.34 1 42 415 GLU B C 1
ATOM 6633 O O . GLU B 1 415 ? 19.781 36.875 -2.021 1 42 415 GLU B O 1
ATOM 6638 N N . GLY B 1 416 ? 21.219 35.688 -1.378 1 32.59 416 GLY B N 1
ATOM 6639 C CA . GLY B 1 416 ? 21.375 36.344 -0.088 1 32.59 416 GLY B CA 1
ATOM 6640 C C . GLY B 1 416 ? 22.344 37.531 -0.13 1 32.59 416 GLY B C 1
ATOM 6641 O O . GLY B 1 416 ? 22.672 38.094 0.91 1 32.59 416 GLY B O 1
ATOM 6642 N N . LYS B 1 417 ? 22.969 37.875 -1.199 1 28.38 417 LYS B N 1
ATOM 6643 C CA . LYS B 1 417 ? 23.578 39.188 -1.325 1 28.38 417 LYS B CA 1
ATOM 6644 C C . LYS B 1 417 ? 22.594 40.219 -1.907 1 28.38 417 LYS B C 1
ATOM 6646 O O . LYS B 1 417 ? 21.906 39.938 -2.883 1 28.38 417 LYS B O 1
#

pLDDT: mean 93.72, std 8.34, range [27.92, 98.81]

Radius of gyration: 31.45 Å; Cα contacts (8 Å, |Δi|>4): 1992; chains: 2; bounding box: 63×94×70 Å

InterPro domains:
  IPR001279 Metallo-beta-lactamase [SM00849] (38-228)
  IPR008254 Flavodoxin/nitric oxide synthase [PS50902] (257-398)
  IPR016440 Rubredoxin-oxygen oxidoreductase [PIRSF005243] (6-402)
  IPR029039 Flavoprotein-like superfamily [G3DSA:3.40.50.360] (256-400)
  IPR029039 Flavoprotein-like superfamily [SSF52218] (253-385)
  IPR036866 Ribonuclease Z/Hydroxyacylglutathione hydrolase-like [G3DSA:3.60.15.10] (2-249)
  IPR036866 Ribonuclease Z/Hydroxyacylglutathione hydrolase-like [SSF56281] (9-248)
  IPR045761 ODP domain [PF19583] (40-229)

Solvent-accessible surface area (backbone atoms only — not comparable to full-atom values): 40348 Å² total; per-residue (Å²): 131,56,69,68,59,55,61,67,29,51,75,47,96,52,28,28,58,34,44,45,69,37,70,76,50,44,73,56,78,82,40,67,30,96,50,7,22,30,23,36,18,35,37,36,67,46,82,37,24,31,34,38,48,35,27,31,49,94,45,34,66,60,33,49,49,46,44,40,72,77,41,54,47,59,64,30,34,33,37,35,41,36,48,55,54,51,57,32,30,38,21,42,40,91,42,55,69,58,32,68,56,29,32,37,32,27,35,64,64,28,50,54,44,35,30,69,70,38,65,48,74,84,59,47,75,44,76,47,49,71,83,39,70,46,76,32,59,90,42,44,39,35,36,43,76,27,51,48,51,69,41,75,45,16,28,29,41,33,29,70,83,75,14,33,32,36,34,31,64,44,86,20,21,55,38,38,59,96,59,60,39,40,86,76,47,63,52,70,57,54,49,51,33,30,46,36,36,34,32,70,68,47,55,63,34,23,70,44,42,42,52,41,48,56,58,50,68,77,47,72,71,55,30,41,44,27,26,18,33,40,19,31,44,69,75,49,37,58,55,52,51,51,51,50,49,26,50,27,64,57,58,52,48,33,50,21,35,25,35,41,34,46,56,65,83,50,42,35,50,52,36,50,51,29,17,48,49,18,16,42,73,72,70,24,47,75,47,80,40,48,48,91,77,45,58,65,53,56,52,29,36,46,41,46,32,22,17,16,40,33,44,32,23,26,37,44,59,67,20,44,40,34,61,56,46,16,45,51,47,47,37,30,27,37,50,46,45,54,64,25,39,36,46,36,27,21,26,20,80,79,55,81,27,11,45,59,52,50,48,48,44,38,41,72,61,25,40,24,34,64,83,53,88,77,50,49,68,43,63,67,54,77,51,72,65,53,35,50,49,27,20,52,50,14,36,53,46,27,52,46,7,40,50,47,33,47,52,46,54,54,62,48,64,60,64,76,104,130,57,68,68,60,56,61,68,30,52,77,47,96,52,28,28,59,33,44,45,69,37,71,75,49,42,73,55,79,82,40,65,30,96,50,8,22,30,23,34,18,35,36,35,68,46,80,38,24,30,33,38,48,36,28,31,51,95,44,34,66,61,34,49,50,47,44,39,73,78,40,56,48,57,63,29,35,32,37,35,42,36,49,56,54,50,59,32,30,37,22,43,41,89,43,53,69,58,33,68,56,29,32,37,33,27,35,64,62,27,49,54,46,35,30,68,71,38,67,48,75,83,58,46,74,45,77,47,47,69,83,39,71,46,76,32,61,90,41,43,37,33,37,44,74,28,51,48,51,70,42,76,46,14,28,29,40,34,28,70,82,74,13,33,32,36,34,32,64,44,86,19,22,55,38,39,60,94,58,59,38,40,87,77,48,62,52,70,59,52,50,51,33,31,47,35,36,33,32,70,69,46,54,63,32,23,70,45,41,42,53,41,46,57,59,51,68,77,48,73,73,53,31,40,45,28,23,18,33,40,20,33,46,69,74,51,36,58,53,53,51,49,52,50,49,25,49,29,64,56,57,52,49,33,49,22,36,26,35,42,35,44,56,65,85,48,42,35,51,54,38,50,51,29,16,48,50,18,16,42,72,72,69,24,46,75,44,80,42,49,48,91,77,45,56,66,50,56,51,30,36,45,41,47,33,22,16,17,39,32,46,32,22,28,38,43,61,65,20,44,39,35,61,56,47,16,45,51,48,48,38,29,29,39,48,46,44,55,63,26,39,36,47,35,29,21,28,20,79,82,55,81,27,11,44,58,54,50,48,49,41,37,42,72,62,26,41,24,36,64,83,53,89,77,50,49,70,44,62,67,55,77,50,72,67,52,35,49,50,26,19,51,51,13,35,53,48,27,52,47,7,41,51,48,32,47,52,47,54,53,61,47,64,60,65,78,103

Secondary structure (DSSP, 8-state):
--HHHHHHTEEETTEEE--EEETT--EETTEE-TT-EEE--EEE-SSS-EEE----GGGHHHHHHHHHTTS-GGG--EEE-S---HHHHGGGTTTGGGSTTPEEEE-HHHHHHHHHHH--TTSEEEE--TT-EEE-SS-EEEEEE-TTSSSTT-EEEEETTTTEEEEETTT------S--BGGGS-HHHHHHHHHHHIIIIITT-HHHHHHHHHHHHTS--SEEEESSS-BEETHHHHHHHHHHHHHHTT---EEEEEEEE--SSSHHHHHHHHHHHHHHHTT-EEEEEETTT--HHHHHHHHHTEEEEEEE---BTTB--HHHHHHHHHHHHHT-STT-EEEEEEEESS---HHHHHHHIIIIIS--EES-TT-EEEESS--HHHHHHHHHHHHHHHHHHHHHHHHHHHHHHHHT-/--HHHHHHTEEETTEEE--EEETT--EETTEE-TT-EEE--EEE-SSS-EEE----GGGHHHHHHHHHTTS-GGG--EEE-S---HHHHGGGTTTGGGSTTPEEEE-HHHHHHHHHHH--TTSEEEE--TT-EEE-SS-EEEEEE-TTSSSTT-EEEEETTTTEEEEETTT------S--BGGGS-HHHHHHHHHHHIIIIITT-HHHHHHHHHHHHTS--SEEEESSS-BEETHHHHHHHHHHHHHHTT---EEEEEEEE--SSSHHHHHHHHHHHHHHHTT-EEEEEETTT--HHHHHHHHHTEEEEEEE---BTTB--HHHHHHHHHHHHHT-STT-EEEEEEEESS---HHHHHHHIIIIIS--EES-TT-EEEESS--HHHHHHHHHHHHHHHHHHHHHHHHHHHHHHHHT-

Organism: Giardia muris (NCBI:txid5742)